Protein 8E0R (pdb70)

Solvent-accessible surface area: 39189 Å² total; per-residue (Å²): 111,121,8,114,90,25,37,143,65,32,41,79,12,22,105,62,88,42,38,94,119,7,74,16,86,13,16,1,0,0,62,19,27,18,27,18,9,56,35,28,14,0,0,0,0,1,56,6,89,112,99,56,41,4,35,1,6,0,0,14,11,44,17,28,77,0,32,97,20,29,27,0,2,9,0,110,1,72,6,110,48,141,130,47,10,220,117,4,124,11,0,5,50,4,83,49,128,25,59,15,0,62,0,1,0,33,57,126,50,12,2,77,102,15,2,150,76,0,63,195,44,23,103,86,57,50,77,139,87,43,91,27,83,88,80,63,44,46,59,0,62,85,105,170,62,151,138,68,0,14,136,7,11,68,20,22,1,38,2,0,28,4,0,10,0,19,66,7,60,47,88,162,30,133,77,75,35,14,19,4,0,17,0,0,8,23,14,32,62,37,96,71,21,95,149,32,136,7,9,3,32,11,55,8,0,14,6,22,160,42,39,60,38,8,9,47,8,1,48,11,0,103,108,11,50,44,80,126,20,1,71,7,13,75,110,38,84,45,116,31,38,4,74,9,48,0,0,1,28,38,23,13,36,31,15,121,79,56,2,0,4,0,13,10,21,2,56,63,120,69,39,31,12,40,0,44,39,57,11,41,48,1,23,69,9,136,98,50,23,58,18,43,20,4,101,4,115,14,40,208,41,98,146,15,113,142,1,98,32,2,14,40,11,53,14,85,16,57,20,26,50,13,17,0,70,50,68,74,21,7,64,105,19,61,113,122,34,68,169,99,158,25,66,16,93,74,51,80,90,44,78,11,49,135,108,62,31,108,74,45,130,35,76,34,41,23,46,13,0,4,23,24,47,57,29,73,125,37,49,78,15,3,23,9,3,39,51,21,3,103,57,52,27,7,36,120,72,137,96,37,18,24,0,27,21,53,16,1,2,32,13,42,58,103,85,123,219,136,126,105,4,94,100,28,16,156,92,29,31,114,45,42,204,26,65,40,37,93,99,6,76,15,87,27,22,1,0,0,64,23,32,19,28,15,8,50,34,24,12,0,0,0,0,1,59,7,101,126,103,54,41,5,36,1,6,0,0,13,12,45,15,29,74,0,30,97,22,31,34,0,1,3,0,98,1,82,6,152,52,136,136,54,9,219,119,12,118,15,0,2,54,5,70,46,117,28,95,16,0,50,0,1,0,33,42,108,63,24,2,104,91,7,16,137,59,0,67,207,49,24,107,73,24,35,79,133,78,56,96,23,79,81,74,63,48,43,54,0,50,99,150,117,66,0,16,144,9,13,62,16,20,1,48,3,0,34,4,0,9,0,21,35,25,68,56,86,162,33,134,124,18,16,8,15,7,0,17,0,0,8,20,14,34,66,31,99,72,17,84,147,33,153,4,25,2,30,11,58,9,0,14,10,14,187,36,32,62,52,16,8,27,8,0,45,12,0,101,149,10,49,30,80,127,21,2,86,8,45,102,109,75,84,65,122,30,39,4,82,7,43,1,0,1,45,43,20,11,37,37,18,117,82,40,2,0,1,0,4,9,32,2,55,63,120,64,40,27,11,35,0,40,38,53,15,36,49,3,22,71,8,136,103,48,21,62,17,40,21,3,87,2,124,16,39,212,39,101,144,12,111,124,2,92,25,1,16,42,12,54,12,88,15,40,59,28,54,9,17,0,72,48,67,72,21,8,64,105,30,58,113,148,92,62,106,10,109,76,47,93,99,47,44,3,30,165,78,43,73,80,48,130,18,78,32,42,21,47,13,0,4,24,14,69,39,23,71,95,12,54,50,14,1,25,10,4,39,51,14,5,92,48,40,26,6,61,130,76,145,54,34,14,16,0,26,20,52,16,1,3,39,10,40,121

Foldseek 3Di:
DFQVVCVVQFQQNWDKDWPVVDDPAAWWWDLAFAFAALTWTWIKIKHQHPQQKIWIKIFTADANRQQHTFKIKTWIWGKAWDAQDPLAHQKTFIDIDTAFIKMAGADQVSQQVLQVLLCVQPVVPDDDPHTGDGPDIDTQDHPPPPHHRVLSVLDDDLQSGIWIWIWIDNNPDPPQTWIWIWTFGQFSDSVCRHPDNGSFTDGTTTGLVRHGPLSPQSVQQNPADRNRHRRGDDDDFDDDDQAAKWKHSAQHQAAPQGTWMKIKHADPVFQKIKIKIFGAPHRRSPHTAKIKIWIFGKDDWDQDPSAHSKTKMKTKTAWMKMAGQDPVNQVVQCVQAVPDCPVHDHRDIDTQRVHGGPPDDPGAMAIKIWGWDAPSVRWIWIWIARQRNVNDGNRDNVSYHNGTGGTITGNTDPDDDD/DAFVVCQVCFQVVFDKDWDFVDDPAAWWKDLAFAFAALTWTWIKIKHQHPVQKIWIKIWTADANRQQHTFKIKTWIWGKAWDGADPLAGQKTFIDIDTQFIWMAGADPVSQVVLQVQQCVQPVVQDDPPDGGDHPDIDTQDRVSHRCVSVLDDDLQRGIWIWMWTAVVPDPQQIWIWIWTFGAANDSVCRHPDNGSFTDGTTTGLRHHHPLRPQSVQQNPADRNRHRRGDDDDFDDDDQAAKWKHNFQHQAAPQGTWIKIKHADPVFQKMKIKIFGAPHRRSPHTAKIKIWIWGKDDWDQDPSAHSKTKMKTWTAWIKMAGADPVNQVVCVVQFPPHDHRDIGTCSVPTPPDDPGAMAIKIWGWDAPSVRWIWIWIARQRNVNDGNRDNVSYGNGTGGTITGNTD

InterPro domains:
  IPR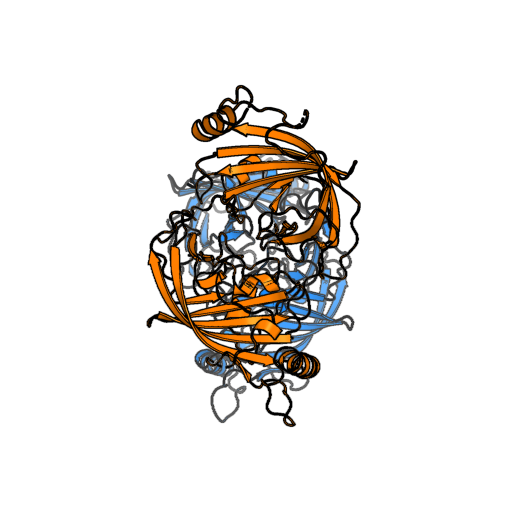029405 APCDD1 domain [PF14921] (51-282)
  IPR029405 APCDD1 domain [PF14921] (290-467)
  IPR029405 APCDD1 domain [SM01352] (51-283)
  IPR029405 APCDD1 domain [SM01352] (284-500)
  IPR042425 Protein APCDD1 [PTHR31021] (10-510)

Structure (mmCIF, N/CA/C/O backbone):
data_8E0R
#
_entry.id   8E0R
#
_cell.length_a   49.861
_cell.length_b   144.128
_cell.length_c   64.381
_cell.angle_alpha   90.000
_cell.angle_beta   99.520
_cell.angle_gamma   90.000
#
_symmetry.space_group_name_H-M   'P 1 21 1'
#
loop_
_entity.id
_entity.type
_entity.pdbx_description
1 polymer 'Protein APCDD1'
2 non-polymer 2-acetamido-2-deoxy-beta-D-glucopyranose
3 water water
#
loop_
_atom_site.group_PDB
_atom_site.id
_atom_site.type_symbol
_atom_site.label_atom_id
_atom_site.label_alt_id
_atom_site.label_comp_id
_atom_site.label_asym_id
_atom_site.label_entity_id
_atom_site.label_seq_id
_atom_site.pdbx_PDB_ins_code
_atom_site.Cartn_x
_atom_site.Cartn_y
_atom_site.Cartn_z
_atom_site.occupancy
_atom_site.B_iso_or_equiv
_atom_site.auth_seq_id
_atom_site.auth_comp_id
_atom_site.auth_asym_id
_atom_site.auth_atom_id
_atom_site.pdbx_PDB_model_num
ATOM 1 N N . SER A 1 27 ? 21.927 27.689 -4.047 1.00 7.32 50 SER A N 1
ATOM 2 C CA . SER A 1 27 ? 20.846 27.394 -3.056 1.00 6.53 50 SER A CA 1
ATOM 3 C C . SER A 1 27 ? 19.596 26.832 -3.754 1.00 6.32 50 SER A C 1
ATOM 4 O O . SER A 1 27 ? 18.505 27.030 -3.221 1.00 5.93 50 SER A O 1
ATOM 7 N N . GLN A 1 28 ? 19.740 26.160 -4.894 1.00 6.63 51 GLN A N 1
ATOM 8 C CA . GLN A 1 28 ? 18.653 25.363 -5.513 1.00 6.46 51 GLN A CA 1
ATOM 9 C C . GLN A 1 28 ? 18.412 24.127 -4.636 1.00 5.81 51 GLN A C 1
ATOM 10 O O . GLN A 1 28 ? 19.377 23.585 -4.046 1.00 5.70 51 GLN A O 1
ATOM 16 N N . CYS A 1 29 ? 17.164 23.674 -4.583 1.00 5.50 52 CYS A N 1
ATOM 17 C CA . CYS A 1 29 ? 16.726 22.445 -3.880 1.00 5.00 52 CYS A CA 1
ATOM 18 C C . CYS A 1 29 ? 17.507 21.218 -4.382 1.00 5.16 52 CYS A C 1
ATOM 19 O O . CYS A 1 29 ? 17.954 20.414 -3.535 1.00 4.86 52 CYS A O 1
ATOM 22 N N . HIS A 1 30 ? 17.683 21.081 -5.697 1.00 5.69 53 HIS A N 1
ATOM 23 C CA . HIS A 1 30 ? 18.386 19.935 -6.327 1.00 5.98 53 HIS A CA 1
ATOM 24 C C . HIS A 1 30 ? 19.856 19.954 -5.898 1.00 6.13 53 HIS A C 1
ATOM 25 O O . HIS A 1 30 ? 20.365 18.892 -5.507 1.00 6.05 53 HIS A O 1
ATOM 32 N N . HIS A 1 31 ? 20.474 21.136 -5.884 1.00 6.38 54 HIS A N 1
ATOM 33 C CA . HIS A 1 31 ? 21.875 21.327 -5.428 1.00 6.62 54 HIS A CA 1
ATOM 34 C C . HIS A 1 31 ? 22.048 20.844 -3.984 1.00 6.08 54 HIS A C 1
ATOM 35 O O . HIS A 1 31 ? 23.046 20.143 -3.710 1.00 6.27 54 HIS A O 1
ATOM 42 N N . MET A 1 32 ? 21.111 21.184 -3.093 1.00 5.49 55 MET A N 1
ATOM 43 C CA . MET A 1 32 ? 21.231 20.876 -1.647 1.00 5.02 55 MET A CA 1
ATOM 44 C C . MET A 1 32 ? 20.963 19.377 -1.397 1.00 4.78 55 MET A C 1
ATOM 45 O O . MET A 1 32 ? 21.533 18.831 -0.420 1.00 4.64 55 MET A O 1
ATOM 50 N N . LEU A 1 33 ? 20.155 18.721 -2.242 1.00 4.82 56 LEU A N 1
ATOM 51 C CA . LEU A 1 33 ? 19.895 17.252 -2.166 1.00 4.74 56 LEU A CA 1
ATOM 52 C C . LEU A 1 33 ? 21.100 16.481 -2.716 1.00 5.26 56 LEU A C 1
ATOM 53 O O . LEU A 1 33 ? 21.328 15.357 -2.244 1.00 5.25 56 LEU A O 1
ATOM 58 N N . LYS A 1 34 ? 21.831 17.045 -3.684 1.00 5.79 57 LYS A N 1
ATOM 59 C CA . LYS A 1 34 ? 23.036 16.413 -4.294 1.00 6.43 57 LYS A CA 1
ATOM 60 C C . LYS A 1 34 ? 24.213 16.528 -3.325 1.00 6.53 57 LYS A C 1
ATOM 61 O O . LYS A 1 34 ? 25.121 15.699 -3.422 1.00 6.99 57 LYS A O 1
ATOM 67 N N . HIS A 1 35 ? 24.209 17.563 -2.487 1.00 6.22 58 HIS A N 1
ATOM 68 C CA . HIS A 1 35 ? 25.325 17.963 -1.596 1.00 6.40 58 HIS A CA 1
ATOM 69 C C . HIS A 1 35 ? 24.767 18.164 -0.184 1.00 5.73 58 HIS A C 1
ATOM 70 O O . HIS A 1 35 ? 24.712 19.304 0.279 1.00 5.59 58 HIS A O 1
ATOM 77 N N . LEU A 1 36 ? 24.347 17.083 0.468 1.00 5.41 59 LEU A N 1
ATOM 78 C CA . LEU A 1 36 ? 23.758 17.136 1.835 1.00 4.83 59 LEU A CA 1
ATOM 79 C C . LEU A 1 36 ? 24.758 17.775 2.808 1.00 4.98 59 LEU A C 1
ATOM 80 O O . LEU A 1 36 ? 25.978 17.659 2.575 1.00 5.57 59 LEU A O 1
ATOM 85 N N . HIS A 1 37 ? 24.233 18.449 3.837 1.00 4.54 60 HIS A N 1
ATOM 86 C CA . HIS A 1 37 ? 24.977 19.140 4.924 1.00 4.64 60 HIS A CA 1
ATOM 87 C C . HIS A 1 37 ? 26.029 20.101 4.351 1.00 5.23 60 HIS A C 1
ATOM 88 O O . HIS A 1 37 ? 27.202 20.015 4.759 1.00 5.72 60 HIS A O 1
ATOM 95 N N . ASN A 1 38 ? 25.603 20.993 3.457 1.00 5.27 61 ASN A N 1
ATOM 96 C CA . ASN A 1 38 ? 26.442 22.054 2.833 1.00 5.89 61 ASN A CA 1
ATOM 97 C C . ASN A 1 38 ? 27.664 21.438 2.140 1.00 6.62 61 ASN A C 1
ATOM 98 O O . ASN A 1 38 ? 28.729 22.079 2.139 1.00 7.26 61 ASN A O 1
ATOM 103 N N . GLY A 1 39 ? 27.496 20.254 1.549 1.00 6.60 62 GLY A N 1
ATOM 104 C CA . GLY A 1 39 ? 28.540 19.555 0.775 1.00 7.34 62 GLY A CA 1
ATOM 105 C C . GLY A 1 39 ? 29.673 19.033 1.648 1.00 7.75 62 GLY A C 1
ATOM 106 O O . GLY A 1 39 ? 30.715 18.676 1.075 1.00 8.54 62 GLY A O 1
ATOM 107 N N . ALA A 1 40 ? 29.482 18.979 2.974 1.00 7.32 63 ALA A N 1
ATOM 108 C CA . ALA A 1 40 ? 30.461 18.437 3.949 1.00 7.70 63 ALA A CA 1
ATOM 109 C C . ALA A 1 40 ? 30.793 16.982 3.595 1.00 8.02 63 ALA A C 1
ATOM 110 O O . ALA A 1 40 ? 29.863 16.214 3.305 1.00 7.55 63 ALA A O 1
ATOM 112 N N . ARG A 1 41 ? 32.073 16.618 3.633 1.00 8.88 64 ARG A N 1
ATOM 113 C CA . ARG A 1 41 ? 32.518 15.204 3.494 1.00 9.33 64 ARG A CA 1
ATOM 114 C C . ARG A 1 41 ? 32.413 14.557 4.878 1.00 9.06 64 ARG A C 1
ATOM 115 O O . ARG A 1 41 ? 32.970 15.123 5.838 1.00 9.23 64 ARG A O 1
ATOM 123 N N . ILE A 1 42 ? 31.668 13.454 4.971 1.00 8.69 65 ILE A N 1
ATOM 124 C CA . ILE A 1 42 ? 31.430 12.701 6.238 1.00 8.46 65 ILE A CA 1
ATOM 125 C C . ILE A 1 42 ? 32.275 11.428 6.213 1.00 9.28 65 ILE A C 1
ATOM 126 O O . ILE A 1 42 ? 32.161 10.669 5.251 1.00 9.51 65 ILE A O 1
ATOM 131 N N . THR A 1 43 ? 33.018 11.207 7.291 1.00 9.71 66 THR A N 1
ATOM 132 C CA . THR A 1 43 ? 33.780 9.968 7.503 1.00 10.54 66 THR A CA 1
ATOM 133 C C . THR A 1 43 ? 33.192 9.335 8.767 1.00 10.18 66 THR A C 1
ATOM 134 O O . THR A 1 43 ? 32.981 10.055 9.745 1.00 9.76 66 THR A O 1
ATOM 138 N N . VAL A 1 44 ? 32.951 8.032 8.739 1.00 10.40 67 VAL A N 1
ATOM 139 C CA . VAL A 1 44 ? 32.359 7.330 9.906 1.00 10.16 67 VAL A CA 1
ATOM 140 C C . VAL A 1 44 ? 33.448 6.592 10.672 1.00 11.16 67 VAL A C 1
ATOM 141 O O . VAL A 1 44 ? 34.097 5.711 10.086 1.00 11.99 67 VAL A O 1
ATOM 145 N N . GLN A 1 45 ? 33.622 6.961 11.936 1.00 11.13 68 GLN A N 1
ATOM 146 C CA . GLN A 1 45 ? 34.560 6.241 12.810 1.00 12.11 68 GLN A CA 1
ATOM 147 C C . GLN A 1 45 ? 34.046 4.816 12.978 1.00 12.31 68 GLN A C 1
ATOM 148 O O . GLN A 1 45 ? 33.079 4.637 13.721 1.00 11.72 68 GLN A O 1
ATOM 154 N N . MET A 1 46 ? 34.635 3.839 12.296 1.00 13.16 69 MET A N 1
ATOM 155 C CA . MET A 1 46 ? 34.215 2.435 12.542 1.00 13.52 69 MET A CA 1
ATOM 156 C C . MET A 1 46 ? 35.474 1.615 12.820 1.00 14.91 69 MET A C 1
ATOM 157 O O . MET A 1 46 ? 36.261 1.429 11.881 1.00 15.62 69 MET A O 1
ATOM 162 N N . PRO A 1 47 ? 35.721 1.151 14.065 1.00 15.41 70 PRO A N 1
ATOM 163 C CA . PRO A 1 47 ? 34.745 1.223 15.159 1.00 14.70 70 PRO A CA 1
ATOM 164 C C . PRO A 1 47 ? 34.671 2.606 15.819 1.00 13.98 70 PRO A C 1
ATOM 165 O O . PRO A 1 47 ? 35.653 3.316 15.802 1.00 14.39 70 PRO A O 1
ATOM 169 N N . PRO A 1 48 ? 33.517 3.002 16.400 1.00 12.99 71 PRO A N 1
ATOM 170 C CA . PRO A 1 48 ? 33.367 4.336 16.974 1.00 12.32 71 PRO A CA 1
ATOM 171 C C . PRO A 1 48 ? 34.190 4.596 18.244 1.00 12.95 71 PRO A C 1
ATOM 172 O O . PRO A 1 48 ? 34.306 3.709 19.052 1.00 13.58 71 PRO A O 1
ATOM 176 N N . THR A 1 49 ? 34.753 5.795 18.368 1.00 12.87 72 THR A N 1
ATOM 177 C CA . THR A 1 49 ? 35.464 6.183 19.610 1.00 13.44 72 THR A CA 1
ATOM 178 C C . THR A 1 49 ? 34.572 7.190 20.334 1.00 12.48 72 THR A C 1
ATOM 179 O O . THR A 1 49 ? 34.426 8.309 19.832 1.00 11.88 72 THR A O 1
ATOM 183 N N . ILE A 1 50 ? 34.030 6.796 21.477 1.00 12.45 73 ILE A N 1
ATOM 184 C CA . ILE A 1 50 ? 33.060 7.641 22.228 1.00 11.59 73 ILE A CA 1
ATOM 185 C C . ILE A 1 50 ? 33.792 8.399 23.343 1.00 12.08 73 ILE A C 1
ATOM 186 O O . ILE A 1 50 ? 33.161 9.261 23.969 1.00 11.48 73 ILE A O 1
ATOM 191 N N . GLU A 1 51 ? 35.073 8.114 23.579 1.00 13.19 74 GLU A N 1
ATOM 192 C CA . GLU A 1 51 ? 35.854 8.783 24.650 1.00 13.82 74 GLU A CA 1
ATOM 193 C C . GLU A 1 51 ? 35.812 10.294 24.406 1.00 13.23 74 GLU A C 1
ATOM 194 O O . GLU A 1 51 ? 36.214 10.737 23.322 1.00 13.16 74 GLU A O 1
ATOM 200 N N . GLY A 1 52 ? 35.311 11.046 25.386 1.00 12.87 75 GLY A N 1
ATOM 201 C CA . GLY A 1 52 ? 35.269 12.516 25.343 1.00 12.43 75 GLY A CA 1
ATOM 202 C C . GLY A 1 52 ? 33.984 13.064 25.927 1.00 11.49 75 GLY A C 1
ATOM 203 O O . GLY A 1 52 ? 33.211 12.300 26.556 1.00 11.31 75 GLY A O 1
ATOM 204 N N . HIS A 1 53 ? 33.794 14.370 25.760 1.00 11.03 76 HIS A N 1
ATOM 205 C CA . HIS A 1 53 ? 32.624 15.129 26.265 1.00 10.21 76 HIS A CA 1
ATOM 206 C C . HIS A 1 53 ? 31.799 15.541 25.044 1.00 9.28 76 HIS A C 1
ATOM 207 O O . HIS A 1 53 ? 32.384 16.087 24.089 1.00 9.35 76 HIS A O 1
ATOM 214 N N . TRP A 1 54 ? 30.510 15.212 25.064 1.00 8.53 77 TRP A N 1
ATOM 215 C CA . TRP A 1 54 ? 29.547 15.465 23.969 1.00 7.67 77 TRP A CA 1
ATOM 216 C C . TRP A 1 54 ? 28.381 16.274 24.532 1.00 7.05 77 TRP A C 1
ATOM 217 O O . TRP A 1 54 ? 27.950 15.970 25.678 1.00 7.16 77 TRP A O 1
ATOM 228 N N . VAL A 1 55 ? 27.899 17.268 23.777 1.00 6.50 78 VAL A N 1
ATOM 229 C CA . VAL A 1 55 ? 26.894 18.249 24.280 1.00 6.03 78 VAL A CA 1
ATOM 230 C C . VAL A 1 55 ? 25.836 18.481 23.210 1.00 5.30 78 VAL A C 1
ATOM 231 O O . VAL A 1 55 ? 26.145 18.355 21.986 1.00 5.21 78 VAL A O 1
ATOM 235 N N . SER A 1 56 ? 24.640 18.876 23.648 1.00 4.88 79 SER A N 1
ATOM 236 C CA . SER A 1 56 ? 23.540 19.284 22.733 1.00 4.27 79 SER A CA 1
ATOM 237 C C . SER A 1 56 ? 23.896 20.589 22.022 1.00 4.22 79 SER A C 1
ATOM 238 O O . SER A 1 56 ? 24.698 21.365 22.552 1.00 4.62 79 SER A O 1
ATOM 241 N N . THR A 1 57 ? 23.351 20.776 20.819 1.00 3.82 80 THR A N 1
ATOM 242 C CA . THR A 1 57 ? 23.581 21.944 19.934 1.00 3.80 80 THR A CA 1
ATOM 243 C C . THR A 1 57 ? 22.382 22.895 20.050 1.00 3.47 80 THR A C 1
ATOM 244 O O . THR A 1 57 ? 22.390 23.931 19.389 1.00 3.47 80 THR A O 1
ATOM 248 N N . GLY A 1 58 ? 21.416 22.569 20.908 1.00 3.29 81 GLY A N 1
ATOM 249 C CA . GLY A 1 58 ? 20.267 23.444 21.194 1.00 3.10 81 GLY A CA 1
ATOM 250 C C . GLY A 1 58 ? 19.329 22.787 22.182 1.00 3.03 81 GLY A C 1
ATOM 251 O O . GLY A 1 58 ? 19.711 21.768 22.789 1.00 3.19 81 GLY A O 1
ATOM 252 N N . CYS A 1 59 ? 18.125 23.339 22.301 1.00 2.88 82 CYS A N 1
ATOM 253 C CA . CYS A 1 59 ? 17.077 22.867 23.240 1.00 2.91 82 CYS A CA 1
ATOM 254 C C . CYS A 1 59 ? 16.370 21.695 22.563 1.00 2.67 82 CYS A C 1
ATOM 255 O O . CYS A 1 59 ? 15.578 21.949 21.626 1.00 2.45 82 CYS A O 1
ATOM 258 N N . GLU A 1 60 ? 16.653 20.469 22.999 1.00 2.79 83 GLU A N 1
ATOM 259 C CA . GLU A 1 60 ? 16.089 19.261 22.368 1.00 2.66 83 GLU A CA 1
ATOM 260 C C . GLU A 1 60 ? 14.654 19.053 22.858 1.00 2.72 83 GLU A C 1
ATOM 261 O O . GLU A 1 60 ? 14.313 19.501 23.960 1.00 2.94 83 GLU A O 1
ATOM 267 N N . VAL A 1 61 ? 13.833 18.422 22.027 1.00 2.60 84 VAL A N 1
ATOM 268 C CA . VAL A 1 61 ? 12.441 18.052 22.392 1.00 2.77 84 VAL A CA 1
ATOM 269 C C . VAL A 1 61 ? 12.319 16.541 22.276 1.00 2.93 84 VAL A C 1
ATOM 270 O O . VAL A 1 61 ? 12.417 16.029 21.171 1.00 2.77 84 VAL A O 1
ATOM 274 N N . ARG A 1 62 ? 12.127 15.863 23.400 1.00 3.30 85 ARG A N 1
ATOM 275 C CA . ARG A 1 62 ? 11.741 14.427 23.435 1.00 3.61 85 ARG A CA 1
ATOM 276 C C . ARG A 1 62 ? 10.224 14.368 23.545 1.00 3.84 85 ARG A C 1
ATOM 277 O O . ARG A 1 62 ? 9.635 15.365 23.983 1.00 3.86 85 ARG A O 1
ATOM 285 N N . SER A 1 63 ? 9.624 13.263 23.106 1.00 4.08 86 SER A N 1
ATOM 286 C CA . SER A 1 63 ? 8.166 13.005 23.204 1.00 4.47 86 SER A CA 1
ATOM 287 C C . SER A 1 63 ? 7.712 13.306 24.635 1.00 4.89 86 SER A C 1
ATOM 288 O O . SER A 1 63 ? 8.504 13.063 25.560 1.00 5.03 86 SER A O 1
ATOM 291 N N . GLY A 1 64 ? 6.497 13.834 24.806 1.00 5.15 87 GLY A N 1
ATOM 292 C CA . GLY A 1 64 ? 5.949 14.247 26.112 1.00 5.62 87 GLY A CA 1
ATOM 293 C C . GLY A 1 64 ? 5.055 15.483 26.013 1.00 5.64 87 GLY A C 1
ATOM 294 O O . GLY A 1 64 ? 3.846 15.392 26.191 1.00 6.17 87 GLY A O 1
ATOM 295 N N . PRO A 1 65 ? 5.592 16.691 25.723 1.00 5.16 88 PRO A N 1
ATOM 296 C CA . PRO A 1 65 ? 7.002 16.880 25.371 1.00 4.60 88 PRO A CA 1
ATOM 297 C C . PRO A 1 65 ? 7.934 16.997 26.583 1.00 4.70 88 PRO A C 1
ATOM 298 O O . PRO A 1 65 ? 7.502 17.466 27.623 1.00 5.08 88 PRO A O 1
ATOM 302 N N . GLU A 1 66 ? 9.207 16.659 26.397 1.00 4.41 89 GLU A N 1
ATOM 303 C CA . GLU A 1 66 ? 10.296 17.019 27.341 1.00 4.46 89 GLU A CA 1
ATOM 304 C C . GLU A 1 66 ? 11.259 17.968 26.629 1.00 3.98 89 GLU A C 1
ATOM 305 O O . GLU A 1 66 ? 11.761 17.605 25.546 1.00 3.65 89 GLU A O 1
ATOM 311 N N . PHE A 1 67 ? 11.516 19.120 27.233 1.00 4.03 90 PHE A N 1
ATOM 312 C CA . PHE A 1 67 ? 12.501 20.114 26.744 1.00 3.72 90 PHE A CA 1
ATOM 313 C C . PHE A 1 67 ? 13.799 19.918 27.527 1.00 3.91 90 PHE A C 1
ATOM 314 O O . PHE A 1 67 ? 13.804 20.048 28.764 1.00 4.30 90 PHE A O 1
ATOM 322 N N . MET A 1 68 ? 14.889 19.574 26.842 1.00 3.71 91 MET A N 1
ATOM 323 C CA . MET A 1 68 ? 16.108 19.131 27.571 1.00 4.02 91 MET A CA 1
ATOM 324 C C . MET A 1 68 ? 17.393 19.397 26.782 1.00 3.87 91 MET A C 1
ATOM 325 O O . MET A 1 68 ? 17.323 19.623 25.545 1.00 3.50 91 MET A O 1
ATOM 330 N N . THR A 1 69 ? 18.516 19.368 27.497 1.00 4.23 92 THR A N 1
ATOM 331 C CA . THR A 1 69 ? 19.878 19.294 26.920 1.00 4.30 92 THR A CA 1
ATOM 332 C C . THR A 1 69 ? 20.628 18.140 27.576 1.00 4.76 92 THR A C 1
ATOM 333 O O . THR A 1 69 ? 20.255 17.758 28.712 1.00 5.09 92 THR A O 1
ATOM 337 N N . ARG A 1 70 ? 21.642 17.638 26.862 1.00 4.85 93 ARG A N 1
ATOM 338 C CA . ARG A 1 70 ? 22.487 16.495 27.253 1.00 5.35 93 ARG A CA 1
ATOM 339 C C . ARG A 1 70 ? 23.928 16.983 27.364 1.00 5.78 93 ARG A C 1
ATOM 340 O O . ARG A 1 70 ? 24.362 17.790 26.524 1.00 5.60 93 ARG A O 1
ATOM 348 N N . SER A 1 71 ? 24.623 16.544 28.400 1.00 6.43 94 SER A N 1
ATOM 349 C CA . SER A 1 71 ? 26.082 16.704 28.563 1.00 7.04 94 SER A CA 1
ATOM 350 C C . SER A 1 71 ? 26.619 15.353 29.018 1.00 7.65 94 SER A C 1
ATOM 351 O O . SER A 1 71 ? 26.390 15.006 30.188 1.00 8.03 94 SER A O 1
ATOM 354 N N . TYR A 1 72 ? 27.199 14.596 28.086 1.00 7.75 95 TYR A N 1
ATOM 355 C CA . TYR A 1 72 ? 27.557 13.165 28.258 1.00 8.30 95 TYR A CA 1
ATOM 356 C C . TYR A 1 72 ? 29.084 13.038 28.211 1.00 9.10 95 TYR A C 1
ATOM 357 O O . TYR A 1 72 ? 29.705 13.435 27.189 1.00 9.02 95 TYR A O 1
ATOM 366 N N . ARG A 1 73 ? 29.679 12.535 29.291 1.00 9.92 96 ARG A N 1
ATOM 367 C CA . ARG A 1 73 ? 31.144 12.285 29.383 1.00 10.88 96 ARG A CA 1
ATOM 368 C C . ARG A 1 73 ? 31.372 10.774 29.391 1.00 11.46 96 ARG A C 1
ATOM 369 O O . ARG A 1 73 ? 30.828 10.105 30.285 1.00 11.68 96 ARG A O 1
ATOM 377 N N . PHE A 1 74 ? 32.113 10.272 28.406 1.00 11.75 97 PHE A N 1
ATOM 378 C CA . PHE A 1 74 ? 32.583 8.868 28.342 1.00 12.52 97 PHE A CA 1
ATOM 379 C C . PHE A 1 74 ? 34.093 8.842 28.612 1.00 13.67 97 PHE A C 1
ATOM 380 O O . PHE A 1 74 ? 34.861 9.396 27.790 1.00 13.76 97 PHE A O 1
ATOM 388 N N . TYR A 1 75 ? 34.498 8.228 29.728 1.00 14.60 98 TYR A N 1
ATOM 389 C CA . TYR A 1 75 ? 35.905 8.198 30.211 1.00 15.86 98 TYR A CA 1
ATOM 390 C C . TYR A 1 75 ? 36.618 6.951 29.679 1.00 16.74 98 TYR A C 1
ATOM 391 O O . TYR A 1 75 ? 35.958 5.935 29.399 1.00 16.55 98 TYR A O 1
ATOM 400 N N . ASN A 1 76 ? 37.942 7.044 29.556 1.00 17.76 99 ASN A N 1
ATOM 401 C CA . ASN A 1 76 ? 38.817 6.004 28.946 1.00 18.76 99 ASN A CA 1
ATOM 402 C C . ASN A 1 76 ? 38.604 4.637 29.620 1.00 19.45 99 ASN A C 1
ATOM 403 O O . ASN A 1 76 ? 38.701 3.632 28.898 1.00 19.77 99 ASN A O 1
ATOM 408 N N . ASN A 1 77 ? 38.282 4.601 30.925 1.00 19.70 100 ASN A N 1
ATOM 409 C CA . ASN A 1 77 ? 38.001 3.363 31.710 1.00 20.41 100 ASN A CA 1
ATOM 410 C C . ASN A 1 77 ? 36.586 2.823 31.420 1.00 19.40 100 ASN A C 1
ATOM 411 O O . ASN A 1 77 ? 36.117 1.973 32.194 1.00 19.84 100 ASN A O 1
ATOM 416 N N . ASN A 1 78 ? 35.922 3.310 30.360 1.00 18.18 101 ASN A N 1
ATOM 417 C CA . ASN A 1 78 ? 34.634 2.787 29.829 1.00 17.27 101 ASN A CA 1
ATOM 418 C C . ASN A 1 78 ? 33.461 3.127 30.761 1.00 16.62 101 ASN A C 1
ATOM 419 O O . ASN A 1 78 ? 32.348 2.607 30.500 1.00 16.05 101 ASN A O 1
ATOM 424 N 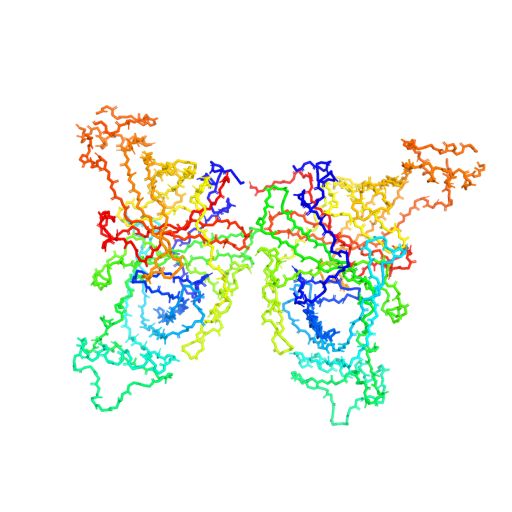N . THR A 1 79 ? 33.665 3.957 31.791 1.00 16.76 102 THR A N 1
ATOM 425 C CA . THR A 1 79 ? 32.551 4.539 32.587 1.00 16.06 102 THR A CA 1
ATOM 426 C C . THR A 1 79 ? 32.088 5.830 31.899 1.00 14.83 102 THR A C 1
ATOM 427 O O . THR A 1 79 ? 32.851 6.403 31.085 1.00 14.73 102 THR A O 1
ATOM 431 N N . PHE A 1 80 ? 30.867 6.256 32.215 1.00 14.02 103 PHE A N 1
ATOM 432 C CA . PHE A 1 80 ? 30.262 7.509 31.711 1.00 12.90 103 PHE A CA 1
ATOM 433 C C . PHE A 1 80 ? 29.521 8.197 32.857 1.00 12.70 103 PHE A C 1
ATOM 434 O O . PHE A 1 80 ? 29.007 7.511 33.763 1.00 13.12 103 PHE A O 1
ATOM 442 N N . LYS A 1 81 ? 29.517 9.525 32.813 1.00 12.17 104 LYS A N 1
ATOM 443 C CA . LYS A 1 81 ? 28.611 10.388 33.602 1.00 11.74 104 LYS A CA 1
ATOM 444 C C . LYS A 1 81 ? 27.786 11.213 32.610 1.00 10.62 104 LYS A C 1
ATOM 445 O O . LYS A 1 81 ? 28.392 11.978 31.835 1.00 10.36 104 LYS A O 1
ATOM 451 N N . ALA A 1 82 ? 26.465 11.022 32.611 1.00 10.08 105 ALA A N 1
ATOM 452 C CA . ALA A 1 82 ? 25.518 11.696 31.698 1.00 9.08 105 ALA A CA 1
ATOM 453 C C . ALA A 1 82 ? 24.623 12.641 32.501 1.00 8.81 105 ALA A C 1
ATOM 454 O O . ALA A 1 82 ? 23.966 12.195 33.459 1.00 9.12 105 ALA A O 1
ATOM 456 N N . TYR A 1 83 ? 24.608 13.915 32.123 1.00 8.32 106 TYR A N 1
ATOM 457 C CA . TYR A 1 83 ? 23.631 14.915 32.612 1.00 7.96 106 TYR A CA 1
ATOM 458 C C . TYR A 1 83 ? 22.495 14.988 31.590 1.00 7.16 106 TYR A C 1
ATOM 459 O O . TYR A 1 83 ? 22.750 15.088 30.363 1.00 6.74 106 TYR A O 1
ATOM 468 N N . GLN A 1 84 ? 21.263 14.934 32.081 1.00 7.05 107 GLN A N 1
ATOM 469 C CA . GLN A 1 84 ? 20.071 15.345 31.311 1.00 6.39 107 GLN A CA 1
ATOM 470 C C . GLN A 1 84 ? 19.467 16.530 32.063 1.00 6.36 107 GLN A C 1
ATOM 471 O O . GLN A 1 84 ? 18.913 16.331 33.194 1.00 6.79 107 GLN A O 1
ATOM 477 N N . PHE A 1 85 ? 19.610 17.720 31.477 1.00 5.98 108 PHE A N 1
ATOM 478 C CA . PHE A 1 85 ? 19.032 18.979 31.994 1.00 5.94 108 PHE A CA 1
ATOM 479 C C . PHE A 1 85 ? 17.644 19.150 31.385 1.00 5.49 108 PHE A C 1
ATOM 480 O O . PHE A 1 85 ? 17.548 19.195 30.137 1.00 5.00 108 PHE A O 1
ATOM 488 N N . TYR A 1 86 ? 16.610 19.232 32.227 1.00 5.73 109 TYR A N 1
ATOM 489 C CA . TYR A 1 86 ? 15.204 19.417 31.794 1.00 5.47 109 TYR A CA 1
ATOM 490 C C . TYR A 1 86 ? 14.787 20.847 32.088 1.00 5.49 109 TYR A C 1
ATOM 491 O O . TYR A 1 86 ? 15.337 21.450 33.035 1.00 5.87 109 TYR A O 1
ATOM 500 N N . TYR A 1 87 ? 13.842 21.358 31.301 1.00 5.17 110 TYR A N 1
ATOM 501 C CA . TYR A 1 87 ? 13.409 22.773 31.348 1.00 5.19 110 TYR A CA 1
ATOM 502 C C . TYR A 1 87 ? 11.894 22.853 31.214 1.00 5.25 110 TYR A C 1
ATOM 503 O O . TYR A 1 87 ? 11.276 21.863 30.784 1.00 5.15 110 TYR A O 1
ATOM 512 N N . GLY A 1 88 ? 11.327 24.012 31.537 1.00 5.47 111 GLY A N 1
ATOM 513 C CA . GLY A 1 88 ? 9.863 24.215 31.538 1.00 5.70 111 GLY A CA 1
ATOM 514 C C . GLY A 1 88 ? 9.354 24.753 30.213 1.00 5.33 111 GLY A C 1
ATOM 515 O O . GLY A 1 88 ? 8.150 24.966 30.109 1.00 5.56 111 GLY A O 1
ATOM 516 N N . SER A 1 89 ? 10.234 25.047 29.251 1.00 4.86 112 SER A N 1
ATOM 517 C CA . SER A 1 89 ? 9.845 25.640 27.950 1.00 4.56 112 SER A CA 1
ATOM 518 C C . SER A 1 89 ? 10.781 25.177 26.828 1.00 4.04 112 SER A C 1
ATOM 519 O O . SER A 1 89 ? 11.887 24.661 27.102 1.00 3.95 112 SER A O 1
ATOM 522 N N . ASN A 1 90 ? 10.343 25.444 25.604 1.00 3.80 113 ASN A N 1
ATOM 523 C CA . ASN A 1 90 ? 11.006 25.110 24.320 1.00 3.36 113 ASN A CA 1
ATOM 524 C C . ASN A 1 90 ? 12.269 25.956 24.088 1.00 3.29 113 ASN A C 1
ATOM 525 O O . ASN A 1 90 ? 12.968 25.673 23.117 1.00 3.00 113 ASN A O 1
ATOM 530 N N . ARG A 1 91 ? 12.549 26.957 24.917 1.00 3.60 114 ARG A N 1
ATOM 531 C CA . ARG A 1 91 ? 13.774 27.794 24.819 1.00 3.67 114 ARG A CA 1
ATOM 532 C C . ARG A 1 91 ? 14.834 27.360 25.844 1.00 3.84 114 ARG A C 1
ATOM 533 O O . ARG A 1 91 ? 15.984 27.856 25.752 1.00 3.96 114 ARG A O 1
ATOM 541 N N . CYS A 1 92 ? 14.488 26.458 26.772 1.00 3.94 115 CYS A N 1
ATOM 542 C CA . CYS A 1 92 ? 15.449 25.897 27.745 1.00 4.17 115 CYS A CA 1
ATOM 543 C C . CYS A 1 92 ? 16.132 27.058 28.487 1.00 4.59 115 CYS A C 1
ATOM 544 O O . CYS A 1 92 ? 17.377 27.083 28.545 1.00 4.72 115 CYS A O 1
ATOM 547 N N . THR A 1 93 ? 15.348 28.015 28.981 1.00 4.86 116 THR A N 1
ATOM 548 C CA . THR A 1 93 ? 15.834 29.200 29.741 1.00 5.35 116 THR A CA 1
ATOM 549 C C . THR A 1 93 ? 15.606 28.988 31.245 1.00 5.81 116 THR A C 1
ATOM 550 O O . THR A 1 93 ? 16.317 29.645 32.032 1.00 6.27 116 THR A O 1
ATOM 554 N N . ASN A 1 94 ? 14.710 28.066 31.62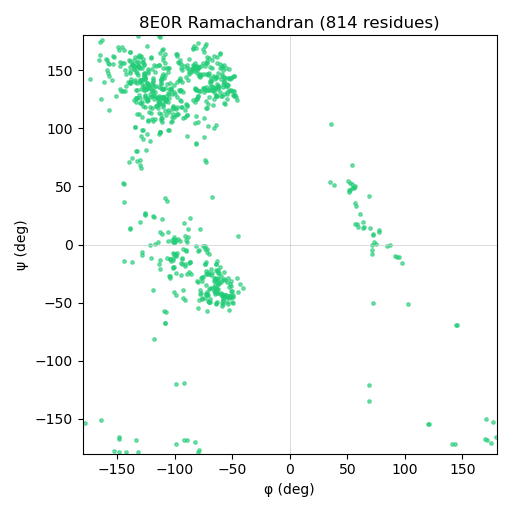3 1.00 5.75 117 ASN A N 1
ATOM 555 C CA . ASN A 1 94 ? 14.285 27.866 33.037 1.00 6.27 117 ASN A CA 1
ATOM 556 C C . ASN A 1 94 ? 14.409 26.392 33.393 1.00 6.21 117 ASN A C 1
ATOM 557 O O . ASN A 1 94 ? 13.495 25.596 33.151 1.00 6.05 117 ASN A O 1
ATOM 562 N N . PRO A 1 95 ? 15.565 25.983 33.963 1.00 6.43 118 PRO A N 1
ATOM 563 C CA . PRO A 1 95 ? 15.752 24.605 34.397 1.00 6.52 118 PRO A CA 1
ATOM 564 C C . PRO A 1 95 ? 14.650 24.193 35.388 1.00 6.92 118 PRO A C 1
ATOM 565 O O . PRO A 1 95 ? 14.203 25.027 36.159 1.00 7.33 118 PRO A O 1
ATOM 569 N N . THR A 1 96 ? 14.211 22.936 35.298 1.00 6.85 119 THR A N 1
ATOM 570 C CA . THR A 1 96 ? 13.211 22.328 36.199 1.00 7.32 119 THR A CA 1
ATOM 571 C C . THR A 1 96 ? 13.958 21.334 37.082 1.00 7.77 119 THR A C 1
ATOM 572 O O . THR A 1 96 ? 14.093 21.615 38.295 1.00 8.38 119 THR A O 1
ATOM 576 N N . TYR A 1 97 ? 14.456 20.248 36.496 1.00 7.53 120 TYR A N 1
ATOM 577 C CA . TYR A 1 97 ? 15.231 19.200 37.199 1.00 7.98 120 TYR A CA 1
ATOM 578 C C . TYR A 1 97 ? 16.330 18.676 36.277 1.00 7.61 120 TYR A C 1
ATOM 579 O O . TYR A 1 97 ? 16.195 18.764 35.042 1.00 6.99 120 TYR A O 1
ATOM 588 N N . THR A 1 98 ? 17.381 18.127 36.881 1.00 8.07 121 THR A N 1
ATOM 589 C CA . THR A 1 98 ? 18.530 17.501 36.190 1.00 7.94 121 THR A CA 1
ATOM 590 C C . THR A 1 98 ? 18.685 16.051 36.656 1.00 8.45 121 THR A C 1
ATOM 591 O O . THR A 1 98 ? 18.566 15.815 37.868 1.00 9.12 121 THR A O 1
ATOM 595 N N . LEU A 1 99 ? 18.925 15.125 35.731 1.00 8.21 122 LEU A N 1
ATOM 596 C CA . LEU A 1 99 ? 19.300 13.728 36.057 1.00 8.77 122 LEU A CA 1
ATOM 597 C C . LEU A 1 99 ? 20.808 13.580 35.836 1.00 8.99 122 LEU A C 1
ATOM 598 O O . LEU A 1 99 ? 21.324 14.075 34.784 1.00 8.47 122 LEU A O 1
ATOM 603 N N . ILE A 1 100 ? 21.484 12.964 36.810 1.00 9.81 123 ILE A N 1
ATOM 604 C CA . ILE A 1 100 ? 22.923 12.577 36.744 1.00 10.28 123 ILE A CA 1
ATOM 605 C C . ILE A 1 100 ? 22.974 11.050 36.675 1.00 10.74 123 ILE A C 1
ATOM 606 O O . ILE A 1 100 ? 22.629 10.404 37.676 1.00 11.40 123 ILE A O 1
ATOM 611 N N . ILE A 1 101 ? 23.340 10.512 35.512 1.00 10.44 124 ILE A N 1
ATOM 612 C CA . ILE A 1 101 ? 23.273 9.060 35.207 1.00 10.80 124 ILE A CA 1
ATOM 613 C C . ILE A 1 101 ? 24.700 8.539 35.078 1.00 11.42 124 ILE A C 1
ATOM 614 O O . ILE A 1 101 ? 25.409 8.959 34.150 1.00 11.07 124 ILE A O 1
ATOM 619 N N . ARG A 1 102 ? 25.102 7.692 36.017 1.00 12.40 125 ARG A N 1
ATOM 620 C CA . ARG A 1 102 ? 26.446 7.072 36.063 1.00 13.24 125 ARG A CA 1
ATOM 621 C C . ARG A 1 102 ? 26.296 5.611 35.645 1.00 13.64 125 ARG A C 1
ATOM 622 O O . ARG A 1 102 ? 25.224 5.017 35.917 1.00 13.65 125 ARG A O 1
ATOM 630 N N . GLY A 1 103 ? 27.322 5.061 35.005 1.00 14.04 126 GLY A N 1
ATOM 631 C CA . GLY A 1 103 ? 27.331 3.660 34.561 1.00 14.55 126 GLY A CA 1
ATOM 632 C C . GLY A 1 103 ? 28.570 3.332 33.754 1.00 14.93 126 GLY A C 1
ATOM 633 O O . GLY A 1 103 ? 29.489 4.152 33.705 1.00 14.95 126 GLY A O 1
ATOM 634 N N . LYS A 1 104 ? 28.581 2.153 33.144 1.00 15.31 127 LYS A N 1
ATOM 635 C CA . LYS A 1 104 ? 29.706 1.622 32.333 1.00 15.83 127 LYS A CA 1
ATOM 636 C C . LYS A 1 104 ? 29.136 1.219 30.974 1.00 15.16 127 LYS A C 1
ATOM 637 O O . LYS A 1 104 ? 27.969 0.788 30.940 1.00 14.82 127 LYS A O 1
ATOM 643 N N . ILE A 1 105 ? 29.917 1.366 29.905 1.00 15.06 128 ILE A N 1
ATOM 644 C CA . ILE A 1 105 ? 29.455 1.047 28.519 1.00 14.45 128 ILE A CA 1
ATOM 645 C C . ILE A 1 105 ? 30.534 0.232 27.793 1.00 15.28 128 ILE A C 1
ATOM 646 O O . ILE A 1 105 ? 31.731 0.527 27.973 1.00 15.89 128 ILE A O 1
ATOM 651 N N . ARG A 1 106 ? 30.104 -0.740 26.997 1.00 15.36 129 ARG A N 1
ATOM 652 C CA . ARG A 1 106 ? 31.036 -1.545 26.171 1.00 16.15 129 ARG A CA 1
ATOM 653 C C . ARG A 1 106 ? 30.464 -1.653 24.757 1.00 15.43 129 ARG A C 1
ATOM 654 O O . ARG A 1 106 ? 29.328 -2.110 24.603 1.00 15.05 129 ARG A O 1
ATOM 662 N N . LEU A 1 107 ? 31.260 -1.279 23.766 1.00 15.37 130 LEU A N 1
ATOM 663 C CA . LEU A 1 107 ? 30.814 -1.394 22.357 1.00 14.80 130 LEU A CA 1
ATOM 664 C C . LEU A 1 107 ? 30.858 -2.858 21.913 1.00 15.68 130 LEU A C 1
ATOM 665 O O . LEU A 1 107 ? 31.841 -3.544 22.227 1.00 16.85 130 LEU A O 1
ATOM 670 N N . ARG A 1 108 ? 29.809 -3.318 21.242 1.00 15.23 131 ARG A N 1
ATOM 671 C CA . ARG A 1 108 ? 29.810 -4.681 20.671 1.00 16.07 131 ARG A CA 1
ATOM 672 C C . ARG A 1 108 ? 30.164 -4.543 19.189 1.00 15.86 131 ARG A C 1
ATOM 673 O O . ARG A 1 108 ? 31.235 -3.995 18.902 1.00 16.05 131 ARG A O 1
ATOM 681 N N . GLN A 1 109 ? 29.278 -4.969 18.291 1.00 15.50 132 GLN A N 1
ATOM 682 C CA . GLN A 1 109 ? 29.620 -4.956 16.842 1.00 15.44 132 GLN A CA 1
ATOM 683 C C . GLN A 1 109 ? 28.642 -4.161 15.971 1.00 14.22 132 GLN A C 1
ATOM 684 O O . GLN A 1 109 ? 27.577 -3.783 16.464 1.00 13.49 132 GLN A O 1
ATOM 690 N N . ALA A 1 110 ? 28.995 -3.964 14.704 1.00 14.13 133 ALA A N 1
ATOM 691 C CA . ALA A 1 110 ? 28.159 -3.256 13.709 1.00 13.12 133 ALA A CA 1
ATOM 692 C C . ALA A 1 110 ? 26.771 -3.900 13.654 1.00 12.88 133 ALA A C 1
ATOM 693 O O . ALA A 1 110 ? 26.694 -5.137 13.526 1.00 13.71 133 ALA A O 1
ATOM 695 N N . SER A 1 111 ? 25.718 -3.086 13.760 1.00 11.87 134 SER A N 1
ATOM 696 C CA . SER A 1 111 ? 24.302 -3.503 13.615 1.00 11.59 134 SER A CA 1
ATOM 697 C C . SER A 1 111 ? 24.082 -4.043 12.196 1.00 11.78 134 SER A C 1
ATOM 698 O O . SER A 1 111 ? 24.617 -3.422 11.244 1.00 11.51 134 SER A O 1
ATOM 701 N N . TRP A 1 112 ? 23.357 -5.165 12.087 1.00 12.32 135 TRP A N 1
ATOM 702 C CA . TRP A 1 112 ? 22.860 -5.756 10.814 1.00 12.54 135 TRP A CA 1
ATOM 703 C C . TRP A 1 112 ? 21.501 -5.142 10.468 1.00 11.68 135 TRP A C 1
ATOM 704 O O . TRP A 1 112 ? 21.157 -5.126 9.278 1.00 11.57 135 TRP A O 1
ATOM 715 N N . ILE A 1 113 ? 20.799 -4.629 11.477 1.00 11.18 136 ILE A N 1
ATOM 716 C CA . ILE A 1 113 ? 19.489 -3.952 11.264 1.00 10.42 136 ILE A CA 1
ATOM 717 C C . ILE A 1 113 ? 19.753 -2.531 10.767 1.00 9.50 136 ILE A C 1
ATOM 718 O O . ILE A 1 113 ? 19.193 -2.178 9.716 1.00 9.15 136 ILE A O 1
ATOM 723 N N . ILE A 1 114 ? 20.556 -1.761 11.505 1.00 9.21 137 ILE A N 1
ATOM 724 C CA . ILE A 1 114 ? 20.851 -0.344 11.142 1.00 8.41 137 ILE A CA 1
ATOM 725 C C . ILE A 1 114 ? 22.266 -0.261 10.568 1.00 8.73 137 ILE A C 1
ATOM 726 O O . ILE A 1 114 ? 23.219 -0.214 11.349 1.00 9.01 137 ILE A O 1
ATOM 731 N N . ARG A 1 115 ? 22.371 -0.242 9.249 1.00 8.76 138 ARG A N 1
ATOM 732 C CA . ARG A 1 115 ? 23.670 -0.153 8.547 1.00 9.15 138 ARG A CA 1
ATOM 733 C C . ARG A 1 115 ? 24.322 1.195 8.880 1.00 8.64 138 ARG A C 1
ATOM 734 O O . ARG A 1 115 ? 23.660 2.244 8.709 1.00 7.86 138 ARG A O 1
ATOM 742 N N . GLY A 1 116 ? 25.574 1.153 9.335 1.00 9.14 139 GLY A N 1
ATOM 743 C CA . GLY A 1 116 ? 26.342 2.320 9.792 1.00 8.87 139 GLY A CA 1
ATOM 744 C C . GLY A 1 116 ? 26.240 2.492 11.292 1.00 8.73 139 GLY A C 1
ATOM 745 O O . GLY A 1 116 ? 26.977 3.334 11.833 1.00 8.67 139 GLY A O 1
ATOM 746 N N . GLY A 1 117 ? 25.338 1.754 11.943 1.00 8.73 140 GLY A N 1
ATOM 747 C CA . GLY A 1 117 ? 25.178 1.777 13.407 1.00 8.72 140 GLY A CA 1
ATOM 748 C C . GLY A 1 117 ? 26.068 0.747 14.069 1.00 9.70 140 GLY A C 1
ATOM 749 O O . GLY A 1 117 ? 26.400 -0.243 13.398 1.00 10.36 140 GLY A O 1
ATOM 750 N N . THR A 1 118 ? 26.431 0.987 15.325 1.00 9.83 141 THR A N 1
ATOM 751 C CA . THR A 1 118 ? 27.227 0.019 16.113 1.00 10.84 141 THR A CA 1
ATOM 752 C C . THR A 1 118 ? 26.467 -0.247 17.411 1.00 10.82 141 THR A C 1
ATOM 753 O O . THR A 1 118 ? 26.095 0.716 18.085 1.00 10.20 141 THR A O 1
ATOM 757 N N . GLU A 1 119 ? 26.232 -1.518 17.726 1.00 11.55 142 GLU A N 1
ATOM 758 C CA . GLU A 1 119 ? 25.489 -1.884 18.954 1.00 11.69 142 GLU A CA 1
ATOM 759 C C . GLU A 1 119 ? 26.412 -1.785 20.165 1.00 12.26 142 GLU A C 1
ATOM 760 O O . GLU A 1 119 ? 27.624 -1.933 19.997 1.00 12.88 142 GLU A O 1
ATOM 766 N N . ALA A 1 120 ? 25.830 -1.521 21.334 1.00 12.10 143 ALA A N 1
ATOM 767 C CA . ALA A 1 120 ? 26.613 -1.411 22.582 1.00 12.68 143 ALA A CA 1
ATOM 768 C C . ALA A 1 120 ? 25.799 -1.902 23.768 1.00 12.98 143 ALA A C 1
ATOM 769 O O . ALA A 1 120 ? 24.570 -1.934 23.693 1.00 12.51 143 ALA A O 1
ATOM 771 N N . ASP A 1 121 ? 26.505 -2.294 24.817 1.00 13.86 144 ASP A N 1
ATOM 772 C CA . ASP A 1 121 ? 25.823 -2.705 26.061 1.00 14.27 144 ASP A CA 1
ATOM 773 C C . ASP A 1 121 ? 26.244 -1.737 27.158 1.00 14.16 144 ASP A C 1
ATOM 774 O O . ASP A 1 121 ? 27.378 -1.266 27.130 1.00 14.34 144 ASP A O 1
ATOM 779 N N . TYR A 1 122 ? 25.351 -1.499 28.101 1.00 13.99 145 TYR A N 1
ATOM 780 C CA . TYR A 1 122 ? 25.588 -0.544 29.208 1.00 13.89 145 TYR A CA 1
ATOM 781 C C . TYR A 1 122 ? 25.052 -1.130 30.514 1.00 14.62 145 TYR A C 1
ATOM 782 O O . TYR A 1 122 ? 2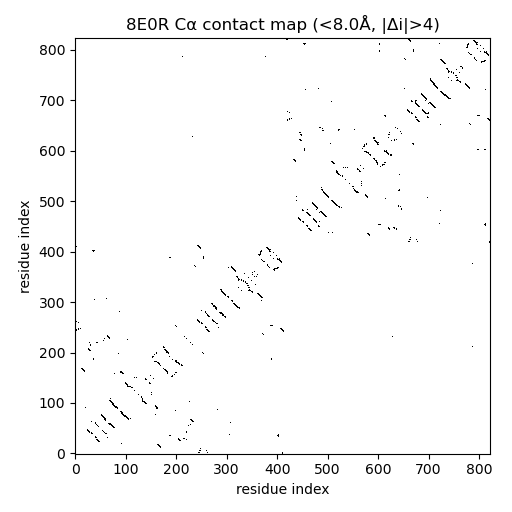4.103 -1.936 30.499 1.00 14.82 145 TYR A O 1
ATOM 791 N N . GLN A 1 123 ? 25.657 -0.696 31.616 1.00 15.05 146 GLN A N 1
ATOM 792 C CA . GLN A 1 123 ? 25.236 -1.010 33.003 1.00 15.75 146 GLN A CA 1
ATOM 793 C C . GLN A 1 123 ? 25.125 0.305 33.778 1.00 15.22 146 GLN A C 1
ATOM 794 O O . GLN A 1 123 ? 26.111 1.048 33.821 1.00 15.17 146 GLN A O 1
ATOM 800 N N . LEU A 1 124 ? 23.947 0.589 34.319 1.00 14.90 147 LEU A N 1
ATOM 801 C CA . LEU A 1 124 ? 23.719 1.738 35.225 1.00 14.59 147 LEU A CA 1
ATOM 802 C C . LEU A 1 124 ? 24.393 1.454 36.568 1.00 15.71 147 LEU A C 1
ATOM 803 O O . LEU A 1 124 ? 24.277 0.322 37.072 1.00 16.67 147 LEU A O 1
ATOM 808 N N . HIS A 1 125 ? 25.125 2.438 37.084 1.00 15.66 148 HIS A N 1
ATOM 809 C CA . HIS A 1 125 ? 25.703 2.458 38.451 1.00 16.66 148 HIS A CA 1
ATOM 810 C C . HIS A 1 125 ? 24.811 3.331 39.341 1.00 16.35 148 HIS A C 1
ATOM 811 O O . HIS A 1 125 ? 24.562 2.922 40.491 1.00 17.21 148 HIS A O 1
ATOM 818 N N . GLY A 1 126 ? 24.314 4.467 38.830 1.00 15.24 149 GLY A N 1
ATOM 819 C CA . GLY A 1 126 ? 23.441 5.378 39.598 1.00 14.94 149 GLY A CA 1
ATOM 820 C C . GLY A 1 126 ? 22.596 6.294 38.729 1.00 13.72 149 GLY A C 1
ATOM 821 O O . GLY A 1 126 ? 23.035 6.645 37.611 1.00 13.04 149 GLY A O 1
ATOM 822 N N . VAL A 1 127 ? 21.418 6.664 39.239 1.00 13.55 150 VAL A N 1
ATOM 823 C CA . VAL A 1 127 ? 20.579 7.790 38.738 1.00 12.55 150 VAL A CA 1
ATOM 824 C C . VAL A 1 127 ? 20.252 8.701 39.921 1.00 12.80 150 VAL A C 1
ATOM 825 O O . VAL A 1 127 ? 19.585 8.233 40.866 1.00 13.47 150 VAL A O 1
ATOM 829 N N . GLN A 1 128 ? 20.678 9.964 39.857 1.00 12.34 151 GLN A N 1
ATOM 830 C CA . GLN A 1 128 ? 20.285 11.005 40.836 1.00 12.47 151 GLN A CA 1
ATOM 831 C C . GLN A 1 128 ? 19.436 12.074 40.152 1.00 11.54 151 GLN A C 1
ATOM 832 O O . GLN A 1 128 ? 19.567 12.235 38.915 1.00 10.79 151 GLN A O 1
ATOM 838 N N . VAL A 1 129 ? 18.599 12.754 40.939 1.00 11.69 152 VAL A N 1
ATOM 839 C CA . VAL A 1 129 ? 17.750 13.880 40.467 1.00 10.98 152 VAL A CA 1
ATOM 840 C C . VAL A 1 129 ? 17.964 15.060 41.412 1.00 11.27 152 VAL A C 1
ATOM 841 O O . VAL A 1 129 ? 17.957 14.859 42.638 1.00 12.10 152 VAL A O 1
ATOM 845 N N . ILE A 1 130 ? 18.153 16.249 40.830 1.00 10.67 153 ILE A N 1
ATOM 846 C CA . ILE A 1 130 ? 18.168 17.562 41.533 1.00 10.86 153 ILE A CA 1
ATOM 847 C C . ILE A 1 130 ? 17.026 18.399 40.955 1.00 10.27 153 ILE A C 1
ATOM 848 O O . ILE A 1 130 ? 16.938 18.493 39.714 1.00 9.52 153 ILE A O 1
ATOM 853 N N . CYS A 1 131 ? 16.165 18.946 41.813 1.00 10.66 154 CYS A N 1
ATOM 854 C CA . CYS A 1 131 ? 15.086 19.892 41.441 1.00 10.30 154 CYS A CA 1
ATOM 855 C C . CYS A 1 131 ? 15.611 21.317 41.646 1.00 10.31 154 CYS A C 1
ATOM 856 O O . CYS A 1 131 ? 16.249 21.556 42.672 1.00 10.95 154 CYS A O 1
ATOM 859 N N . HIS A 1 132 ? 15.407 22.214 40.677 1.00 9.69 155 HIS A N 1
ATOM 860 C CA . HIS A 1 132 ? 16.029 23.565 40.658 1.00 9.68 155 HIS A CA 1
ATOM 861 C C . HIS A 1 132 ? 15.049 24.618 41.170 1.00 9.97 155 HIS A C 1
ATOM 862 O O . HIS A 1 132 ? 15.501 25.738 41.378 1.00 10.16 155 HIS A O 1
ATOM 869 N N . THR A 1 133 ? 13.773 24.280 41.355 1.00 10.09 156 THR A N 1
ATOM 870 C CA . THR A 1 133 ? 12.776 25.170 42.013 1.00 10.58 156 THR A CA 1
ATOM 871 C C . THR A 1 133 ? 11.943 24.393 43.032 1.00 11.26 156 THR A C 1
ATOM 872 O O . THR A 1 133 ? 11.882 23.148 42.951 1.00 11.21 156 THR A O 1
ATOM 876 N N . GLU A 1 134 ? 11.310 25.134 43.939 1.00 11.94 157 GLU A N 1
ATOM 877 C CA . GLU A 1 134 ? 10.374 24.615 44.967 1.00 12.75 157 GLU A CA 1
ATOM 878 C C . GLU A 1 134 ? 9.214 23.900 44.267 1.00 12.50 157 GLU A C 1
ATOM 879 O O . GLU A 1 134 ? 8.954 22.745 44.614 1.00 12.81 157 GLU A O 1
ATOM 885 N N . ALA A 1 135 ? 8.541 24.560 43.325 1.00 12.04 158 ALA A N 1
ATOM 886 C CA . ALA A 1 135 ? 7.393 24.003 42.569 1.00 11.86 158 ALA A CA 1
ATOM 887 C C . ALA A 1 135 ? 7.757 22.626 41.994 1.00 11.42 158 ALA A C 1
ATOM 888 O O . ALA A 1 135 ? 6.899 21.730 42.044 1.00 11.73 158 ALA A O 1
ATOM 890 N N . VAL A 1 136 ? 8.985 22.457 41.491 1.00 10.81 159 VAL A N 1
ATOM 891 C CA . VAL A 1 136 ? 9.434 21.195 40.824 1.00 10.38 159 VAL A CA 1
ATOM 892 C C . VAL A 1 136 ? 9.715 20.134 41.893 1.00 11.07 159 VAL A C 1
ATOM 893 O O . VAL A 1 136 ? 9.258 18.987 41.713 1.00 11.18 159 VAL A O 1
ATOM 897 N N . ALA A 1 137 ? 10.433 20.498 42.961 1.00 11.57 160 ALA A N 1
ATOM 898 C CA . ALA A 1 137 ? 10.674 19.628 44.135 1.00 12.40 160 ALA A CA 1
ATOM 899 C C . ALA A 1 137 ? 9.338 19.062 44.632 1.00 13.07 160 ALA A C 1
ATOM 900 O O . ALA A 1 137 ? 9.260 17.848 44.860 1.00 13.44 160 ALA A O 1
ATOM 902 N N . GLU A 1 138 ? 8.304 19.897 44.731 1.00 13.27 161 GLU A N 1
ATOM 903 C CA . GLU A 1 138 ? 6.994 19.477 45.291 1.00 14.07 161 GLU A CA 1
ATOM 904 C C . GLU A 1 138 ? 6.211 18.669 44.243 1.00 13.71 161 GLU A C 1
ATOM 905 O O . GLU A 1 138 ? 5.671 17.616 44.639 1.00 14.35 161 GLU A O 1
ATOM 911 N N . GLN A 1 139 ? 6.187 19.080 42.967 1.00 12.81 162 GLN A N 1
ATOM 912 C CA . GLN A 1 139 ? 5.521 18.315 41.874 1.00 12.45 162 GLN A CA 1
ATOM 913 C C . GLN A 1 139 ? 6.204 16.950 41.702 1.00 12.35 162 GLN A C 1
ATOM 914 O O . GLN A 1 139 ? 5.482 15.945 41.512 1.00 12.69 162 GLN A O 1
ATOM 920 N N . LEU A 1 140 ? 7.539 16.906 41.755 1.00 11.98 163 LEU A N 1
ATOM 921 C CA . LEU A 1 140 ? 8.304 15.672 41.442 1.00 11.85 163 LEU A CA 1
ATOM 922 C C . LEU A 1 140 ? 8.141 14.686 42.595 1.00 12.88 163 LEU A C 1
ATOM 923 O O . LEU A 1 140 ? 7.888 13.510 42.315 1.00 13.09 163 LEU A O 1
ATOM 928 N N . SER A 1 141 ? 8.279 15.148 43.841 1.00 13.55 164 SER A N 1
ATOM 929 C CA . SER A 1 141 ? 8.100 14.315 45.056 1.00 14.67 164 SER A CA 1
ATOM 930 C C . SER A 1 141 ? 6.710 13.663 45.026 1.00 15.25 164 SER A C 1
ATOM 931 O O . SER A 1 141 ? 6.643 12.454 45.239 1.00 15.81 164 SER A O 1
ATOM 934 N N . ARG A 1 142 ? 5.662 14.424 44.693 1.00 15.14 165 ARG A N 1
ATOM 935 C CA . ARG A 1 142 ? 4.262 13.937 44.542 1.00 15.71 165 ARG A CA 1
ATOM 936 C C . ARG A 1 142 ? 4.199 12.854 43.463 1.00 15.32 165 ARG A C 1
ATOM 937 O O . ARG A 1 142 ? 3.441 11.878 43.630 1.00 16.09 165 ARG A O 1
ATOM 945 N N . LEU A 1 143 ? 4.915 13.056 42.357 1.00 14.23 166 LEU A N 1
ATOM 946 C CA . LEU A 1 143 ? 4.880 12.144 41.183 1.00 13.77 166 LEU A CA 1
ATOM 947 C C . LEU A 1 143 ? 5.594 10.833 41.539 1.00 14.20 166 LEU A C 1
ATOM 948 O O . LEU A 1 143 ? 5.026 9.754 41.238 1.00 14.64 166 LEU A O 1
ATOM 953 N N . VAL A 1 144 ? 6.753 10.922 42.203 1.00 14.22 167 VAL A N 1
ATOM 954 C CA . VAL A 1 144 ? 7.516 9.763 42.763 1.00 14.82 167 VAL A CA 1
ATOM 955 C C . VAL A 1 144 ? 6.604 8.965 43.701 1.00 16.08 167 VAL A C 1
ATOM 956 O O . VAL A 1 144 ? 6.639 7.717 43.633 1.00 16.59 167 VAL A O 1
ATOM 960 N N . ASN A 1 145 ? 5.837 9.654 44.549 1.00 16.65 168 ASN A N 1
ATOM 961 C CA . ASN A 1 145 ? 4.978 9.000 45.568 1.00 18.00 168 ASN A CA 1
ATOM 962 C C . ASN A 1 145 ? 3.808 8.301 44.861 1.00 18.27 168 ASN A C 1
ATOM 963 O O . ASN A 1 145 ? 3.586 7.121 45.166 1.00 19.16 168 ASN A O 1
ATOM 968 N N . ARG A 1 146 ? 3.100 8.994 43.962 1.00 17.62 169 ARG A N 1
ATOM 969 C CA . ARG A 1 146 ? 1.953 8.432 43.194 1.00 17.88 169 ARG A CA 1
ATOM 970 C C . ARG A 1 146 ? 2.443 7.198 42.426 1.00 17.69 169 ARG A C 1
ATOM 971 O O . ARG A 1 146 ? 1.729 6.175 42.445 1.00 18.57 169 ARG A O 1
ATOM 979 N N . THR A 1 147 ? 3.617 7.284 41.789 1.00 16.67 170 THR A N 1
ATOM 980 C CA . THR A 1 147 ? 4.192 6.197 40.950 1.00 16.41 170 THR A CA 1
ATOM 981 C C . THR A 1 147 ? 4.666 5.051 41.851 1.00 17.42 170 THR A C 1
ATOM 982 O O . THR A 1 147 ? 4.398 3.889 41.504 1.00 17.95 170 THR A O 1
ATOM 986 N N . CYS A 1 148 ? 5.334 5.359 42.962 1.00 17.77 171 CYS A N 1
ATOM 987 C CA . CYS A 1 148 ? 5.957 4.359 43.867 1.00 18.74 171 CYS A CA 1
ATOM 988 C C . CYS A 1 148 ? 5.588 4.665 45.317 1.00 19.77 171 CYS A C 1
ATOM 989 O O . CYS A 1 148 ? 6.443 5.088 46.099 1.00 19.82 171 CYS A O 1
ATOM 992 N N . PRO A 1 149 ? 4.323 4.433 45.741 1.00 20.72 172 PRO A N 1
ATOM 993 C CA . PRO A 1 149 ? 3.847 4.887 47.054 1.00 21.69 172 PRO A CA 1
ATOM 994 C C . PRO A 1 149 ? 4.817 4.680 48.227 1.00 22.34 172 PRO A C 1
ATOM 995 O O . PRO A 1 149 ? 4.862 5.544 49.093 1.00 22.55 172 PRO A O 1
ATOM 999 N N . GLY A 1 150 ? 5.600 3.596 48.209 1.00 22.67 173 GLY A N 1
ATOM 1000 C CA . GLY A 1 150 ? 6.523 3.230 49.302 1.00 23.47 173 GLY A CA 1
ATOM 1001 C C . GLY A 1 150 ? 7.913 3.852 49.186 1.00 22.56 173 GLY A C 1
ATOM 1002 O O . GLY A 1 150 ? 8.800 3.404 49.953 1.00 23.24 173 GLY A O 1
ATOM 1003 N N . PHE A 1 151 ? 8.116 4.855 48.314 1.00 21.19 174 PHE A N 1
ATOM 1004 C CA . PHE A 1 151 ? 9.467 5.369 47.954 1.00 20.27 174 PHE A CA 1
ATOM 1005 C C . PHE A 1 151 ? 9.891 6.560 48.829 1.00 20.25 174 PHE A C 1
ATOM 1006 O O . PHE A 1 151 ? 11.048 6.535 49.289 1.00 20.42 17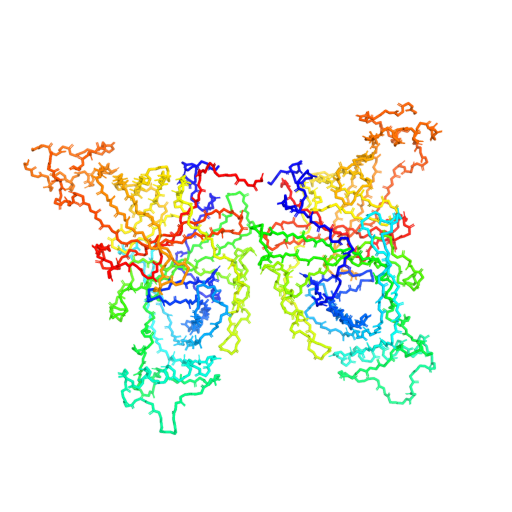4 PHE A O 1
ATOM 1014 N N . LEU A 1 152 ? 9.028 7.558 49.051 1.00 20.12 175 LEU A N 1
ATOM 1015 C CA . LEU A 1 152 ? 9.413 8.859 49.682 1.00 19.93 175 LEU A CA 1
ATOM 1016 C C . LEU A 1 152 ? 9.665 8.701 51.189 1.00 21.22 175 LEU A C 1
ATOM 1017 O O . LEU A 1 152 ? 9.064 7.798 51.797 1.00 22.32 175 LEU A O 1
ATOM 1022 N N . ALA A 1 153 ? 10.509 9.578 51.750 1.00 21.13 176 ALA A N 1
ATOM 1023 C CA . ALA A 1 153 ? 10.896 9.645 53.182 1.00 22.29 176 ALA A CA 1
ATOM 1024 C C . ALA A 1 153 ? 9.823 10.384 53.989 1.00 22.91 176 ALA A C 1
ATOM 1025 O O . ALA A 1 153 ? 8.924 11.001 53.418 1.00 22.35 176 ALA A O 1
ATOM 1027 N N . PRO A 1 154 ? 9.877 10.353 55.349 1.00 24.17 177 PRO A N 1
ATOM 1028 C CA . PRO A 1 154 ? 8.730 10.751 56.184 1.00 25.07 177 PRO A CA 1
ATOM 1029 C C . PRO A 1 154 ? 8.391 12.239 56.425 1.00 24.79 177 PRO A C 1
ATOM 1030 O O . PRO A 1 154 ? 7.209 12.537 56.493 1.00 25.09 177 PRO A O 1
ATOM 1034 N N . GLY A 1 155 ? 9.396 13.107 56.599 1.00 24.38 178 GLY A N 1
ATOM 1035 C CA . GLY A 1 155 ? 9.255 14.487 57.115 1.00 24.45 178 GLY A CA 1
ATOM 1036 C C . GLY A 1 155 ? 8.432 15.406 56.216 1.00 23.52 178 GLY A C 1
ATOM 1037 O O . GLY A 1 155 ? 7.696 16.253 56.770 1.00 24.02 178 GLY A O 1
ATOM 1038 N N . GLY A 1 156 ? 8.560 15.275 54.889 1.00 22.29 179 GLY A N 1
ATOM 1039 C CA . GLY A 1 156 ? 7.639 15.884 53.909 1.00 21.48 179 GLY A CA 1
ATOM 1040 C C . GLY A 1 156 ? 8.159 15.755 52.480 1.00 20.11 179 GLY A C 1
ATOM 1041 O O . GLY A 1 156 ? 8.885 14.814 52.155 1.00 19.91 179 GLY A O 1
ATOM 1042 N N . PRO A 1 157 ? 7.827 16.709 51.581 1.00 19.20 180 PRO A N 1
ATOM 1043 C CA . PRO A 1 157 ? 8.302 16.660 50.198 1.00 17.94 180 PRO A CA 1
ATOM 1044 C C . PRO A 1 157 ? 9.803 16.971 50.070 1.00 17.41 180 PRO A C 1
ATOM 1045 O O . PRO A 1 157 ? 10.406 17.482 50.993 1.00 17.93 180 PRO A O 1
ATOM 1049 N N . TRP A 1 158 ? 10.379 16.574 48.940 1.00 16.49 181 TRP A N 1
ATOM 1050 C CA . TRP A 1 158 ? 11.759 16.899 48.494 1.00 15.85 181 TRP A CA 1
ATOM 1051 C C . TRP A 1 158 ? 11.983 18.415 48.526 1.00 15.55 181 TRP A C 1
ATOM 1052 O O . TRP A 1 158 ? 10.997 19.153 48.356 1.00 15.44 181 TRP A O 1
ATOM 1063 N N . VAL A 1 159 ? 13.227 18.849 48.733 1.00 15.51 182 VAL A N 1
ATOM 1064 C CA . VAL A 1 159 ? 13.635 20.285 48.642 1.00 15.22 182 VAL A CA 1
ATOM 1065 C C . VAL A 1 159 ? 14.525 20.490 47.404 1.00 14.23 182 VAL A C 1
ATOM 1066 O O . VAL A 1 159 ? 15.103 19.504 46.905 1.00 13.98 182 VAL A O 1
ATOM 1070 N N . GLN A 1 160 ? 14.663 21.742 46.965 1.00 13.80 183 GLN A N 1
ATOM 1071 C CA . GLN A 1 160 ? 15.484 22.112 45.784 1.00 12.94 183 GLN A CA 1
ATOM 1072 C C . GLN A 1 160 ? 16.977 21.975 46.099 1.00 13.24 183 GLN A C 1
ATOM 1073 O O . GLN A 1 160 ? 17.361 21.952 47.272 1.00 14.10 183 GLN A O 1
ATOM 1079 N N . ASP A 1 161 ? 17.770 21.832 45.044 1.00 12.59 184 ASP A N 1
ATOM 1080 C CA . ASP A 1 161 ? 19.255 21.839 45.037 1.00 12.78 184 ASP A CA 1
ATOM 1081 C C . ASP A 1 161 ? 19.816 20.663 45.846 1.00 13.51 184 ASP A C 1
ATOM 1082 O O . ASP A 1 161 ? 21.034 20.677 46.087 1.00 13.91 184 ASP A O 1
ATOM 1087 N N . VAL A 1 162 ? 18.995 19.661 46.185 1.00 13.72 185 VAL A N 1
ATOM 1088 C CA . VAL A 1 162 ? 19.446 18.403 46.850 1.00 14.44 185 VAL A CA 1
ATOM 1089 C C . VAL A 1 162 ? 19.318 17.237 45.862 1.00 13.92 185 VAL A C 1
ATOM 1090 O O . VAL A 1 162 ? 18.217 17.039 45.308 1.00 13.43 185 VAL A O 1
ATOM 1094 N N . ALA A 1 163 ? 20.409 16.495 45.665 1.00 14.12 186 ALA A N 1
ATOM 1095 C CA . ALA A 1 163 ? 20.452 15.223 44.904 1.00 13.89 186 ALA A CA 1
ATOM 1096 C C . ALA A 1 163 ? 19.752 14.115 45.706 1.00 14.62 186 ALA A C 1
ATOM 1097 O O . ALA A 1 163 ? 20.219 13.790 46.805 1.00 15.59 186 ALA A O 1
ATOM 1099 N N . TYR A 1 164 ? 18.667 13.564 45.163 1.00 14.24 187 TYR A N 1
ATOM 1100 C CA . TYR A 1 164 ? 17.942 12.375 45.678 1.00 14.90 187 TYR A CA 1
ATOM 1101 C C . TYR A 1 164 ? 18.192 11.199 44.727 1.00 14.66 187 TYR A C 1
ATOM 1102 O O . TYR A 1 164 ? 18.291 11.408 43.488 1.00 13.74 187 TYR A O 1
ATOM 1111 N N . ASP A 1 165 ? 18.313 9.991 45.283 1.00 15.53 188 ASP A N 1
ATOM 1112 C CA . ASP A 1 165 ? 18.558 8.758 44.488 1.00 15.51 188 ASP A CA 1
ATOM 1113 C C . ASP A 1 165 ? 17.233 8.282 43.875 1.00 15.16 188 ASP A C 1
ATOM 1114 O O . ASP A 1 165 ? 16.252 8.137 44.627 1.00 15.70 188 ASP A O 1
ATOM 1119 N N . LEU A 1 166 ? 17.206 8.052 42.558 1.00 14.36 189 LEU A N 1
ATOM 1120 C CA . LEU A 1 166 ? 16.063 7.402 41.854 1.00 14.14 189 LEU A CA 1
ATOM 1121 C C . LEU A 1 166 ? 16.407 5.949 41.498 1.00 14.62 189 LEU A C 1
ATOM 1122 O O . LEU A 1 166 ? 15.484 5.200 41.133 1.00 14.75 189 LEU A O 1
ATOM 1127 N N . TRP A 1 167 ? 17.683 5.579 41.618 1.00 14.98 190 TRP A N 1
ATOM 1128 C CA . TRP A 1 167 ? 18.236 4.266 41.206 1.00 15.46 190 TRP A CA 1
ATOM 1129 C C . TRP A 1 167 ? 19.605 4.104 41.866 1.00 16.17 190 TRP A C 1
ATOM 1130 O O . TRP A 1 167 ? 20.445 4.974 41.647 1.00 15.70 190 TRP A O 1
ATOM 1141 N N . GLN A 1 168 ? 19.800 3.014 42.607 1.00 17.33 191 GLN A N 1
ATOM 1142 C CA . GLN A 1 168 ? 21.129 2.712 43.186 1.00 18.16 191 GLN A CA 1
ATOM 1143 C C . GLN A 1 168 ? 21.462 1.258 42.846 1.00 18.91 191 GLN A C 1
ATOM 1144 O O . GLN A 1 168 ? 20.554 0.414 42.925 1.00 19.33 191 GLN A O 1
ATOM 1150 N N . GLU A 1 169 ? 22.716 0.968 42.502 1.00 19.17 192 GLU A N 1
ATOM 1151 C CA . GLU A 1 169 ? 23.142 -0.384 42.034 1.00 19.88 192 GLU A CA 1
ATOM 1152 C C . GLU A 1 169 ? 23.376 -1.322 43.227 1.00 21.43 192 GLU A C 1
ATOM 1153 O O . GLU A 1 169 ? 23.773 -2.475 42.981 1.00 22.22 192 GLU A O 1
ATOM 1159 N N . GLU A 1 170 ? 23.205 -0.837 44.457 1.00 21.92 193 GLU A N 1
ATOM 1160 C CA . GLU A 1 170 ? 23.465 -1.661 45.666 1.00 23.49 193 GLU A CA 1
ATOM 1161 C C . GLU A 1 170 ? 22.446 -1.300 46.749 1.00 23.78 193 GLU A C 1
ATOM 1162 O O . GLU A 1 170 ? 22.833 -1.284 47.931 1.00 24.81 193 GLU A O 1
ATOM 1168 N N . SER A 1 171 ? 21.201 -1.013 46.357 1.00 22.98 194 SER A N 1
ATOM 1169 C CA . SER A 1 171 ? 20.126 -0.695 47.334 1.00 23.31 194 SER A CA 1
ATOM 1170 C C . SER A 1 171 ? 18.840 -1.417 46.932 1.00 23.34 194 SER A C 1
ATOM 1171 O O . SER A 1 171 ? 17.914 -1.418 47.763 1.00 23.91 194 SER A O 1
ATOM 1174 N N . ASN A 1 172 ? 18.765 -1.922 45.702 1.00 22.74 195 ASN A N 1
ATOM 1175 C CA . ASN A 1 172 ? 17.624 -2.758 45.234 1.00 22.91 195 ASN A CA 1
ATOM 1176 C C . ASN A 1 172 ? 16.320 -1.969 45.037 1.00 22.10 195 ASN A C 1
ATOM 1177 O O . ASN A 1 172 ? 15.367 -2.569 44.531 1.00 22.16 195 ASN A O 1
ATOM 1182 N N . HIS A 1 173 ? 16.279 -0.686 45.378 1.00 21.41 196 HIS A N 1
ATOM 1183 C CA . HIS A 1 173 ? 15.050 0.105 45.092 1.00 20.64 196 HIS A CA 1
ATOM 1184 C C . HIS A 1 173 ? 15.278 1.100 43.945 1.00 19.12 196 HIS A C 1
ATOM 1185 O O . HIS A 1 173 ? 16.446 1.416 43.669 1.00 18.73 196 HIS A O 1
ATOM 1192 N N . GLU A 1 174 ? 14.197 1.617 43.372 1.00 18.40 197 GLU A N 1
ATOM 1193 C CA . GLU A 1 174 ? 14.232 2.428 42.127 1.00 17.02 197 GLU A CA 1
ATOM 1194 C C . GLU A 1 174 ? 12.819 2.968 41.870 1.00 16.62 197 GLU A C 1
ATOM 1195 O O . GLU A 1 174 ? 11.853 2.226 42.152 1.00 17.37 197 GLU A O 1
ATOM 1201 N N . CYS A 1 175 ? 12.698 4.208 41.382 1.00 15.58 198 CYS A N 1
ATOM 1202 C CA . CYS A 1 175 ? 11.430 4.777 40.850 1.00 15.07 198 CYS A CA 1
ATOM 1203 C C . CYS A 1 175 ? 11.718 5.702 39.648 1.00 13.78 198 CYS A C 1
ATOM 1204 O O . CYS A 1 175 ? 11.220 6.843 39.629 1.00 13.27 198 CYS A O 1
ATOM 1207 N N . THR A 1 176 ? 12.457 5.210 38.654 1.00 13.34 199 THR A N 1
ATOM 1208 C CA . THR A 1 176 ? 12.768 5.943 37.397 1.00 12.20 199 THR A CA 1
ATOM 1209 C C . THR A 1 176 ? 11.498 6.037 36.538 1.00 11.81 199 THR A C 1
ATOM 1210 O O . THR A 1 176 ? 11.418 6.992 35.726 1.00 10.92 199 THR A O 1
ATOM 1214 N N . LYS A 1 177 ? 10.530 5.126 36.718 1.00 12.52 200 LYS A N 1
ATOM 1215 C CA . LYS A 1 177 ? 9.220 5.174 35.991 1.00 12.35 200 LYS A CA 1
ATOM 1216 C C . LYS A 1 177 ? 8.494 6.508 36.249 1.00 12.00 200 LYS A C 1
ATOM 1217 O O . LYS A 1 177 ? 7.751 6.956 35.351 1.00 11.49 200 LYS A O 1
ATOM 1223 N N . ALA A 1 178 ? 8.697 7.132 37.412 1.00 12.30 201 ALA A N 1
ATOM 1224 C CA . ALA A 1 178 ? 8.106 8.443 37.779 1.00 12.08 201 ALA A CA 1
ATOM 1225 C C . ALA A 1 178 ? 8.406 9.488 36.698 1.00 10.96 201 ALA A C 1
ATOM 1226 O O . ALA A 1 178 ? 7.461 10.206 36.321 1.00 10.73 201 ALA A O 1
ATOM 1228 N N . VAL A 1 179 ? 9.661 9.555 36.228 1.00 10.40 202 VAL A N 1
ATOM 1229 C CA . VAL A 1 179 ? 10.191 10.591 35.287 1.00 9.41 202 VAL A CA 1
ATOM 1230 C C . VAL A 1 179 ? 10.249 10.023 33.863 1.00 8.90 202 VAL A C 1
ATOM 1231 O O . VAL A 1 179 ? 10.727 10.746 32.980 1.00 8.14 202 VAL A O 1
ATOM 1235 N N . ASN A 1 180 ? 9.762 8.796 33.648 1.00 9.36 203 ASN A N 1
ATOM 1236 C CA . ASN A 1 180 ? 9.803 8.082 32.345 1.00 9.03 203 ASN A CA 1
ATOM 1237 C C . ASN A 1 180 ? 11.257 7.994 31.864 1.00 8.61 203 ASN A C 1
ATOM 1238 O O . ASN A 1 180 ? 11.520 8.354 30.678 1.00 7.91 203 ASN A O 1
ATOM 1243 N N . PHE A 1 181 ? 12.158 7.530 32.738 1.00 9.10 204 PHE A N 1
ATOM 1244 C CA . PHE A 1 181 ? 13.598 7.400 32.423 1.00 8.90 204 PHE A CA 1
ATOM 1245 C C . PHE A 1 181 ? 13.914 5.993 31.922 1.00 9.30 204 PHE A C 1
ATOM 1246 O O . PHE A 1 181 ? 13.391 4.997 32.479 1.00 10.07 204 PHE A O 1
ATOM 1254 N N . ALA A 1 182 ? 14.788 5.941 30.911 1.00 8.86 205 ALA A N 1
ATOM 1255 C CA . ALA A 1 182 ? 15.534 4.754 30.443 1.00 9.24 205 ALA A CA 1
ATOM 1256 C C . ALA A 1 182 ? 16.743 5.257 29.640 1.00 8.72 205 ALA A C 1
ATOM 1257 O O . ALA A 1 182 ? 16.733 6.433 29.221 1.00 8.00 205 ALA A O 1
ATOM 1259 N N . MET A 1 183 ? 17.769 4.429 29.468 1.00 9.15 206 MET A N 1
ATOM 1260 C CA . MET A 1 183 ? 19.065 4.867 28.897 1.00 8.88 206 MET A CA 1
ATOM 1261 C C . MET A 1 183 ? 19.433 3.990 27.696 1.00 8.93 206 MET A C 1
ATOM 1262 O O . MET A 1 183 ? 20.634 3.879 27.376 1.00 9.11 206 MET A O 1
ATOM 1267 N N . HIS A 1 184 ? 18.427 3.421 27.036 1.00 8.84 207 HIS A N 1
ATOM 1268 C CA . HIS A 1 184 ? 18.595 2.487 25.897 1.00 8.98 207 HIS A CA 1
ATOM 1269 C C . HIS A 1 184 ? 19.248 3.205 24.705 1.00 8.32 207 HIS A C 1
ATOM 1270 O O . HIS A 1 184 ? 19.749 2.512 23.828 1.00 8.52 207 HIS A O 1
ATOM 1277 N N . GLU A 1 185 ? 19.261 4.540 24.674 1.00 7.63 208 GLU A N 1
ATOM 1278 C CA . GLU A 1 185 ? 19.934 5.336 23.605 1.00 7.07 208 GLU A CA 1
ATOM 1279 C C . GLU A 1 185 ? 21.401 4.892 23.472 1.00 7.57 208 GLU A C 1
ATOM 1280 O O . GLU A 1 185 ? 21.936 4.944 22.351 1.00 7.40 208 GLU A O 1
ATOM 1286 N N . LEU A 1 186 ? 22.011 4.411 24.561 1.00 8.27 209 LEU A N 1
ATOM 1287 C CA . LEU A 1 186 ? 23.428 3.955 24.565 1.00 8.92 209 LEU A CA 1
ATOM 1288 C C . LEU A 1 186 ? 23.605 2.606 23.840 1.00 9.47 209 LEU A C 1
ATOM 1289 O O . LEU A 1 186 ? 24.771 2.179 23.716 1.00 10.08 209 LEU A O 1
ATOM 1294 N N . GLN A 1 187 ? 22.537 1.949 23.372 1.00 9.37 210 GLN A N 1
ATOM 1295 C CA . GLN A 1 187 ? 22.627 0.625 22.692 1.00 9.97 210 GLN A CA 1
ATOM 1296 C C . GLN A 1 187 ? 22.889 0.787 21.189 1.00 9.59 210 GLN A C 1
ATOM 1297 O O . GLN A 1 187 ? 23.250 -0.226 20.561 1.00 10.16 210 GLN A O 1
ATOM 1303 N N . LEU A 1 188 ? 22.710 1.986 20.623 1.00 8.73 211 LEU A N 1
ATOM 1304 C CA . LEU A 1 188 ? 22.983 2.255 19.188 1.00 8.38 211 LEU A CA 1
ATOM 1305 C C . LEU A 1 188 ? 23.851 3.505 19.061 1.00 8.00 211 LEU A C 1
ATOM 1306 O O . LEU A 1 188 ? 23.427 4.574 19.525 1.00 7.42 211 LEU A O 1
ATOM 1311 N N . ILE A 1 189 ? 25.023 3.372 18.437 1.00 8.39 212 ILE A N 1
ATOM 1312 C CA . ILE A 1 189 ? 26.072 4.434 18.436 1.00 8.32 212 ILE A CA 1
ATOM 1313 C C . ILE A 1 189 ? 26.595 4.647 17.015 1.00 8.25 212 ILE A C 1
ATOM 1314 O O . ILE A 1 189 ? 26.886 3.666 16.350 1.00 8.76 212 ILE A O 1
ATOM 1319 N N . ARG A 1 190 ? 26.706 5.900 16.585 1.00 7.71 213 ARG A N 1
ATOM 1320 C CA . ARG A 1 190 ? 27.356 6.273 15.310 1.00 7.74 213 ARG A CA 1
ATOM 1321 C C . ARG A 1 190 ? 28.098 7.588 15.527 1.00 7.62 213 ARG A C 1
ATOM 1322 O O . ARG A 1 190 ? 27.492 8.524 16.094 1.00 7.04 213 ARG A O 1
ATOM 1330 N N . VAL A 1 191 ? 29.358 7.632 15.093 1.00 8.25 214 VAL A N 1
ATOM 1331 C CA . VAL A 1 191 ? 30.147 8.894 15.145 1.00 8.28 214 VAL A CA 1
ATOM 1332 C C . VAL A 1 191 ? 30.486 9.313 13.710 1.00 8.29 214 VAL A C 1
ATOM 1333 O O . VAL A 1 191 ? 31.093 8.514 13.000 1.00 8.89 214 VAL A O 1
ATOM 1337 N N . GLU A 1 192 ? 30.029 10.491 13.296 1.00 7.66 215 GLU A N 1
ATOM 1338 C CA . GLU A 1 192 ? 30.331 11.082 11.973 1.00 7.69 215 GLU A CA 1
ATOM 1339 C C . GLU A 1 192 ? 31.350 12.191 12.214 1.00 8.06 215 GLU A C 1
ATOM 1340 O O . GLU A 1 192 ? 31.103 13.004 13.126 1.00 7.74 215 GLU A O 1
ATOM 1346 N N . LYS A 1 193 ? 32.402 12.209 11.383 1.00 8.78 216 LYS A N 1
ATOM 1347 C CA . LYS A 1 193 ? 33.405 13.302 11.351 1.00 9.27 216 LYS A CA 1
ATOM 1348 C C . LYS A 1 193 ? 33.052 14.123 10.112 1.00 8.94 216 LYS A C 1
ATOM 1349 O O . LYS A 1 193 ? 32.894 13.524 9.057 1.00 9.00 216 LYS A O 1
ATOM 1355 N N . GLN A 1 194 ? 32.988 15.440 10.218 1.00 8.72 217 GLN A N 1
ATOM 1356 C CA . GLN A 1 194 ? 32.437 16.351 9.181 1.00 8.33 217 GLN A CA 1
ATOM 1357 C C . GLN A 1 194 ? 33.463 17.471 8.959 1.00 9.00 217 GLN A C 1
ATOM 1358 O O . GLN A 1 194 ? 33.944 18.028 9.956 1.00 9.25 217 GLN A O 1
ATOM 1364 N N . TYR A 1 195 ? 33.838 17.725 7.707 1.00 9.41 218 TYR A N 1
ATOM 1365 C CA . TYR A 1 195 ? 34.691 18.869 7.294 1.00 10.10 218 TYR A CA 1
ATOM 1366 C C . TYR A 1 195 ? 33.905 19.654 6.247 1.00 9.67 218 TYR A C 1
ATOM 1367 O O . TYR A 1 195 ? 33.102 19.080 5.519 1.00 9.19 218 TYR A O 1
ATOM 1376 N N . PRO A 1 196 ? 34.077 20.988 6.140 1.00 9.88 219 PRO A N 1
ATOM 1377 C CA . PRO A 1 196 ? 33.497 21.728 5.020 1.00 9.70 219 PRO A CA 1
ATOM 1378 C C . PRO A 1 196 ? 34.066 21.194 3.691 1.00 10.37 219 PRO A C 1
ATOM 1379 O O . PRO A 1 196 ? 35.160 20.656 3.667 1.00 11.19 219 PRO A O 1
ATOM 1383 N N . HIS A 1 197 ? 33.319 21.382 2.605 1.00 10.08 220 HIS A N 1
ATOM 1384 C CA . HIS A 1 197 ? 33.551 20.747 1.276 1.00 10.55 220 HIS A CA 1
ATOM 1385 C C . HIS A 1 197 ? 35.009 20.899 0.810 1.00 11.82 220 HIS A C 1
ATOM 1386 O O . HIS A 1 197 ? 35.573 19.890 0.310 1.00 12.36 220 HIS A O 1
ATOM 1393 N N . HIS A 1 198 ? 35.600 22.090 0.972 1.00 12.37 221 HIS A N 1
ATOM 1394 C CA . HIS A 1 198 ? 36.941 22.446 0.426 1.00 13.72 221 HIS A CA 1
ATOM 1395 C C . HIS A 1 198 ? 37.890 22.973 1.514 1.00 14.32 221 HIS A C 1
ATOM 1396 O O . HIS A 1 198 ? 38.822 23.695 1.134 1.00 15.41 221 HIS A O 1
ATOM 1403 N N . SER A 1 199 ? 37.706 22.575 2.783 1.00 13.76 222 SER A N 1
ATOM 1404 C CA . SER A 1 199 ? 38.357 23.139 4.000 1.00 14.14 222 SER A CA 1
ATOM 1405 C C . SER A 1 199 ? 38.765 22.008 4.953 1.00 14.17 222 SER A C 1
ATOM 1406 O O . SER A 1 199 ? 37.970 21.053 5.131 1.00 13.32 222 SER A O 1
ATOM 1409 N N . LEU A 1 200 ? 39.941 22.117 5.577 1.00 15.19 223 LEU A N 1
ATOM 1410 C CA . LEU A 1 200 ? 40.375 21.199 6.667 1.00 15.34 223 LEU A CA 1
ATOM 1411 C C . LEU A 1 200 ? 40.274 21.923 8.013 1.00 15.08 223 LEU A C 1
ATOM 1412 O O . LEU A 1 200 ? 40.642 21.355 9.046 1.00 15.27 223 LEU A O 1
ATOM 1417 N N . ASP A 1 201 ? 39.788 23.156 7.999 1.00 14.74 224 ASP A N 1
ATOM 1418 C CA . ASP A 1 201 ? 39.462 23.916 9.231 1.00 14.36 224 ASP A CA 1
ATOM 1419 C C . ASP A 1 201 ? 38.041 23.500 9.618 1.00 12.93 224 ASP A C 1
ATOM 1420 O O . ASP A 1 201 ? 37.275 23.160 8.695 1.00 12.32 224 ASP A O 1
ATOM 1425 N N . HIS A 1 202 ? 37.706 23.528 10.906 1.00 12.51 225 HIS A N 1
ATOM 1426 C CA A HIS A 1 202 ? 36.332 23.276 11.424 0.50 11.25 225 HIS A CA 1
ATOM 1427 C CA B HIS A 1 202 ? 36.329 23.277 11.414 0.50 11.24 225 HIS A CA 1
ATOM 1428 C C . HIS A 1 202 ? 35.974 21.785 11.292 1.00 10.82 225 HIS A C 1
ATOM 1429 O O . HIS A 1 202 ? 34.947 21.464 10.647 1.00 10.01 225 HIS A O 1
ATOM 1442 N N . LEU A 1 203 ? 36.768 20.901 11.894 1.00 11.40 226 LEU A N 1
ATOM 1443 C CA . LEU A 1 203 ? 36.345 19.484 12.080 1.00 11.00 226 LEU A CA 1
ATOM 1444 C C . LEU A 1 203 ? 35.160 19.486 13.063 1.00 10.00 226 LEU A C 1
ATOM 1445 O O . LEU A 1 203 ? 35.328 19.977 14.209 1.00 10.12 226 LEU A O 1
ATOM 1450 N N . VAL A 1 204 ? 33.999 18.988 12.637 1.00 9.12 227 VAL A N 1
ATOM 1451 C CA . VAL A 1 204 ? 32.820 18.796 13.537 1.00 8.25 227 VAL A CA 1
ATOM 1452 C C . VAL A 1 204 ? 32.670 17.288 13.758 1.00 8.22 227 VAL A C 1
ATOM 1453 O O . VAL A 1 204 ? 32.582 16.550 12.782 1.00 8.22 227 VAL A O 1
ATOM 1457 N N . GLU A 1 205 ? 32.689 16.879 15.016 1.00 8.29 228 GLU A N 1
ATOM 1458 C CA . GLU A 1 205 ? 32.436 15.474 15.384 1.00 8.28 228 GLU A CA 1
ATOM 1459 C C . GLU A 1 205 ? 31.031 15.401 15.992 1.00 7.40 228 GLU A C 1
ATOM 1460 O O . GLU A 1 205 ? 30.749 16.190 16.895 1.00 7.19 228 GLU A O 1
ATOM 1466 N N . GLU A 1 206 ? 30.206 14.474 15.531 1.00 7.00 229 GLU A N 1
ATOM 1467 C CA . GLU A 1 206 ? 28.804 14.300 15.967 1.00 6.25 229 GLU A CA 1
ATOM 1468 C C . GLU A 1 206 ? 28.614 12.868 16.467 1.00 6.46 229 GLU A C 1
ATOM 1469 O O . GLU A 1 206 ? 28.954 11.924 15.732 1.00 6.80 229 GLU A O 1
ATOM 1475 N N . LEU A 1 207 ? 28.114 12.737 17.699 1.00 6.34 230 LEU A N 1
ATOM 1476 C CA . LEU A 1 207 ? 27.702 11.457 18.314 1.00 6.51 230 LEU A CA 1
ATOM 1477 C C . LEU A 1 207 ? 26.192 11.294 18.150 1.00 5.82 230 LEU A C 1
ATOM 1478 O O . LEU A 1 207 ? 25.421 12.069 18.749 1.00 5.37 230 LEU A O 1
ATOM 1483 N N . PHE A 1 208 ? 25.799 10.314 17.346 1.00 5.83 231 PHE A N 1
ATOM 1484 C CA . PHE A 1 208 ? 24.395 9.880 17.173 1.00 5.37 231 PHE A CA 1
ATOM 1485 C C . PHE A 1 208 ? 24.133 8.715 18.119 1.00 5.77 231 PHE A C 1
ATOM 1486 O O . PHE A 1 208 ? 24.819 7.672 18.008 1.00 6.38 231 PHE A O 1
ATOM 1494 N N . LEU A 1 209 ? 23.192 8.917 19.037 1.00 5.51 232 LEU A N 1
ATOM 1495 C CA . LEU A 1 209 ? 22.714 7.887 19.990 1.00 5.89 232 LEU A CA 1
ATOM 1496 C C . LEU A 1 209 ? 21.285 7.504 19.619 1.00 5.56 232 LEU A C 1
ATOM 1497 O O . LEU A 1 209 ? 20.661 8.209 18.790 1.00 5.01 232 LEU A O 1
ATOM 1502 N N . GLY A 1 210 ? 20.794 6.417 20.210 1.00 5.99 233 GLY A N 1
ATOM 1503 C CA . GLY A 1 210 ? 19.531 5.789 19.806 1.00 5.92 233 GLY A CA 1
ATOM 1504 C C . GLY A 1 210 ? 18.351 6.710 20.012 1.00 5.37 233 GLY A C 1
ATOM 1505 O O . GLY A 1 210 ? 18.337 7.450 21.003 1.00 5.27 233 GLY A O 1
ATOM 1506 N N . ASP A 1 211 ? 17.376 6.631 19.108 1.00 5.11 234 ASP A N 1
ATOM 1507 C CA . ASP A 1 211 ? 16.107 7.396 19.183 1.00 4.71 234 ASP A CA 1
ATOM 1508 C C . ASP A 1 211 ? 15.380 7.055 20.498 1.00 5.06 234 ASP A C 1
ATOM 1509 O O . ASP A 1 211 ? 15.597 5.954 21.055 1.00 5.66 234 ASP A O 1
ATOM 1514 N N . ILE A 1 212 ? 14.581 8.002 20.978 1.00 4.78 235 ILE A N 1
ATOM 1515 C CA . ILE A 1 212 ? 13.721 7.899 22.190 1.00 5.11 235 ILE A CA 1
ATOM 1516 C C . ILE A 1 212 ? 12.319 7.554 21.698 1.00 5.20 235 ILE A C 1
ATOM 1517 O O . ILE A 1 212 ? 11.828 8.286 20.808 1.00 4.77 235 ILE A O 1
ATOM 1522 N N . HIS A 1 213 ? 11.717 6.487 22.230 1.00 5.83 236 HIS A N 1
ATOM 1523 C CA . HIS A 1 213 ? 10.360 6.039 21.832 1.00 6.11 236 HIS A CA 1
ATOM 1524 C C . HIS A 1 213 ? 9.393 7.204 22.028 1.00 5.83 236 HIS A C 1
ATOM 1525 O O . HIS A 1 213 ? 9.474 7.881 23.066 1.00 5.81 236 HIS A O 1
ATOM 1532 N N . THR A 1 214 ? 8.499 7.413 21.064 1.00 5.71 237 THR A N 1
ATOM 1533 C CA . THR A 1 214 ? 7.478 8.491 21.096 1.00 5.54 237 THR A CA 1
ATOM 1534 C C . THR A 1 214 ? 6.418 8.185 22.177 1.00 6.22 237 THR A C 1
ATOM 1535 O O . THR A 1 214 ? 5.802 9.148 22.675 1.00 6.18 237 THR A O 1
ATOM 1539 N N . ASP A 1 215 ? 6.219 6.908 22.531 1.00 6.89 238 ASP A N 1
ATOM 1540 C CA . ASP A 1 215 ? 5.340 6.445 23.648 1.00 7.68 238 ASP A CA 1
ATOM 1541 C C . ASP A 1 215 ? 6.200 6.157 24.890 1.00 7.90 238 ASP A C 1
ATOM 1542 O O . ASP A 1 215 ? 6.984 5.187 24.864 1.00 8.11 238 ASP A O 1
ATOM 1547 N N . ALA A 1 216 ? 6.056 6.983 25.932 1.00 7.91 239 ALA A N 1
ATOM 1548 C CA . ALA A 1 216 ? 6.813 6.905 27.206 1.00 8.16 239 ALA A CA 1
ATOM 1549 C C . ALA A 1 216 ? 6.746 5.483 27.772 1.00 9.04 239 ALA A C 1
ATOM 1550 O O . ALA A 1 216 ? 7.798 4.989 28.208 1.00 9.15 239 ALA A O 1
ATOM 1552 N N . THR A 1 217 ? 5.564 4.854 27.738 1.00 9.72 240 THR A N 1
ATOM 1553 C CA . THR A 1 217 ? 5.290 3.535 28.375 1.00 10.75 240 THR A CA 1
ATOM 1554 C C . THR A 1 217 ? 6.159 2.463 27.702 1.00 10.79 240 THR A C 1
ATOM 1555 O O . THR A 1 217 ? 6.524 1.481 28.398 1.00 11.52 240 THR A O 1
ATOM 1559 N N . GLN A 1 218 ? 6.485 2.638 26.413 1.00 10.11 241 GLN A N 1
ATOM 1560 C CA . GLN A 1 218 ? 7.212 1.612 25.616 1.00 10.20 241 GLN A CA 1
ATOM 1561 C C . GLN A 1 218 ? 8.726 1.828 25.720 1.00 9.72 241 GLN A C 1
ATOM 1562 O O . GLN A 1 218 ? 9.464 0.960 25.201 1.00 9.90 241 GLN A O 1
ATOM 1568 N N . ARG A 1 219 ? 9.178 2.904 26.385 1.00 9.25 242 ARG A N 1
ATOM 1569 C CA . ARG A 1 219 ? 10.607 3.334 26.411 1.00 8.76 242 ARG A CA 1
ATOM 1570 C C . ARG A 1 219 ? 11.491 2.272 27.080 1.00 9.46 242 ARG A C 1
ATOM 1571 O O . ARG A 1 219 ? 12.658 2.176 26.664 1.00 9.24 242 ARG A O 1
ATOM 1579 N N . VAL A 1 220 ? 10.955 1.509 28.049 1.00 10.34 243 VAL A N 1
ATOM 1580 C CA . VAL A 1 220 ? 11.709 0.494 28.854 1.00 11.19 243 VAL A CA 1
ATOM 1581 C C . VAL A 1 220 ? 12.056 -0.734 27.998 1.00 11.59 243 VAL A C 1
ATOM 1582 O O . VAL A 1 220 ? 13.064 -1.387 28.310 1.00 12.06 243 VAL A O 1
ATOM 1586 N N . PHE A 1 221 ? 11.301 -1.039 26.942 1.00 11.48 244 PHE A N 1
ATOM 1587 C CA . PHE A 1 221 ? 11.544 -2.264 26.136 1.00 11.99 244 PHE A CA 1
ATOM 1588 C C . PHE A 1 221 ? 11.988 -1.933 24.714 1.00 11.22 244 PHE A C 1
ATOM 1589 O O . PHE A 1 221 ? 12.200 -2.884 23.942 1.00 11.61 244 PHE A O 1
ATOM 1597 N N . TYR A 1 222 ? 12.150 -0.658 24.381 1.00 10.24 245 TYR A N 1
ATOM 1598 C CA . TYR A 1 222 ? 12.407 -0.256 22.982 1.00 9.54 245 TYR A CA 1
ATOM 1599 C C . TYR A 1 222 ? 13.895 -0.438 22.664 1.00 9.47 245 TYR A C 1
ATOM 1600 O O . TYR A 1 222 ? 14.757 0.101 23.390 1.00 9.33 245 TYR A O 1
ATOM 1609 N N . ARG A 1 223 ? 14.174 -1.199 21.605 1.00 9.67 246 ARG A N 1
ATOM 1610 C CA . ARG A 1 223 ? 15.513 -1.293 20.976 1.00 9.58 246 ARG A CA 1
ATOM 1611 C C . ARG A 1 223 ? 15.590 -0.204 19.908 1.00 8.65 246 ARG A C 1
ATOM 1612 O O . ARG A 1 223 ? 14.858 -0.270 18.916 1.00 8.47 246 ARG A O 1
ATOM 1620 N N . PRO A 1 224 ? 16.428 0.846 20.088 1.00 8.10 247 PRO A N 1
ATOM 1621 C CA . PRO A 1 224 ? 16.545 1.912 19.093 1.00 7.30 247 PRO A CA 1
ATOM 1622 C C . PRO A 1 224 ? 16.833 1.358 17.688 1.00 7.38 247 PRO A C 1
ATOM 1623 O O . PRO A 1 224 ? 17.683 0.508 17.558 1.00 7.93 247 PRO A O 1
ATOM 1627 N N . SER A 1 225 ? 16.104 1.847 16.682 1.00 6.91 248 SER A N 1
ATOM 1628 C CA . SER A 1 225 ? 16.308 1.550 15.241 1.00 6.90 248 SER A CA 1
ATOM 1629 C C . SER A 1 225 ? 16.667 2.831 14.474 1.00 6.18 248 SER A C 1
ATOM 1630 O O . SER A 1 225 ? 16.847 2.745 1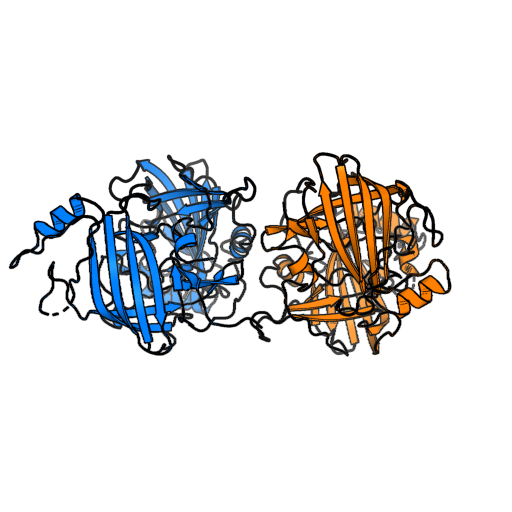3.242 1.00 6.14 248 SER A O 1
ATOM 1633 N N . SER A 1 226 ? 16.752 3.982 15.155 1.00 5.69 249 SER A N 1
ATOM 1634 C CA . SER A 1 226 ? 17.154 5.280 14.552 1.00 5.08 249 SER A CA 1
ATOM 1635 C C . SER A 1 226 ? 17.883 6.105 15.612 1.00 4.91 249 SER A C 1
ATOM 1636 O O . SER A 1 226 ? 18.257 5.549 16.653 1.00 5.31 249 SER A O 1
ATOM 1639 N N . TYR A 1 227 ? 18.088 7.387 15.346 1.00 4.41 250 TYR A N 1
ATOM 1640 C CA . TYR A 1 227 ? 18.982 8.246 16.152 1.00 4.31 250 TYR A CA 1
ATOM 1641 C C . TYR A 1 227 ? 18.250 9.498 16.621 1.00 3.82 250 TYR A C 1
ATOM 1642 O O . TYR A 1 227 ? 17.407 10.033 15.901 1.00 3.47 250 TYR A O 1
ATOM 1651 N N . GLN A 1 228 ? 18.597 9.909 17.835 1.00 3.90 251 GLN A N 1
ATOM 1652 C CA . GLN A 1 228 ? 18.395 11.272 18.346 1.00 3.54 251 GLN A CA 1
ATOM 1653 C C . GLN A 1 228 ? 19.161 12.252 17.470 1.00 3.30 251 GLN A C 1
ATOM 1654 O O . GLN A 1 228 ? 20.070 11.886 16.725 1.00 3.49 251 GLN A O 1
ATOM 1660 N N . PRO A 1 229 ? 18.848 13.550 17.593 1.00 2.97 252 PRO A N 1
ATOM 1661 C CA . PRO A 1 229 ? 19.736 14.590 17.089 1.00 2.89 252 PRO A CA 1
ATOM 1662 C C . PRO A 1 229 ? 21.155 14.367 17.596 1.00 3.31 252 PRO A C 1
ATOM 1663 O O . PRO A 1 229 ? 21.353 13.891 18.719 1.00 3.59 252 PRO A O 1
ATOM 1667 N N . PRO A 1 230 ? 22.183 14.654 16.769 1.00 3.46 253 PRO A N 1
ATOM 1668 C CA . PRO A 1 230 ? 23.567 14.427 17.177 1.00 3.99 253 PRO A CA 1
ATOM 1669 C C . PRO A 1 230 ? 24.009 15.354 18.318 1.00 4.12 253 PRO A C 1
ATOM 1670 O O . PRO A 1 230 ? 23.566 16.493 18.405 1.00 3.82 253 PRO A O 1
ATOM 1674 N N . LEU A 1 231 ? 24.842 14.830 19.199 1.00 4.63 254 LEU A N 1
ATOM 1675 C CA . LEU A 1 231 ? 25.631 15.641 20.151 1.00 4.97 254 LEU A CA 1
ATOM 1676 C C . LEU A 1 231 ? 26.924 16.014 19.430 1.00 5.39 254 LEU A C 1
ATOM 1677 O O . LEU A 1 231 ? 27.346 15.250 18.559 1.00 5.59 254 LEU A O 1
ATOM 1682 N N . GLN A 1 232 ? 27.518 17.144 19.775 1.00 5.60 255 GLN A N 1
ATOM 1683 C CA . GLN A 1 232 ? 28.823 17.570 19.220 1.00 6.16 255 GLN A CA 1
ATOM 1684 C C . GLN A 1 232 ? 29.870 17.493 20.330 1.00 6.91 255 GLN A C 1
ATOM 1685 O O . GLN A 1 232 ? 29.542 17.773 21.532 1.00 6.89 255 GLN A O 1
ATOM 1691 N N . ASN A 1 233 ? 31.069 17.091 19.933 1.00 7.62 256 ASN A N 1
ATOM 1692 C CA . ASN A 1 233 ? 32.246 16.947 20.821 1.00 8.53 256 ASN A CA 1
ATOM 1693 C C . ASN A 1 233 ? 32.687 18.331 21.299 1.00 8.78 256 ASN A C 1
ATOM 1694 O O . ASN A 1 233 ? 32.804 19.239 20.460 1.00 8.69 256 ASN A O 1
ATOM 1699 N N . ALA A 1 234 ? 32.939 18.468 22.598 1.00 9.17 257 ALA A N 1
ATOM 1700 C CA . ALA A 1 234 ? 33.414 19.707 23.250 1.00 9.57 257 ALA A CA 1
ATOM 1701 C C . ALA A 1 234 ? 34.727 20.213 22.624 1.00 10.41 257 ALA A C 1
ATOM 1702 O O . ALA A 1 234 ? 34.977 21.427 22.776 1.00 10.64 257 ALA A O 1
ATOM 1704 N N . LYS A 1 235 ? 35.530 19.344 21.980 1.00 10.95 258 LYS A N 1
ATOM 1705 C CA . LYS A 1 235 ? 36.822 19.712 21.321 1.00 11.89 258 LYS A CA 1
ATOM 1706 C C . LYS A 1 235 ? 36.638 20.006 19.830 1.00 11.53 258 LYS A C 1
ATOM 1707 O O . LYS A 1 235 ? 37.471 20.744 19.285 1.00 12.18 258 LYS A O 1
ATOM 1713 N N . ASN A 1 236 ? 35.616 19.427 19.189 1.00 10.63 259 ASN A N 1
ATOM 1714 C CA . ASN A 1 236 ? 35.373 19.573 17.725 1.00 10.30 259 ASN A CA 1
ATOM 1715 C C . ASN A 1 236 ? 33.871 19.790 17.510 1.00 9.13 259 ASN A C 1
ATOM 1716 O O . ASN A 1 236 ? 33.140 18.836 17.101 1.00 8.59 259 ASN A O 1
ATOM 1721 N N . HIS A 1 237 ? 33.422 21.003 17.837 1.00 8.83 260 HIS A N 1
ATOM 1722 C CA . HIS A 1 237 ? 32.025 21.448 17.640 1.00 7.86 260 HIS A CA 1
ATOM 1723 C C . HIS A 1 237 ? 32.042 22.623 16.666 1.00 7.88 260 HIS A C 1
ATOM 1724 O O . HIS A 1 237 ? 33.075 23.307 16.534 1.00 8.65 260 HIS A O 1
ATOM 1731 N N . ASN A 1 238 ? 30.923 22.810 15.986 1.00 7.13 261 ASN A N 1
ATOM 1732 C CA . ASN A 1 238 ? 30.667 23.979 15.114 1.00 7.07 261 ASN A CA 1
ATOM 1733 C C . ASN A 1 238 ? 30.897 25.249 15.944 1.00 7.40 261 ASN A C 1
ATOM 1734 O O . ASN A 1 238 ? 30.395 25.310 17.074 1.00 7.14 261 ASN A O 1
ATOM 1739 N N . HIS A 1 239 ? 31.669 26.204 15.424 1.00 8.05 262 HIS A N 1
ATOM 1740 C CA . HIS A 1 239 ? 32.140 27.405 16.173 1.00 8.62 262 HIS A CA 1
ATOM 1741 C C . HIS A 1 239 ? 30.943 28.292 16.521 1.00 8.04 262 HIS A C 1
ATOM 1742 O O . HIS A 1 239 ? 30.963 28.937 17.582 1.00 8.26 262 HIS A O 1
ATOM 1749 N N . ALA A 1 240 ? 29.921 28.288 15.667 1.00 7.39 263 ALA A N 1
ATOM 1750 C CA . ALA A 1 240 ? 28.686 29.076 15.838 1.00 6.88 263 ALA A CA 1
ATOM 1751 C C . ALA A 1 240 ? 27.730 28.405 16.835 1.00 6.23 263 ALA A C 1
ATOM 1752 O O . ALA A 1 240 ? 26.687 29.003 17.125 1.00 5.87 263 ALA A O 1
ATOM 1754 N N . CYS A 1 241 ? 28.038 27.210 17.343 1.00 6.15 264 CYS A N 1
ATOM 1755 C CA . CYS A 1 241 ? 27.179 26.516 18.334 1.00 5.64 264 CYS A CA 1
ATOM 1756 C C . CYS A 1 241 ? 27.318 27.184 19.707 1.00 5.96 264 CYS A C 1
ATOM 1757 O O . CYS A 1 241 ? 28.214 26.786 20.473 1.00 6.43 264 CYS A O 1
ATOM 1760 N N . ILE A 1 242 ? 26.438 28.152 19.998 1.00 5.77 265 ILE A N 1
ATOM 1761 C CA . ILE A 1 242 ? 26.414 28.903 21.289 1.00 6.08 265 ILE A CA 1
ATOM 1762 C C . ILE A 1 242 ? 26.081 27.927 22.424 1.00 5.88 265 ILE A C 1
ATOM 1763 O O . ILE A 1 242 ? 26.817 27.899 23.449 1.00 6.39 265 ILE A O 1
ATOM 1768 N N . ALA A 1 243 ? 24.996 27.167 22.241 1.00 5.24 266 ALA A N 1
ATOM 1769 C CA . ALA A 1 243 ? 24.475 26.173 23.205 1.00 5.04 266 ALA A CA 1
ATOM 1770 C C . ALA A 1 243 ? 25.602 25.218 23.603 1.00 5.44 266 ALA A C 1
ATOM 1771 O O . ALA A 1 243 ? 25.740 24.937 24.804 1.00 5.72 266 ALA A O 1
ATOM 1773 N N . CYS A 1 244 ? 26.392 24.742 22.640 1.00 5.56 267 CYS A N 1
ATOM 1774 C CA . CYS A 1 244 ? 27.520 23.822 22.911 1.00 6.05 267 CYS A CA 1
ATOM 1775 C C . CYS A 1 244 ? 28.386 24.396 24.035 1.00 6.77 267 CYS A C 1
ATOM 1776 O O . CYS A 1 244 ? 28.702 23.658 24.979 1.00 7.08 267 CYS A O 1
ATOM 1779 N N . ARG A 1 245 ? 28.767 25.672 23.916 1.00 7.10 268 ARG A N 1
ATOM 1780 C CA . ARG A 1 245 ? 29.767 26.311 24.808 1.00 7.93 268 ARG A CA 1
ATOM 1781 C C . ARG A 1 245 ? 29.136 26.481 26.185 1.00 7.91 268 ARG A C 1
ATOM 1782 O O . ARG A 1 245 ? 29.781 26.098 27.183 1.00 8.48 268 ARG A O 1
ATOM 1790 N N . ILE A 1 246 ? 27.916 27.020 26.224 1.00 7.36 269 ILE A N 1
ATOM 1791 C CA . ILE A 1 246 ? 27.129 27.177 27.482 1.00 7.32 269 ILE A CA 1
ATOM 1792 C C . ILE A 1 246 ? 27.043 25.822 28.191 1.00 7.28 269 ILE A C 1
ATOM 1793 O O . ILE A 1 246 ? 27.390 25.778 29.355 1.00 7.79 269 ILE A O 1
ATOM 1798 N N . ILE A 1 247 ? 26.640 24.753 27.500 1.00 6.78 270 ILE A N 1
ATOM 1799 C CA . ILE A 1 247 ? 26.420 23.396 28.107 1.00 6.75 270 ILE A CA 1
ATOM 1800 C C . ILE A 1 247 ? 27.744 22.833 28.639 1.00 7.51 270 ILE A C 1
ATOM 1801 O O . ILE A 1 247 ? 27.712 22.188 29.703 1.00 7.82 270 ILE A O 1
ATOM 1806 N N . PHE A 1 248 ? 28.857 23.026 27.924 1.00 7.88 271 PHE A N 1
ATOM 1807 C CA . PHE A 1 248 ? 30.187 22.477 28.298 1.00 8.72 271 PHE A CA 1
ATOM 1808 C C . PHE A 1 248 ? 30.622 23.011 29.676 1.00 9.43 271 PHE A C 1
ATOM 1809 O O . PHE A 1 248 ? 31.265 22.266 30.415 1.00 10.05 271 PHE A O 1
ATOM 1817 N N . ARG A 1 249 ? 30.231 24.237 30.030 1.00 9.38 272 ARG A N 1
ATOM 1818 C CA . ARG A 1 249 ? 30.593 24.928 31.297 1.00 10.09 272 ARG A CA 1
ATOM 1819 C C . ARG A 1 249 ? 29.563 24.672 32.410 1.00 9.88 272 ARG A C 1
ATOM 1820 O O . ARG A 1 249 ? 29.669 25.343 33.453 1.00 10.40 272 ARG A O 1
ATOM 1828 N N . SER A 1 250 ? 28.587 23.785 32.206 1.00 9.21 273 SER A N 1
ATOM 1829 C CA . SER A 1 250 ? 27.458 23.551 33.150 1.00 9.00 273 SER A CA 1
ATOM 1830 C C . SER A 1 250 ? 27.736 22.318 34.013 1.00 9.47 273 SER A C 1
ATOM 1831 O O . SER A 1 250 ? 28.607 21.504 33.640 1.00 9.75 273 SER A O 1
ATOM 1834 N N . ASP A 1 251 ? 26.992 22.173 35.107 1.00 9.59 274 ASP A N 1
ATOM 1835 C CA . ASP A 1 251 ? 26.969 20.950 35.953 1.00 10.00 274 ASP A CA 1
ATOM 1836 C C . ASP A 1 251 ? 25.597 20.878 36.627 1.00 9.73 274 ASP A C 1
ATOM 1837 O O . ASP A 1 251 ? 24.777 21.779 36.379 1.00 9.26 274 ASP A O 1
ATOM 1842 N N . GLU A 1 252 ? 25.374 19.877 37.482 1.00 10.14 275 GLU A N 1
ATOM 1843 C CA . GLU A 1 252 ? 24.047 19.577 38.079 1.00 9.98 275 GLU A CA 1
ATOM 1844 C C . GLU A 1 252 ? 23.570 20.755 38.943 1.00 10.19 275 GLU A C 1
ATOM 1845 O O . GLU A 1 252 ? 22.347 20.868 39.095 1.00 9.90 275 GLU A O 1
ATOM 1851 N N . HIS A 1 253 ? 24.471 21.606 39.465 1.00 10.74 276 HIS A N 1
ATOM 1852 C CA . HIS A 1 253 ? 24.111 22.758 40.339 1.00 11.07 276 HIS A CA 1
ATOM 1853 C C . HIS A 1 253 ? 24.126 24.087 39.566 1.00 10.67 276 HIS A C 1
ATOM 1854 O O . HIS A 1 253 ? 23.590 25.069 40.117 1.00 10.83 276 HIS A O 1
ATOM 1861 N N . HIS A 1 254 ? 24.661 24.116 38.336 1.00 10.21 277 HIS A N 1
ATOM 1862 C CA . HIS A 1 254 ? 24.573 25.264 37.390 1.00 9.77 277 HIS A CA 1
ATOM 1863 C C . HIS A 1 254 ? 24.163 24.760 36.003 1.00 8.92 277 HIS A C 1
ATOM 1864 O O . HIS A 1 254 ? 24.996 24.560 35.127 1.00 8.82 277 HIS A O 1
ATOM 1871 N N . PRO A 1 255 ? 22.863 24.501 35.750 1.00 8.36 278 PRO A N 1
ATOM 1872 C CA . PRO A 1 255 ? 22.445 23.874 34.501 1.00 7.65 278 PRO A CA 1
ATOM 1873 C C . PRO A 1 255 ? 22.568 24.880 33.365 1.00 7.26 278 PRO A C 1
ATOM 1874 O O . PRO A 1 255 ? 22.522 26.084 33.602 1.00 7.46 278 PRO A O 1
ATOM 1878 N N . PRO A 1 256 ? 22.716 24.434 32.102 1.00 6.77 279 PRO A N 1
ATOM 1879 C CA . PRO A 1 256 ? 22.892 25.364 30.989 1.00 6.49 279 PRO A CA 1
ATOM 1880 C C . PRO A 1 256 ? 21.665 26.268 30.811 1.00 6.17 279 PRO A C 1
ATOM 1881 O O . PRO A 1 256 ? 20.575 25.766 30.738 1.00 5.82 279 PRO A O 1
ATOM 1885 N N . ILE A 1 257 ? 21.878 27.584 30.767 1.00 6.40 280 ILE A N 1
ATOM 1886 C CA . ILE A 1 257 ? 20.814 28.589 30.489 1.00 6.21 280 ILE A CA 1
ATOM 1887 C C . ILE A 1 257 ? 20.986 29.015 29.032 1.00 5.87 280 ILE A C 1
ATOM 1888 O O . ILE A 1 257 ? 21.952 29.746 28.739 1.00 6.20 280 ILE A O 1
ATOM 1893 N N . LEU A 1 258 ? 20.099 28.553 28.144 1.00 5.31 281 LEU A N 1
ATOM 1894 C CA . LEU A 1 258 ? 20.243 28.812 26.688 1.00 5.00 281 LEU A CA 1
ATOM 1895 C C . LEU A 1 258 ? 19.721 30.218 26.395 1.00 5.14 281 LEU A C 1
ATOM 1896 O O . LEU A 1 258 ? 18.870 30.709 27.116 1.00 5.28 281 LEU A O 1
ATOM 1901 N N . PRO A 1 259 ? 20.218 30.904 25.342 1.00 5.18 282 PRO A N 1
ATOM 1902 C CA . PRO A 1 259 ? 19.737 32.240 25.001 1.00 5.40 282 PRO A CA 1
ATOM 1903 C C . PRO A 1 259 ? 18.273 32.183 24.568 1.00 5.02 282 PRO A C 1
ATOM 1904 O O . PRO A 1 259 ? 17.860 31.222 23.926 1.00 4.54 282 PRO A O 1
ATOM 1908 N N . PRO A 1 260 ? 17.435 33.183 24.917 1.00 5.30 283 PRO A N 1
ATOM 1909 C CA . PRO A 1 260 ? 16.031 33.179 24.513 1.00 5.08 283 PRO A CA 1
ATOM 1910 C C . PRO A 1 260 ? 15.852 33.689 23.079 1.00 4.98 283 PRO A C 1
ATOM 1911 O O . PRO A 1 260 ? 15.659 34.859 22.940 1.00 5.39 283 PRO A O 1
ATOM 1915 N N . LYS A 1 261 ? 15.975 32.817 22.077 1.00 4.52 284 LYS A N 1
ATOM 1916 C CA . LYS A 1 261 ? 15.527 33.057 20.673 1.00 4.39 284 LYS A CA 1
ATOM 1917 C C . LYS A 1 261 ? 14.007 33.331 20.646 1.00 4.43 284 LYS A C 1
ATOM 1918 O O . LYS A 1 261 ? 13.266 32.759 21.468 1.00 4.35 284 LYS A O 1
ATOM 1924 N N . ALA A 1 262 ? 13.542 34.238 19.784 1.00 4.68 285 ALA A N 1
ATOM 1925 C CA . ALA A 1 262 ? 12.094 34.575 19.689 1.00 4.85 285 ALA A CA 1
ATOM 1926 C C . ALA A 1 262 ? 11.446 33.461 18.871 1.00 4.41 285 ALA A C 1
ATOM 1927 O O . ALA A 1 262 ? 12.166 32.879 18.053 1.00 4.08 285 ALA A O 1
ATOM 1929 N N . ASP A 1 263 ? 10.199 33.101 19.180 1.00 4.45 286 ASP A N 1
ATOM 1930 C CA . ASP A 1 263 ? 9.429 32.092 18.410 1.00 4.15 286 ASP A CA 1
ATOM 1931 C C . ASP A 1 263 ? 9.074 32.705 17.043 1.00 4.33 286 ASP A C 1
ATOM 1932 O O . ASP A 1 263 ? 8.558 33.825 17.021 1.00 4.83 286 ASP A O 1
ATOM 1937 N N . LEU A 1 264 ? 9.400 32.000 15.960 1.00 3.99 287 LEU A N 1
ATOM 1938 C CA . LEU A 1 264 ? 9.026 32.388 14.581 1.00 4.16 287 LEU A CA 1
ATOM 1939 C C . LEU A 1 264 ? 7.627 31.845 14.328 1.00 4.26 287 LEU A C 1
ATOM 1940 O O . LEU A 1 264 ? 7.264 30.808 14.885 1.00 4.02 287 LEU A O 1
ATOM 1945 N N . THR A 1 265 ? 6.865 32.553 13.520 1.00 4.69 288 THR A N 1
ATOM 1946 C CA . THR A 1 265 ? 5.541 32.104 13.059 1.00 4.92 288 THR A CA 1
ATOM 1947 C C . THR A 1 265 ? 5.790 31.185 11.863 1.00 4.58 288 THR A C 1
ATOM 1948 O O . THR A 1 265 ? 6.800 31.366 11.173 1.00 4.40 288 THR A O 1
ATOM 1952 N N . ILE A 1 266 ? 4.923 30.208 11.663 1.00 4.57 289 ILE A N 1
ATOM 1953 C CA . ILE A 1 266 ? 5.036 29.266 10.527 1.00 4.33 289 ILE A CA 1
ATOM 1954 C C . ILE A 1 266 ? 4.696 30.057 9.262 1.00 4.77 289 ILE A C 1
ATOM 1955 O O . ILE A 1 266 ? 3.628 30.657 9.224 1.00 5.33 289 ILE A O 1
ATOM 1960 N N . GLY A 1 267 ? 5.639 30.116 8.322 1.00 4.59 290 GLY A N 1
ATOM 1961 C CA . GLY A 1 267 ? 5.449 30.578 6.938 1.00 4.98 290 GLY A CA 1
ATOM 1962 C C . GLY A 1 267 ? 5.967 29.514 5.996 1.00 4.65 290 GLY A C 1
ATOM 1963 O O . GLY A 1 267 ? 7.209 29.411 5.841 1.00 4.33 290 GLY A O 1
ATOM 1964 N N . LEU A 1 268 ? 5.058 28.690 5.463 1.00 4.79 291 LEU A N 1
ATOM 1965 C CA . LEU A 1 268 ? 5.418 27.458 4.726 1.00 4.50 291 LEU A CA 1
ATOM 1966 C C . LEU A 1 268 ? 5.819 27.808 3.292 1.00 4.76 291 LEU A C 1
ATOM 1967 O O . LEU A 1 268 ? 6.641 27.080 2.726 1.00 4.49 291 LEU A O 1
ATOM 1972 N N . HIS A 1 269 ? 5.239 28.850 2.704 1.00 5.34 292 HIS A N 1
ATOM 1973 C CA . HIS A 1 269 ? 5.307 29.042 1.235 1.00 5.74 292 HIS A CA 1
ATOM 1974 C C . HIS A 1 269 ? 6.738 28.812 0.722 1.00 5.42 292 HIS A C 1
ATOM 1975 O O . HIS A 1 269 ? 7.656 29.516 1.153 1.00 5.30 292 HIS A O 1
ATOM 1982 N N . GLY A 1 270 ? 6.891 27.902 -0.233 1.00 5.41 293 GLY A N 1
ATOM 1983 C CA . GLY A 1 270 ? 8.175 27.677 -0.916 1.00 5.28 293 GLY A CA 1
ATOM 1984 C C . GLY A 1 270 ? 8.631 26.252 -0.735 1.00 4.80 293 GLY A C 1
ATOM 1985 O O . GLY A 1 270 ? 7.763 25.380 -0.549 1.00 4.73 293 GLY A O 1
ATOM 1986 N N . GLU A 1 271 ? 9.942 26.021 -0.821 1.00 4.57 294 GLU A N 1
ATOM 1987 C CA . GLU A 1 271 ? 10.493 24.654 -0.955 1.00 4.29 294 GLU A CA 1
ATOM 1988 C C . GLU A 1 271 ? 11.510 24.390 0.136 1.00 3.83 294 GLU A C 1
ATOM 1989 O O . GLU A 1 271 ? 12.215 25.319 0.538 1.00 3.84 294 GLU A O 1
ATOM 1995 N N . TRP A 1 272 ? 11.506 23.147 0.608 1.00 3.52 295 TRP A N 1
ATOM 1996 C CA . TRP A 1 272 ? 12.310 22.681 1.750 1.00 3.13 295 TRP A CA 1
ATOM 1997 C C . TRP A 1 272 ? 12.877 21.300 1.436 1.00 3.06 295 TRP A C 1
ATOM 1998 O O . TRP A 1 272 ? 12.143 20.480 0.857 1.00 3.18 295 TRP A O 1
ATOM 2009 N N . VAL A 1 273 ? 14.134 21.067 1.803 1.00 2.95 296 VAL A N 1
ATOM 2010 C CA . VAL A 1 273 ? 14.845 19.781 1.555 1.00 2.98 296 VAL A CA 1
ATOM 2011 C C . VAL A 1 273 ? 15.588 19.366 2.823 1.00 2.73 296 VAL A C 1
ATOM 2012 O O . VAL A 1 273 ? 15.999 20.244 3.605 1.00 2.62 296 VAL A O 1
ATOM 2016 N N . SER A 1 274 ? 15.761 18.058 2.990 1.00 2.71 297 SER A N 1
ATOM 2017 C CA . SER A 1 274 ? 16.595 17.440 4.041 1.00 2.61 297 SER A CA 1
ATOM 2018 C C . SER A 1 274 ? 17.999 18.057 4.015 1.00 2.78 297 SER A C 1
ATOM 2019 O O . SER A 1 274 ? 18.513 18.364 2.910 1.00 3.08 297 SER A O 1
ATOM 2022 N N . GLN A 1 275 ? 18.573 18.242 5.201 1.00 2.67 298 GLN A N 1
ATOM 2023 C CA . GLN A 1 275 ? 19.967 18.688 5.421 1.00 2.91 298 GLN A CA 1
ATOM 2024 C C . GLN A 1 275 ? 20.886 17.475 5.525 1.00 3.16 298 GLN A C 1
ATOM 2025 O O . GLN A 1 275 ? 22.100 17.655 5.465 1.00 3.52 298 GLN A O 1
ATOM 2031 N N . ARG A 1 276 ? 20.321 16.292 5.761 1.00 3.06 299 ARG A N 1
ATOM 2032 C CA . ARG A 1 276 ? 21.096 15.043 5.917 1.00 3.36 299 ARG A CA 1
ATOM 2033 C C . ARG A 1 276 ? 20.341 13.871 5.303 1.00 3.41 299 ARG A C 1
ATOM 2034 O O . ARG A 1 276 ? 19.137 13.994 4.995 1.00 3.18 299 ARG A O 1
ATOM 2042 N N . CYS A 1 277 ? 21.065 12.771 5.156 1.00 3.81 300 CYS A N 1
ATOM 2043 C CA . CYS A 1 277 ? 20.527 11.405 5.000 1.00 3.97 300 CYS A CA 1
ATOM 2044 C C . CYS A 1 277 ? 19.828 11.045 6.309 1.00 3.71 300 CYS A C 1
ATOM 2045 O O . CYS A 1 277 ? 20.527 10.782 7.297 1.00 3.83 300 CYS A O 1
ATOM 2048 N N . GLU A 1 278 ? 18.512 11.167 6.313 1.00 3.43 301 GLU A N 1
ATOM 2049 C CA . GLU A 1 278 ? 17.735 10.980 7.557 1.00 3.22 301 GLU A CA 1
ATOM 2050 C C . GLU A 1 278 ? 17.475 9.498 7.831 1.00 3.56 301 GLU A C 1
ATOM 2051 O O . GLU A 1 278 ? 17.517 8.708 6.895 1.00 3.88 301 GLU A O 1
ATOM 2057 N N . VAL A 1 279 ? 17.235 9.165 9.092 1.00 3.55 302 VAL A N 1
ATOM 2058 C CA . VAL A 1 279 ? 16.925 7.771 9.504 1.00 3.96 302 VAL A CA 1
ATOM 2059 C C . VAL A 1 279 ? 15.581 7.798 10.245 1.00 3.82 302 VAL A C 1
ATOM 2060 O O . VAL A 1 279 ? 15.452 8.557 11.220 1.00 3.55 302 VAL A O 1
ATOM 2064 N N . ARG A 1 280 ? 14.616 7.015 9.778 1.00 4.08 303 ARG A N 1
ATOM 2065 C CA . ARG A 1 280 ? 13.313 6.918 10.467 1.00 4.11 303 ARG A CA 1
ATOM 2066 C C . ARG A 1 280 ? 13.220 5.524 11.101 1.00 4.68 303 ARG A C 1
ATOM 2067 O O . ARG A 1 280 ? 13.839 4.590 10.575 1.00 5.06 303 ARG A O 1
ATOM 2075 N N . PRO A 1 281 ? 12.469 5.347 12.207 1.00 4.82 304 PRO A N 1
ATOM 2076 C CA . PRO A 1 281 ? 12.310 4.024 12.810 1.00 5.45 304 PRO A CA 1
ATOM 2077 C C . PRO A 1 281 ? 11.659 3.063 11.804 1.00 5.93 304 PRO A C 1
ATOM 2078 O O . PRO A 1 281 ? 10.685 3.457 11.214 1.00 5.83 304 PRO A O 1
ATOM 2082 N N . GLU A 1 282 ? 12.224 1.869 11.617 1.00 6.48 305 GLU A N 1
ATOM 2083 C CA . GLU A 1 282 ? 11.581 0.789 10.801 1.00 7.10 305 GLU A CA 1
ATOM 2084 C C . GLU A 1 282 ? 11.559 1.046 9.283 1.00 6.95 305 GLU A C 1
ATOM 2085 O O . GLU A 1 282 ? 11.176 0.125 8.559 1.00 7.51 305 GLU A O 1
ATOM 2091 N N . VAL A 1 283 ? 11.939 2.236 8.827 1.00 6.29 306 VAL A N 1
ATOM 2092 C CA . VAL A 1 283 ? 11.879 2.571 7.377 1.00 6.18 306 VAL A CA 1
ATOM 2093 C C . VAL A 1 283 ? 13.287 2.921 6.880 1.00 5.96 306 VAL A C 1
ATOM 2094 O O . VAL A 1 283 ? 13.456 3.009 5.670 1.00 6.01 306 VAL A O 1
ATOM 2098 N N . LEU A 1 284 ? 14.236 3.103 7.793 1.00 5.81 307 LEU A N 1
ATOM 2099 C CA . LEU A 1 284 ? 15.662 3.375 7.464 1.00 5.74 307 LEU A CA 1
ATOM 2100 C C . LEU A 1 284 ? 15.937 4.746 6.821 1.00 5.19 307 LEU A C 1
ATOM 2101 O O . LEU A 1 284 ? 15.337 5.722 7.263 1.00 4.72 307 LEU A O 1
ATOM 2106 N N . PHE A 1 285 ? 16.745 4.788 5.766 1.00 5.33 308 PHE A N 1
ATOM 2107 C CA . PHE A 1 285 ? 17.284 6.064 5.227 1.00 4.94 308 PHE A CA 1
ATOM 2108 C C . PHE A 1 285 ? 16.416 6.761 4.184 1.00 4.73 308 PHE A C 1
ATOM 2109 O O . PHE A 1 285 ? 15.851 6.093 3.321 1.00 5.06 308 PHE A O 1
ATOM 2117 N N . LEU A 1 286 ? 16.388 8.095 4.265 1.00 4.26 309 LEU A N 1
ATOM 2118 C CA . LEU A 1 286 ? 15.636 8.897 3.271 1.00 4.11 309 LEU A CA 1
ATOM 2119 C C . LEU A 1 286 ? 15.966 10.389 3.286 1.00 3.73 309 LEU A C 1
ATOM 2120 O O . LEU A 1 286 ? 16.566 10.846 4.249 1.00 3.51 309 LEU A O 1
ATOM 2125 N N . THR A 1 287 ? 15.677 11.057 2.176 1.00 3.75 310 THR A N 1
ATOM 2126 C CA . THR A 1 287 ? 15.644 12.530 2.133 1.00 3.46 310 THR A CA 1
ATOM 2127 C C . THR A 1 287 ? 14.235 12.944 1.717 1.00 3.41 310 THR A C 1
ATOM 2128 O O . THR A 1 287 ? 13.496 12.126 1.136 1.00 3.68 310 THR A O 1
ATOM 2132 N N . ARG A 1 288 ? 13.907 14.196 1.996 1.00 3.15 311 ARG A N 1
ATOM 2133 C CA . ARG A 1 288 ? 12.571 14.790 1.769 1.00 3.15 311 ARG A CA 1
ATOM 2134 C C . ARG A 1 288 ? 12.770 16.090 1.004 1.00 3.18 311 ARG A C 1
ATOM 2135 O O . ARG A 1 288 ? 13.773 16.785 1.255 1.00 3.06 311 ARG A O 1
ATOM 2143 N N . HIS A 1 289 ? 11.868 16.359 0.074 1.00 3.44 312 HIS A N 1
ATOM 2144 C CA . HIS A 1 289 ? 11.703 17.654 -0.621 1.00 3.57 312 HIS A CA 1
ATOM 2145 C C . HIS A 1 289 ? 10.215 18.013 -0.544 1.00 3.68 312 HIS A C 1
ATOM 2146 O O . HIS A 1 289 ? 9.418 17.271 -1.086 1.00 3.96 312 HIS A O 1
ATOM 2153 N N . PHE A 1 290 ? 9.863 19.068 0.193 1.00 3.53 313 PHE A N 1
ATOM 2154 C CA . PHE A 1 290 ? 8.465 19.520 0.400 1.00 3.71 313 PHE A CA 1
ATOM 2155 C C . PHE A 1 290 ? 8.273 20.854 -0.306 1.00 3.98 313 PHE A C 1
ATOM 2156 O O . PHE A 1 290 ? 9.213 21.693 -0.343 1.00 3.89 313 PHE A O 1
ATOM 2164 N N . ILE A 1 291 ? 7.100 21.011 -0.906 1.00 4.42 314 ILE A N 1
ATOM 2165 C CA . ILE A 1 291 ? 6.668 22.275 -1.543 1.00 4.82 314 ILE A CA 1
ATOM 2166 C C . ILE A 1 291 ? 5.323 22.654 -0.939 1.00 5.05 314 ILE A C 1
ATOM 2167 O O . ILE A 1 291 ? 4.429 21.801 -0.907 1.00 5.24 314 ILE A O 1
ATOM 2172 N N . PHE A 1 292 ? 5.210 23.890 -0.475 1.00 5.11 315 PHE A N 1
ATOM 2173 C CA . PHE A 1 292 ? 3.977 24.445 0.121 1.00 5.44 315 PHE A CA 1
ATOM 2174 C C . PHE A 1 292 ? 3.528 25.630 -0.715 1.00 6.05 315 PHE A C 1
ATOM 2175 O O . PHE A 1 292 ? 4.374 26.535 -0.958 1.00 6.01 315 PHE A O 1
ATOM 2183 N N . HIS A 1 293 ? 2.236 25.645 -1.048 1.00 6.65 316 HIS A N 1
ATOM 2184 C CA . HIS A 1 293 ? 1.526 26.754 -1.740 1.00 7.41 316 HIS A CA 1
ATOM 2185 C C . HIS A 1 293 ? 0.504 27.379 -0.779 1.00 7.73 316 HIS A C 1
ATOM 2186 O O . HIS A 1 293 ? -0.605 26.838 -0.662 1.00 8.12 316 HIS A O 1
ATOM 2193 N N . ASP A 1 294 ? 0.871 28.481 -0.116 1.00 7.65 317 ASP A N 1
ATOM 2194 C CA . ASP A 1 294 ? 0.033 29.175 0.907 1.00 7.97 317 ASP A CA 1
ATOM 2195 C C . ASP A 1 294 ? -1.115 29.916 0.220 1.00 8.97 317 ASP A C 1
ATOM 2196 O O . ASP A 1 294 ? -2.085 30.268 0.898 1.00 9.44 317 ASP A O 1
ATOM 2201 N N . ASN A 1 295 ? -1.023 30.126 -1.090 1.00 9.38 318 ASN A N 1
ATOM 2202 C CA . ASN A 1 295 ? -2.138 30.714 -1.868 1.00 10.44 318 ASN A CA 1
ATOM 2203 C C . ASN A 1 295 ? -3.374 29.806 -1.827 1.00 10.86 318 ASN A C 1
ATOM 2204 O O . ASN A 1 295 ? -4.468 30.358 -1.844 1.00 11.75 318 ASN A O 1
ATOM 2209 N N . ASN A 1 296 ? -3.223 28.479 -1.781 1.00 10.36 319 ASN A N 1
ATOM 2210 C CA . ASN A 1 296 ? -4.395 27.559 -1.794 1.00 10.87 319 ASN A CA 1
ATOM 2211 C C . ASN A 1 296 ? -4.199 26.405 -0.808 1.00 10.18 319 ASN A C 1
ATOM 2212 O O . ASN A 1 296 ? -4.958 25.456 -0.875 1.00 10.52 319 ASN A O 1
ATOM 2217 N N . ASN A 1 297 ? -3.241 26.505 0.101 1.00 9.34 320 ASN A N 1
ATOM 2218 C CA . ASN A 1 297 ? -2.989 25.493 1.157 1.00 8.71 320 ASN A CA 1
ATOM 2219 C C . ASN A 1 297 ? -2.872 24.103 0.517 1.00 8.57 320 ASN A C 1
ATOM 2220 O O . ASN A 1 297 ? -3.523 23.147 1.018 1.00 8.73 320 ASN A O 1
ATOM 2225 N N . THR A 1 298 ? -2.103 23.987 -0.566 1.00 8.39 321 THR A N 1
ATOM 2226 C CA . THR A 1 298 ? -1.775 22.671 -1.180 1.00 8.21 321 THR A CA 1
ATOM 2227 C C . THR A 1 298 ? -0.301 22.390 -0.939 1.00 7.31 321 THR A C 1
ATOM 2228 O O . THR A 1 298 ? 0.478 23.345 -0.905 1.00 7.02 321 THR A O 1
ATOM 2232 N N . TRP A 1 299 ? 0.054 21.123 -0.771 1.00 6.98 322 TRP A N 1
ATOM 2233 C CA . TRP A 1 299 ? 1.452 20.726 -0.490 1.00 6.22 322 TRP A CA 1
ATOM 2234 C C . TRP A 1 299 ? 1.808 19.546 -1.379 1.00 6.27 322 TRP A C 1
ATOM 2235 O O . TRP A 1 299 ? 0.883 18.772 -1.749 1.00 6.78 322 TRP A O 1
ATOM 2246 N N . GLU A 1 300 ? 3.102 19.417 -1.665 1.00 5.81 323 GLU A N 1
ATOM 2247 C CA . GLU A 1 300 ? 3.698 18.252 -2.350 1.00 5.79 323 GLU A CA 1
ATOM 2248 C C . GLU A 1 300 ? 4.873 17.758 -1.511 1.00 5.15 323 GLU A C 1
ATOM 2249 O O . GLU A 1 300 ? 5.639 18.595 -1.007 1.00 4.76 323 GLU A O 1
ATOM 2255 N N . GLY A 1 301 ? 5.013 16.444 -1.367 1.00 5.13 324 GLY A N 1
ATOM 2256 C CA . GLY A 1 301 ? 6.192 15.827 -0.744 1.00 4.65 324 GLY A CA 1
ATOM 2257 C C . GLY A 1 301 ? 6.809 14.827 -1.699 1.00 4.85 324 GLY A C 1
ATOM 2258 O O . GLY A 1 301 ? 6.036 14.061 -2.322 1.00 5.33 324 GLY A O 1
ATOM 2259 N N . HIS A 1 302 ? 8.131 14.876 -1.853 1.00 4.59 325 HIS A N 1
ATOM 2260 C CA . HIS A 1 302 ? 8.933 13.790 -2.447 1.00 4.75 325 HIS A CA 1
ATOM 2261 C C . HIS A 1 302 ? 9.695 13.133 -1.312 1.00 4.40 325 HIS A C 1
ATOM 2262 O O . HIS A 1 302 ? 10.348 13.848 -0.544 1.00 4.00 325 HIS A O 1
ATOM 2269 N N . TYR A 1 303 ? 9.545 11.830 -1.165 1.00 4.61 326 TYR A N 1
ATOM 2270 C CA . TYR A 1 303 ? 10.310 11.016 -0.206 1.00 4.44 326 TYR A CA 1
ATOM 2271 C C . TYR A 1 303 ? 11.239 10.109 -1.019 1.00 4.75 326 TYR A C 1
ATOM 2272 O O . TYR A 1 303 ? 10.725 9.174 -1.642 1.00 5.21 326 TYR A O 1
ATOM 2281 N N . TYR A 1 304 ? 12.545 10.401 -1.025 1.00 4.60 327 TYR A N 1
ATOM 2282 C CA . TYR A 1 304 ? 13.608 9.579 -1.660 1.00 4.94 327 TYR A CA 1
ATOM 2283 C C . TYR A 1 304 ? 14.185 8.625 -0.628 1.00 4.94 327 TYR A C 1
ATOM 2284 O O . TYR A 1 304 ? 14.888 9.075 0.317 1.00 4.61 327 TYR A O 1
ATOM 2293 N N . HIS A 1 305 ? 13.874 7.344 -0.787 1.00 5.37 328 HIS A N 1
ATOM 2294 C CA . HIS A 1 305 ? 14.269 6.271 0.165 1.00 5.52 328 HIS A CA 1
ATOM 2295 C C . HIS A 1 305 ? 15.542 5.610 -0.357 1.00 5.93 328 HIS A C 1
ATOM 2296 O O . HIS A 1 305 ? 15.677 5.475 -1.589 1.00 6.30 328 HIS A O 1
ATOM 2303 N N . TYR A 1 306 ? 16.441 5.268 0.559 1.00 5.93 329 TYR A N 1
ATOM 2304 C CA . TYR A 1 306 ? 17.782 4.701 0.290 1.00 6.38 329 TYR A CA 1
ATOM 2305 C C . TYR A 1 306 ? 17.997 3.470 1.188 1.00 6.74 329 TYR A C 1
ATOM 2306 O O . TYR A 1 306 ? 17.321 3.345 2.236 1.00 6.51 329 TYR A O 1
ATOM 2315 N N . SER A 1 307 ? 18.897 2.565 0.791 1.00 7.39 330 SER A N 1
ATOM 2316 C CA . SER A 1 307 ? 19.269 1.373 1.597 1.00 7.88 330 SER A CA 1
ATOM 2317 C C . SER A 1 307 ? 20.496 1.682 2.458 1.00 7.85 330 SER A C 1
ATOM 2318 O O . SER A 1 307 ? 20.779 0.873 3.352 1.00 8.19 330 SER A O 1
ATOM 2321 N N . ASP A 1 308 ? 21.181 2.807 2.212 1.00 7.52 331 ASP A N 1
ATOM 2322 C CA . ASP A 1 308 ? 22.512 3.116 2.813 1.00 7.67 331 ASP A CA 1
ATOM 2323 C C . ASP A 1 308 ? 22.488 4.436 3.578 1.00 6.96 331 ASP A C 1
ATOM 2324 O O . ASP A 1 308 ? 21.764 5.352 3.225 1.00 6.43 331 ASP A O 1
ATOM 2329 N N . PRO A 1 309 ? 23.332 4.576 4.625 1.00 7.04 332 PRO A N 1
ATOM 2330 C CA . PRO A 1 309 ? 23.313 5.754 5.496 1.00 6.45 332 PRO A CA 1
ATOM 2331 C C . PRO A 1 309 ? 23.928 7.064 4.965 1.00 6.26 332 PRO A C 1
ATOM 2332 O O . PRO A 1 309 ? 23.882 8.047 5.684 1.00 5.82 332 PRO A O 1
ATOM 2336 N N . VAL A 1 310 ? 24.467 7.070 3.753 1.00 6.64 333 VAL A N 1
ATOM 2337 C CA . VAL A 1 310 ? 24.906 8.315 3.046 1.00 6.54 333 VAL A CA 1
ATOM 2338 C C . VAL A 1 310 ? 23.962 8.566 1.863 1.00 6.33 333 VAL A C 1
ATOM 2339 O O . VAL A 1 310 ? 24.274 9.431 1.032 1.00 6.39 333 VAL A O 1
ATOM 2343 N N . CYS A 1 311 ? 22.867 7.813 1.768 1.00 6.18 334 CYS A N 1
ATOM 2344 C CA . CYS A 1 311 ? 21.773 8.050 0.795 1.00 5.97 334 CYS A CA 1
ATOM 2345 C C . CYS A 1 311 ? 22.338 8.110 -0.636 1.00 6.47 334 CYS A C 1
ATOM 2346 O O . CYS A 1 311 ? 22.022 9.071 -1.358 1.00 6.29 334 CYS A O 1
ATOM 2349 N N . LYS A 1 312 ? 23.109 7.095 -1.032 1.00 7.15 335 LYS A N 1
ATOM 2350 C CA . LYS A 1 312 ? 23.698 6.950 -2.391 1.00 7.79 335 LYS A CA 1
ATOM 2351 C C . LYS A 1 312 ? 22.955 5.888 -3.213 1.00 8.12 335 LYS A C 1
ATOM 2352 O O . LYS A 1 312 ? 23.006 6.006 -4.441 1.00 8.49 335 LYS A O 1
ATOM 2358 N N . HIS A 1 313 ? 22.334 4.881 -2.580 1.00 8.10 336 HIS A N 1
ATOM 2359 C CA . HIS A 1 313 ? 21.716 3.709 -3.255 1.00 8.58 336 HIS A CA 1
ATOM 2360 C C . HIS A 1 313 ? 20.198 3.763 -3.079 1.00 8.09 336 HIS A C 1
ATOM 2361 O O . HIS A 1 313 ? 19.670 3.356 -2.044 1.00 7.86 336 HIS A O 1
ATOM 2368 N N . PRO A 1 314 ? 19.449 4.286 -4.077 1.00 8.01 337 PRO A N 1
ATOM 2369 C CA . PRO A 1 314 ? 18.009 4.476 -3.937 1.00 7.62 337 PRO A CA 1
ATOM 2370 C C . PRO A 1 314 ? 17.241 3.153 -3.981 1.00 8.07 337 PRO A C 1
ATOM 2371 O O . PRO A 1 314 ? 17.661 2.249 -4.663 1.00 8.75 337 PRO A O 1
ATOM 2375 N N . THR A 1 315 ? 16.141 3.075 -3.230 1.00 7.76 338 THR A N 1
ATOM 2376 C CA . THR A 1 315 ? 15.243 1.891 -3.187 1.00 8.23 338 THR A CA 1
ATOM 2377 C C . THR A 1 315 ? 13.935 2.245 -3.888 1.00 8.23 338 THR A C 1
ATOM 2378 O O . THR A 1 315 ? 13.566 1.571 -4.846 1.00 8.83 338 THR A O 1
ATOM 2382 N N . PHE A 1 316 ? 13.260 3.294 -3.433 1.00 7.62 339 PHE A N 1
ATOM 2383 C CA . PHE A 1 316 ? 11.980 3.744 -4.032 1.00 7.66 339 PHE A CA 1
ATOM 2384 C C . PHE A 1 316 ? 11.771 5.205 -3.678 1.00 6.98 339 PHE A C 1
ATOM 2385 O O . PHE A 1 316 ? 12.334 5.695 -2.663 1.00 6.47 339 PHE A O 1
ATOM 2393 N N . THR A 1 317 ? 10.974 5.868 -4.505 1.00 7.06 340 THR A N 1
ATOM 2394 C CA . THR A 1 317 ? 10.552 7.266 -4.299 1.00 6.57 340 THR A CA 1
ATOM 2395 C C . THR A 1 317 ? 9.031 7.324 -4.189 1.00 6.73 340 THR A C 1
ATOM 2396 O O . THR A 1 317 ? 8.352 6.750 -5.068 1.00 7.33 340 THR A O 1
ATOM 2400 N N . ILE A 1 318 ? 8.537 8.043 -3.178 1.00 6.30 341 ILE A N 1
ATOM 2401 C CA . ILE A 1 318 ? 7.100 8.397 -2.993 1.00 6.45 341 ILE A CA 1
ATOM 2402 C C . ILE A 1 318 ? 6.898 9.887 -3.281 1.00 6.18 341 ILE A C 1
ATOM 2403 O O . ILE A 1 318 ? 7.606 10.711 -2.664 1.00 5.63 341 ILE A O 1
ATOM 2408 N N . TYR A 1 319 ? 5.994 10.203 -4.212 1.00 6.63 342 TYR A N 1
ATOM 2409 C CA . TYR A 1 319 ? 5.435 11.553 -4.451 1.00 6.58 342 TYR A CA 1
ATOM 2410 C C . TYR A 1 319 ? 4.035 11.588 -3.820 1.00 6.83 342 TYR A C 1
ATOM 2411 O O . TYR A 1 319 ? 3.245 10.647 -4.046 1.00 7.39 342 TYR A O 1
ATOM 2420 N N . ALA A 1 320 ? 3.740 12.601 -3.004 1.00 6.50 343 ALA A N 1
ATOM 2421 C CA . ALA A 1 320 ? 2.432 12.752 -2.335 1.00 6.79 343 ALA A CA 1
ATOM 2422 C C . ALA A 1 320 ? 1.966 14.192 -2.521 1.00 6.82 343 ALA A C 1
ATOM 2423 O O . ALA A 1 320 ? 2.822 15.107 -2.642 1.00 6.39 343 ALA A O 1
ATOM 2425 N N . ARG A 1 321 ? 0.656 14.382 -2.614 1.00 7.42 344 ARG A N 1
ATOM 2426 C CA . ARG A 1 321 ? 0.068 15.718 -2.830 1.00 7.63 344 ARG A CA 1
ATOM 2427 C C . ARG A 1 321 ? -1.230 15.794 -2.029 1.00 8.08 344 ARG A C 1
ATOM 2428 O O . ARG A 1 321 ? -1.916 14.751 -1.874 1.00 8.53 344 ARG A O 1
ATOM 2436 N N . GLY A 1 322 ? -1.578 16.997 -1.589 1.00 8.06 345 GLY A N 1
ATOM 2437 C CA . GLY A 1 322 ? -2.810 17.208 -0.826 1.00 8.57 345 GLY A CA 1
ATOM 2438 C C . GLY A 1 322 ? -2.965 18.627 -0.348 1.00 8.49 345 GLY A C 1
ATOM 2439 O O . GLY A 1 322 ? -2.439 19.543 -0.989 1.00 8.34 345 GLY A O 1
ATOM 2440 N N . ARG A 1 323 ? -3.680 18.760 0.761 1.00 8.68 346 ARG A N 1
ATOM 2441 C CA . ARG A 1 323 ? -4.175 20.024 1.332 1.00 8.87 346 ARG A CA 1
ATOM 2442 C C . ARG A 1 323 ? -3.753 20.051 2.801 1.00 8.30 346 ARG A C 1
ATOM 2443 O O . ARG A 1 323 ? -3.592 18.961 3.399 1.00 8.08 346 ARG A O 1
ATOM 2451 N N . TYR A 1 324 ? -3.562 21.246 3.364 1.00 8.11 347 TYR A N 1
ATOM 2452 C CA . TYR A 1 324 ? -3.356 21.411 4.822 1.00 7.74 347 TYR A CA 1
ATOM 2453 C C . TYR A 1 324 ? -4.293 22.494 5.330 1.00 8.35 347 TYR A C 1
ATOM 2454 O O . TYR A 1 324 ? -4.792 23.297 4.528 1.00 8.88 347 TYR A O 1
ATOM 2463 N N . SER A 1 325 ? -4.497 22.476 6.646 1.00 8.31 348 SER A N 1
ATOM 2464 C CA . SER A 1 325 ? -5.331 23.423 7.415 1.00 8.89 348 SER A CA 1
ATOM 2465 C C . SER A 1 325 ? -4.530 24.688 7.718 1.00 8.45 348 SER A C 1
ATOM 2466 O O . SER A 1 325 ? -3.295 24.683 7.579 1.00 7.65 348 SER A O 1
ATOM 2469 N N . ARG A 1 326 ? -5.224 25.694 8.229 1.00 9.03 349 ARG A N 1
ATOM 2470 C CA . ARG A 1 326 ? -4.601 26.831 8.940 1.00 8.74 349 ARG A CA 1
ATOM 2471 C C . ARG A 1 326 ? -3.909 26.294 10.199 1.00 8.09 349 ARG A C 1
ATOM 2472 O O . ARG A 1 326 ? -4.231 25.185 10.619 1.00 8.11 349 ARG A O 1
ATOM 2480 N N . GLY A 1 327 ? -2.986 27.049 10.782 1.00 7.61 350 GLY A N 1
ATOM 2481 C CA . GLY A 1 327 ? -2.259 26.635 11.996 1.00 7.05 350 GLY A CA 1
ATOM 2482 C C . GLY A 1 327 ? -2.975 27.083 13.249 1.00 7.56 350 GLY A C 1
ATOM 2483 O O . GLY A 1 327 ? -3.599 28.181 13.237 1.00 8.18 350 GLY A O 1
ATOM 2484 N N . VAL A 1 328 ? -2.917 26.253 14.293 1.00 7.40 351 VAL A N 1
ATOM 2485 C CA . VAL A 1 328 ? -3.377 26.605 15.671 1.00 7.81 351 VAL A CA 1
ATOM 2486 C C . VAL A 1 328 ? -2.199 26.391 16.614 1.00 7.11 351 VAL A C 1
ATOM 2487 O O . VAL A 1 328 ? -1.635 25.333 16.581 1.00 6.63 351 VAL A O 1
ATOM 2491 N N . LEU A 1 329 ? -1.797 27.392 17.384 1.00 7.11 352 LEU A N 1
ATOM 2492 C CA . LEU A 1 329 ? -0.677 27.231 18.353 1.00 6.54 352 LEU A CA 1
ATOM 2493 C C . LEU A 1 329 ? -1.024 26.086 19.318 1.00 6.67 352 LEU A C 1
ATOM 2494 O O . LEU A 1 329 ? -2.137 26.047 19.807 1.00 7.39 352 LEU A O 1
ATOM 2499 N N . SER A 1 330 ? -0.114 25.142 19.498 1.00 6.08 353 SER A N 1
ATOM 2500 C CA . SER A 1 330 ? -0.294 23.977 20.396 1.00 6.21 353 SER A CA 1
ATOM 2501 C C . SER A 1 330 ? -0.364 24.468 21.846 1.00 6.55 353 SER A C 1
ATOM 2502 O O . SER A 1 330 ? 0.477 25.292 22.220 1.00 6.26 353 SER A O 1
ATOM 2505 N N . SER A 1 331 ? -1.310 23.948 22.623 1.00 7.20 354 SER A N 1
ATOM 2506 C CA . SER A 1 331 ? -1.322 24.066 24.105 1.00 7.56 354 SER A CA 1
ATOM 2507 C C . SER A 1 331 ? -0.471 22.941 24.725 1.00 7.18 354 SER A C 1
ATOM 2508 O O . SER A 1 331 ? 0.075 23.162 25.792 1.00 7.18 354 SER A O 1
ATOM 2511 N N . LYS A 1 332 ? -0.295 21.803 24.049 1.00 6.90 355 LYS A N 1
ATOM 2512 C CA . LYS A 1 332 ? 0.489 20.658 24.589 1.00 6.64 355 LYS A CA 1
ATOM 2513 C C . LYS A 1 332 ? 1.986 20.948 24.479 1.00 5.87 355 LYS A C 1
ATOM 2514 O O . LYS A 1 332 ? 2.729 20.568 25.408 1.00 5.80 355 LYS A O 1
ATOM 2520 N N . VAL A 1 333 ? 2.412 21.523 23.354 1.00 5.39 356 VAL A N 1
ATOM 2521 C CA . VAL A 1 333 ? 3.846 21.652 22.973 1.00 4.70 356 VAL A CA 1
ATOM 2522 C C . VAL A 1 333 ? 4.141 23.127 22.727 1.00 4.57 356 VAL A C 1
ATOM 2523 O O . VAL A 1 333 ? 3.950 23.591 21.573 1.00 4.44 356 VAL A O 1
ATOM 2527 N N . MET A 1 334 ? 4.650 23.816 23.746 1.00 4.65 357 MET A N 1
ATOM 2528 C CA . MET A 1 334 ? 5.157 25.204 23.611 1.00 4.55 357 MET A CA 1
ATOM 2529 C C . MET A 1 334 ? 6.093 25.273 22.401 1.00 4.01 357 MET A C 1
ATOM 2530 O O . MET A 1 334 ? 7.023 24.453 22.324 1.00 3.65 357 MET A O 1
ATOM 2535 N N . GLY A 1 335 ? 5.841 26.239 21.517 1.00 4.04 358 GLY A N 1
ATOM 2536 C CA . GLY A 1 335 ? 6.638 26.535 20.311 1.00 3.66 358 GLY A CA 1
ATOM 2537 C C . GLY A 1 335 ? 6.114 25.829 19.069 1.00 3.54 358 GLY A C 1
ATOM 2538 O O . GLY A 1 335 ? 6.633 26.115 17.987 1.00 3.31 358 GLY A O 1
ATOM 2539 N N . GLY A 1 336 ? 5.182 24.886 19.235 1.00 3.74 359 GLY A N 1
ATOM 2540 C CA . GLY A 1 336 ? 4.610 24.085 18.147 1.00 3.72 359 GLY A CA 1
ATOM 2541 C C . GLY A 1 336 ? 3.332 24.692 17.591 1.00 4.20 359 GLY A C 1
ATOM 2542 O O . GLY A 1 336 ? 2.590 25.347 18.361 1.00 4.67 359 GLY A O 1
ATOM 2543 N N . THR A 1 337 ? 3.073 24.449 16.303 1.00 4.17 360 THR A N 1
ATOM 2544 C CA . THR A 1 337 ? 1.824 24.825 15.596 1.00 4.70 360 THR A CA 1
ATOM 2545 C C . THR A 1 337 ? 1.158 23.551 15.060 1.00 4.86 360 THR A C 1
ATOM 2546 O O . THR A 1 337 ? 1.830 22.774 14.367 1.00 4.46 360 THR A O 1
ATOM 2550 N N . GLU A 1 338 ? -0.127 23.367 15.383 1.00 5.51 361 GLU A N 1
ATOM 2551 C CA . GLU A 1 338 ? -0.961 22.219 14.953 1.00 5.87 361 GLU A CA 1
ATOM 2552 C C . GLU A 1 338 ? -1.473 22.459 13.531 1.00 6.11 361 GLU A C 1
ATOM 2553 O O . GLU A 1 338 ? -1.954 23.557 13.219 1.00 6.46 361 GLU A O 1
ATOM 2559 N N . PHE A 1 339 ? -1.342 21.446 12.690 1.00 5.98 362 PHE A N 1
ATOM 2560 C CA . PHE A 1 339 ? -1.933 21.393 11.335 1.00 6.32 362 PHE A CA 1
ATOM 2561 C C . PHE A 1 339 ? -2.624 20.042 11.198 1.00 6.73 362 PHE A C 1
ATOM 2562 O O . PHE A 1 339 ? -2.213 19.055 11.879 1.00 6.50 362 PHE A O 1
ATOM 2570 N N . VAL A 1 340 ? -3.621 20.026 10.327 1.00 7.38 363 VAL A N 1
ATOM 2571 C CA . VAL A 1 340 ? -4.176 18.808 9.680 1.00 7.81 363 VAL A CA 1
ATOM 2572 C C . VAL A 1 340 ? -3.662 18.785 8.237 1.00 7.55 363 VAL A C 1
ATOM 2573 O O . VAL A 1 340 ? -3.833 19.793 7.530 1.00 7.69 363 VAL A O 1
ATOM 2577 N N . PHE A 1 341 ? -3.040 17.677 7.847 1.00 7.23 364 PHE A N 1
ATOM 2578 C CA . PHE A 1 341 ? -2.561 17.397 6.475 1.00 7.08 364 PHE A CA 1
ATOM 2579 C C . PHE A 1 341 ? -3.352 16.218 5.904 1.00 7.74 364 PHE A C 1
ATOM 2580 O O . PHE A 1 341 ? -3.417 15.166 6.562 1.00 7.84 364 PHE A O 1
ATOM 2588 N N . LYS A 1 342 ? -3.949 16.414 4.735 1.00 8.26 365 LYS A N 1
ATOM 2589 C CA . LYS A 1 342 ? -4.654 15.361 3.971 1.00 8.96 365 LYS A CA 1
ATOM 2590 C C . LYS A 1 342 ? -3.811 15.014 2.735 1.00 8.63 365 LYS A C 1
ATOM 2591 O O . LYS A 1 342 ? -3.486 15.944 1.976 1.00 8.46 365 LYS A O 1
ATOM 2597 N N . VAL A 1 343 ? -3.477 13.731 2.546 1.00 8.64 366 VAL A N 1
ATOM 2598 C CA . VAL A 1 343 ? -2.904 13.193 1.279 1.00 8.61 366 VAL A CA 1
ATOM 2599 C C . VAL A 1 343 ? -4.062 12.753 0.382 1.00 9.62 366 VAL A C 1
ATOM 2600 O O . VAL A 1 343 ? -4.792 11.854 0.777 1.00 10.21 366 VAL A O 1
ATOM 2604 N N . ASN A 1 344 ? -4.196 13.357 -0.796 1.00 9.87 367 ASN A N 1
ATOM 2605 C CA . ASN A 1 344 ? -5.264 13.061 -1.785 1.00 10.90 367 ASN A CA 1
ATOM 2606 C C . ASN A 1 344 ? -4.708 12.242 -2.942 1.00 10.98 367 ASN A C 1
ATOM 2607 O O . ASN A 1 344 ? -5.485 11.544 -3.578 1.00 11.85 367 ASN A O 1
ATOM 2612 N N . HIS A 1 345 ? -3.419 12.373 -3.234 1.00 10.19 368 HIS A N 1
ATOM 2613 C CA A HIS A 1 345 ? -2.786 11.744 -4.417 0.50 10.28 368 HIS A CA 1
ATOM 2614 C CA B HIS A 1 345 ? -2.786 11.735 -4.415 0.50 10.28 368 HIS A CA 1
ATOM 2615 C C . HIS A 1 345 ? -1.413 11.182 -4.019 1.00 9.47 368 HIS A C 1
ATOM 2616 O O . HIS A 1 345 ? -0.724 11.816 -3.231 1.00 8.72 368 HIS A O 1
ATOM 2629 N N . MET A 1 346 ? -1.062 10.012 -4.545 1.00 9.71 369 MET A N 1
ATOM 2630 C CA . MET A 1 346 ? 0.237 9.345 -4.285 1.00 9.12 369 MET A CA 1
ATOM 2631 C C . MET A 1 346 ? 0.732 8.662 -5.559 1.00 9.48 369 MET A C 1
ATOM 2632 O O . MET A 1 346 ? -0.067 8.041 -6.240 1.00 10.29 369 MET A O 1
ATOM 2637 N N . LYS A 1 347 ? 2.023 8.804 -5.844 1.00 8.95 370 LYS A N 1
ATOM 2638 C CA . LYS A 1 347 ? 2.727 8.094 -6.937 1.00 9.24 370 LYS A CA 1
ATOM 2639 C C . LYS A 1 347 ? 3.968 7.430 -6.358 1.00 8.76 370 LYS A C 1
ATOM 2640 O O . LYS A 1 347 ? 4.597 8.040 -5.474 1.00 8.06 370 LYS A O 1
ATOM 2646 N N . VAL A 1 348 ? 4.281 6.223 -6.836 1.00 9.22 371 VAL A N 1
ATOM 2647 C CA . VAL A 1 348 ? 5.456 5.435 -6.376 1.00 8.96 371 VAL A CA 1
ATOM 2648 C C . VAL A 1 348 ? 6.357 5.132 -7.580 1.00 9.25 371 VAL A C 1
ATOM 2649 O O . VAL A 1 348 ? 5.847 4.759 -8.663 1.00 9.95 371 VAL A O 1
ATOM 2653 N N . THR A 1 349 ? 7.658 5.286 -7.369 1.00 8.79 372 THR A N 1
ATOM 2654 C CA . THR A 1 349 ? 8.710 4.960 -8.352 1.00 9.08 372 THR A CA 1
ATOM 2655 C C . THR A 1 349 ? 9.664 3.967 -7.706 1.00 9.06 372 THR A C 1
ATOM 2656 O O . THR A 1 349 ? 10.454 4.354 -6.851 1.00 8.48 372 THR A O 1
ATOM 2660 N N . PRO A 1 350 ? 9.616 2.675 -8.098 1.00 9.76 373 PRO A N 1
ATOM 2661 C CA . PRO A 1 350 ? 10.626 1.711 -7.686 1.00 9.91 373 PRO A CA 1
ATOM 2662 C C . PRO A 1 350 ? 11.975 2.196 -8.242 1.00 9.78 373 PRO A C 1
ATOM 2663 O O . PRO A 1 350 ? 12.009 2.596 -9.406 1.00 10.06 373 PRO A O 1
ATOM 2667 N N . MET A 1 351 ? 13.037 2.164 -7.439 1.00 9.45 374 MET A N 1
ATOM 2668 C CA . MET A 1 351 ? 14.354 2.687 -7.892 1.00 9.39 374 MET A CA 1
ATOM 2669 C C . MET A 1 351 ? 15.391 1.563 -8.038 1.00 10.00 374 MET A C 1
ATOM 2670 O O . MET A 1 351 ? 16.411 1.820 -8.690 1.00 10.22 374 MET A O 1
ATOM 2675 N N . ASP A 1 352 ? 15.126 0.361 -7.518 1.00 10.38 375 ASP A N 1
ATOM 2676 C CA . ASP A 1 352 ? 15.912 -0.863 -7.828 1.00 11.18 375 ASP A CA 1
ATOM 2677 C C . ASP A 1 352 ? 14.958 -1.999 -8.204 1.00 11.89 375 ASP A C 1
ATOM 2678 O O . ASP A 1 352 ? 13.735 -1.908 -7.923 1.00 11.71 375 ASP A O 1
ATOM 2683 N N . ALA A 1 353 ? 15.504 -3.041 -8.833 1.00 12.77 376 ALA A N 1
ATOM 2684 C CA . ALA A 1 353 ? 14.740 -4.196 -9.359 1.00 13.65 376 ALA A CA 1
ATOM 2685 C C . ALA A 1 353 ? 14.053 -4.940 -8.204 1.00 13.68 376 ALA A C 1
ATOM 2686 O O . ALA A 1 353 ? 12.902 -5.354 -8.383 1.00 14.03 376 ALA A O 1
ATOM 2688 N N . ALA A 1 354 ? 14.709 -5.074 -7.055 1.00 13.38 377 ALA A N 1
ATOM 2689 C CA . ALA A 1 354 ? 14.153 -5.745 -5.860 1.00 13.43 377 ALA A CA 1
ATOM 2690 C C . ALA A 1 354 ? 12.837 -5.093 -5.409 1.00 12.87 377 ALA A C 1
ATOM 2691 O O . ALA A 1 354 ? 11.924 -5.823 -4.994 1.00 13.30 377 ALA A O 1
ATOM 2693 N N . THR A 1 355 ? 12.773 -3.757 -5.395 1.00 11.99 378 THR A N 1
ATOM 2694 C CA . THR A 1 355 ? 11.559 -2.965 -5.050 1.00 11.47 378 THR A CA 1
ATOM 2695 C C . THR A 1 355 ? 10.456 -3.257 -6.075 1.00 12.08 378 THR A C 1
ATOM 2696 O O . THR A 1 355 ? 9.317 -3.571 -5.658 1.00 12.32 378 THR A O 1
ATOM 2700 N N . ALA A 1 356 ? 10.780 -3.183 -7.371 1.00 12.43 379 ALA A N 1
ATOM 2701 C CA . ALA A 1 356 ? 9.804 -3.441 -8.452 1.00 13.10 379 ALA A CA 1
ATOM 2702 C C . ALA A 1 356 ? 9.270 -4.878 -8.301 1.00 14.05 379 ALA A C 1
ATOM 2703 O O . ALA A 1 356 ? 8.039 -5.086 -8.433 1.00 14.47 379 ALA A O 1
ATOM 2705 N N . SER A 1 357 ? 10.172 -5.830 -8.027 1.00 14.45 380 SER A N 1
ATOM 2706 C CA . SER A 1 357 ? 9.852 -7.262 -7.842 1.00 15.45 380 SER A CA 1
ATOM 2707 C C . SER A 1 357 ? 8.856 -7.410 -6.696 1.00 15.35 380 SER A C 1
ATOM 2708 O O . SER A 1 357 ? 7.843 -8.098 -6.898 1.00 16.14 380 SER A O 1
ATOM 2711 N N . LEU A 1 358 ? 9.140 -6.797 -5.547 1.00 14.50 381 LEU A N 1
ATOM 2712 C CA . LEU A 1 358 ? 8.255 -6.938 -4.365 1.00 14.45 381 LEU A CA 1
ATOM 2713 C C . LEU A 1 358 ? 6.878 -6.350 -4.711 1.00 14.44 381 LEU A C 1
ATOM 2714 O O . LEU A 1 358 ? 5.862 -7.008 -4.416 1.00 15.13 381 LEU A O 1
ATOM 2719 N N . LEU A 1 359 ? 6.834 -5.213 -5.395 1.00 13.85 382 LEU A N 1
ATOM 2720 C CA . LEU A 1 359 ? 5.548 -4.546 -5.700 1.00 13.86 382 LEU A CA 1
ATOM 2721 C C . LEU A 1 359 ? 4.750 -5.399 -6.687 1.00 15.00 382 LEU A C 1
ATOM 2722 O O . LEU A 1 359 ? 3.519 -5.473 -6.517 1.00 15.45 382 LEU A O 1
ATOM 2727 N N . ASN A 1 360 ? 5.424 -6.038 -7.642 1.00 15.53 383 ASN A N 1
ATOM 2728 C CA . ASN A 1 360 ? 4.778 -6.900 -8.668 1.00 16.71 383 ASN A CA 1
ATOM 2729 C C . ASN A 1 360 ? 4.221 -8.182 -8.040 1.00 17.64 383 ASN A C 1
ATOM 2730 O O . ASN A 1 360 ? 3.164 -8.675 -8.493 1.00 18.57 383 ASN A O 1
ATOM 2735 N N . VAL A 1 361 ? 4.925 -8.745 -7.066 1.00 17.51 384 VAL A N 1
ATOM 2736 C CA . VAL A 1 361 ? 4.479 -9.984 -6.366 1.00 18.44 384 VAL A CA 1
ATOM 2737 C C . VAL A 1 361 ? 3.188 -9.649 -5.611 1.00 18.44 384 VAL A C 1
ATOM 2738 O O . VAL A 1 361 ? 2.306 -10.499 -5.558 1.00 19.50 384 VAL A O 1
ATOM 2742 N N . PHE A 1 362 ? 3.069 -8.432 -5.086 1.00 17.38 385 PHE A N 1
ATOM 2743 C CA . PHE A 1 362 ? 1.907 -8.002 -4.267 1.00 17.33 385 PHE A CA 1
ATOM 2744 C C . PHE A 1 362 ? 1.009 -7.044 -5.063 1.00 17.24 385 PHE A C 1
ATOM 2745 O O . PHE A 1 362 ? 0.468 -6.123 -4.467 1.00 16.67 385 PHE A O 1
ATOM 2753 N N . SER A 1 363 ? 0.840 -7.281 -6.365 1.00 17.86 386 SER A N 1
ATOM 2754 C CA . SER A 1 363 ? -0.112 -6.578 -7.260 1.00 18.11 386 SER A CA 1
ATOM 2755 C C . SER A 1 363 ? -1.101 -7.599 -7.823 1.00 19.57 386 SER A C 1
ATOM 2756 O O . SER A 1 363 ? -0.706 -8.393 -8.710 1.00 20.25 386 SER A O 1
ATOM 2759 N N . GLY A 1 364 ? -2.340 -7.578 -7.324 1.00 20.12 387 GLY A N 1
ATOM 2760 C CA . GLY A 1 364 ? -3.446 -8.423 -7.809 1.00 21.61 387 GLY A CA 1
ATOM 2761 C C . GLY A 1 364 ? -4.243 -7.718 -8.893 1.00 21.96 387 GLY A C 1
ATOM 2762 O O . GLY A 1 364 ? -3.781 -6.657 -9.385 1.00 21.04 387 GLY A O 1
ATOM 2763 N N . ASN A 1 365 ? -5.407 -8.274 -9.241 1.00 23.31 388 ASN A N 1
ATOM 2764 C CA . ASN A 1 365 ? -6.307 -7.731 -10.294 1.00 23.94 388 ASN A CA 1
ATOM 2765 C C . ASN A 1 365 ? -6.889 -6.382 -9.834 1.00 23.22 388 ASN A C 1
ATOM 2766 O O . ASN A 1 365 ? -7.096 -5.530 -10.716 1.00 23.12 388 ASN A O 1
ATOM 2771 N N . ALA A 1 369 ? -5.974 -4.969 -13.291 1.00 22.97 392 ALA A N 1
ATOM 2772 C CA . ALA A 1 369 ? -4.884 -5.974 -13.276 1.00 22.86 392 ALA A CA 1
ATOM 2773 C C . ALA A 1 369 ? -3.620 -5.378 -13.912 1.00 21.90 392 ALA A C 1
ATOM 2774 O O . ALA A 1 369 ? -3.652 -4.192 -14.297 1.00 21.33 392 ALA A O 1
ATOM 2776 N N . GLU A 1 370 ? -2.549 -6.175 -14.001 1.00 21.81 393 GLU A N 1
ATOM 2777 C CA . GLU A 1 370 ? -1.248 -5.805 -14.623 1.00 21.10 393 GLU A CA 1
ATOM 2778 C C . GLU A 1 370 ? -0.722 -4.514 -13.980 1.00 19.66 393 GLU A C 1
ATOM 2779 O O . GLU A 1 370 ? -0.707 -3.465 -14.669 1.00 19.33 393 GLU A O 1
ATOM 2785 N N . GLY A 1 371 ? -0.325 -4.584 -12.702 1.00 18.92 394 GLY A N 1
ATOM 2786 C CA . GLY A 1 371 ? 0.366 -3.493 -11.981 1.00 17.57 394 GLY A CA 1
ATOM 2787 C C . GLY A 1 371 ? 1.643 -3.064 -12.692 1.00 17.02 394 GLY A C 1
ATOM 2788 O O . GLY A 1 371 ? 2.000 -1.875 -12.575 1.00 16.12 394 GLY A O 1
ATOM 2789 N N . SER A 1 372 ? 2.299 -4.009 -13.394 1.00 17.63 395 SER A N 1
ATOM 2790 C CA . SER A 1 372 ? 3.493 -3.824 -14.269 1.00 17.45 395 SER A CA 1
ATOM 2791 C C . SER A 1 372 ? 4.482 -2.813 -13.667 1.00 16.21 395 SER A C 1
ATOM 2792 O O . SER A 1 372 ? 4.879 -1.895 -14.403 1.00 15.91 395 SER A O 1
ATOM 2795 N N . TRP A 1 373 ? 4.885 -2.972 -12.401 1.00 15.58 396 TRP A N 1
ATOM 2796 C CA . TRP A 1 373 ? 5.917 -2.105 -11.763 1.00 14.48 396 TRP A CA 1
ATOM 2797 C C . TRP A 1 373 ? 7.268 -2.300 -12.452 1.00 14.55 396 TRP A C 1
ATOM 2798 O O . TRP A 1 373 ? 7.642 -3.454 -12.705 1.00 15.26 396 TRP A O 1
ATOM 2809 N N . GLN A 1 374 ? 7.957 -1.197 -12.745 1.00 13.91 397 GLN A N 1
ATOM 2810 C CA . GLN A 1 374 ? 9.266 -1.190 -13.438 1.00 14.00 397 GLN A CA 1
ATOM 2811 C C . GLN A 1 374 ? 10.191 -0.172 -12.775 1.00 13.02 397 GLN A C 1
ATOM 2812 O O . GLN A 1 374 ? 9.715 0.933 -12.440 1.00 12.38 397 GLN A O 1
ATOM 2818 N N . VAL A 1 375 ? 11.468 -0.532 -12.637 1.00 13.01 398 VAL A N 1
ATOM 2819 C CA . VAL A 1 375 ? 12.545 0.362 -12.116 1.00 12.26 398 VAL A CA 1
ATOM 2820 C C . VAL A 1 375 ? 12.462 1.691 -12.873 1.00 11.99 398 VAL A C 1
ATOM 2821 O O . VAL A 1 375 ? 12.359 1.646 -14.124 1.00 12.64 398 VAL A O 1
ATOM 2825 N N . GLY A 1 376 ? 12.426 2.807 -12.129 1.00 11.15 399 GLY A N 1
ATOM 2826 C CA . GLY A 1 376 ? 12.494 4.184 -12.654 1.00 10.85 399 GLY A CA 1
ATOM 2827 C C . GLY A 1 376 ? 11.207 4.647 -13.305 1.00 11.07 399 GLY A C 1
ATOM 2828 O O . GLY A 1 376 ? 11.195 5.786 -13.784 1.00 10.92 399 GLY A O 1
ATOM 2829 N N . ILE A 1 377 ? 10.159 3.820 -13.349 1.00 11.51 400 ILE A N 1
ATOM 2830 C CA . ILE A 1 377 ? 8.849 4.216 -13.932 1.00 11.85 400 ILE A CA 1
ATOM 2831 C C . ILE A 1 377 ? 7.893 4.566 -12.788 1.00 11.33 400 ILE A C 1
ATOM 2832 O O . ILE A 1 377 ? 7.566 3.664 -11.969 1.00 11.36 400 ILE A O 1
ATOM 2837 N N . GLN A 1 378 ? 7.441 5.826 -12.762 1.00 10.96 401 GLN A N 1
ATOM 2838 C CA . GLN A 1 378 ? 6.479 6.328 -11.754 1.00 10.55 401 GLN A CA 1
ATOM 2839 C C . GLN A 1 378 ? 5.095 5.777 -12.083 1.00 11.28 401 GLN A C 1
ATOM 2840 O O . GLN A 1 378 ? 4.720 5.816 -13.258 1.00 11.95 401 GLN A O 1
ATOM 2846 N N . GLN A 1 379 ? 4.381 5.277 -11.080 1.00 11.23 402 GLN A N 1
ATOM 2847 C CA . GLN A 1 379 ? 2.962 4.881 -11.231 1.00 11.96 402 GLN A CA 1
ATOM 2848 C C . GLN A 1 379 ? 2.123 5.576 -10.157 1.00 11.58 402 GLN A C 1
ATOM 2849 O O . GLN A 1 379 ? 2.486 5.572 -8.985 1.00 10.95 402 GLN A O 1
ATOM 2855 N N . ASP A 1 380 ? 1.013 6.141 -10.591 1.00 12.06 403 ASP A N 1
ATOM 2856 C CA . ASP A 1 380 ? -0.077 6.619 -9.717 1.00 12.06 403 ASP A CA 1
ATOM 2857 C C . ASP A 1 380 ? -0.701 5.401 -9.017 1.00 12.52 403 ASP A C 1
ATOM 2858 O O . ASP A 1 380 ? -1.056 4.452 -9.719 1.00 13.36 403 ASP A O 1
ATOM 2863 N N . VAL A 1 381 ? -0.775 5.410 -7.685 1.00 12.05 404 VAL A N 1
ATOM 2864 C CA . VAL A 1 381 ? -1.547 4.407 -6.898 1.00 12.59 404 VAL A CA 1
ATOM 2865 C C . VAL A 1 381 ? -2.951 4.974 -6.651 1.00 13.11 404 VAL A C 1
ATOM 2866 O O . VAL A 1 381 ? -3.919 4.184 -6.741 1.00 14.07 404 VAL A O 1
ATOM 2870 N N . THR A 1 382 ? -3.047 6.289 -6.383 1.00 12.59 405 THR A N 1
ATOM 2871 C CA . THR A 1 382 ? -4.270 7.000 -5.897 1.00 12.97 405 THR A CA 1
ATOM 2872 C C . THR A 1 382 ? -5.486 6.540 -6.704 1.00 14.24 405 THR A C 1
ATOM 2873 O O . THR A 1 382 ? -6.509 6.213 -6.090 1.00 14.90 405 THR A O 1
ATOM 2877 N N . GLY A 1 386 ? -9.553 4.013 -10.293 1.00 19.74 409 GLY A N 1
ATOM 2878 C CA . GLY A 1 386 ? -10.403 4.267 -9.115 1.00 19.92 409 GLY A CA 1
ATOM 2879 C C . GLY A 1 386 ? -9.947 3.489 -7.898 1.00 19.39 409 GLY A C 1
ATOM 2880 O O . GLY A 1 386 ? -10.379 3.848 -6.787 1.00 19.24 409 GLY A O 1
ATOM 2881 N N . CYS A 1 387 ? -9.079 2.493 -8.080 1.00 19.16 410 CYS A N 1
ATOM 2882 C CA . CYS A 1 387 ? -8.690 1.613 -6.951 1.00 18.86 410 CYS A CA 1
ATOM 2883 C C . CYS A 1 387 ? -7.347 2.038 -6.351 1.00 17.37 410 CYS A C 1
ATOM 2884 O O . CYS A 1 387 ? -6.849 3.113 -6.727 1.00 16.61 410 CYS A O 1
ATOM 2887 N N . VAL A 1 388 ? -6.800 1.233 -5.437 1.00 17.06 411 VAL A N 1
ATOM 2888 C CA . VAL A 1 388 ? -5.481 1.498 -4.784 1.00 15.76 411 VAL A CA 1
ATOM 2889 C C . VAL A 1 388 ? -4.651 0.206 -4.796 1.00 15.85 411 VAL A C 1
ATOM 2890 O O . VAL A 1 388 ? -5.257 -0.882 -4.756 1.00 16.86 411 VAL A O 1
ATOM 2894 N N . ALA A 1 389 ? -3.322 0.329 -4.886 1.00 14.93 412 ALA A N 1
ATOM 2895 C CA . ALA A 1 389 ? -2.357 -0.799 -4.859 1.00 14.94 412 ALA A CA 1
ATOM 2896 C C . ALA A 1 389 ? -1.802 -0.959 -3.441 1.00 14.32 412 ALA A C 1
ATOM 2897 O O . ALA A 1 389 ? -1.885 0.008 -2.661 1.00 13.63 412 ALA A O 1
ATOM 2899 N N . LEU A 1 390 ? -1.312 -2.165 -3.127 1.00 14.67 413 LEU A N 1
ATOM 2900 C CA . LEU A 1 390 ? -0.666 -2.580 -1.847 1.00 14.27 413 LEU A CA 1
ATOM 2901 C C . LEU A 1 390 ? -1.608 -2.382 -0.645 1.00 14.43 413 LEU A C 1
ATOM 2902 O O . LEU A 1 390 ? -1.104 -2.387 0.489 1.00 13.94 413 LEU A O 1
ATOM 2907 N N . GLY A 1 391 ? -2.918 -2.243 -0.882 1.00 15.19 414 GLY A N 1
ATOM 2908 C CA . GLY A 1 391 ? -3.923 -1.893 0.141 1.00 15.44 414 GLY A CA 1
ATOM 2909 C C . GLY A 1 391 ? -3.677 -0.535 0.794 1.00 14.36 414 GLY A C 1
ATOM 2910 O O . GLY A 1 391 ? -4.142 -0.358 1.939 1.00 14.39 414 GLY A O 1
ATOM 2911 N N . ILE A 1 392 ? -3.008 0.407 0.111 1.00 13.51 415 ILE A N 1
ATOM 2912 C CA . ILE A 1 392 ? -2.865 1.834 0.552 1.00 12.60 415 ILE A CA 1
ATOM 2913 C C . ILE A 1 392 ? -4.258 2.474 0.609 1.00 13.18 415 ILE A C 1
ATOM 2914 O O . ILE A 1 392 ? -5.003 2.321 -0.364 1.00 13.95 415 ILE A O 1
ATOM 2919 N N . LYS A 1 393 ? -4.579 3.192 1.686 1.00 12.88 416 LYS A N 1
ATOM 2920 C CA . LYS A 1 393 ? -5.860 3.944 1.805 1.00 13.43 416 LYS A CA 1
ATOM 2921 C C . LYS A 1 393 ? -5.608 5.394 1.388 1.00 12.69 416 LYS A C 1
ATOM 2922 O O . LYS A 1 393 ? -4.707 6.033 1.966 1.00 11.70 416 LYS A O 1
ATOM 2928 N N . LEU A 1 394 ? -6.372 5.890 0.414 1.00 13.23 417 LEU A N 1
ATOM 2929 C CA . LEU A 1 394 ? -6.409 7.328 0.024 1.00 12.81 417 LEU A CA 1
ATOM 2930 C C . LEU A 1 394 ? -7.867 7.766 -0.102 1.00 13.82 417 LEU A C 1
ATOM 2931 O O . LEU A 1 394 ? -8.696 7.018 -0.613 1.00 14.87 417 LEU A O 1
ATOM 2936 N N . PRO A 1 395 ? -8.261 8.972 0.361 1.00 13.67 418 PRO A N 1
ATOM 2937 C CA . PRO A 1 395 ? -7.374 9.899 1.067 1.00 12.55 418 PRO A CA 1
ATOM 2938 C C . PRO A 1 395 ? -6.875 9.409 2.434 1.00 12.06 418 PRO A C 1
ATOM 2939 O O . PRO A 1 395 ? -7.449 8.519 2.992 1.00 12.70 418 PRO A O 1
ATOM 2943 N N . HIS A 1 396 ? -5.810 10.035 2.936 1.00 11.00 419 HIS A N 1
ATOM 2944 C CA . HIS A 1 396 ? -5.179 9.749 4.250 1.00 10.45 419 HIS A CA 1
ATOM 2945 C C . HIS A 1 396 ? -4.941 11.076 4.986 1.00 9.83 419 HIS A C 1
ATOM 2946 O O . HIS A 1 396 ? -4.323 11.961 4.396 1.00 9.27 419 HIS A O 1
ATOM 2953 N N . THR A 1 397 ? -5.426 11.193 6.215 1.00 10.03 420 THR A N 1
ATOM 2954 C CA . THR A 1 397 ? -5.360 12.426 7.033 1.00 9.62 420 THR A CA 1
ATOM 2955 C C . THR A 1 397 ? -4.388 12.196 8.183 1.00 8.92 420 THR A C 1
ATOM 2956 O O . THR A 1 397 ? -4.479 11.133 8.835 1.00 9.22 420 THR A O 1
ATOM 2960 N N . GLU A 1 398 ? -3.498 13.169 8.405 1.00 8.11 421 GLU A N 1
ATOM 2961 C CA . GLU A 1 398 ? -2.526 13.159 9.515 1.00 7.45 421 GLU A CA 1
ATOM 2962 C C . GLU A 1 398 ? -2.637 14.454 10.323 1.00 7.26 421 GLU A C 1
ATOM 2963 O O . GLU A 1 398 ? -3.007 15.509 9.750 1.00 7.34 421 GLU A O 1
ATOM 2969 N N . TYR A 1 399 ? -2.416 14.317 11.632 1.00 7.15 422 TYR A N 1
ATOM 2970 C CA . TYR A 1 399 ? -2.464 15.399 12.644 1.00 7.03 422 TYR A CA 1
ATOM 2971 C C . TYR A 1 399 ? -1.008 15.743 12.926 1.00 6.13 422 TYR A C 1
ATOM 2972 O O . TYR A 1 399 ? -0.265 14.899 13.434 1.00 5.87 422 TYR A O 1
ATOM 2981 N N . GLU A 1 400 ? -0.607 16.932 12.476 1.00 5.74 423 GLU A N 1
ATOM 2982 C CA . GLU A 1 400 ? 0.810 17.364 12.413 1.00 4.96 423 GLU A CA 1
ATOM 2983 C C . GLU A 1 400 ? 1.111 18.435 13.462 1.00 4.76 423 GLU A C 1
ATOM 2984 O O . GLU A 1 400 ? 0.194 19.154 13.879 1.00 5.20 423 GLU A O 1
ATOM 2990 N N . ILE A 1 401 ? 2.384 18.532 13.815 1.00 4.19 424 ILE A N 1
ATOM 2991 C CA . ILE A 1 401 ? 2.973 19.606 14.658 1.00 3.93 424 ILE A CA 1
ATOM 2992 C C . ILE A 1 401 ? 4.208 20.130 13.920 1.00 3.40 424 ILE A C 1
ATOM 2993 O O . ILE A 1 401 ? 5.085 19.324 13.545 1.00 3.10 424 ILE A O 1
ATOM 2998 N N . PHE A 1 402 ? 4.262 21.434 13.705 1.00 3.39 425 PHE A N 1
ATOM 2999 C CA . PHE A 1 402 ? 5.338 22.111 12.959 1.00 3.03 425 PHE A CA 1
ATOM 3000 C C . PHE A 1 402 ? 5.918 23.209 13.844 1.00 2.94 425 PHE A C 1
ATOM 3001 O O . PHE A 1 402 ? 5.165 23.834 14.634 1.00 3.25 425 PHE A O 1
ATOM 3009 N N . LYS A 1 403 ? 7.211 23.453 13.685 1.00 2.60 426 LYS A N 1
ATOM 3010 C CA . LYS A 1 403 ? 7.868 24.693 14.143 1.00 2.58 426 LYS A CA 1
ATOM 3011 C C . LYS A 1 403 ? 8.869 25.154 13.078 1.00 2.43 426 LYS A C 1
ATOM 3012 O O . LYS A 1 403 ? 9.290 24.327 12.231 1.00 2.26 426 LYS A O 1
ATOM 3018 N N . MET A 1 404 ? 9.195 26.441 13.112 1.00 2.58 427 MET A N 1
ATOM 3019 C CA A MET A 1 404 ? 10.202 27.057 12.208 0.50 2.56 427 MET A CA 1
ATOM 3020 C CA B MET A 1 404 ? 10.200 27.062 12.206 0.50 2.56 427 MET A CA 1
ATOM 3021 C C . MET A 1 404 ? 11.252 27.760 13.064 1.00 2.56 427 MET A C 1
ATOM 3022 O O . MET A 1 404 ? 10.853 28.460 14.001 1.00 2.75 427 MET A O 1
ATOM 3031 N N . GLU A 1 405 ? 12.518 27.534 12.750 1.00 2.43 428 GLU A N 1
ATOM 3032 C CA . GLU A 1 405 ? 13.688 28.174 13.401 1.00 2.53 428 GLU A CA 1
ATOM 3033 C C . GLU A 1 405 ? 14.633 28.692 12.317 1.00 2.70 428 GLU A C 1
ATOM 3034 O O . GLU A 1 405 ? 14.313 28.547 11.118 1.00 2.72 428 GLU A O 1
ATOM 3040 N N . GLN A 1 406 ? 15.727 29.314 12.729 1.00 2.91 429 GLN A N 1
ATOM 3041 C CA . GLN A 1 406 ? 16.829 29.715 11.830 1.00 3.16 429 GLN A CA 1
ATOM 3042 C C . GLN A 1 406 ? 18.096 28.989 12.265 1.00 3.12 429 GLN A C 1
ATOM 3043 O O . GLN A 1 406 ? 18.262 28.783 13.479 1.00 3.05 429 GLN A O 1
ATOM 3049 N N . ASP A 1 407 ? 18.935 28.575 11.319 1.00 3.22 430 ASP A N 1
ATOM 3050 C CA . ASP A 1 407 ? 20.287 28.051 11.658 1.00 3.36 430 ASP A CA 1
ATOM 3051 C C . ASP A 1 407 ? 21.203 29.254 11.912 1.00 3.90 430 ASP A C 1
ATOM 3052 O O . ASP A 1 407 ? 20.725 30.424 11.819 1.00 4.12 430 ASP A O 1
ATOM 3057 N N . THR A 1 408 ? 22.472 28.971 12.205 1.00 4.19 431 THR A N 1
ATOM 3058 C CA . THR A 1 408 ? 23.515 29.957 12.610 1.00 4.81 431 THR A CA 1
ATOM 3059 C C . THR A 1 408 ? 23.763 30.951 11.472 1.00 5.28 431 THR A C 1
ATOM 3060 O O . THR A 1 408 ? 24.227 32.062 11.763 1.00 5.82 431 THR A O 1
ATOM 3064 N N . ARG A 1 409 ? 23.439 30.556 10.238 1.00 5.15 432 ARG A N 1
ATOM 3065 C CA . ARG A 1 409 ? 23.647 31.332 8.991 1.00 5.63 432 ARG A CA 1
ATOM 3066 C C . ARG A 1 409 ? 22.372 32.078 8.586 1.00 5.50 432 ARG A C 1
ATOM 3067 O O . ARG A 1 409 ? 22.362 32.655 7.501 1.00 5.89 432 ARG A O 1
ATOM 3075 N N . GLY A 1 410 ? 21.310 32.033 9.393 1.00 5.05 433 GLY A N 1
ATOM 3076 C CA . GLY A 1 410 ? 20.052 32.738 9.081 1.00 5.02 433 GLY A CA 1
ATOM 3077 C C . GLY A 1 410 ? 19.208 32.017 8.041 1.00 4.70 433 GLY A C 1
ATOM 3078 O O . GLY A 1 410 ? 18.221 32.594 7.593 1.00 4.79 433 GLY A O 1
ATOM 3079 N N . ARG A 1 411 ? 19.512 30.765 7.712 1.00 4.38 434 ARG A N 1
ATOM 3080 C CA . ARG A 1 411 ? 18.614 29.961 6.847 1.00 4.07 434 ARG A CA 1
ATOM 3081 C C . ARG A 1 411 ? 17.451 29.442 7.698 1.00 3.59 434 ARG A C 1
ATOM 3082 O O . ARG A 1 411 ? 17.654 29.152 8.885 1.00 3.38 434 ARG A O 1
ATOM 3090 N N . TYR A 1 412 ? 16.267 29.360 7.095 1.00 3.51 435 TYR A N 1
ATOM 3091 C CA . TYR A 1 412 ? 15.027 28.915 7.775 1.00 3.19 435 TYR A CA 1
ATOM 3092 C C . TYR A 1 412 ? 14.993 27.381 7.787 1.00 2.80 435 TYR A C 1
ATOM 3093 O O . TYR A 1 412 ? 15.255 26.720 6.725 1.00 2.82 435 TYR A O 1
ATOM 3102 N N . LEU A 1 413 ? 14.669 26.838 8.970 1.00 2.52 436 LEU A N 1
ATOM 3103 C CA . LEU A 1 413 ? 14.529 25.392 9.239 1.00 2.22 436 LEU A CA 1
ATOM 3104 C C . LEU A 1 413 ? 13.060 25.047 9.499 1.00 2.14 436 LEU A C 1
ATOM 3105 O O . LEU A 1 413 ? 12.411 25.776 10.259 1.00 2.22 436 LEU A O 1
ATOM 3110 N N . LEU A 1 414 ? 12.552 23.986 8.883 1.00 2.06 437 LEU A N 1
ATOM 3111 C CA . LEU A 1 414 ? 11.163 23.506 9.090 1.00 2.09 437 LEU A CA 1
ATOM 3112 C C . LEU A 1 414 ? 11.184 22.128 9.767 1.00 1.91 437 LEU A C 1
ATOM 3113 O O . LEU A 1 414 ? 11.812 21.194 9.237 1.00 1.85 437 LEU A O 1
ATOM 3118 N N . PHE A 1 415 ? 10.535 22.030 10.926 1.00 1.91 438 PHE A N 1
ATOM 3119 C CA . PHE A 1 415 ? 10.438 20.785 11.723 1.00 1.85 438 PHE A CA 1
ATOM 3120 C C . PHE A 1 415 ? 8.991 20.295 11.635 1.00 2.07 438 PHE A C 1
ATOM 3121 O O . PHE A 1 415 ? 8.063 21.094 11.929 1.00 2.27 438 PHE A O 1
ATOM 3129 N N . ASN A 1 416 ? 8.783 19.036 11.251 1.00 2.14 439 ASN A N 1
ATOM 3130 C CA . ASN A 1 416 ? 7.438 18.407 11.422 1.00 2.45 439 ASN A CA 1
ATOM 3131 C C . ASN A 1 416 ? 7.489 17.278 12.454 1.00 2.51 439 ASN A C 1
ATOM 3132 O O . ASN A 1 416 ? 8.543 17.039 13.050 1.00 2.31 439 ASN A O 1
ATOM 3137 N N . GLY A 1 417 ? 6.350 16.639 12.706 1.00 2.88 440 GLY A N 1
ATOM 3138 C CA . GLY A 1 417 ? 6.202 15.785 13.887 1.00 3.07 440 GLY A CA 1
ATOM 3139 C C . GLY A 1 417 ? 7.067 14.560 13.760 1.00 3.01 440 GLY A C 1
ATOM 3140 O O . GLY A 1 417 ? 7.158 14.011 12.619 1.00 3.04 440 GLY A O 1
ATOM 3141 N N . GLN A 1 418 ? 7.684 14.142 14.866 1.00 2.99 441 GLN A N 1
ATOM 3142 C CA . GLN A 1 418 ? 8.413 12.848 14.923 1.00 3.10 441 GLN A CA 1
ATOM 3143 C C . GLN A 1 418 ? 7.431 11.751 14.487 1.00 3.56 441 GLN A C 1
ATOM 3144 O O . GLN A 1 418 ? 6.227 11.817 14.849 1.00 3.90 441 GLN A O 1
ATOM 3150 N N . ARG A 1 419 ? 7.903 10.802 13.684 1.00 3.65 442 ARG A N 1
ATOM 3151 C CA . ARG A 1 419 ? 7.075 9.660 13.220 1.00 4.17 442 ARG A CA 1
ATOM 3152 C C . ARG A 1 419 ? 6.937 8.721 14.407 1.00 4.59 442 ARG A C 1
ATOM 3153 O O . ARG A 1 419 ? 7.910 8.476 15.113 1.00 4.49 442 ARG A O 1
ATOM 3161 N N . PRO A 1 420 ? 5.724 8.226 14.713 1.00 5.15 443 PRO A N 1
ATOM 3162 C CA . PRO A 1 420 ? 5.569 7.246 15.789 1.00 5.68 443 PRO A CA 1
ATOM 3163 C C . PRO A 1 420 ? 6.597 6.111 15.651 1.00 5.81 443 PRO A C 1
ATOM 3164 O O . PRO A 1 420 ? 6.773 5.598 14.551 1.00 5.86 443 PRO A O 1
ATOM 3168 N N . SER A 1 421 ? 7.269 5.788 16.759 1.00 5.90 444 SER A N 1
ATOM 3169 C CA . SER A 1 421 ? 8.393 4.823 16.831 1.00 6.07 444 SER A CA 1
ATOM 3170 C C . SER A 1 421 ? 7.949 3.426 16.372 1.00 6.79 444 SER A C 1
ATOM 3171 O O . SER A 1 421 ? 8.806 2.681 15.887 1.00 6.91 444 SER A O 1
ATOM 3174 N N . ASP A 1 422 ? 6.661 3.098 16.522 1.00 7.32 445 ASP A N 1
ATOM 3175 C CA . ASP A 1 422 ? 6.090 1.758 16.224 1.00 8.16 445 ASP A CA 1
ATOM 3176 C C . ASP A 1 422 ? 5.646 1.668 14.759 1.00 8.17 445 ASP A C 1
ATOM 3177 O O . ASP A 1 422 ? 5.013 0.650 14.425 1.00 8.92 445 ASP A O 1
ATOM 3182 N N . GLY A 1 423 ? 5.930 2.681 13.932 1.00 7.45 446 GLY A N 1
ATOM 3183 C CA . GLY A 1 423 ? 5.606 2.693 12.490 1.00 7.43 446 GLY A CA 1
ATOM 3184 C C . GLY A 1 423 ? 4.178 3.143 12.196 1.00 7.69 446 GLY A C 1
ATOM 3185 O O . GLY A 1 423 ? 3.832 3.231 11.013 1.00 7.73 446 GLY A O 1
ATOM 3186 N N . SER A 1 424 ? 3.369 3.444 13.210 1.00 7.93 447 SER A N 1
ATOM 3187 C CA . SER A 1 424 ? 1.957 3.878 13.033 1.00 8.32 447 SER A CA 1
ATOM 3188 C C . SER A 1 424 ? 1.886 5.328 12.526 1.00 7.65 447 SER A C 1
ATOM 3189 O O . SER A 1 424 ? 2.894 6.049 12.562 1.00 6.89 447 SER A O 1
ATOM 3192 N N . SER A 1 425 ? 0.705 5.716 12.060 1.00 8.03 448 SER A N 1
ATOM 3193 C CA . SER A 1 425 ? 0.393 7.028 11.448 1.00 7.63 448 SER A CA 1
ATOM 3194 C C . SER A 1 425 ? -0.287 7.897 12.498 1.00 7.70 448 SER A C 1
ATOM 3195 O O . SER A 1 425 ? -1.118 7.404 13.251 1.00 8.40 448 SER A O 1
ATOM 3198 N N . PRO A 1 426 ? 0.063 9.202 12.617 1.00 7.07 449 PRO A N 1
ATOM 3199 C CA . PRO A 1 426 ? -0.653 10.115 13.515 1.00 7.22 449 PRO A CA 1
ATOM 3200 C C . PRO A 1 426 ? -2.029 10.463 12.928 1.00 7.87 449 PRO A C 1
ATOM 3201 O O . PRO A 1 426 ? -2.220 11.562 12.486 1.00 7.66 449 PRO A O 1
ATOM 3205 N N . ASP A 1 427 ? -2.961 9.518 12.959 1.00 8.75 450 ASP A N 1
ATOM 3206 C CA . ASP A 1 427 ? -4.210 9.582 12.158 1.00 9.52 450 ASP A CA 1
ATOM 3207 C C . ASP A 1 427 ? -5.381 10.055 13.015 1.00 10.24 450 ASP A C 1
ATOM 3208 O O . ASP A 1 427 ? -6.501 10.100 12.491 1.00 11.04 450 ASP A O 1
ATOM 3213 N N . ARG A 1 428 ? -5.145 10.377 14.284 1.00 10.07 451 ARG A N 1
ATOM 3214 C CA . ARG A 1 428 ? -6.163 11.008 15.149 1.00 10.72 451 ARG A CA 1
ATOM 3215 C C . ARG A 1 428 ? -5.499 12.147 15.912 1.00 10.00 451 ARG A C 1
ATOM 3216 O O . ARG A 1 428 ? -4.296 12.114 16.155 1.00 9.17 451 ARG A O 1
ATOM 3224 N N . PRO A 1 429 ? -6.264 13.181 16.323 1.00 10.37 452 PRO A N 1
ATOM 3225 C CA . PRO A 1 429 ? -5.689 14.328 17.022 1.00 9.78 452 PRO A CA 1
ATOM 3226 C C . PRO A 1 429 ? -4.851 13.913 18.238 1.00 9.43 452 PRO A C 1
ATOM 3227 O O . PRO A 1 429 ? -3.850 14.563 18.519 1.00 8.64 452 PRO A O 1
ATOM 3231 N N . GLU A 1 430 ? -5.296 12.862 18.933 1.00 10.11 453 GLU A N 1
ATOM 3232 C CA . GLU A 1 430 ? -4.653 12.374 20.178 1.00 10.02 453 GLU A CA 1
ATOM 3233 C C . GLU A 1 430 ? -3.342 11.677 19.830 1.00 9.24 453 GLU A C 1
ATOM 3234 O O . GLU A 1 430 ? -2.574 11.460 20.764 1.00 9.00 453 GLU A O 1
ATOM 3240 N N . LYS A 1 431 ? -3.113 11.323 18.565 1.00 8.95 454 LYS A N 1
ATOM 3241 C CA . LYS A 1 431 ? -1.852 10.668 18.122 1.00 8.28 454 LYS A CA 1
ATOM 3242 C C . LYS A 1 431 ? -0.889 11.696 17.497 1.00 7.32 454 LYS A C 1
ATOM 3243 O O . LYS A 1 431 ? 0.177 11.276 17.015 1.00 6.78 454 LYS A O 1
ATOM 3249 N N . ARG A 1 432 ? -1.234 12.983 17.493 1.00 7.19 455 ARG A N 1
ATOM 3250 C CA . ARG A 1 432 ? -0.297 14.059 17.053 1.00 6.36 455 ARG A CA 1
ATOM 3251 C C . ARG A 1 432 ? 1.004 13.963 17.856 1.00 5.82 455 ARG A C 1
ATOM 3252 O O . ARG A 1 432 ? 0.949 13.777 19.080 1.00 6.08 455 ARG A O 1
ATOM 3260 N N . ALA A 1 433 ? 2.143 14.098 17.184 1.00 5.16 456 ALA A N 1
ATOM 3261 C CA . ALA A 1 433 ? 3.486 14.087 17.803 1.00 4.67 456 ALA A CA 1
ATOM 3262 C C . ALA A 1 433 ? 3.582 15.143 18.913 1.00 4.60 456 ALA A C 1
ATOM 3263 O O . ALA A 1 433 ? 2.867 16.172 18.841 1.00 4.72 456 ALA A O 1
ATOM 3265 N N . THR A 1 434 ? 4.442 14.900 19.909 1.00 4.48 457 THR A N 1
ATOM 3266 C CA . THR A 1 434 ? 4.840 15.908 20.920 1.00 4.35 457 THR A CA 1
ATOM 3267 C C . THR A 1 434 ? 6.350 16.163 20.799 1.00 3.80 457 THR A C 1
ATOM 3268 O O . THR A 1 434 ? 6.963 16.577 21.791 1.00 3.76 457 THR A O 1
ATOM 3272 N N . SER A 1 435 ? 6.923 15.893 19.629 1.00 3.46 458 SER A N 1
ATOM 3273 C CA . SER A 1 435 ? 8.370 16.047 19.315 1.00 3.03 458 SER A CA 1
ATOM 3274 C C . SER A 1 435 ? 8.536 16.053 17.792 1.00 2.78 458 SER A C 1
ATOM 3275 O O . SER A 1 435 ? 7.522 15.820 17.076 1.00 2.96 458 SER A O 1
ATOM 3278 N N . TYR A 1 436 ? 9.752 16.261 17.298 1.00 2.46 459 TYR A N 1
ATOM 3279 C CA . TYR A 1 436 ? 9.976 16.658 15.885 1.00 2.24 459 TYR A CA 1
ATOM 3280 C C . TYR A 1 436 ? 10.971 15.707 15.231 1.00 2.17 459 TYR A C 1
ATOM 3281 O O . TYR A 1 436 ? 11.841 15.151 15.921 1.00 2.22 459 TYR A O 1
ATOM 3290 N N . GLN A 1 437 ? 10.874 15.604 13.906 1.00 2.13 460 GLN A N 1
ATOM 3291 C CA . GLN A 1 437 ? 11.939 15.058 13.044 1.00 2.07 460 GLN A CA 1
ATOM 3292 C C . GLN A 1 437 ? 13.102 16.048 12.949 1.00 1.87 460 GLN A C 1
ATOM 3293 O O . GLN A 1 437 ? 12.957 17.239 13.345 1.00 1.76 460 GLN A O 1
ATOM 3299 N N . MET A 1 438 ? 14.183 15.594 12.325 1.00 1.90 461 MET A N 1
ATOM 3300 C CA . MET A 1 438 ? 15.303 16.481 11.947 1.00 1.83 461 MET A CA 1
ATOM 3301 C C . MET A 1 438 ? 14.766 17.504 10.954 1.00 1.74 461 MET A C 1
ATOM 3302 O O . MET A 1 438 ? 13.832 17.210 10.203 1.00 1.78 461 MET A O 1
ATOM 3307 N N . PRO A 1 439 ? 15.319 18.737 10.973 1.00 1.70 462 PRO A N 1
ATOM 3308 C CA . PRO A 1 439 ? 14.761 19.845 10.207 1.00 1.69 462 PRO A CA 1
ATOM 3309 C C . PRO A 1 439 ? 15.084 19.799 8.702 1.00 1.81 462 PRO A C 1
ATOM 3310 O O . PRO A 1 439 ? 16.169 19.358 8.333 1.00 1.92 462 PRO A O 1
ATOM 3314 N N . LEU A 1 440 ? 14.140 20.270 7.883 1.00 1.87 463 LEU A N 1
ATOM 3315 C CA . LEU A 1 440 ? 14.370 20.652 6.469 1.00 2.06 463 LEU A CA 1
ATOM 3316 C C . LEU A 1 440 ? 14.925 22.086 6.435 1.00 2.17 463 LEU A C 1
ATOM 3317 O O . LEU A 1 440 ? 14.642 22.865 7.373 1.00 2.10 463 LEU A O 1
ATOM 3322 N N . VAL A 1 441 ? 15.687 22.419 5.403 1.00 2.40 464 VAL A N 1
ATOM 3323 C CA . VAL A 1 441 ? 16.233 23.786 5.193 1.00 2.64 464 VAL A CA 1
ATOM 3324 C C . VAL A 1 441 ? 15.545 24.365 3.958 1.00 2.90 464 VAL A C 1
ATOM 3325 O O . VAL A 1 441 ? 15.332 23.617 2.987 1.00 2.99 464 VAL A O 1
ATOM 3329 N N . GLN A 1 442 ? 15.168 25.641 4.010 1.00 3.09 465 GLN A N 1
ATOM 3330 C CA . GLN A 1 442 ? 14.477 26.313 2.886 1.00 3.44 465 GLN A CA 1
ATOM 3331 C C . GLN A 1 442 ? 15.480 26.461 1.728 1.00 3.81 465 GLN A C 1
ATOM 3332 O O . GLN A 1 442 ? 16.622 26.798 1.985 1.00 3.94 465 GLN A O 1
ATOM 3338 N N . CYS A 1 443 ? 15.052 26.155 0.515 1.00 4.05 466 CYS A N 1
ATOM 3339 C CA . CYS A 1 443 ? 15.869 26.196 -0.719 1.00 4.49 466 CYS A CA 1
ATOM 3340 C C . CYS A 1 443 ? 15.150 27.017 -1.793 1.00 4.97 466 CYS A C 1
ATOM 3341 O O . CYS A 1 443 ? 15.776 27.286 -2.822 1.00 5.45 466 CYS A O 1
ATOM 3344 N N . ALA A 1 444 ? 13.892 27.410 -1.575 1.00 4.94 467 ALA A N 1
ATOM 3345 C CA . ALA A 1 444 ? 13.194 28.380 -2.445 1.00 5.50 467 ALA A CA 1
ATOM 3346 C C . ALA A 1 444 ? 12.096 29.101 -1.657 1.00 5.47 467 ALA A C 1
ATOM 3347 O O . ALA A 1 444 ? 11.442 28.474 -0.798 1.00 5.04 467 ALA A O 1
ATOM 3349 N N . SER A 1 445 ? 11.962 30.391 -1.946 1.00 5.99 468 SER A N 1
ATOM 3350 C CA . SER A 1 445 ? 11.150 31.386 -1.204 1.00 6.15 468 SER A CA 1
ATOM 3351 C C . SER A 1 445 ? 10.746 32.494 -2.180 1.00 6.95 468 SER A C 1
ATOM 3352 O O . SER A 1 445 ? 11.449 32.665 -3.183 1.00 7.34 468 SER A O 1
ATOM 3355 N N . SER A 1 446 ? 9.650 33.202 -1.907 1.00 7.27 469 SER A N 1
ATOM 3356 C CA . SER A 1 446 ? 9.258 34.440 -2.632 1.00 8.14 469 SER A CA 1
ATOM 3357 C C . SER A 1 446 ? 8.950 35.531 -1.606 1.00 8.33 469 SER A C 1
ATOM 3358 O O . SER A 1 446 ? 8.287 36.513 -1.970 1.00 9.07 469 SER A O 1
ATOM 3361 N N . SER A 1 447 ? 9.442 35.361 -0.376 1.00 7.76 470 SER A N 1
ATOM 3362 C CA . SER A 1 447 ? 9.357 36.355 0.723 1.00 7.92 470 SER A CA 1
ATOM 3363 C C . SER A 1 447 ? 10.547 37.314 0.648 1.00 8.30 470 SER A C 1
ATOM 3364 O O . SER A 1 447 ? 11.647 36.918 0.266 1.00 8.13 470 SER A O 1
ATOM 3367 N N . PRO A 1 448 ? 10.365 38.600 1.035 1.00 8.91 471 PRO A N 1
ATOM 3368 C CA . PRO A 1 448 ? 11.440 39.595 0.985 1.00 9.43 471 PRO A CA 1
ATOM 3369 C C . PRO A 1 448 ? 12.382 39.533 2.197 1.00 8.98 471 PRO A C 1
ATOM 3370 O O . PRO A 1 448 ? 12.279 38.606 2.965 1.00 8.23 471 PRO A O 1
ATOM 3374 N N . ARG A 1 449 ? 13.267 40.524 2.338 1.00 9.54 472 ARG A N 1
ATOM 3375 C CA . ARG A 1 449 ? 14.218 40.638 3.481 1.00 9.31 472 ARG A CA 1
ATOM 3376 C C . ARG A 1 449 ? 14.431 42.109 3.883 1.00 10.17 472 ARG A C 1
ATOM 3377 O O . ARG A 1 449 ? 14.964 42.337 4.995 1.00 10.07 472 ARG A O 1
ATOM 3385 N N . ALA A 1 450 ? 14.021 43.072 3.046 1.00 11.04 473 ALA A N 1
ATOM 3386 C CA . ALA A 1 450 ? 14.282 44.520 3.238 1.00 12.04 473 ALA A CA 1
ATOM 3387 C C . ALA A 1 450 ? 13.005 45.327 2.966 1.00 12.70 473 ALA A C 1
ATOM 3388 O O . ALA A 1 450 ? 12.856 46.017 1.957 1.00 13.54 473 ALA A O 1
ATOM 3390 N N . SER B 1 27 ? 28.883 36.643 1.337 1.00 8.39 50 SER B N 1
ATOM 3391 C CA . SER B 1 27 ? 30.324 36.330 1.577 1.00 7.76 50 SER B CA 1
ATOM 3392 C C . SER B 1 27 ? 31.218 36.941 0.482 1.00 7.76 50 SER B C 1
ATOM 3393 O O . SER B 1 27 ? 32.292 36.377 0.221 1.00 7.69 50 SER B O 1
ATOM 3396 N N . GLN B 1 28 ? 30.808 38.063 -0.119 1.00 7.91 51 GLN B N 1
ATOM 3397 C CA . GLN B 1 28 ? 31.549 38.780 -1.198 1.00 8.06 51 GLN B CA 1
ATOM 3398 C C . GLN B 1 28 ? 32.010 40.134 -0.656 1.00 7.28 51 GLN B C 1
ATOM 3399 O O . GLN B 1 28 ? 31.186 40.796 -0.023 1.00 7.10 51 GLN B O 1
ATOM 3405 N N . CYS B 1 29 ? 33.262 40.512 -0.924 1.00 6.96 52 CYS B N 1
ATOM 3406 C CA . CYS B 1 29 ? 33.937 41.702 -0.343 1.00 6.25 52 CYS B CA 1
ATOM 3407 C C . CYS B 1 29 ? 33.155 42.988 -0.651 1.00 6.49 52 CYS B C 1
ATOM 3408 O O . CYS B 1 29 ? 32.921 43.805 0.278 1.00 6.00 52 CYS B O 1
ATOM 3411 N N . HIS B 1 30 ? 32.762 43.173 -1.909 1.00 7.32 53 HIS B N 1
ATOM 3412 C CA . HIS B 1 30 ? 32.128 44.430 -2.385 1.00 7.72 53 HIS B CA 1
ATOM 3413 C C . HIS B 1 30 ? 30.709 44.482 -1.814 1.00 7.87 53 HIS B C 1
ATOM 3414 O O . HIS B 1 30 ? 30.307 45.578 -1.410 1.00 7.74 53 HIS B O 1
ATOM 3421 N N . HIS B 1 31 ? 30.022 43.340 -1.680 1.00 8.14 54 HIS B N 1
ATOM 3422 C CA . HIS B 1 31 ? 28.706 43.257 -0.988 1.00 8.30 54 HIS B CA 1
ATOM 3423 C C . HIS B 1 31 ? 28.832 43.750 0.462 1.00 7.41 54 HIS B C 1
ATOM 3424 O O . HIS B 1 31 ? 27.964 44.505 0.890 1.00 7.53 54 HIS B O 1
ATOM 3431 N N . MET B 1 32 ? 29.857 43.321 1.198 1.00 6.65 55 MET B N 1
ATOM 3432 C CA . MET B 1 32 ? 29.962 43.541 2.668 1.00 5.90 55 MET B CA 1
ATOM 3433 C C . MET B 1 32 ? 30.387 44.986 2.956 1.00 5.53 55 MET B C 1
ATOM 3434 O O . MET B 1 32 ? 29.978 45.508 4.004 1.00 5.26 55 MET B O 1
ATOM 3439 N N . LEU B 1 33 ? 31.132 45.623 2.045 1.00 5.65 56 LEU B N 1
ATOM 3440 C CA . LEU B 1 33 ? 31.552 47.047 2.155 1.00 5.48 56 LEU B CA 1
ATOM 3441 C C . LEU B 1 33 ? 30.366 47.988 1.911 1.00 6.06 56 LEU B C 1
ATOM 3442 O O . LEU B 1 33 ? 30.470 49.158 2.319 1.00 5.94 56 LEU B O 1
ATOM 3447 N N . LYS B 1 34 ? 29.325 47.536 1.208 1.00 6.77 57 LYS B N 1
ATOM 3448 C CA . LYS B 1 34 ? 28.156 48.388 0.857 1.00 7.49 57 LYS B CA 1
ATOM 3449 C C . LYS B 1 34 ? 26.957 48.036 1.742 1.00 7.59 57 LYS B C 1
ATOM 3450 O O . LYS B 1 34 ? 26.020 48.842 1.792 1.00 8.10 57 LYS B O 1
ATOM 3456 N N . HIS B 1 35 ? 27.031 46.914 2.462 1.00 7.18 58 HIS B N 1
ATOM 3457 C CA . HIS B 1 35 ? 26.036 46.444 3.462 1.00 7.24 58 HIS B CA 1
ATOM 3458 C C . HIS B 1 35 ? 26.800 46.112 4.749 1.00 6.36 58 HIS B C 1
ATOM 3459 O O . HIS B 1 35 ? 26.909 44.917 5.118 1.00 6.20 58 HIS B O 1
ATOM 3466 N N . LEU B 1 36 ? 27.361 47.146 5.363 1.00 5.90 59 LEU B N 1
ATOM 3467 C CA . LEU B 1 36 ? 28.166 46.924 6.580 1.00 5.15 59 LEU B CA 1
ATOM 3468 C C . LEU B 1 36 ? 27.303 46.357 7.702 1.00 5.22 59 LEU B C 1
ATOM 3469 O O . LEU B 1 36 ? 26.060 46.506 7.621 1.00 5.84 59 LEU B O 1
ATOM 3474 N N . HIS B 1 37 ? 27.932 45.669 8.656 1.00 4.71 60 HIS B N 1
ATOM 3475 C CA . HIS B 1 37 ? 27.243 45.207 9.888 1.00 4.79 60 HIS B CA 1
ATOM 3476 C C . HIS B 1 37 ? 26.234 44.111 9.519 1.00 5.40 60 HIS B C 1
ATOM 3477 O O . HIS B 1 37 ? 25.105 44.156 10.038 1.00 5.89 60 HIS B O 1
ATOM 3484 N N . ASN B 1 38 ? 26.611 43.188 8.620 1.00 5.47 61 ASN B N 1
ATOM 3485 C CA . ASN B 1 38 ? 25.764 42.062 8.138 1.00 6.15 61 ASN B CA 1
ATOM 3486 C C . ASN B 1 38 ? 24.463 42.601 7.525 1.00 6.94 61 ASN B C 1
ATOM 3487 O O . ASN B 1 38 ? 23.424 41.923 7.663 1.00 7.61 61 ASN B O 1
ATOM 3492 N N . GLY B 1 39 ? 24.504 43.775 6.886 1.00 6.98 62 GLY B N 1
ATOM 3493 C CA . GLY B 1 39 ? 23.342 44.403 6.224 1.00 7.81 62 GLY B CA 1
ATOM 3494 C C . GLY B 1 39 ? 22.305 44.932 7.203 1.00 8.13 62 GLY B C 1
ATOM 3495 O O . GLY B 1 39 ? 21.296 45.481 6.725 1.00 8.90 62 GLY B O 1
ATOM 3496 N N . ALA B 1 40 ? 22.528 44.786 8.517 1.00 7.66 63 ALA B N 1
ATOM 3497 C CA . ALA B 1 40 ? 21.609 45.237 9.588 1.00 8.00 63 ALA B CA 1
ATOM 3498 C C . ALA B 1 40 ? 21.465 46.755 9.499 1.00 8.09 63 ALA B C 1
ATOM 3499 O O . ALA B 1 40 ? 22.492 47.428 9.307 1.00 7.49 63 ALA B O 1
ATOM 3501 N N . ARG B 1 41 ? 20.245 47.275 9.627 1.00 8.89 64 ARG B N 1
ATOM 3502 C CA . ARG B 1 41 ? 20.006 48.740 9.685 1.00 9.12 64 ARG B CA 1
ATOM 3503 C C . ARG B 1 41 ? 20.266 49.199 11.124 1.00 8.75 64 ARG B C 1
ATOM 3504 O O . ARG B 1 41 ? 19.648 48.651 12.051 1.00 9.02 64 ARG B O 1
ATOM 3512 N N . ILE B 1 42 ? 21.191 50.148 11.265 1.00 8.22 65 ILE B N 1
ATOM 3513 C CA . ILE B 1 42 ? 21.620 50.800 12.535 1.00 7.91 65 ILE B CA 1
ATOM 3514 C C . ILE B 1 42 ? 20.786 52.068 12.724 1.00 8.65 65 ILE B C 1
ATOM 3515 O O . ILE B 1 42 ? 20.678 52.859 11.771 1.00 8.97 65 ILE B O 1
ATOM 3520 N N . THR B 1 43 ? 20.223 52.241 13.915 1.00 9.00 66 THR B N 1
ATOM 3521 C CA . THR B 1 43 ? 19.565 53.483 14.370 1.00 9.71 66 THR B CA 1
ATOM 3522 C C . THR B 1 43 ? 20.450 54.090 15.450 1.00 9.29 66 THR B C 1
ATOM 3523 O O . THR B 1 43 ? 20.881 53.351 16.328 1.00 8.86 66 THR B O 1
ATOM 3527 N N . VAL B 1 44 ? 20.700 55.391 15.370 1.00 9.50 67 VAL B N 1
ATOM 3528 C CA . VAL B 1 44 ? 21.447 56.151 16.408 1.00 9.34 67 VAL B CA 1
ATOM 3529 C C . VAL B 1 44 ? 20.429 56.917 17.242 1.00 10.32 67 VAL B C 1
ATOM 3530 O O . VAL B 1 44 ? 19.751 57.813 16.680 1.00 11.05 67 VAL B O 1
ATOM 3534 N N . GLN B 1 45 ? 20.326 56.606 18.532 1.00 10.43 68 GLN B N 1
ATOM 3535 C CA . GLN B 1 45 ? 19.485 57.456 19.406 1.00 11.45 68 GLN B CA 1
ATOM 3536 C C . GLN B 1 45 ? 20.259 58.755 19.642 1.00 11.52 68 GLN B C 1
ATOM 3537 O O . GLN B 1 45 ? 21.326 58.748 20.290 1.00 10.99 68 GLN B O 1
ATOM 3543 N N . MET B 1 46 ? 19.753 59.825 19.031 1.00 12.22 69 MET B N 1
ATOM 3544 C CA . MET B 1 46 ? 20.151 61.225 19.317 1.00 12.70 69 MET B CA 1
ATOM 3545 C C . MET B 1 46 ? 18.939 61.926 19.916 1.00 13.98 69 MET B C 1
ATOM 3546 O O . MET B 1 46 ? 17.897 62.003 19.266 1.00 14.62 69 MET B O 1
ATOM 3551 N N . PRO B 1 47 ? 19.011 62.399 21.185 1.00 14.48 70 PRO B N 1
ATOM 3552 C CA . PRO B 1 47 ? 20.194 62.243 22.031 1.00 13.86 70 PRO B CA 1
ATOM 3553 C C . PRO B 1 47 ? 20.291 60.808 22.550 1.00 13.19 70 PRO B C 1
ATOM 3554 O O . PRO B 1 47 ? 19.285 60.109 22.613 1.00 13.50 70 PRO B O 1
ATOM 3558 N N . PRO B 1 48 ? 21.494 60.318 22.930 1.00 12.33 71 PRO B N 1
ATOM 3559 C CA . PRO B 1 48 ? 21.643 58.965 23.465 1.00 11.78 71 PRO B CA 1
ATOM 3560 C C . PRO B 1 48 ? 21.143 58.844 24.915 1.00 12.55 71 PRO B C 1
ATOM 3561 O O . PRO B 1 48 ? 21.275 59.787 25.659 1.00 13.21 71 PRO B O 1
ATOM 3565 N N . THR B 1 49 ? 20.602 57.678 25.274 1.00 12.52 72 THR B N 1
ATOM 3566 C CA . THR B 1 49 ? 20.235 57.275 26.657 1.00 13.18 72 THR B CA 1
ATOM 3567 C C . THR B 1 49 ? 21.275 56.275 27.160 1.00 12.40 72 THR B C 1
ATOM 3568 O O . THR B 1 49 ? 21.344 55.161 26.595 1.00 11.72 72 THR B O 1
ATOM 3572 N N . ILE B 1 50 ? 22.054 56.658 28.171 1.00 12.59 73 ILE B N 1
ATOM 3573 C CA . ILE B 1 50 ? 23.162 55.809 28.705 1.00 11.95 73 ILE B CA 1
ATOM 3574 C C . ILE B 1 50 ? 22.698 55.079 29.967 1.00 12.65 73 ILE B C 1
ATOM 3575 O O . ILE B 1 50 ? 23.437 54.206 30.445 1.00 12.27 73 ILE B O 1
ATOM 3580 N N . GLU B 1 51 ? 21.524 55.418 30.494 1.00 13.73 74 GLU B N 1
ATOM 3581 C CA . GLU B 1 51 ? 20.976 54.766 31.711 1.00 14.59 74 GLU B CA 1
ATOM 3582 C C . GLU B 1 51 ? 20.900 53.261 31.457 1.00 14.05 74 GLU B C 1
ATOM 3583 O O . GLU B 1 51 ? 20.230 52.864 30.478 1.00 13.77 74 GLU B O 1
ATOM 3589 N N . GLY B 1 52 ? 21.581 52.465 32.288 1.00 13.98 75 GLY B N 1
ATOM 3590 C CA . GLY B 1 52 ? 21.593 50.996 32.189 1.00 13.59 75 GLY B CA 1
ATOM 3591 C C . GLY B 1 52 ? 22.944 50.398 32.530 1.00 12.95 75 GLY B C 1
ATOM 3592 O O . GLY B 1 52 ? 23.818 51.130 33.010 1.00 12.95 75 GLY B O 1
ATOM 3593 N N . HIS B 1 53 ? 23.090 49.093 32.303 1.00 12.53 76 HIS B N 1
ATOM 3594 C CA . HIS B 1 53 ? 24.318 48.304 32.566 1.00 11.97 76 HIS B CA 1
ATOM 3595 C C . HIS B 1 53 ? 24.888 47.896 31.207 1.00 10.77 76 HIS B C 1
ATOM 3596 O O . HIS B 1 53 ? 24.128 47.357 30.400 1.00 10.63 76 HIS B O 1
ATOM 3603 N N . TRP B 1 54 ? 26.161 48.204 30.953 1.00 10.05 77 TRP B N 1
ATOM 3604 C CA . TRP B 1 54 ? 26.867 47.945 29.670 1.00 8.97 77 TRP B CA 1
ATOM 3605 C C . TRP B 1 54 ? 28.123 47.118 29.944 1.00 8.55 77 TRP B C 1
ATOM 3606 O O . TRP B 1 54 ? 28.766 47.380 30.959 1.00 8.94 77 TRP B O 1
ATOM 3617 N N . VAL B 1 55 ? 28.427 46.127 29.101 1.00 7.91 78 VAL B N 1
ATOM 3618 C CA . VAL B 1 55 ? 29.493 45.113 29.382 1.00 7.66 78 VAL B CA 1
ATOM 3619 C C . VAL B 1 55 ? 30.317 44.884 28.114 1.00 6.70 78 VAL B C 1
ATOM 3620 O O . VAL B 1 55 ? 29.785 45.049 26.983 1.00 6.32 78 VAL B O 1
ATOM 3624 N N . SER B 1 56 ? 31.559 44.446 28.284 1.00 6.42 79 SER B N 1
ATOM 3625 C CA . SER B 1 56 ? 32.436 44.050 27.152 1.00 5.63 79 SER B CA 1
ATOM 3626 C C . SER B 1 56 ? 31.901 42.762 26.516 1.00 5.54 79 SER B C 1
ATOM 3627 O O . SER B 1 56 ? 31.174 41.974 27.208 1.00 6.14 79 SER B O 1
ATOM 3630 N N . THR B 1 57 ? 32.185 42.573 25.227 1.00 4.92 80 THR B N 1
ATOM 3631 C CA . THR B 1 57 ? 31.737 41.399 24.428 1.00 4.86 80 THR B CA 1
ATOM 3632 C C . THR B 1 57 ? 32.908 40.408 24.310 1.00 4.63 80 THR B C 1
ATOM 3633 O O . THR B 1 57 ? 32.768 39.404 23.608 1.00 4.59 80 THR B O 1
ATOM 3637 N N . GLY B 1 58 ? 34.007 40.663 25.011 1.00 4.61 81 GLY B N 1
ATOM 3638 C CA . GLY B 1 58 ? 35.184 39.779 25.037 1.00 4.52 81 GLY B CA 1
ATOM 3639 C C . GLY B 1 58 ? 36.359 40.458 25.715 1.00 4.52 81 GLY B C 1
ATOM 3640 O O . GLY B 1 58 ? 36.153 41.516 26.331 1.00 4.69 81 GLY B O 1
ATOM 3641 N N . CYS B 1 59 ? 37.550 39.880 25.581 1.00 4.41 82 CYS B N 1
ATOM 3642 C CA . CYS B 1 59 ? 38.803 40.332 26.239 1.00 4.54 82 CYS B CA 1
ATOM 3643 C C . CYS B 1 59 ? 39.362 41.513 25.435 1.00 4.02 82 CYS B C 1
ATOM 3644 O O . CYS B 1 59 ? 39.861 41.311 24.323 1.00 3.57 82 CYS B O 1
ATOM 3647 N N . GLU B 1 60 ? 39.225 42.728 25.952 1.00 4.16 83 GLU B N 1
ATOM 3648 C CA . GLU B 1 60 ? 39.665 43.953 25.235 1.00 3.79 83 GLU B CA 1
ATOM 3649 C C . GLU B 1 60 ? 41.180 44.116 25.421 1.00 3.89 83 GLU B C 1
ATOM 3650 O O . GLU B 1 60 ? 41.751 43.575 26.409 1.00 4.37 83 GLU B O 1
ATOM 3656 N N . VAL B 1 61 ? 41.826 44.787 24.474 1.00 3.53 84 VAL B N 1
ATOM 3657 C CA . VAL B 1 61 ? 43.271 45.118 24.576 1.00 3.70 84 VAL B CA 1
ATOM 3658 C C . VAL B 1 61 ? 43.390 46.626 24.477 1.00 3.77 84 VAL B C 1
ATOM 3659 O O . VAL B 1 61 ? 43.106 47.168 23.404 1.00 3.37 84 VAL B O 1
ATOM 3663 N N . ARG B 1 62 ? 43.818 47.268 25.553 1.00 4.35 85 ARG B N 1
ATOM 3664 C CA . ARG B 1 62 ? 44.226 48.695 25.535 1.00 4.60 85 ARG B CA 1
ATOM 3665 C C . ARG B 1 62 ? 45.742 48.729 25.366 1.00 4.79 85 ARG B C 1
ATOM 3666 O O . ARG B 1 62 ? 46.384 47.713 25.649 1.00 4.90 85 ARG B O 1
ATOM 3674 N N . SER B 1 63 ? 46.267 49.837 24.856 1.00 4.89 86 SER B N 1
ATOM 3675 C CA . SER B 1 63 ? 47.724 50.079 24.689 1.00 5.23 86 SER B CA 1
ATOM 3676 C C . SER B 1 63 ? 48.445 49.727 25.993 1.00 5.95 86 SER B C 1
ATOM 3677 O O . SER B 1 63 ? 47.850 49.943 27.059 1.00 6.36 86 SER B O 1
ATOM 3680 N N . GLY B 1 64 ? 49.669 49.195 25.908 1.00 6.19 87 GLY B N 1
ATOM 3681 C CA . GLY B 1 64 ? 50.460 48.748 27.072 1.00 6.97 87 GLY B CA 1
ATOM 3682 C C . GLY B 1 64 ? 51.295 47.510 26.758 1.00 6.92 87 GLY B C 1
ATOM 3683 O O . GLY B 1 64 ? 52.514 47.592 26.677 1.00 7.39 87 GLY B O 1
ATOM 3684 N N . PRO B 1 65 ? 50.696 46.314 26.553 1.00 6.44 88 PRO B N 1
ATOM 3685 C CA . PRO B 1 65 ? 49.243 46.141 26.489 1.00 5.90 88 PRO B CA 1
ATOM 3686 C C . PRO B 1 65 ? 48.559 46.005 27.850 1.00 6.38 88 PRO B C 1
ATOM 3687 O O . PRO B 1 65 ? 49.188 45.516 28.768 1.00 7.05 88 PRO B O 1
ATOM 3691 N N . GLU B 1 66 ? 47.274 46.361 27.904 1.00 6.09 89 GLU B N 1
ATOM 3692 C CA . GLU B 1 66 ? 46.370 45.998 29.021 1.00 6.48 89 GLU B CA 1
ATOM 3693 C C . GLU B 1 66 ? 45.280 45.074 28.485 1.00 5.89 89 GLU B C 1
ATOM 3694 O O . GLU B 1 66 ? 44.589 45.459 27.537 1.00 5.27 89 GLU B O 1
ATOM 3700 N N . PHE B 1 67 ? 45.114 43.923 29.117 1.00 6.19 90 PHE B N 1
ATOM 3701 C CA . PHE B 1 67 ? 44.054 42.936 28.815 1.00 5.86 90 PHE B CA 1
ATOM 3702 C C . PHE B 1 67 ? 42.934 43.146 29.830 1.00 6.31 90 PHE B C 1
ATOM 3703 O O . PHE B 1 67 ? 43.184 42.991 31.039 1.00 7.10 90 PHE B O 1
ATOM 3711 N N . MET B 1 68 ? 41.742 43.534 29.376 1.00 5.94 91 MET B N 1
ATOM 3712 C CA . MET B 1 68 ? 40.702 43.994 30.328 1.00 6.46 91 MET B CA 1
ATOM 3713 C C . MET B 1 68 ? 39.279 43.776 29.809 1.00 6.13 91 MET B C 1
ATOM 3714 O O . MET B 1 68 ? 39.093 43.547 28.583 1.00 5.44 91 MET B O 1
ATOM 3719 N N . THR B 1 69 ? 38.325 43.797 30.739 1.00 6.73 92 THR B N 1
ATOM 3720 C CA . THR B 1 69 ? 36.870 43.908 30.465 1.00 6.67 92 THR B CA 1
ATOM 3721 C C . THR B 1 69 ? 36.284 45.062 31.275 1.00 7.24 92 THR B C 1
ATOM 3722 O O . THR B 1 69 ? 36.875 45.427 32.310 1.00 7.88 92 THR B O 1
ATOM 3726 N N . ARG B 1 70 ? 35.160 45.588 30.802 1.00 7.11 93 ARG B N 1
ATOM 3727 C CA . ARG B 1 70 ? 34.432 46.740 31.384 1.00 7.66 93 ARG B CA 1
ATOM 3728 C C . ARG B 1 70 ? 33.030 46.277 31.778 1.00 8.15 93 ARG B C 1
ATOM 3729 O O . ARG B 1 70 ? 32.441 45.499 31.041 1.00 7.78 93 ARG B O 1
ATOM 3737 N N . SER B 1 71 ? 32.545 46.717 32.937 1.00 9.08 94 SER B N 1
ATOM 3738 C CA . SER B 1 71 ? 31.142 46.582 33.383 1.00 9.74 94 SER B CA 1
ATOM 3739 C C . SER B 1 71 ? 30.719 47.934 33.952 1.00 10.38 94 SER B C 1
ATOM 3740 O O . SER B 1 71 ? 31.153 48.268 35.073 1.00 11.15 94 SER B O 1
ATOM 3743 N N . TYR B 1 72 ? 29.979 48.711 33.167 1.00 10.13 95 TYR B N 1
ATOM 3744 C CA . TYR B 1 72 ? 29.674 50.140 33.428 1.00 10.64 95 TYR B CA 1
ATOM 3745 C C . TYR B 1 72 ? 28.175 50.296 33.724 1.00 11.39 95 TYR B C 1
ATOM 3746 O O . TYR B 1 72 ? 27.356 49.920 32.879 1.00 11.04 95 TYR B O 1
ATOM 3755 N N . ARG B 1 73 ? 27.830 50.824 34.898 1.00 12.49 96 ARG B N 1
ATOM 3756 C CA . ARG B 1 73 ? 26.427 51.112 35.306 1.00 13.42 96 ARG B CA 1
ATOM 3757 C C . ARG B 1 73 ? 26.236 52.625 35.346 1.00 13.88 96 ARG B C 1
ATOM 3758 O O . ARG B 1 73 ? 26.981 53.293 36.081 1.00 14.35 96 ARG B O 1
ATOM 3766 N N . PHE B 1 74 ? 25.302 53.144 34.556 1.00 13.82 97 PHE B N 1
ATOM 3767 C CA . PHE B 1 74 ? 24.877 54.567 34.592 1.00 14.47 97 PHE B CA 1
ATOM 3768 C C . PHE B 1 74 ? 23.458 54.646 35.164 1.00 15.62 97 PHE B C 1
ATOM 3769 O O . PHE B 1 74 ? 22.535 54.060 34.571 1.00 15.47 97 PHE B O 1
ATOM 3777 N N . TYR B 1 75 ? 23.298 55.336 36.295 1.00 16.82 98 TYR B N 1
ATOM 3778 C CA . TYR B 1 75 ? 22.036 55.394 37.076 1.00 18.16 98 TYR B CA 1
ATOM 3779 C C . TYR B 1 75 ? 21.223 56.631 36.694 1.00 18.75 98 TYR B C 1
ATOM 3780 O O . TYR B 1 75 ? 21.806 57.624 36.222 1.00 18.43 98 TYR B O 1
ATOM 3789 N N . ASN B 1 76 ? 19.916 56.573 36.981 1.00 19.74 99 ASN B N 1
ATOM 3790 C CA . ASN B 1 76 ? 18.901 57.638 36.757 1.00 20.62 99 ASN B CA 1
ATOM 3791 C C . ASN B 1 76 ? 19.408 59.015 37.193 1.00 21.26 99 ASN B C 1
ATOM 3792 O O . ASN B 1 76 ? 19.107 59.997 36.485 1.00 21.33 99 ASN B O 1
ATOM 3797 N N . ASN B 1 77 ? 20.105 59.090 38.331 1.00 21.85 100 ASN B N 1
ATOM 3798 C CA . ASN B 1 77 ? 20.431 60.372 39.021 1.00 22.91 100 ASN B CA 1
ATOM 3799 C C . ASN B 1 77 ? 21.722 60.981 38.453 1.00 21.99 100 ASN B C 1
ATOM 3800 O O . ASN B 1 77 ? 22.370 61.764 39.157 1.00 22.73 100 ASN B O 1
ATOM 3805 N N . ASN B 1 78 ? 22.099 60.626 37.229 1.00 20.53 101 ASN B N 1
ATOM 3806 C CA . ASN B 1 78 ? 23.291 61.174 36.518 1.00 19.62 101 ASN B CA 1
ATOM 3807 C C . ASN B 1 78 ? 24.597 60.633 37.128 1.00 19.23 101 ASN B C 1
ATOM 3808 O O . ASN B 1 78 ? 25.652 61.130 36.732 1.00 18.71 101 ASN B O 1
ATOM 3813 N N . THR B 1 79 ? 24.578 59.650 38.037 1.00 19.52 102 THR B N 1
ATOM 3814 C CA . THR B 1 79 ? 25.840 59.048 38.570 1.00 19.16 102 THR B CA 1
ATOM 3815 C C . THR B 1 79 ? 26.148 57.743 37.820 1.00 17.76 102 THR B C 1
ATOM 3816 O O . THR B 1 79 ? 25.228 57.188 37.183 1.00 17.36 102 THR B O 1
ATOM 3820 N N . PHE B 1 80 ? 27.394 57.268 37.909 1.00 17.16 103 PHE B N 1
ATOM 3821 C CA . PHE B 1 80 ? 27.859 55.987 37.308 1.00 15.95 103 PHE B CA 1
ATOM 3822 C C . PHE B 1 80 ? 28.787 55.260 38.288 1.00 16.24 103 PHE B C 1
ATOM 3823 O O . PHE B 1 80 ? 29.476 55.929 39.082 1.00 17.00 103 PHE B O 1
ATOM 3831 N N . LYS B 1 81 ? 28.784 53.930 38.239 1.00 15.74 104 LYS B N 1
ATOM 3832 C CA . LYS B 1 81 ? 29.827 53.051 38.823 1.00 15.69 104 LYS B CA 1
ATOM 3833 C C . LYS B 1 81 ? 30.404 52.196 37.685 1.00 14.27 104 LYS B C 1
ATOM 3834 O O . LYS B 1 81 ? 29.639 51.421 37.081 1.00 13.78 104 LYS B O 1
ATOM 3840 N N . ALA B 1 82 ? 31.700 52.327 37.413 1.00 13.74 105 ALA B N 1
ATOM 3841 C CA . ALA B 1 82 ? 32.412 51.601 36.337 1.00 12.48 105 ALA B CA 1
ATOM 3842 C C . ALA B 1 82 ? 33.428 50.631 36.936 1.00 12.56 105 ALA B C 1
ATOM 3843 O O . ALA B 1 82 ? 34.298 51.092 37.702 1.00 13.19 105 ALA B O 1
ATOM 3845 N N . TYR B 1 83 ? 33.319 49.349 36.588 1.00 12.04 106 TYR B N 1
ATOM 3846 C CA . TYR B 1 83 ? 34.351 48.319 36.874 1.00 11.95 106 TYR B CA 1
ATOM 3847 C C . TYR B 1 83 ? 35.260 48.196 35.649 1.00 10.79 106 TYR B C 1
ATOM 3848 O O . TYR B 1 83 ? 34.758 48.112 34.505 1.00 9.95 106 TYR B O 1
ATOM 3857 N N . GLN B 1 84 ? 36.566 48.198 35.871 1.00 10.83 107 GLN B N 1
ATOM 3858 C CA . GLN B 1 84 ? 37.556 47.781 34.848 1.00 9.89 107 GLN B CA 1
ATOM 3859 C C . GLN B 1 84 ? 38.326 46.603 35.423 1.00 10.19 107 GLN B C 1
ATOM 3860 O O . GLN B 1 84 ? 39.083 46.810 36.381 1.00 10.98 107 GLN B O 1
ATOM 3866 N N . PHE B 1 85 ? 38.068 45.415 34.884 1.00 9.69 108 PHE B N 1
ATOM 3867 C CA . PHE B 1 85 ? 38.742 44.146 35.249 1.00 9.92 108 PHE B CA 1
ATOM 3868 C C . PHE B 1 85 ? 39.980 43.968 34.366 1.00 9.23 108 PHE B C 1
ATOM 3869 O O . PHE B 1 85 ? 39.825 43.927 33.130 1.00 8.31 108 PHE B O 1
ATOM 3877 N N . TYR B 1 86 ? 41.165 43.892 34.977 1.00 9.75 109 TYR B N 1
ATOM 3878 C CA . TYR B 1 86 ? 42.462 43.676 34.280 1.00 9.31 109 TYR B CA 1
ATOM 3879 C C . TYR B 1 86 ? 42.913 42.237 34.504 1.00 9.56 109 TYR B C 1
ATOM 3880 O O . TYR B 1 86 ? 42.570 41.643 35.532 1.00 10.38 109 TYR B O 1
ATOM 3889 N N . TYR B 1 87 ? 43.674 41.706 33.554 1.00 8.97 110 TYR B N 1
ATOM 3890 C CA . TYR B 1 87 ? 44.094 40.287 33.495 1.00 9.11 110 TYR B CA 1
ATOM 3891 C C . TYR B 1 87 ? 45.555 40.206 33.062 1.00 9.05 110 TYR B C 1
ATOM 3892 O O . TYR B 1 87 ? 46.090 41.196 32.544 1.00 8.69 110 TYR B O 1
ATOM 3901 N N . GLY B 1 88 ? 46.160 39.034 33.248 1.00 9.46 111 GLY B N 1
ATOM 3902 C CA . GLY B 1 88 ? 47.574 38.766 32.953 1.00 9.61 111 GLY B CA 1
ATOM 3903 C C . GLY B 1 88 ? 47.798 38.343 31.508 1.00 8.73 111 GLY B C 1
ATOM 3904 O O . GLY B 1 88 ? 48.977 38.370 31.075 1.00 8.76 111 GLY B O 1
ATOM 3905 N N . SER B 1 89 ? 46.744 37.971 30.766 1.00 8.06 112 SER B N 1
ATOM 3906 C CA . SER B 1 89 ? 46.893 37.434 29.388 1.00 7.36 112 SER B CA 1
ATOM 3907 C C . SER B 1 89 ? 45.724 37.842 28.476 1.00 6.52 112 SER B C 1
ATOM 3908 O O . SER B 1 89 ? 44.708 38.371 28.977 1.00 6.54 112 SER B O 1
ATOM 3911 N N . ASN B 1 90 ? 45.894 37.581 27.175 1.00 5.92 113 ASN B N 1
ATOM 3912 C CA . ASN B 1 90 ? 44.979 37.947 26.066 1.00 5.16 113 ASN B CA 1
ATOM 3913 C C . ASN B 1 90 ? 43.690 37.108 26.083 1.00 5.19 113 ASN B C 1
ATOM 3914 O O . ASN B 1 90 ? 42.800 37.403 25.270 1.00 4.69 113 ASN B O 1
ATOM 3919 N N . ARG B 1 91 ? 43.577 36.100 26.940 1.00 5.84 114 ARG B N 1
ATOM 3920 C CA . ARG B 1 91 ? 42.320 35.305 27.079 1.00 6.04 114 ARG B CA 1
ATOM 3921 C C . ARG B 1 91 ? 41.512 35.742 28.320 1.00 6.51 114 ARG B C 1
ATOM 3922 O O . ARG B 1 91 ? 40.359 35.276 28.475 1.00 6.72 114 ARG B O 1
ATOM 3930 N N . CYS B 1 92 ? 42.061 36.619 29.167 1.00 6.76 115 CYS B N 1
ATOM 3931 C CA . CYS B 1 92 ? 41.332 37.222 30.320 1.00 7.26 115 CYS B CA 1
ATOM 3932 C C . CYS B 1 92 ? 40.786 36.081 31.187 1.00 8.08 115 CYS B C 1
ATOM 3933 O O . CYS B 1 92 ? 39.573 36.074 31.473 1.00 8.28 115 CYS B O 1
ATOM 3936 N N . THR B 1 93 ? 41.647 35.115 31.511 1.00 8.59 116 THR B N 1
ATOM 3937 C CA . THR B 1 93 ? 41.325 33.937 32.355 1.00 9.52 116 THR B CA 1
ATOM 3938 C C . THR B 1 93 ? 41.866 34.154 33.772 1.00 10.47 116 THR B C 1
ATOM 3939 O O . THR B 1 93 ? 41.351 33.491 34.677 1.00 11.36 116 THR B O 1
ATOM 3943 N N . ASN B 1 94 ? 42.842 35.051 33.957 1.00 10.39 117 ASN B N 1
ATOM 3944 C CA . ASN B 1 94 ? 43.583 35.222 35.237 1.00 11.40 117 ASN B CA 1
ATOM 3945 C C . ASN B 1 94 ? 43.554 36.686 35.667 1.00 11.36 117 ASN B C 1
ATOM 3946 O O . ASN B 1 94 ? 44.411 37.476 35.269 1.00 10.98 117 ASN B O 1
ATOM 3951 N N . PRO B 1 95 ? 42.544 37.092 36.471 1.00 11.83 118 PRO B N 1
ATOM 3952 C CA . PRO B 1 95 ? 42.449 38.469 36.940 1.00 11.94 118 PRO B CA 1
ATOM 3953 C C . PRO B 1 95 ? 43.719 38.877 37.695 1.00 12.67 118 PRO B C 1
ATOM 3954 O O . PRO B 1 95 ? 44.313 38.044 38.350 1.00 13.49 118 PRO B O 1
ATOM 3958 N N . THR B 1 96 ? 44.118 40.138 37.541 1.00 12.42 119 THR B N 1
ATOM 3959 C CA . THR B 1 96 ? 45.249 40.757 38.269 1.00 13.21 119 THR B CA 1
ATOM 3960 C C . THR B 1 96 ? 44.665 41.746 39.288 1.00 13.98 119 THR B C 1
ATOM 3961 O O . THR B 1 96 ? 44.729 41.472 40.497 1.00 15.19 119 THR B O 1
ATOM 3965 N N . TYR B 1 97 ? 44.065 42.832 38.802 1.00 13.38 120 TYR B N 1
ATOM 3966 C CA . TYR B 1 97 ? 43.457 43.899 39.635 1.00 14.08 120 TYR B CA 1
ATOM 3967 C C . TYR B 1 97 ? 42.221 44.453 38.923 1.00 13.26 120 TYR B C 1
ATOM 3968 O O . TYR B 1 97 ? 42.118 44.342 37.671 1.00 12.10 120 TYR B O 1
ATOM 3977 N N . THR B 1 98 ? 41.308 45.025 39.706 1.00 13.94 121 THR B N 1
ATOM 3978 C CA . THR B 1 98 ? 40.058 45.662 39.229 1.00 13.45 121 THR B CA 1
ATOM 3979 C C . THR B 1 98 ? 40.010 47.109 39.713 1.00 14.05 121 THR B C 1
ATOM 3980 O O . THR B 1 98 ? 40.351 47.346 40.879 1.00 15.25 121 THR B O 1
ATOM 3984 N N . LEU B 1 99 ? 39.583 48.040 38.859 1.00 13.34 122 LEU B N 1
ATOM 3985 C CA . LEU B 1 99 ? 39.303 49.439 39.276 1.00 13.97 122 LEU B CA 1
ATOM 3986 C C . LEU B 1 99 ? 37.787 49.620 39.396 1.00 14.12 122 LEU B C 1
ATOM 3987 O O . LEU B 1 99 ? 37.068 49.126 38.499 1.00 13.22 122 LEU B O 1
ATOM 3992 N N . ILE B 1 100 ? 37.334 50.254 40.484 1.00 15.33 123 ILE B N 1
ATOM 3993 C CA . ILE B 1 100 ? 35.925 50.675 40.726 1.00 15.76 123 ILE B CA 1
ATOM 3994 C C . ILE B 1 100 ? 35.905 52.198 40.679 1.00 16.10 123 ILE B C 1
ATOM 3995 O O . ILE B 1 100 ? 36.448 52.834 41.598 1.00 17.18 123 ILE B O 1
ATOM 4000 N N . ILE B 1 101 ? 35.322 52.757 39.628 1.00 15.28 124 ILE B N 1
ATOM 4001 C CA . ILE B 1 101 ? 35.381 54.214 39.337 1.00 15.46 124 ILE B CA 1
ATOM 4002 C C . ILE B 1 101 ? 33.970 54.774 39.484 1.00 15.97 124 ILE B C 1
ATOM 4003 O O . ILE B 1 101 ? 33.089 54.384 38.677 1.00 15.22 124 ILE B O 1
ATOM 4008 N N . ARG B 1 102 ? 33.770 55.628 40.489 1.00 17.30 125 ARG B N 1
ATOM 4009 C CA . ARG B 1 102 ? 32.475 56.285 40.776 1.00 18.07 125 ARG B CA 1
ATOM 4010 C C . ARG B 1 102 ? 32.571 57.763 40.388 1.00 18.31 125 ARG B C 1
ATOM 4011 O O . ARG B 1 102 ? 33.693 58.329 40.400 1.00 18.41 125 ARG B O 1
ATOM 4019 N N . GLY B 1 103 ? 31.435 58.360 40.027 1.00 18.46 126 GLY B N 1
ATOM 4020 C CA . GLY B 1 103 ? 31.375 59.764 39.592 1.00 18.76 126 GLY B CA 1
ATOM 4021 C C . GLY B 1 103 ? 30.021 60.135 39.035 1.00 18.75 126 GLY B C 1
ATOM 4022 O O . GLY B 1 103 ? 29.083 59.333 39.149 1.00 18.70 126 GLY B O 1
ATOM 4023 N N . LYS B 1 104 ? 29.953 61.300 38.405 1.00 18.83 127 LYS B N 1
ATOM 4024 C CA . LYS B 1 104 ? 28.712 61.889 37.853 1.00 19.02 127 LYS B CA 1
ATOM 4025 C C . LYS B 1 104 ? 28.963 62.219 36.382 1.00 17.87 127 LYS B C 1
ATOM 4026 O O . LYS B 1 104 ? 30.113 62.538 36.038 1.00 17.46 127 LYS B O 1
ATOM 4032 N N . ILE B 1 105 ? 27.934 62.125 35.543 1.00 17.45 128 ILE B N 1
ATOM 4033 C CA . ILE B 1 105 ? 28.055 62.409 34.083 1.00 16.44 128 ILE B CA 1
ATOM 4034 C C . ILE B 1 105 ? 26.824 63.191 33.626 1.00 17.01 128 ILE B C 1
ATOM 4035 O O . ILE B 1 105 ? 25.713 62.862 34.066 1.00 17.57 128 ILE B O 1
ATOM 4040 N N . ARG B 1 106 ? 27.036 64.188 32.767 1.00 16.96 129 ARG B N 1
ATOM 4041 C CA . ARG B 1 106 ? 25.905 64.949 32.178 1.00 17.49 129 ARG B CA 1
ATOM 4042 C C . ARG B 1 106 ? 26.136 65.137 30.676 1.00 16.55 129 ARG B C 1
ATOM 4043 O O . ARG B 1 106 ? 27.156 65.708 30.295 1.00 16.32 129 ARG B O 1
ATOM 4051 N N . LEU B 1 107 ? 25.174 64.710 29.874 1.00 16.17 130 LEU B N 1
ATOM 4052 C CA . LEU B 1 107 ? 25.303 64.812 28.405 1.00 15.36 130 LEU B CA 1
ATOM 4053 C C . LEU B 1 107 ? 24.974 66.225 27.937 1.00 16.23 130 LEU B C 1
ATOM 4054 O O . LEU B 1 107 ? 23.961 66.782 28.393 1.00 17.33 130 LEU B O 1
ATOM 4059 N N . ARG B 1 108 ? 25.823 66.780 27.087 1.00 15.84 131 ARG B N 1
ATOM 4060 C CA . ARG B 1 108 ? 25.513 68.073 26.454 1.00 16.64 131 ARG B CA 1
ATOM 4061 C C . ARG B 1 108 ? 24.804 67.744 25.139 1.00 16.11 131 ARG B C 1
ATOM 4062 O O . ARG B 1 108 ? 23.736 67.103 25.187 1.00 16.15 131 ARG B O 1
ATOM 4070 N N . GLN B 1 109 ? 25.367 68.137 23.999 1.00 15.71 132 GLN B N 1
ATOM 4071 C CA . GLN B 1 109 ? 24.642 67.912 22.726 1.00 15.41 132 GLN B CA 1
ATOM 4072 C C . GLN B 1 109 ? 25.549 67.309 21.651 1.00 14.22 132 GLN B C 1
ATOM 4073 O O . GLN B 1 109 ? 26.661 66.908 21.980 1.00 13.56 132 GLN B O 1
ATOM 4079 N N . ALA B 1 110 ? 25.068 67.288 20.410 1.00 14.08 133 ALA B N 1
ATOM 4080 C CA . ALA B 1 110 ? 25.817 66.747 19.254 1.00 13.10 133 ALA B CA 1
ATOM 4081 C C . ALA B 1 110 ? 27.138 67.505 19.095 1.00 13.09 133 ALA B C 1
ATOM 4082 O O . ALA B 1 110 ? 27.115 68.752 19.081 1.00 14.07 133 ALA B O 1
ATOM 4084 N N . SER B 1 111 ? 28.254 66.774 19.022 1.00 12.13 134 SER B N 1
ATOM 4085 C CA . SER B 1 111 ? 29.566 67.303 18.570 1.00 12.01 134 SER B CA 1
ATOM 4086 C C . SER B 1 111 ? 29.451 67.595 17.066 1.00 12.03 134 SER B C 1
ATOM 4087 O O . SER B 1 111 ? 28.793 66.801 16.362 1.00 11.57 134 SER B O 1
ATOM 4090 N N . TRP B 1 112 ? 30.007 68.716 16.591 1.00 12.68 135 TRP B N 1
ATOM 4091 C CA . TRP B 1 112 ? 30.221 68.995 15.137 1.00 12.71 135 TRP B CA 1
ATOM 4092 C C . TRP B 1 112 ? 31.645 68.561 14.752 1.00 11.97 135 TRP B C 1
ATOM 4093 O O . TRP B 1 112 ? 31.916 68.473 13.534 1.00 11.81 135 TRP B O 1
ATOM 4104 N N . ILE B 1 113 ? 32.511 68.342 15.751 1.00 11.67 136 ILE B N 1
ATOM 4105 C CA . ILE B 1 113 ? 33.887 67.809 15.516 1.00 10.98 136 ILE B CA 1
ATOM 4106 C C . ILE B 1 113 ? 33.739 66.337 15.132 1.00 9.87 136 ILE B C 1
ATOM 4107 O O . ILE B 1 113 ? 34.207 65.969 14.048 1.00 9.48 136 ILE B O 1
ATOM 4112 N N . ILE B 1 114 ? 33.098 65.541 15.992 1.00 9.49 137 ILE B N 1
ATOM 4113 C CA . ILE B 1 114 ? 32.812 64.113 15.679 1.00 8.56 137 ILE B CA 1
ATOM 4114 C C . ILE B 1 114 ? 31.323 63.992 15.357 1.00 8.81 137 ILE B C 1
ATOM 4115 O O . ILE B 1 114 ? 30.529 63.912 16.295 1.00 9.05 137 ILE B O 1
ATOM 4120 N N . ARG B 1 115 ? 30.981 63.980 14.072 1.00 8.84 138 ARG B N 1
ATOM 4121 C CA . ARG B 1 115 ? 29.576 63.871 13.613 1.00 9.19 138 ARG B CA 1
ATOM 4122 C C . ARG B 1 115 ? 29.006 62.512 14.041 1.00 8.56 138 ARG B C 1
ATOM 4123 O O . ARG B 1 115 ? 29.650 61.482 13.756 1.00 7.76 138 ARG B O 1
ATOM 4131 N N . GLY B 1 116 ? 27.844 62.518 14.701 1.00 9.00 139 GLY B N 1
ATOM 4132 C CA . GLY B 1 116 ? 27.189 61.341 15.300 1.00 8.62 139 GLY B CA 1
ATOM 4133 C C . GLY B 1 116 ? 27.591 61.142 16.752 1.00 8.47 139 GLY B C 1
ATOM 4134 O O . GLY B 1 116 ? 26.975 60.298 17.432 1.00 8.36 139 GLY B O 1
ATOM 4135 N N . GLY B 1 117 ? 28.594 61.878 17.218 1.00 8.55 140 GLY B N 1
ATOM 4136 C CA . GLY B 1 117 ? 29.044 61.836 18.616 1.00 8.59 140 GLY B CA 1
ATOM 4137 C C . GLY B 1 117 ? 28.284 62.843 19.459 1.00 9.60 140 GLY B C 1
ATOM 4138 O O . GLY B 1 117 ? 27.816 63.863 18.908 1.00 10.28 140 GLY B O 1
ATOM 4139 N N . THR B 1 118 ? 28.155 62.528 20.739 1.00 9.75 141 THR B N 1
ATOM 4140 C CA . THR B 1 118 ? 27.495 63.434 21.697 1.00 10.81 141 THR B CA 1
ATOM 4141 C C . THR B 1 118 ? 28.520 63.700 22.798 1.00 10.95 141 THR B C 1
ATOM 4142 O O . THR B 1 118 ? 29.035 62.744 23.383 1.00 10.39 141 THR B O 1
ATOM 4146 N N . GLU B 1 119 ? 28.809 64.976 23.032 1.00 11.77 142 GLU B N 1
ATOM 4147 C CA . GLU B 1 119 ? 29.807 65.340 24.064 1.00 12.09 142 GLU B CA 1
ATOM 4148 C C . GLU B 1 119 ? 29.126 65.338 25.427 1.00 12.85 142 GLU B C 1
ATOM 4149 O O . GLU B 1 119 ? 27.912 65.568 25.482 1.00 13.43 142 GLU B O 1
ATOM 4155 N N . ALA B 1 120 ? 29.901 65.061 26.463 1.00 12.91 143 ALA B N 1
ATOM 4156 C CA . ALA B 1 120 ? 29.351 65.006 27.828 1.00 13.71 143 ALA B CA 1
ATOM 4157 C C . ALA B 1 120 ? 30.393 65.468 28.832 1.00 14.29 143 ALA B C 1
ATOM 4158 O O . ALA B 1 120 ? 31.585 65.363 28.537 1.00 13.77 143 ALA B O 1
ATOM 4160 N N . ASP B 1 121 ? 29.935 65.983 29.971 1.00 15.45 144 ASP B N 1
ATOM 4161 C CA . ASP B 1 121 ? 30.864 66.366 31.067 1.00 16.18 144 ASP B CA 1
ATOM 4162 C C . ASP B 1 121 ? 30.780 65.308 32.159 1.00 16.17 144 ASP B C 1
ATOM 4163 O O . ASP B 1 121 ? 29.682 64.839 32.445 1.00 16.32 144 ASP B O 1
ATOM 4168 N N . TYR B 1 122 ? 31.918 64.951 32.718 1.00 16.06 145 TYR B N 1
ATOM 4169 C CA . TYR B 1 122 ? 31.977 63.950 33.808 1.00 16.17 145 TYR B CA 1
ATOM 4170 C C . TYR B 1 122 ? 32.821 64.495 34.962 1.00 17.28 145 TYR B C 1
ATOM 4171 O O . TYR B 1 122 ? 33.745 65.300 34.733 1.00 17.52 145 TYR B O 1
ATOM 4180 N N . GLN B 1 123 ? 32.529 63.994 36.156 1.00 17.97 146 GLN B N 1
ATOM 4181 C CA . GLN B 1 123 ? 33.248 64.302 37.413 1.00 19.15 146 GLN B CA 1
ATOM 4182 C C . GLN B 1 123 ? 33.527 62.990 38.137 1.00 18.89 146 GLN B C 1
ATOM 4183 O O . GLN B 1 123 ? 32.566 62.258 38.402 1.00 18.82 146 GLN B O 1
ATOM 4189 N N . LEU B 1 124 ? 34.793 62.697 38.424 1.00 18.82 147 LEU B N 1
ATOM 4190 C CA . LEU B 1 124 ? 35.183 61.563 39.300 1.00 18.91 147 LEU B CA 1
ATOM 4191 C C . LEU B 1 124 ? 34.785 61.901 40.736 1.00 20.57 147 LEU B C 1
ATOM 4192 O O . LEU B 1 124 ? 35.048 63.040 41.170 1.00 21.71 147 LEU B O 1
ATOM 4197 N N . HIS B 1 125 ? 34.147 60.955 41.423 1.00 20.78 148 HIS B N 1
ATOM 4198 C CA . HIS B 1 125 ? 33.909 60.995 42.889 1.00 22.39 148 HIS B CA 1
ATOM 4199 C C . HIS B 1 125 ? 34.975 60.129 43.572 1.00 22.54 148 HIS B C 1
ATOM 4200 O O . HIS B 1 125 ? 35.546 60.583 44.568 1.00 23.89 148 HIS B O 1
ATOM 4207 N N . GLY B 1 126 ? 35.262 58.946 43.025 1.00 21.28 149 GLY B N 1
ATOM 4208 C CA . GLY B 1 126 ? 36.212 57.995 43.634 1.00 21.42 149 GLY B CA 1
ATOM 4209 C C . GLY B 1 126 ? 36.794 57.020 42.627 1.00 19.83 149 GLY B C 1
ATOM 4210 O O . GLY B 1 126 ? 36.087 56.630 41.675 1.00 18.68 149 GLY B O 1
ATOM 4211 N N . VAL B 1 127 ? 38.063 56.659 42.822 1.00 19.87 150 VAL B N 1
ATOM 4212 C CA . VAL B 1 127 ? 38.726 55.520 42.121 1.00 18.64 150 VAL B CA 1
ATOM 4213 C C . VAL B 1 127 ? 39.319 54.593 43.180 1.00 19.45 150 VAL B C 1
ATOM 4214 O O . VAL B 1 127 ? 40.192 55.043 43.926 1.00 20.51 150 VAL B O 1
ATOM 4218 N N . GLN B 1 128 ? 38.861 53.347 43.221 1.00 19.04 151 GLN B N 1
ATOM 4219 C CA . GLN B 1 128 ? 39.392 52.308 44.135 1.00 19.75 151 GLN B CA 1
ATOM 4220 C C . GLN B 1 128 ? 40.011 51.191 43.303 1.00 18.54 151 GLN B C 1
ATOM 4221 O O . GLN B 1 128 ? 39.603 50.996 42.128 1.00 17.19 151 GLN B O 1
ATOM 4227 N N . VAL B 1 129 ? 40.971 50.486 43.899 1.00 19.10 152 VAL B N 1
ATOM 4228 C CA . VAL B 1 129 ? 41.637 49.304 43.287 1.00 18.22 152 VAL B CA 1
ATOM 4229 C C . VAL B 1 129 ? 41.534 48.132 44.263 1.00 19.09 152 VAL B C 1
ATOM 4230 O O . VAL B 1 129 ? 41.749 48.350 45.476 1.00 20.57 152 VAL B O 1
ATOM 4234 N N . ILE B 1 130 ? 41.214 46.951 43.734 1.00 18.30 153 ILE B N 1
ATOM 4235 C CA . ILE B 1 130 ? 41.293 45.637 44.434 1.00 18.97 153 ILE B CA 1
ATOM 4236 C C . ILE B 1 130 ? 42.305 44.778 43.673 1.00 18.17 153 ILE B C 1
ATOM 4237 O O . ILE B 1 130 ? 42.187 44.672 42.425 1.00 16.78 153 ILE B O 1
ATOM 4242 N N . CYS B 1 131 ? 43.279 44.211 44.383 1.00 19.08 154 CYS B N 1
ATOM 4243 C CA . CYS B 1 131 ? 44.273 43.251 43.834 1.00 18.60 154 CYS B CA 1
ATOM 4244 C C . CYS B 1 131 ? 43.776 41.838 44.133 1.00 18.89 154 CYS B C 1
ATOM 4245 O O . CYS B 1 131 ? 43.325 41.602 45.281 1.00 20.16 154 CYS B O 1
ATOM 4248 N N . HIS B 1 132 ? 43.807 40.949 43.136 1.00 17.84 155 HIS B N 1
ATOM 4249 C CA . HIS B 1 132 ? 43.177 39.605 43.224 1.00 17.99 155 HIS B CA 1
ATOM 4250 C C . HIS B 1 132 ? 44.220 38.535 43.535 1.00 18.64 155 HIS B C 1
ATOM 4251 O O . HIS B 1 132 ? 43.812 37.396 43.786 1.00 19.06 155 HIS B O 1
ATOM 4258 N N . THR B 1 133 ? 45.506 38.879 43.515 1.00 18.80 156 THR B N 1
ATOM 4259 C CA . THR B 1 133 ? 46.603 37.977 43.954 1.00 19.69 156 THR B CA 1
ATOM 4260 C C . THR B 1 133 ? 47.593 38.745 44.833 1.00 20.83 156 THR B C 1
ATOM 4261 O O . THR B 1 133 ? 47.638 39.998 44.765 1.00 20.61 156 THR B O 1
ATOM 4265 N N . GLU B 1 134 ? 48.343 37.983 45.627 1.00 22.11 157 GLU B N 1
ATOM 4266 C CA . GLU B 1 134 ? 49.488 38.434 46.464 1.00 23.43 157 GLU B CA 1
ATOM 4267 C C . GLU B 1 134 ? 50.493 39.212 45.603 1.00 22.64 157 GLU B C 1
ATOM 4268 O O . GLU B 1 134 ? 50.778 40.368 45.933 1.00 23.04 157 GLU B O 1
ATOM 4274 N N . ALA B 1 135 ? 50.997 38.590 44.536 1.00 21.66 158 ALA B N 1
ATOM 4275 C CA . ALA B 1 135 ? 52.009 39.162 43.617 1.00 20.95 158 ALA B CA 1
ATOM 4276 C C . ALA B 1 135 ? 51.560 40.550 43.146 1.00 20.10 158 ALA B C 1
ATOM 4277 O O . ALA B 1 135 ? 52.424 41.448 43.054 1.00 20.32 158 ALA B O 1
ATOM 4279 N N . VAL B 1 136 ? 50.265 40.726 42.868 1.00 19.27 159 VAL B N 1
ATOM 4280 C CA . VAL B 1 136 ? 49.713 41.997 42.309 1.00 18.39 159 VAL B CA 1
ATOM 4281 C C . VAL B 1 136 ? 49.625 43.040 43.430 1.00 19.59 159 VAL B C 1
ATOM 4282 O O . VAL B 1 136 ? 50.068 44.192 43.192 1.00 19.51 159 VAL B O 1
ATOM 4286 N N . ALA B 1 137 ? 49.094 42.653 44.597 1.00 20.73 160 ALA B N 1
ATOM 4287 C CA . ALA B 1 137 ? 49.055 43.499 45.819 1.00 22.18 160 ALA B CA 1
ATOM 4288 C C . ALA B 1 137 ? 50.462 44.052 46.098 1.00 23.06 160 ALA B C 1
ATOM 4289 O O . ALA B 1 137 ? 50.586 45.273 46.329 1.00 23.48 160 ALA B O 1
ATOM 4291 N N . GLU B 1 138 ? 51.483 43.197 46.006 1.00 23.34 161 GLU B N 1
ATOM 4292 C CA . GLU B 1 138 ? 52.905 43.529 46.287 1.00 24.33 161 GLU B CA 1
ATOM 4293 C C . GLU B 1 138 ? 53.470 44.446 45.197 1.00 23.33 161 GLU B C 1
ATOM 4294 O O . GLU B 1 138 ? 54.094 45.472 45.553 1.00 24.17 161 GLU B O 1
ATOM 4300 N N . GLN B 1 139 ? 53.282 44.091 43.920 1.00 21.72 162 GLN B N 1
ATOM 4301 C CA . GLN B 1 139 ? 53.809 44.909 42.794 1.00 20.76 162 GLN B CA 1
ATOM 4302 C C . GLN B 1 139 ? 53.095 46.263 42.770 1.00 20.53 162 GLN B C 1
ATOM 4303 O O . GLN B 1 139 ? 53.776 47.271 42.511 1.00 20.72 162 GLN B O 1
ATOM 4309 N N . LEU B 1 140 ? 51.785 46.294 43.023 1.00 20.21 163 LEU B N 1
ATOM 4310 C CA . LEU B 1 140 ? 50.987 47.539 42.859 1.00 19.87 163 LEU B CA 1
ATOM 4311 C C . LEU B 1 140 ? 51.331 48.511 43.997 1.00 21.48 163 LEU B C 1
ATOM 4312 O O . LEU B 1 140 ? 51.532 49.715 43.718 1.00 21.51 163 LEU B O 1
ATOM 4317 N N . SER B 1 141 ? 51.438 48.005 45.224 1.00 22.87 164 SER B N 1
ATOM 4318 C CA . SER B 1 141 ? 51.834 48.808 46.412 1.00 24.66 164 SER B CA 1
ATOM 4319 C C . SER B 1 141 ? 53.207 49.451 46.164 1.00 25.16 164 SER B C 1
ATOM 4320 O O . SER B 1 141 ? 53.330 50.685 46.370 1.00 25.80 164 SER B O 1
ATOM 4323 N N . ARG B 1 142 ? 54.186 48.661 45.702 1.00 24.91 165 ARG B N 1
ATOM 4324 C CA . ARG B 1 142 ? 55.574 49.132 45.435 1.00 25.47 165 ARG B CA 1
ATOM 4325 C C . ARG B 1 142 ? 55.522 50.192 44.323 1.00 24.37 165 ARG B C 1
ATOM 4326 O O . ARG B 1 142 ? 56.339 51.128 44.368 1.00 25.18 165 ARG B O 1
ATOM 4334 N N . LEU B 1 143 ? 54.552 50.098 43.408 1.00 22.74 166 LEU B N 1
ATOM 4335 C CA . LEU B 1 143 ? 54.455 51.006 42.238 1.00 21.63 166 LEU B CA 1
ATOM 4336 C C . LEU B 1 143 ? 53.842 52.337 42.675 1.00 22.21 166 LEU B C 1
ATOM 4337 O O . LEU B 1 143 ? 54.411 53.379 42.300 1.00 22.47 166 LEU B O 1
ATOM 4342 N N . VAL B 1 144 ? 52.736 52.308 43.427 1.00 22.49 167 VAL B N 1
ATOM 4343 C CA . VAL B 1 144 ? 52.008 53.549 43.838 1.00 23.06 167 VAL B CA 1
ATOM 4344 C C . VAL B 1 144 ? 52.923 54.372 44.757 1.00 24.90 167 VAL B C 1
ATOM 4345 O O . VAL B 1 144 ? 52.930 55.617 44.621 1.00 25.28 167 VAL B O 1
ATOM 4349 N N . ASN B 1 145 ? 53.689 53.716 45.635 1.00 26.10 168 ASN B N 1
ATOM 4350 C CA . ASN B 1 145 ? 54.601 54.415 46.579 1.00 28.06 168 ASN B CA 1
ATOM 4351 C C . ASN B 1 145 ? 55.765 55.039 45.799 1.00 28.03 168 ASN B C 1
ATOM 4352 O O . ASN B 1 145 ? 56.038 56.226 46.011 1.00 29.01 168 ASN B O 1
ATOM 4357 N N . ARG B 1 146 ? 56.420 54.263 44.930 1.00 27.04 169 ARG B N 1
ATOM 4358 C CA . ARG B 1 146 ? 57.556 54.732 44.090 1.00 26.96 169 ARG B CA 1
ATOM 4359 C C . ARG B 1 146 ? 57.092 55.927 43.248 1.00 26.22 169 ARG B C 1
ATOM 4360 O O . ARG B 1 146 ? 57.829 56.930 43.180 1.00 27.12 169 ARG B O 1
ATOM 4368 N N . THR B 1 147 ? 55.902 55.832 42.653 1.00 24.75 170 THR B N 1
ATOM 4369 C CA . THR B 1 147 ? 55.326 56.869 41.753 1.00 23.91 170 THR B CA 1
ATOM 4370 C C . THR B 1 147 ? 54.906 58.089 42.579 1.00 25.21 170 THR B C 1
ATOM 4371 O O . THR B 1 147 ? 55.168 59.210 42.127 1.00 25.49 170 THR B O 1
ATOM 4375 N N . CYS B 1 148 ? 54.277 57.876 43.738 1.00 26.07 171 CYS B N 1
ATOM 4376 C CA . CYS B 1 148 ? 53.712 58.951 44.599 1.00 27.36 171 CYS B CA 1
ATOM 4377 C C . CYS B 1 148 ? 54.188 58.766 46.040 1.00 29.28 171 CYS B C 1
ATOM 4378 O O . CYS B 1 148 ? 53.405 58.409 46.914 1.00 29.76 171 CYS B O 1
ATOM 4381 N N . PRO B 1 149 ? 55.481 59.047 46.334 1.00 30.57 172 PRO B N 1
ATOM 4382 C CA . PRO B 1 149 ? 56.099 58.680 47.613 1.00 32.39 172 PRO B CA 1
ATOM 4383 C C . PRO B 1 149 ? 55.226 58.886 48.864 1.00 33.64 172 PRO B C 1
ATOM 4384 O O . PRO B 1 149 ? 55.290 58.050 49.747 1.00 34.42 172 PRO B O 1
ATOM 4388 N N . GLY B 1 150 ? 54.423 59.951 48.905 1.00 33.85 173 GLY B N 1
ATOM 4389 C CA . GLY B 1 150 ? 53.622 60.313 50.091 1.00 35.25 173 GLY B CA 1
ATOM 4390 C C . GLY B 1 150 ? 52.215 59.730 50.082 1.00 34.14 173 GLY B C 1
ATOM 4391 O O . GLY B 1 150 ? 51.382 60.252 50.863 1.00 35.14 173 GLY B O 1
ATOM 4392 N N . PHE B 1 151 ? 51.941 58.688 49.276 1.00 32.28 174 PHE B N 1
ATOM 4393 C CA . PHE B 1 151 ? 50.564 58.169 49.027 1.00 31.01 174 PHE B CA 1
ATOM 4394 C C . PHE B 1 151 ? 50.180 57.062 50.028 1.00 31.64 174 PHE B C 1
ATOM 4395 O O . PHE B 1 151 ? 49.054 57.132 50.566 1.00 31.96 174 PHE B O 1
ATOM 4403 N N . LEU B 1 152 ? 51.043 56.063 50.251 1.00 31.85 175 LEU B N 1
ATOM 4404 C CA . LEU B 1 152 ? 50.767 54.956 51.208 1.00 32.58 175 LEU B CA 1
ATOM 4405 C C . LEU B 1 152 ? 51.064 55.437 52.633 1.00 35.00 175 LEU B C 1
ATOM 4406 O O . LEU B 1 152 ? 51.932 56.319 52.786 1.00 36.06 175 LEU B O 1
ATOM 4411 N N . ALA B 1 153 ? 50.382 54.858 53.630 1.00 35.94 176 ALA B N 1
ATOM 4412 C CA . ALA B 1 153 ? 50.744 54.937 55.067 1.00 38.36 176 ALA B CA 1
ATOM 4413 C C . ALA B 1 153 ? 51.836 53.899 55.321 1.00 38.84 176 ALA B C 1
ATOM 4414 O O . ALA B 1 153 ? 51.576 52.705 55.194 1.00 38.06 176 ALA B O 1
ATOM 4416 N N . PRO B 1 154 ? 53.096 54.311 55.603 1.00 40.10 177 PRO B N 1
ATOM 4417 C CA . PRO B 1 154 ? 54.202 53.363 55.753 1.00 40.57 177 PRO B CA 1
ATOM 4418 C C . PRO B 1 154 ? 53.907 52.245 56.767 1.00 41.63 177 PRO B C 1
ATOM 4419 O O . PRO B 1 154 ? 53.226 52.498 57.756 1.00 42.98 177 PRO B O 1
ATOM 4423 N N . GLY B 1 155 ? 54.390 51.032 56.476 1.00 41.02 178 GLY B N 1
ATOM 4424 C CA . GLY B 1 155 ? 54.378 49.875 57.396 1.00 42.19 178 GLY B CA 1
ATOM 4425 C C . GLY B 1 155 ? 53.281 48.870 57.076 1.00 40.80 178 GLY B C 1
ATOM 4426 O O . GLY B 1 155 ? 53.601 47.662 56.995 1.00 40.58 178 GLY B O 1
ATOM 4427 N N . GLY B 1 156 ? 52.031 49.335 56.942 1.00 40.06 179 GLY B N 1
ATOM 4428 C CA . GLY B 1 156 ? 50.844 48.484 56.716 1.00 38.94 179 GLY B CA 1
ATOM 4429 C C . GLY B 1 156 ? 50.599 48.267 55.226 1.00 36.41 179 GLY B C 1
ATOM 4430 O O . GLY B 1 156 ? 49.958 49.095 54.590 1.00 35.33 179 GLY B O 1
ATOM 4431 N N . PRO B 1 157 ? 51.115 47.168 54.626 1.00 35.49 180 PRO B N 1
ATOM 4432 C CA . PRO B 1 157 ? 51.180 47.045 53.167 1.00 33.28 180 PRO B CA 1
ATOM 4433 C C . PRO B 1 157 ? 49.841 46.637 52.527 1.00 31.71 180 PRO B C 1
ATOM 4434 O O . PRO B 1 157 ? 48.921 46.313 53.257 1.00 32.40 180 PRO B O 1
ATOM 4438 N N . TRP B 1 158 ? 49.757 46.631 51.192 1.00 29.75 181 TRP B N 1
ATOM 4439 C CA . TRP B 1 158 ? 48.503 46.262 50.474 1.00 28.24 181 TRP B CA 1
ATOM 4440 C C . TRP B 1 158 ? 48.323 44.742 50.436 1.00 27.98 181 TRP B C 1
ATOM 4441 O O . TRP B 1 158 ? 49.266 44.035 50.032 1.00 27.71 181 TRP B O 1
ATOM 4452 N N . VAL B 1 159 ? 47.120 44.280 50.785 1.00 28.05 182 VAL B N 1
ATOM 4453 C CA . VAL B 1 159 ? 46.706 42.850 50.731 1.00 27.82 182 VAL B CA 1
ATOM 4454 C C . VAL B 1 159 ? 45.626 42.669 49.662 1.00 26.08 182 VAL B C 1
ATOM 4455 O O . VAL B 1 159 ? 44.995 43.674 49.270 1.00 25.42 182 VAL B O 1
ATOM 4459 N N . GLN B 1 160 ? 45.390 41.408 49.286 1.00 25.57 183 GLN B N 1
ATOM 4460 C CA . GLN B 1 160 ? 44.355 40.945 48.322 1.00 24.12 183 GLN B CA 1
ATOM 4461 C C . GLN B 1 160 ? 42.947 41.304 48.802 1.00 24.49 183 GLN B C 1
ATOM 4462 O O . GLN B 1 160 ? 42.731 41.356 50.022 1.00 26.07 183 GLN B O 1
ATOM 4468 N N . ASP B 1 161 ? 42.028 41.484 47.855 1.00 23.15 184 ASP B N 1
ATOM 4469 C CA . ASP B 1 161 ? 40.557 41.522 48.068 1.00 23.29 184 ASP B CA 1
ATOM 4470 C C . ASP B 1 161 ? 40.147 42.716 48.945 1.00 24.35 184 ASP B C 1
ATOM 4471 O O . ASP B 1 161 ? 38.986 42.728 49.379 1.00 24.88 184 ASP B O 1
ATOM 4476 N N . VAL B 1 162 ? 41.035 43.697 49.143 1.00 24.66 185 VAL B N 1
ATOM 4477 C CA . VAL B 1 162 ? 40.729 44.969 49.860 1.00 25.63 185 VAL B CA 1
ATOM 4478 C C . VAL B 1 162 ? 40.764 46.128 48.858 1.00 24.40 185 VAL B C 1
ATOM 4479 O O . VAL B 1 162 ? 41.787 46.282 48.170 1.00 23.62 185 VAL B O 1
ATOM 4483 N N . ALA B 1 163 ? 39.686 46.917 48.814 1.00 24.35 186 ALA B N 1
ATOM 4484 C CA . ALA B 1 163 ? 39.577 48.180 48.042 1.00 23.53 186 ALA B CA 1
ATOM 4485 C C . ALA B 1 163 ? 40.419 49.269 48.723 1.00 24.66 186 ALA B C 1
ATOM 4486 O O . ALA B 1 163 ? 40.122 49.613 49.880 1.00 26.24 186 ALA B O 1
ATOM 4488 N N . TYR B 1 164 ? 41.439 49.767 48.021 1.00 23.95 187 TYR B N 1
ATOM 4489 C CA . TYR B 1 164 ? 42.290 50.908 48.434 1.00 24.87 187 TYR B CA 1
ATOM 4490 C C . TYR B 1 164 ? 42.012 52.089 47.507 1.00 23.98 187 TYR B C 1
ATOM 4491 O O . TYR B 1 164 ? 41.830 51.862 46.297 1.00 22.38 187 TYR B O 1
ATOM 4500 N N . ASP B 1 165 ? 42.003 53.302 48.052 1.00 25.07 188 ASP B N 1
ATOM 4501 C CA . ASP B 1 165 ? 41.684 54.538 47.292 1.00 24.50 188 ASP B CA 1
ATOM 4502 C C . ASP B 1 165 ? 42.933 54.988 46.519 1.00 23.91 188 ASP B C 1
ATOM 4503 O O . ASP B 1 165 ? 43.992 55.109 47.137 1.00 24.93 188 ASP B O 1
ATOM 4508 N N . LEU B 1 166 ? 42.808 55.188 45.204 1.00 22.37 189 LEU B N 1
ATOM 4509 C CA . LEU B 1 166 ? 43.870 55.744 44.320 1.00 21.76 189 LEU B CA 1
ATOM 4510 C C . LEU B 1 166 ? 43.528 57.188 43.931 1.00 21.90 189 LEU B C 1
ATOM 4511 O O . LEU B 1 166 ? 44.387 57.885 43.356 1.00 21.77 189 LEU B O 1
ATOM 4516 N N . TRP B 1 167 ? 42.300 57.613 44.206 1.00 22.21 190 TRP B N 1
ATOM 4517 C CA . TRP B 1 167 ? 41.766 58.956 43.870 1.00 22.43 190 TRP B CA 1
ATOM 4518 C C . TRP B 1 167 ? 40.607 59.216 44.825 1.00 23.53 190 TRP B C 1
ATOM 4519 O O . TRP B 1 167 ? 39.649 58.414 44.819 1.00 23.02 190 TRP B O 1
ATOM 4530 N N . GLN B 1 168 ? 40.771 60.226 45.677 1.00 25.13 191 GLN B N 1
ATOM 4531 C CA . GLN B 1 168 ? 39.757 60.699 46.649 1.00 26.50 191 GLN B CA 1
ATOM 4532 C C . GLN B 1 168 ? 39.404 62.152 46.314 1.00 26.95 191 GLN B C 1
ATOM 4533 O O . GLN B 1 168 ? 38.212 62.497 46.432 1.00 27.25 191 GLN B O 1
ATOM 4539 N N . GLU B 1 169 ? 40.409 62.955 45.926 1.00 27.09 192 GLU B N 1
ATOM 4540 C CA . GLU B 1 169 ? 40.272 64.388 45.543 1.00 27.60 192 GLU B CA 1
ATOM 4541 C C . GLU B 1 169 ? 40.702 64.575 44.081 1.00 26.06 192 GLU B C 1
ATOM 4542 O O . GLU B 1 169 ? 41.885 64.922 43.870 1.00 26.24 192 GLU B O 1
ATOM 4548 N N . HIS B 1 173 ? 45.293 64.562 46.674 1.00 30.11 196 HIS B N 1
ATOM 4549 C CA . HIS B 1 173 ? 45.553 63.117 46.930 1.00 29.47 196 HIS B CA 1
ATOM 4550 C C . HIS B 1 173 ? 45.052 62.288 45.736 1.00 27.29 196 HIS B C 1
ATOM 4551 O O . HIS B 1 173 ? 43.819 62.095 45.616 1.00 26.71 196 HIS B O 1
ATOM 4558 N N . GLU B 1 174 ? 45.987 61.830 44.895 1.00 26.23 197 GLU B N 1
ATOM 4559 C CA . GLU B 1 174 ? 45.732 61.022 43.673 1.00 24.22 197 GLU B CA 1
ATOM 4560 C C . GLU B 1 174 ? 47.042 60.334 43.269 1.00 23.74 197 GLU B C 1
ATOM 4561 O O . GLU B 1 174 ? 48.101 60.982 43.388 1.00 24.63 197 GLU B O 1
ATOM 4567 N N . CYS B 1 175 ? 46.974 59.070 42.837 1.00 22.51 198 CYS B N 1
ATOM 4568 C CA . CYS B 1 175 ? 48.089 58.347 42.163 1.00 21.74 198 CYS B CA 1
ATOM 4569 C C . CYS B 1 175 ? 47.536 57.393 41.094 1.00 19.93 198 CYS B C 1
ATOM 4570 O O . CYS B 1 175 ? 47.919 56.186 41.083 1.00 19.47 198 CYS B O 1
ATOM 4573 N N . THR B 1 176 ? 46.706 57.929 40.193 1.00 19.01 199 THR B N 1
ATOM 4574 C CA . THR B 1 176 ? 46.176 57.207 39.008 1.00 17.33 199 THR B CA 1
ATOM 4575 C C . THR B 1 176 ? 47.332 56.938 38.031 1.00 16.60 199 THR B C 1
ATOM 4576 O O . THR B 1 176 ? 47.234 55.940 37.300 1.00 15.45 199 THR B O 1
ATOM 4580 N N . LYS B 1 177 ? 48.385 57.772 38.056 1.00 17.38 200 LYS B N 1
ATOM 4581 C CA . LYS B 1 177 ? 49.629 57.648 37.242 1.00 17.02 200 LYS B CA 1
ATOM 4582 C C . LYS B 1 177 ? 50.230 56.242 37.365 1.00 16.69 200 LYS B C 1
ATOM 4583 O O . LYS B 1 177 ? 50.799 55.753 36.361 1.00 15.81 200 LYS B O 1
ATOM 4589 N N . ALA B 1 178 ? 50.132 55.626 38.548 1.00 17.49 201 ALA B N 1
ATOM 4590 C CA . ALA B 1 178 ? 50.708 54.293 38.838 1.00 17.45 201 ALA B CA 1
ATOM 4591 C C . ALA B 1 178 ? 50.201 53.270 37.815 1.00 15.89 201 ALA B C 1
ATOM 4592 O O . ALA B 1 178 ? 51.040 52.509 37.313 1.00 15.51 201 ALA B O 1
ATOM 4594 N N . VAL B 1 179 ? 48.891 53.258 37.513 1.00 15.13 202 VAL B N 1
ATOM 4595 C CA . VAL B 1 179 ? 48.241 52.264 36.592 1.00 13.75 202 VAL B CA 1
ATOM 4596 C C . VAL B 1 179 ? 47.898 52.923 35.248 1.00 12.71 202 VAL B C 1
ATOM 4597 O O . VAL B 1 179 ? 47.176 52.292 34.450 1.00 11.65 202 VAL B O 1
ATOM 4601 N N . ASN B 1 180 ? 48.391 54.137 35.007 1.00 13.10 203 ASN B N 1
ATOM 4602 C CA . ASN B 1 180 ? 48.130 54.931 33.773 1.00 12.34 203 ASN B CA 1
ATOM 4603 C C . ASN B 1 180 ? 46.614 55.115 33.562 1.00 11.80 203 ASN B C 1
ATOM 4604 O O . ASN B 1 180 ? 46.138 54.866 32.429 1.00 10.74 203 ASN B O 1
ATOM 4609 N N . PHE B 1 181 ? 45.876 55.537 34.594 1.00 12.59 204 PHE B N 1
ATOM 4610 C CA . PHE B 1 181 ? 44.393 55.630 34.557 1.00 12.27 204 PHE B CA 1
ATOM 4611 C C . PHE B 1 181 ? 43.939 57.044 34.187 1.00 12.51 204 PHE B C 1
ATOM 4612 O O . PHE B 1 181 ? 44.549 58.029 34.640 1.00 13.46 204 PHE B O 1
ATOM 4620 N N . ALA B 1 182 ? 42.875 57.115 33.384 1.00 11.75 205 ALA B N 1
ATOM 4621 C CA . ALA B 1 182 ? 42.075 58.327 33.103 1.00 12.01 205 ALA B CA 1
ATOM 4622 C C . ALA B 1 182 ? 40.698 57.886 32.598 1.00 11.29 205 ALA B C 1
ATOM 4623 O O . ALA B 1 182 ? 40.579 56.737 32.137 1.00 10.42 205 ALA B O 1
ATOM 4625 N N . MET B 1 183 ? 39.691 58.754 32.694 1.00 11.72 206 MET B N 1
ATOM 4626 C CA . MET B 1 183 ? 38.283 58.373 32.434 1.00 11.32 206 MET B CA 1
ATOM 4627 C C . MET B 1 183 ? 37.685 59.314 31.389 1.00 11.08 206 MET B C 1
ATOM 4628 O O . MET B 1 183 ? 36.453 59.444 31.341 1.00 11.17 206 MET B O 1
ATOM 4633 N N . HIS B 1 184 ? 38.533 59.906 30.549 1.00 10.84 207 HIS B N 1
ATOM 4634 C CA . HIS B 1 184 ? 38.127 60.867 29.492 1.00 10.71 207 HIS B CA 1
ATOM 4635 C C . HIS B 1 184 ? 37.230 60.192 28.443 1.00 9.75 207 HIS B C 1
ATOM 4636 O O . HIS B 1 184 ? 36.534 60.926 27.732 1.00 9.81 207 HIS B O 1
ATOM 4643 N N . GLU B 1 185 ? 37.213 58.856 28.392 1.00 9.03 208 GLU B N 1
ATOM 4644 C CA . GLU B 1 185 ? 36.314 58.062 27.514 1.00 8.23 208 GLU B CA 1
ATOM 4645 C C . GLU B 1 185 ? 34.862 58.532 27.682 1.00 8.70 208 GLU B C 1
ATOM 4646 O O . GLU B 1 185 ? 34.089 58.490 26.678 1.00 8.28 208 GLU B O 1
ATOM 4652 N N . LEU B 1 186 ? 34.497 59.002 28.878 1.00 9.63 209 LEU B N 1
ATOM 4653 C CA . LEU B 1 186 ? 33.111 59.457 29.184 1.00 10.25 209 LEU B CA 1
ATOM 4654 C C . LEU B 1 186 ? 32.756 60.794 28.510 1.00 10.64 209 LEU B C 1
ATOM 4655 O O . LEU B 1 186 ? 31.566 61.199 28.630 1.00 11.19 209 LEU B O 1
ATOM 4660 N N . GLN B 1 187 ? 33.691 61.456 27.811 1.00 10.47 210 GLN B N 1
ATOM 4661 C CA . GLN B 1 187 ? 33.425 62.786 27.195 1.00 10.99 210 GLN B CA 1
ATOM 4662 C C . GLN B 1 187 ? 32.834 62.636 25.787 1.00 10.33 210 GLN B C 1
ATOM 4663 O O . GLN B 1 187 ? 32.317 63.636 25.269 1.00 10.83 210 GLN B O 1
ATOM 4669 N N . LEU B 1 188 ? 32.934 61.457 25.174 1.00 9.34 211 LEU B N 1
ATOM 4670 C CA . LEU B 1 188 ? 32.370 61.199 23.819 1.00 8.76 211 LEU B CA 1
ATOM 4671 C C . LEU B 1 188 ? 31.502 59.939 23.851 1.00 8.30 211 LEU B C 1
ATOM 4672 O O . LEU B 1 188 ? 32.036 58.851 24.216 1.00 7.78 211 LEU B O 1
ATOM 4677 N N . ILE B 1 189 ? 30.228 60.076 23.467 1.00 8.57 212 ILE B N 1
ATOM 4678 C CA . ILE B 1 189 ? 29.197 59.018 23.661 1.00 8.44 212 ILE B CA 1
ATOM 4679 C C . ILE B 1 189 ? 28.385 58.828 22.379 1.00 8.20 212 ILE B C 1
ATOM 4680 O O . ILE B 1 189 ? 27.933 59.825 21.794 1.00 8.66 212 ILE B O 1
ATOM 4685 N N . ARG B 1 190 ? 28.193 57.574 21.967 1.00 7.59 213 ARG B N 1
ATOM 4686 C CA . ARG B 1 190 ? 27.316 57.221 20.828 1.00 7.47 213 ARG B CA 1
ATOM 4687 C C . ARG B 1 190 ? 26.638 55.897 21.146 1.00 7.33 213 ARG B C 1
ATOM 4688 O O . ARG B 1 190 ? 27.339 54.966 21.589 1.00 6.84 213 ARG B O 1
ATOM 4696 N N . VAL B 1 191 ? 25.322 55.829 20.950 1.00 7.85 214 VAL B N 1
ATOM 4697 C CA . VAL B 1 191 ? 24.538 54.577 21.128 1.00 7.87 214 VAL B CA 1
ATOM 4698 C C . VAL B 1 191 ? 23.958 54.190 19.770 1.00 7.74 214 VAL B C 1
ATOM 4699 O O . VAL B 1 191 ? 23.223 54.992 19.166 1.00 8.27 214 VAL B O 1
ATOM 4703 N N . GLU B 1 192 ? 24.343 53.012 19.285 1.00 7.14 215 GLU B N 1
ATOM 4704 C CA . GLU B 1 192 ? 23.821 52.427 18.024 1.00 7.08 215 GLU B CA 1
ATOM 4705 C C . GLU B 1 192 ? 22.877 51.290 18.413 1.00 7.42 215 GLU B C 1
ATOM 4706 O O . GLU B 1 192 ? 23.185 50.546 19.369 1.00 7.28 215 GLU B O 1
ATOM 4712 N N . LYS B 1 193 ? 21.743 51.204 17.728 1.00 7.99 216 LYS B N 1
ATOM 4713 C CA . LYS B 1 193 ? 20.713 50.158 17.950 1.00 8.51 216 LYS B CA 1
ATOM 4714 C C . LYS B 1 193 ? 20.603 49.314 16.683 1.00 8.35 216 LYS B C 1
ATOM 4715 O O . LYS B 1 193 ? 20.564 49.895 15.589 1.00 8.39 216 LYS B O 1
ATOM 4721 N N . GLN B 1 194 ? 20.523 47.993 16.852 1.00 8.31 217 GLN B N 1
ATOM 4722 C CA . GLN B 1 194 ? 20.213 47.023 15.772 1.00 8.42 217 GLN B CA 1
ATOM 4723 C C . GLN B 1 194 ? 19.028 46.158 16.207 1.00 9.26 217 GLN B C 1
ATOM 4724 O O . GLN B 1 194 ? 18.952 45.809 17.393 1.00 9.40 217 GLN B O 1
ATOM 4730 N N . TYR B 1 195 ? 18.156 45.792 15.265 1.00 9.88 218 TYR B N 1
ATOM 4731 C CA . TYR B 1 195 ? 16.870 45.103 15.554 1.00 10.91 218 TYR B CA 1
ATOM 4732 C C . TYR B 1 195 ? 16.782 43.803 14.766 1.00 11.08 218 TYR B C 1
ATOM 4733 O O . TYR B 1 195 ? 16.172 43.749 13.707 1.00 11.62 218 TYR B O 1
ATOM 4742 N N . PRO B 1 196 ? 17.419 42.710 15.243 1.00 10.69 219 PRO B N 1
ATOM 4743 C CA . PRO B 1 196 ? 17.228 41.396 14.631 1.00 11.05 219 PRO B CA 1
ATOM 4744 C C . PRO B 1 196 ? 15.732 41.047 14.661 1.00 12.35 219 PRO B C 1
ATOM 4745 O O . PRO B 1 196 ? 15.044 41.431 15.602 1.00 12.87 219 PRO B O 1
ATOM 4749 N N . HIS B 1 197 ? 15.249 40.449 13.570 1.00 12.94 220 HIS B N 1
ATOM 4750 C CA . HIS B 1 197 ? 13.811 40.182 13.314 1.00 14.31 220 HIS B CA 1
ATOM 4751 C C . HIS B 1 197 ? 12.979 41.470 13.357 1.00 14.82 220 HIS B C 1
ATOM 4752 O O . HIS B 1 197 ? 11.749 41.331 13.446 1.00 16.02 220 HIS B O 1
ATOM 4759 N N . HIS B 1 198 ? 13.599 42.654 13.246 1.00 14.05 221 HIS B N 1
ATOM 4760 C CA . HIS B 1 198 ? 12.951 44.000 13.282 1.00 14.48 221 HIS B CA 1
ATOM 4761 C C . HIS B 1 198 ? 12.055 44.140 14.527 1.00 15.25 221 HIS B C 1
ATOM 4762 O O . HIS B 1 198 ? 10.912 44.651 14.393 1.00 16.33 221 HIS B O 1
ATOM 4769 N N . SER B 1 199 ? 12.571 43.722 15.692 1.00 14.78 222 SER B N 1
ATOM 4770 C CA . SER B 1 199 ? 11.808 43.547 16.961 1.00 15.58 222 SER B CA 1
ATOM 4771 C C . SER B 1 199 ? 12.558 44.155 18.153 1.00 14.89 222 SER B C 1
ATOM 4772 O O . SER B 1 199 ? 13.777 43.960 18.240 1.00 13.79 222 SER B O 1
ATOM 4775 N N . LEU B 1 200 ? 11.843 44.813 19.063 1.00 15.62 223 LEU B N 1
ATOM 4776 C CA . LEU B 1 200 ? 12.414 45.306 20.344 1.00 15.25 223 LEU B CA 1
ATOM 4777 C C . LEU B 1 200 ? 12.919 44.150 21.212 1.00 15.04 223 LEU B C 1
ATOM 4778 O O . LEU B 1 200 ? 13.829 44.401 22.009 1.00 14.38 223 LEU B O 1
ATOM 4783 N N . ASP B 1 201 ? 12.322 42.960 21.096 1.00 15.70 224 ASP B N 1
ATOM 4784 C CA . ASP B 1 201 ? 12.636 41.785 21.957 1.00 15.77 224 ASP B CA 1
ATOM 4785 C C . ASP B 1 201 ? 14.071 41.285 21.716 1.00 14.49 224 ASP B C 1
ATOM 4786 O O . ASP B 1 201 ? 14.652 40.729 22.664 1.00 14.32 224 ASP B O 1
ATOM 4791 N N . HIS B 1 202 ? 14.616 41.467 20.507 1.00 13.72 225 HIS B N 1
ATOM 4792 C CA . HIS B 1 202 ? 15.992 41.054 20.121 1.00 12.55 225 HIS B CA 1
ATOM 4793 C C . HIS B 1 202 ? 16.880 42.286 19.901 1.00 11.59 225 HIS B C 1
ATOM 4794 O O . HIS B 1 202 ? 17.872 42.152 19.198 1.00 10.72 225 HIS B O 1
ATOM 4801 N N . LEU B 1 203 ? 16.534 43.436 20.480 1.00 11.83 226 LEU B N 1
ATOM 4802 C CA . LEU B 1 203 ? 17.308 44.695 20.356 1.00 11.10 226 LEU B CA 1
ATOM 4803 C C . LEU B 1 203 ? 18.765 44.451 20.781 1.00 10.10 226 LEU B C 1
ATOM 4804 O O . LEU B 1 203 ? 18.970 43.927 21.883 1.00 10.25 226 LEU B O 1
ATOM 4809 N N . VAL B 1 204 ? 19.736 44.778 19.930 1.00 9.23 227 VAL B N 1
ATOM 4810 C CA . VAL B 1 204 ? 21.179 44.838 20.316 1.00 8.33 227 VAL B CA 1
ATOM 4811 C C . VAL B 1 204 ? 21.578 46.316 20.413 1.00 8.07 227 VAL B C 1
ATOM 4812 O O . VAL B 1 204 ? 21.484 47.043 19.391 1.00 7.96 227 VAL B O 1
ATOM 4816 N N . GLU B 1 205 ? 21.927 46.743 21.628 1.00 8.15 228 GLU B N 1
ATOM 4817 C CA . GLU B 1 205 ? 22.321 48.130 21.945 1.00 8.07 228 GLU B CA 1
ATOM 4818 C C . GLU B 1 205 ? 23.825 48.141 22.197 1.00 7.28 228 GLU B C 1
ATOM 4819 O O . GLU B 1 205 ? 24.272 47.364 23.063 1.00 7.25 228 GLU B O 1
ATOM 4825 N N . GLU B 1 206 ? 24.541 49.022 21.503 1.00 6.80 229 GLU B N 1
ATOM 4826 C CA . GLU B 1 206 ? 26.007 49.192 21.644 1.00 6.14 229 GLU B CA 1
ATOM 4827 C C . GLU B 1 206 ? 26.313 50.609 22.133 1.00 6.34 229 GLU B C 1
ATOM 4828 O O . GLU B 1 206 ? 25.819 51.571 21.504 1.00 6.58 229 GLU B O 1
ATOM 4834 N N . LEU B 1 207 ? 27.061 50.706 23.236 1.00 6.37 230 LEU B N 1
ATOM 4835 C CA . LEU B 1 207 ? 27.578 51.983 23.776 1.00 6.61 230 LEU B CA 1
ATOM 4836 C C . LEU B 1 207 ? 29.029 52.161 23.317 1.00 5.94 230 LEU B C 1
ATOM 4837 O O . LEU B 1 207 ? 29.903 51.388 23.754 1.00 5.62 230 LEU B O 1
ATOM 4842 N N . PHE B 1 208 ? 29.254 53.155 22.460 1.00 5.84 231 PHE B N 1
ATOM 4843 C CA . PHE B 1 208 ? 30.600 53.614 22.028 1.00 5.40 231 PHE B CA 1
ATOM 4844 C C . PHE B 1 208 ? 31.031 54.760 22.936 1.00 5.92 231 PHE B C 1
ATOM 4845 O O . PHE B 1 208 ? 30.335 55.791 22.990 1.00 6.50 231 PHE B O 1
ATOM 4853 N N . LEU B 1 209 ? 32.129 54.544 23.661 1.00 5.81 232 LEU B N 1
ATOM 4854 C CA . LEU B 1 209 ? 32.813 55.546 24.506 1.00 6.33 232 LEU B CA 1
ATOM 4855 C C . LEU B 1 209 ? 34.153 55.922 23.870 1.00 5.96 232 LEU B C 1
ATOM 4856 O O . LEU B 1 209 ? 34.583 55.253 22.928 1.00 5.30 232 LEU B O 1
ATOM 4861 N N . GLY B 1 210 ? 34.778 56.980 24.383 1.00 6.49 233 GLY B N 1
ATOM 4862 C CA . GLY B 1 210 ? 35.948 57.624 23.756 1.00 6.38 233 GLY B CA 1
ATOM 4863 C C . GLY B 1 210 ? 37.141 56.693 23.702 1.00 5.85 233 GLY B C 1
ATOM 4864 O O . GLY B 1 210 ? 37.341 55.919 24.650 1.00 5.90 233 GLY B O 1
ATOM 4865 N N . ASP B 1 211 ? 37.923 56.793 22.638 1.00 5.47 234 ASP B N 1
ATOM 4866 C CA . ASP B 1 211 ? 39.167 56.003 22.437 1.00 5.05 234 ASP B CA 1
ATOM 4867 C C . ASP B 1 211 ? 40.149 56.270 23.582 1.00 5.58 234 ASP B C 1
ATOM 4868 O O . ASP B 1 211 ? 40.075 57.342 24.203 1.00 6.28 234 ASP B O 1
ATOM 4873 N N . ILE B 1 212 ? 41.011 55.296 23.849 1.00 5.34 235 ILE B N 1
ATOM 4874 C CA . ILE B 1 212 ? 42.108 55.318 24.863 1.00 5.85 235 ILE B CA 1
ATOM 4875 C C . ILE B 1 212 ? 43.412 55.634 24.126 1.00 5.82 235 ILE B C 1
ATOM 4876 O O . ILE B 1 212 ? 43.686 54.966 23.133 1.00 5.22 235 ILE B O 1
ATOM 4881 N N . HIS B 1 213 ? 44.180 56.610 24.596 1.00 6.54 236 HIS B N 1
ATOM 4882 C CA . HIS B 1 213 ? 45.462 57.009 23.959 1.00 6.70 236 HIS B CA 1
ATOM 4883 C C . HIS B 1 213 ? 46.399 55.798 23.895 1.00 6.37 236 HIS B C 1
ATOM 4884 O O . HIS B 1 213 ? 46.499 55.077 24.890 1.00 6.52 236 HIS B O 1
ATOM 4891 N N . THR B 1 214 ? 47.084 55.627 22.771 1.00 6.04 237 THR B N 1
ATOM 4892 C CA . THR B 1 214 ? 48.104 54.573 22.536 1.00 5.82 237 THR B CA 1
ATOM 4893 C C . THR B 1 214 ? 49.355 54.812 23.411 1.00 6.64 237 THR B C 1
ATOM 4894 O O . THR B 1 214 ? 50.052 53.833 23.691 1.00 6.63 237 THR B O 1
ATOM 4898 N N . ASP B 1 215 ? 49.623 56.046 23.840 1.00 7.40 238 ASP B N 1
ATOM 4899 C CA . ASP B 1 215 ? 50.708 56.423 24.800 1.00 8.38 238 ASP B CA 1
ATOM 4900 C C . ASP B 1 215 ? 50.089 56.641 26.189 1.00 8.91 238 ASP B C 1
ATOM 4901 O O . ASP B 1 215 ? 49.332 57.613 26.353 1.00 9.17 238 ASP B O 1
ATOM 4906 N N . ALA B 1 216 ? 50.405 55.763 27.144 1.00 9.13 239 ALA B N 1
ATOM 4907 C CA . ALA B 1 216 ? 49.913 55.789 28.547 1.00 9.75 239 ALA B CA 1
ATOM 4908 C C . ALA B 1 216 ? 50.086 57.185 29.156 1.00 10.81 239 ALA B C 1
ATOM 4909 O O . ALA B 1 216 ? 49.140 57.679 29.791 1.00 11.10 239 ALA B O 1
ATOM 4911 N N . THR B 1 217 ? 51.254 57.798 28.953 1.00 11.46 240 THR B N 1
ATOM 4912 C CA . THR B 1 217 ? 51.674 59.066 29.609 1.00 12.71 240 THR B CA 1
ATOM 4913 C C . THR B 1 217 ? 50.745 60.191 29.138 1.00 12.65 240 THR B C 1
ATOM 4914 O O . THR B 1 217 ? 50.532 61.152 29.919 1.00 13.63 240 THR B O 1
ATOM 4918 N N . GLN B 1 218 ? 50.197 60.076 27.922 1.00 11.64 241 GLN B N 1
ATOM 4919 C CA . GLN B 1 218 ? 49.373 61.141 27.293 1.00 11.61 241 GLN B CA 1
ATOM 4920 C C . GLN B 1 218 ? 47.888 60.956 27.644 1.00 11.19 241 GLN B C 1
ATOM 4921 O O . GLN B 1 218 ? 47.105 61.853 27.308 1.00 11.32 241 GLN B O 1
ATOM 4927 N N . ARG B 1 219 ? 47.522 59.869 28.331 1.00 10.84 242 ARG B N 1
ATOM 4928 C CA . ARG B 1 219 ? 46.099 59.483 28.575 1.00 10.37 242 ARG B CA 1
ATOM 4929 C C . ARG B 1 219 ? 45.373 60.514 29.451 1.00 11.30 242 ARG B C 1
ATOM 4930 O O . ARG B 1 219 ? 44.147 60.676 29.263 1.00 11.02 242 ARG B O 1
ATOM 4938 N N . VAL B 1 220 ? 46.096 61.178 30.362 1.00 12.45 243 VAL B N 1
ATOM 4939 C CA . VAL B 1 220 ? 45.542 62.129 31.374 1.00 13.58 243 VAL B CA 1
ATOM 4940 C C . VAL B 1 220 ? 45.113 63.429 30.682 1.00 13.86 243 VAL B C 1
ATOM 4941 O O . VAL B 1 220 ? 44.221 64.104 31.215 1.00 14.49 243 VAL B O 1
ATOM 4945 N N . PHE B 1 221 ? 45.718 63.754 29.537 1.00 13.49 244 PHE B N 1
ATOM 4946 C CA . PHE B 1 221 ? 45.513 65.018 28.782 1.00 13.88 244 PHE B CA 1
ATOM 4947 C C . PHE B 1 221 ? 44.616 64.817 27.555 1.00 12.82 244 PHE B C 1
ATOM 4948 O O . PHE B 1 221 ? 44.208 65.828 26.951 1.00 13.16 244 PHE B O 1
ATOM 4956 N N . TYR B 1 222 ? 44.372 63.572 27.146 1.00 11.68 245 TYR B N 1
ATOM 4957 C CA . TYR B 1 222 ? 43.860 63.259 25.788 1.00 10.68 245 TYR B CA 1
ATOM 4958 C C . TYR B 1 222 ? 42.349 63.496 25.765 1.00 10.59 245 TYR B C 1
ATOM 4959 O O . TYR B 1 222 ? 41.630 62.946 26.593 1.00 10.55 245 TYR B O 1
ATOM 4968 N N . ARG B 1 223 ? 41.898 64.327 24.831 1.00 10.67 246 ARG B N 1
ATOM 4969 C CA . ARG B 1 223 ? 40.468 64.497 24.482 1.00 10.51 246 ARG B CA 1
ATOM 4970 C C . ARG B 1 223 ? 40.137 63.482 23.388 1.00 9.36 246 ARG B C 1
ATOM 4971 O O . ARG B 1 223 ? 40.661 63.582 22.281 1.00 9.05 246 ARG B O 1
ATOM 4979 N N . PRO B 1 224 ? 39.306 62.448 23.678 1.00 8.78 247 PRO B N 1
ATOM 4980 C CA . PRO B 1 224 ? 38.956 61.444 22.679 1.00 7.80 247 PRO B CA 1
ATOM 4981 C C . PRO B 1 224 ? 38.399 62.085 21.397 1.00 7.76 247 PRO B C 1
ATOM 4982 O O . PRO B 1 224 ? 37.571 62.952 21.496 1.00 8.35 247 PRO B O 1
ATOM 4986 N N . SER B 1 225 ? 38.832 61.575 20.236 1.00 7.13 248 SER B N 1
ATOM 4987 C CA . SER B 1 225 ? 38.344 62.014 18.902 1.00 7.08 248 SER B CA 1
ATOM 4988 C C . SER B 1 225 ? 37.750 60.802 18.166 1.00 6.26 248 SER B C 1
ATOM 4989 O O . SER B 1 225 ? 37.317 60.984 17.025 1.00 6.20 248 SER B O 1
ATOM 4992 N N . SER B 1 226 ? 37.774 59.616 18.780 1.00 5.74 249 SER B N 1
ATOM 4993 C CA . SER B 1 226 ? 37.209 58.361 18.224 1.00 5.06 249 SER B CA 1
ATOM 4994 C C . SER B 1 226 ? 36.706 57.479 19.366 1.00 4.93 249 SER B C 1
ATOM 4995 O O . SER B 1 226 ? 36.577 57.988 20.473 1.00 5.43 249 SER B O 1
ATOM 4998 N N . TYR B 1 227 ? 36.442 56.204 19.095 1.00 4.37 250 TYR B N 1
ATOM 4999 C CA . TYR B 1 227 ? 35.730 55.298 20.022 1.00 4.31 250 TYR B CA 1
ATOM 5000 C C . TYR B 1 227 ? 36.526 54.022 20.286 1.00 3.85 250 TYR B C 1
ATOM 5001 O O . TYR B 1 227 ? 37.240 53.525 19.420 1.00 3.43 250 TYR B O 1
ATOM 5010 N N . GLN B 1 228 ? 36.428 53.571 21.530 1.00 4.06 251 GLN B N 1
ATOM 5011 C CA . GLN B 1 228 ? 36.714 52.194 21.968 1.00 3.78 251 GLN B CA 1
ATOM 5012 C C . GLN B 1 228 ? 35.789 51.228 21.241 1.00 3.44 251 GLN B C 1
ATOM 5013 O O . GLN B 1 228 ? 34.765 51.611 20.683 1.00 3.53 251 GLN B O 1
ATOM 5019 N N . PRO B 1 229 ? 36.122 49.930 21.270 1.00 3.14 252 PRO B N 1
ATOM 5020 C CA . PRO B 1 229 ? 35.161 48.886 20.924 1.00 3.02 252 PRO B CA 1
ATOM 5021 C C . PRO B 1 229 ? 33.865 49.100 21.695 1.00 3.50 252 PRO B C 1
ATOM 5022 O O . PRO B 1 229 ? 33.900 49.537 22.844 1.00 3.92 252 PRO B O 1
ATOM 5026 N N . PRO B 1 230 ? 32.689 48.816 21.102 1.00 3.56 253 PRO B N 1
ATOM 5027 C CA . PRO B 1 230 ? 31.419 49.050 21.778 1.00 4.12 253 PRO B CA 1
ATOM 5028 C C . PRO B 1 230 ? 31.214 48.103 22.962 1.00 4.43 253 PRO B C 1
ATOM 5029 O O . PRO B 1 230 ? 31.617 46.960 22.909 1.00 4.20 253 PRO B O 1
ATOM 5033 N N . LEU B 1 231 ? 30.599 48.615 24.023 1.00 5.04 254 LEU B N 1
ATOM 5034 C CA . LEU B 1 231 ? 29.991 47.778 25.080 1.00 5.55 254 LEU B CA 1
ATOM 5035 C C . LEU B 1 231 ? 28.598 47.407 24.591 1.00 5.82 254 LEU B C 1
ATOM 5036 O O . LEU B 1 231 ? 28.000 48.203 23.841 1.00 5.85 254 LEU B O 1
ATOM 5041 N N . GLN B 1 232 ? 28.084 46.260 25.030 1.00 6.13 255 GLN B N 1
ATOM 5042 C CA . GLN B 1 232 ? 26.670 45.894 24.766 1.00 6.62 255 GLN B CA 1
ATOM 5043 C C . GLN B 1 232 ? 25.896 46.000 26.079 1.00 7.50 255 GLN B C 1
ATOM 5044 O O . GLN B 1 232 ? 26.474 45.722 27.143 1.00 7.71 255 GLN B O 1
ATOM 5050 N N . ASN B 1 233 ? 24.633 46.399 25.984 1.00 8.09 256 ASN B N 1
ATOM 5051 C CA . ASN B 1 233 ? 23.698 46.509 27.130 1.00 9.10 256 ASN B CA 1
ATOM 5052 C C . ASN B 1 233 ? 23.436 45.105 27.673 1.00 9.48 256 ASN B C 1
ATOM 5053 O O . ASN B 1 233 ? 23.129 44.201 26.867 1.00 9.31 256 ASN B O 1
ATOM 5058 N N . ALA B 1 234 ? 23.546 44.941 28.987 1.00 10.09 257 ALA B N 1
ATOM 5059 C CA . ALA B 1 234 ? 23.353 43.663 29.698 1.00 10.64 257 ALA B CA 1
ATOM 5060 C C . ALA B 1 234 ? 21.922 43.136 29.484 1.00 11.39 257 ALA B C 1
ATOM 5061 O O . ALA B 1 234 ? 21.738 41.924 29.666 1.00 11.73 257 ALA B O 1
ATOM 5063 N N . LYS B 1 235 ? 20.965 43.987 29.088 1.00 11.71 258 LYS B N 1
ATOM 5064 C CA . LYS B 1 235 ? 19.543 43.615 28.825 1.00 12.53 258 LYS B CA 1
ATOM 5065 C C . LYS B 1 235 ? 19.267 43.455 27.322 1.00 12.01 258 LYS B C 1
ATOM 5066 O O . LYS B 1 235 ? 18.230 42.866 26.987 1.00 12.66 258 LYS B O 1
ATOM 5072 N N . ASN B 1 236 ? 20.112 44.005 26.448 1.00 11.00 259 ASN B N 1
ATOM 5073 C CA . ASN B 1 236 ? 19.929 44.022 24.971 1.00 10.54 259 ASN B CA 1
ATOM 5074 C C . ASN B 1 236 ? 21.288 43.767 24.308 1.00 9.42 259 ASN B C 1
ATOM 5075 O O . ASN B 1 236 ? 21.890 44.723 23.734 1.00 8.80 259 ASN B O 1
ATOM 5080 N N . HIS B 1 237 ? 21.777 42.533 24.420 1.00 9.27 260 HIS B N 1
ATOM 5081 C CA . HIS B 1 237 ? 23.069 42.099 23.838 1.00 8.34 260 HIS B CA 1
ATOM 5082 C C . HIS B 1 237 ? 22.811 40.951 22.864 1.00 8.36 260 HIS B C 1
ATOM 5083 O O . HIS B 1 237 ? 21.737 40.318 22.946 1.00 9.15 260 HIS B O 1
ATOM 5090 N N . ASN B 1 238 ? 23.770 40.718 21.975 1.00 7.59 261 ASN B N 1
ATOM 5091 C CA . ASN B 1 238 ? 23.794 39.569 21.042 1.00 7.57 261 ASN B CA 1
ATOM 5092 C C . ASN B 1 238 ? 23.565 38.289 21.857 1.00 8.20 261 ASN B C 1
ATOM 5093 O O . ASN B 1 238 ? 24.241 38.117 22.895 1.00 8.15 261 ASN B O 1
ATOM 5098 N N . HIS B 1 239 ? 22.665 37.416 21.389 1.00 8.86 262 HIS B N 1
ATOM 5099 C CA . HIS B 1 239 ? 22.395 36.082 21.990 1.00 9.60 262 HIS B CA 1
ATOM 5100 C C . HIS B 1 239 ? 23.657 35.219 22.013 1.00 9.14 262 HIS B C 1
ATOM 5101 O O . HIS B 1 239 ? 23.777 34.423 22.937 1.00 9.62 262 HIS B O 1
ATOM 5108 N N . ALA B 1 240 ? 24.574 35.377 21.059 1.00 8.33 263 ALA B N 1
ATOM 5109 C CA . ALA B 1 240 ? 25.840 34.599 21.022 1.00 7.93 263 ALA B CA 1
ATOM 5110 C C . ALA B 1 240 ? 26.879 35.173 21.997 1.00 7.44 263 ALA B C 1
ATOM 5111 O O . ALA B 1 240 ? 27.934 34.559 22.132 1.00 7.21 263 ALA B O 1
ATOM 5113 N N . CYS B 1 241 ? 26.617 36.306 22.648 1.00 7.37 264 CYS B N 1
ATOM 5114 C CA . CYS B 1 241 ? 27.636 36.977 23.500 1.00 6.95 264 CYS B CA 1
ATOM 5115 C C . CYS B 1 241 ? 27.680 36.291 24.868 1.00 7.62 264 CYS B C 1
ATOM 5116 O O . CYS B 1 241 ? 26.998 36.749 25.789 1.00 8.15 264 CYS B O 1
ATOM 5119 N N . ILE B 1 242 ? 28.490 35.241 25.001 1.00 7.66 265 ILE B N 1
ATOM 5120 C CA . ILE B 1 242 ? 28.629 34.512 26.292 1.00 8.39 265 ILE B CA 1
ATOM 5121 C C . ILE B 1 242 ? 29.420 35.395 27.271 1.00 8.20 265 ILE B C 1
ATOM 5122 O O . ILE B 1 242 ? 29.003 35.469 28.444 1.00 8.91 265 ILE B O 1
ATOM 5127 N N . ALA B 1 243 ? 30.476 36.075 26.816 1.00 7.40 266 ALA B N 1
ATOM 5128 C CA . ALA B 1 243 ? 31.282 37.029 27.622 1.00 7.23 266 ALA B CA 1
ATOM 5129 C C . ALA B 1 243 ? 30.369 38.075 28.268 1.00 7.59 266 ALA B C 1
ATOM 5130 O O . ALA B 1 243 ? 30.529 38.353 29.461 1.00 8.10 266 ALA B O 1
ATOM 5132 N N . CYS B 1 244 ? 29.413 38.609 27.515 1.00 7.43 267 CYS B N 1
ATOM 5133 C CA . CYS B 1 244 ? 28.419 39.578 28.050 1.00 7.87 267 CYS B CA 1
ATOM 5134 C C . CYS B 1 244 ? 27.810 39.024 29.346 1.00 8.91 267 CYS B C 1
ATOM 5135 O O . CYS B 1 244 ? 27.776 39.766 30.339 1.00 9.34 267 CYS B O 1
ATOM 5138 N N . ARG B 1 245 ? 27.332 37.773 29.328 1.00 9.40 268 ARG B N 1
ATOM 5139 C CA . ARG B 1 245 ? 26.579 37.164 30.467 1.00 10.54 268 ARG B CA 1
ATOM 5140 C C . ARG B 1 245 ? 27.533 36.942 31.640 1.00 10.88 268 ARG B C 1
ATOM 5141 O O . ARG B 1 245 ? 27.180 37.341 32.743 1.00 11.64 268 ARG B O 1
ATOM 5149 N N . ILE B 1 246 ? 28.709 36.364 31.385 1.00 10.41 269 ILE B N 1
ATOM 5150 C CA . ILE B 1 246 ? 29.769 36.149 32.414 1.00 10.74 269 ILE B CA 1
ATOM 5151 C C . ILE B 1 246 ? 30.088 37.488 33.080 1.00 10.70 269 ILE B C 1
ATOM 5152 O O . ILE B 1 246 ? 30.016 37.540 34.307 1.00 11.59 269 ILE B O 1
ATOM 5157 N N . ILE B 1 247 ? 30.340 38.552 32.308 1.00 9.85 270 ILE B N 1
ATOM 5158 C CA . ILE B 1 247 ? 30.708 39.893 32.865 1.00 9.85 270 ILE B CA 1
ATOM 5159 C C . ILE B 1 247 ? 29.554 40.481 33.695 1.00 10.71 270 ILE B C 1
ATOM 5160 O O . ILE B 1 247 ? 29.839 41.079 34.740 1.00 11.30 270 ILE B O 1
ATOM 5165 N N . PHE B 1 248 ? 28.306 40.346 33.241 1.00 10.88 271 PHE B N 1
ATOM 5166 C CA . PHE B 1 248 ? 27.108 40.946 33.899 1.00 11.74 271 PHE B CA 1
ATOM 5167 C C . PHE B 1 248 ? 26.961 40.364 35.318 1.00 12.94 271 PHE B C 1
ATOM 5168 O O . PHE B 1 248 ? 26.516 41.100 36.197 1.00 13.71 271 PHE B O 1
ATOM 5176 N N . ARG B 1 249 ? 27.347 39.099 35.521 1.00 13.16 272 ARG B N 1
ATOM 5177 C CA . ARG B 1 249 ? 27.181 38.335 36.786 1.00 14.40 272 ARG B CA 1
ATOM 5178 C C . ARG B 1 249 ? 28.384 38.534 37.716 1.00 14.65 272 ARG B C 1
ATOM 5179 O O . ARG B 1 249 ? 28.383 37.920 38.796 1.00 15.73 272 ARG B O 1
ATOM 5187 N N . SER B 1 250 ? 29.365 39.353 37.322 1.00 13.79 273 SER B N 1
ATOM 5188 C CA . SER B 1 250 ? 30.645 39.543 38.047 1.00 13.97 273 SER B CA 1
ATOM 5189 C C . SER B 1 250 ? 30.564 40.804 38.912 1.00 14.57 273 SER B C 1
ATOM 5190 O O . SER B 1 250 ? 29.681 41.652 38.673 1.00 14.53 273 SER B O 1
ATOM 5193 N N . ASP B 1 251 ? 31.479 40.932 39.866 1.00 15.18 274 ASP B N 1
ATOM 5194 C CA . ASP B 1 251 ? 31.650 42.165 40.676 1.00 15.80 274 ASP B CA 1
ATOM 5195 C C . ASP B 1 251 ? 33.131 42.281 41.038 1.00 15.80 274 ASP B C 1
ATOM 5196 O O . ASP B 1 251 ? 33.906 41.392 40.638 1.00 15.33 274 ASP B O 1
ATOM 5201 N N . GLU B 1 252 ? 33.496 43.316 41.797 1.00 16.45 275 GLU B N 1
ATOM 5202 C CA . GLU B 1 252 ? 34.915 43.642 42.119 1.00 16.54 275 GLU B CA 1
ATOM 5203 C C . GLU B 1 252 ? 35.565 42.501 42.916 1.00 17.34 275 GLU B C 1
ATOM 5204 O O . GLU B 1 252 ? 36.794 42.414 42.866 1.00 17.17 275 GLU B O 1
ATOM 5210 N N . HIS B 1 253 ? 34.795 41.640 43.592 1.00 18.23 276 HIS B N 1
ATOM 5211 C CA . HIS B 1 253 ? 35.328 40.505 44.409 1.00 19.18 276 HIS B CA 1
ATOM 5212 C C . HIS B 1 253 ? 35.217 39.163 43.658 1.00 18.55 276 HIS B C 1
ATOM 5213 O O . HIS B 1 253 ? 35.879 38.207 44.097 1.00 19.13 276 HIS B O 1
ATOM 5220 N N . HIS B 1 254 ? 34.453 39.098 42.556 1.00 17.50 277 HIS B N 1
ATOM 5221 C CA . HIS B 1 254 ? 34.351 37.925 41.638 1.00 16.79 277 HIS B CA 1
ATOM 5222 C C . HIS B 1 254 ? 34.464 38.404 40.186 1.00 15.24 277 HIS B C 1
ATOM 5223 O O . HIS B 1 254 ? 33.461 38.567 39.497 1.00 14.74 277 HIS B O 1
ATOM 5230 N N . PRO B 1 255 ? 35.689 38.651 39.671 1.00 14.51 278 PRO B N 1
ATOM 5231 C CA . PRO B 1 255 ? 35.861 39.261 38.358 1.00 13.17 278 PRO B CA 1
ATOM 5232 C C . PRO B 1 255 ? 35.492 38.272 37.262 1.00 12.45 278 PRO B C 1
ATOM 5233 O O . PRO B 1 255 ? 35.556 37.067 37.476 1.00 12.89 278 PRO B O 1
ATOM 5237 N N . PRO B 1 256 ? 35.106 38.737 36.053 1.00 11.41 279 PRO B N 1
ATOM 5238 C CA . PRO B 1 256 ? 34.688 37.825 34.986 1.00 10.82 279 PRO B CA 1
ATOM 5239 C C . PRO B 1 256 ? 35.836 36.908 34.542 1.00 10.52 279 PRO B C 1
ATOM 5240 O O . PRO B 1 256 ? 36.883 37.409 34.259 1.00 10.06 279 PRO B O 1
ATOM 5244 N N . ILE B 1 257 ? 35.615 35.595 34.517 1.00 10.90 280 ILE B N 1
ATOM 5245 C CA . ILE B 1 257 ? 36.602 34.600 34.002 1.00 10.69 280 ILE B CA 1
ATOM 5246 C C . ILE B 1 257 ? 36.125 34.172 32.612 1.00 9.92 280 ILE B C 1
ATOM 5247 O O . ILE B 1 257 ? 35.130 33.415 32.524 1.00 10.30 280 ILE B O 1
ATOM 5252 N N . LEU B 1 258 ? 36.791 34.656 31.566 1.00 8.98 281 LEU B N 1
ATOM 5253 C CA . LEU B 1 258 ? 36.371 34.406 30.164 1.00 8.25 281 LEU B CA 1
ATOM 5254 C C . LEU B 1 258 ? 36.852 33.027 29.732 1.00 8.44 281 LEU B C 1
ATOM 5255 O O . LEU B 1 258 ? 37.827 32.524 30.266 1.00 8.84 281 LEU B O 1
ATOM 5260 N N . PRO B 1 259 ? 36.127 32.341 28.819 1.00 8.32 282 PRO B N 1
ATOM 5261 C CA . PRO B 1 259 ? 36.453 30.967 28.451 1.00 8.68 282 PRO B CA 1
ATOM 5262 C C . PRO B 1 259 ? 37.805 30.913 27.759 1.00 8.17 282 PRO B C 1
ATOM 5263 O O . PRO B 1 259 ? 38.139 31.815 27.009 1.00 7.37 282 PRO B O 1
ATOM 5267 N N . PRO B 1 260 ? 38.621 29.862 27.973 1.00 8.71 283 PRO B N 1
ATOM 5268 C CA . PRO B 1 260 ? 39.903 29.738 27.275 1.00 8.34 283 PRO B CA 1
ATOM 5269 C C . PRO B 1 260 ? 39.698 29.407 25.786 1.00 7.84 283 PRO B C 1
ATOM 5270 O O . PRO B 1 260 ? 38.711 28.774 25.440 1.00 8.10 283 PRO B O 1
ATOM 5274 N N . LYS B 1 261 ? 40.593 29.906 24.936 1.00 7.20 284 LYS B N 1
ATOM 5275 C CA . LYS B 1 261 ? 40.526 29.697 23.470 1.00 6.76 284 LYS B CA 1
ATOM 5276 C C . LYS B 1 261 ? 41.942 29.730 22.913 1.00 6.55 284 LYS B C 1
ATOM 5277 O O . LYS B 1 261 ? 42.631 30.705 23.159 1.00 6.18 284 LYS B O 1
ATOM 5283 N N . ALA B 1 262 ? 42.329 28.705 22.155 1.00 6.85 285 ALA B N 1
ATOM 5284 C CA . ALA B 1 262 ? 43.667 28.553 21.544 1.00 6.82 285 ALA B CA 1
ATOM 5285 C C . ALA B 1 262 ? 43.950 29.747 20.620 1.00 5.98 285 ALA B C 1
ATOM 5286 O O . ALA B 1 262 ? 43.002 30.301 20.021 1.00 5.51 285 ALA B O 1
ATOM 5288 N N . ASP B 1 263 ? 45.209 30.166 20.563 1.00 5.89 286 ASP B N 1
ATOM 5289 C CA . ASP B 1 263 ? 45.656 31.252 19.659 1.00 5.24 286 ASP B CA 1
ATOM 5290 C C . ASP B 1 263 ? 45.706 30.674 18.241 1.00 5.24 286 ASP B C 1
ATOM 5291 O O . ASP B 1 263 ? 46.248 29.560 18.060 1.00 5.82 286 ASP B O 1
ATOM 5296 N N . LEU B 1 264 ? 45.120 31.395 17.290 1.00 4.70 287 LEU B N 1
ATOM 5297 C CA . LEU B 1 264 ? 45.214 31.088 15.850 1.00 4.71 287 LEU B CA 1
ATOM 5298 C C . LEU B 1 264 ? 46.549 31.623 15.334 1.00 4.62 287 LEU B C 1
ATOM 5299 O O . LEU B 1 264 ? 47.049 32.661 15.857 1.00 4.31 287 LEU B O 1
ATOM 5304 N N . THR B 1 265 ? 47.110 30.934 14.348 1.00 4.98 288 THR B N 1
ATOM 5305 C CA . THR B 1 265 ? 48.325 31.394 13.648 1.00 5.00 288 THR B CA 1
ATOM 5306 C C . THR B 1 265 ? 47.857 32.379 12.580 1.00 4.51 288 THR B C 1
ATOM 5307 O O . THR B 1 265 ? 46.703 32.272 12.129 1.00 4.37 288 THR B O 1
ATOM 5311 N N . ILE B 1 266 ? 48.697 33.344 12.226 1.00 4.34 289 ILE B N 1
ATOM 5312 C CA . ILE B 1 266 ? 48.319 34.329 11.193 1.00 3.98 289 ILE B CA 1
ATOM 5313 C C . ILE B 1 266 ? 48.355 33.601 9.849 1.00 4.39 289 ILE B C 1
ATOM 5314 O O . ILE B 1 266 ? 49.389 33.008 9.540 1.00 4.89 289 ILE B O 1
ATOM 5319 N N . GLY B 1 267 ? 47.235 33.617 9.121 1.00 4.28 290 GLY B N 1
ATOM 5320 C CA . GLY B 1 267 ? 47.143 33.225 7.700 1.00 4.69 290 GLY B CA 1
ATOM 5321 C C . GLY B 1 267 ? 46.462 34.329 6.928 1.00 4.37 290 GLY B C 1
ATOM 5322 O O . GLY B 1 267 ? 45.229 34.411 6.993 1.00 4.17 290 GLY B O 1
ATOM 5323 N N . LEU B 1 268 ? 47.241 35.179 6.272 1.00 4.38 291 LEU B N 1
ATOM 5324 C CA . LEU B 1 268 ? 46.747 36.431 5.644 1.00 4.11 291 LEU B CA 1
ATOM 5325 C C . LEU B 1 268 ? 46.078 36.134 4.302 1.00 4.53 291 LEU B C 1
ATOM 5326 O O . LEU B 1 268 ? 45.172 36.889 3.919 1.00 4.35 291 LEU B O 1
ATOM 5331 N N . HIS B 1 269 ? 46.529 35.119 3.571 1.00 5.16 292 HIS B N 1
ATOM 5332 C CA . HIS B 1 269 ? 46.170 34.993 2.135 1.00 5.73 292 HIS B CA 1
ATOM 5333 C C . HIS B 1 269 ? 44.666 35.219 1.930 1.00 5.60 292 HIS B C 1
ATOM 5334 O O . HIS B 1 269 ? 43.847 34.509 2.557 1.00 5.52 292 HIS B O 1
ATOM 5341 N N . GLY B 1 270 ? 44.314 36.125 1.026 1.00 5.70 293 GLY B N 1
ATOM 5342 C CA . GLY B 1 270 ? 42.924 36.351 0.623 1.00 5.77 293 GLY B CA 1
ATOM 5343 C C . GLY B 1 270 ? 42.508 37.772 0.914 1.00 5.24 293 GLY B C 1
ATOM 5344 O O . GLY B 1 270 ? 43.386 38.647 0.931 1.00 5.05 293 GLY B O 1
ATOM 5345 N N . GLU B 1 271 ? 41.213 37.995 1.112 1.00 5.11 294 GLU B N 1
ATOM 5346 C CA . GLU B 1 271 ? 40.633 39.358 1.139 1.00 4.82 294 GLU B CA 1
ATOM 5347 C C . GLU B 1 271 ? 39.863 39.563 2.431 1.00 4.24 294 GLU B C 1
ATOM 5348 O O . GLU B 1 271 ? 39.256 38.594 2.956 1.00 4.28 294 GLU B O 1
ATOM 5354 N N . TRP B 1 272 ? 39.948 40.785 2.940 1.00 3.82 295 TRP B N 1
ATOM 5355 C CA . TRP B 1 272 ? 39.385 41.177 4.247 1.00 3.30 295 TRP B CA 1
ATOM 5356 C C . TRP B 1 272 ? 38.776 42.570 4.104 1.00 3.25 295 TRP B C 1
ATOM 5357 O O . TRP B 1 272 ? 39.401 43.438 3.427 1.00 3.39 295 TRP B O 1
ATOM 5368 N N . VAL B 1 273 ? 37.624 42.785 4.733 1.00 3.15 296 VAL B N 1
ATOM 5369 C CA . VAL B 1 273 ? 36.872 44.072 4.667 1.00 3.20 296 VAL B CA 1
ATOM 5370 C C . VAL B 1 273 ? 36.396 44.447 6.063 1.00 2.81 296 VAL B C 1
ATOM 5371 O O . VAL B 1 273 ? 36.157 43.561 6.865 1.00 2.67 296 VAL B O 1
ATOM 5375 N N . SER B 1 274 ? 36.267 45.751 6.300 1.00 2.76 297 SER B N 1
ATOM 5376 C CA . SER B 1 274 ? 35.636 46.340 7.504 1.00 2.57 297 SER B CA 1
ATOM 5377 C C . SER B 1 274 ? 34.231 45.760 7.700 1.00 2.80 297 SER B C 1
ATOM 5378 O O . SER B 1 274 ? 33.531 45.484 6.710 1.00 3.22 297 SER B O 1
ATOM 5381 N N . GLN B 1 275 ? 33.859 45.560 8.958 1.00 2.62 298 GLN B N 1
ATOM 5382 C CA . GLN B 1 275 ? 32.520 45.097 9.405 1.00 2.90 298 GLN B CA 1
ATOM 5383 C C . GLN B 1 275 ? 31.648 46.305 9.729 1.00 3.11 298 GLN B C 1
ATOM 5384 O O . GLN B 1 275 ? 30.430 46.144 9.836 1.00 3.49 298 GLN B O 1
ATOM 5390 N N . ARG B 1 276 ? 32.274 47.470 9.896 1.00 2.95 299 ARG B N 1
ATOM 5391 C CA . ARG B 1 276 ? 31.528 48.703 10.240 1.00 3.23 299 ARG B CA 1
ATOM 5392 C C . ARG B 1 276 ? 32.170 49.970 9.678 1.00 3.29 299 ARG B C 1
ATOM 5393 O O . ARG B 1 276 ? 33.278 49.894 9.141 1.00 3.07 299 ARG B O 1
ATOM 5401 N N . CYS B 1 277 ? 31.451 51.083 9.774 1.00 3.68 300 CYS B N 1
ATOM 5402 C CA . CYS B 1 277 ? 32.025 52.398 9.430 1.00 3.84 300 CYS B CA 1
ATOM 5403 C C . CYS B 1 277 ? 33.010 52.696 10.558 1.00 3.49 300 CYS B C 1
ATOM 5404 O O . CYS B 1 277 ? 32.563 53.034 11.650 1.00 3.58 300 CYS B O 1
ATOM 5407 N N . GLU B 1 278 ? 34.294 52.504 10.292 1.00 3.19 301 GLU B N 1
ATOM 5408 C CA . GLU B 1 278 ? 35.318 52.663 11.344 1.00 2.92 301 GLU B CA 1
ATOM 5409 C C . GLU B 1 278 ? 35.613 54.139 11.626 1.00 3.27 301 GLU B C 1
ATOM 5410 O O . GLU B 1 278 ? 35.447 54.966 10.728 1.00 3.64 301 GLU B O 1
ATOM 5416 N N . VAL B 1 279 ? 36.064 54.419 12.843 1.00 3.22 302 VAL B N 1
ATOM 5417 C CA . VAL B 1 279 ? 36.452 55.800 13.231 1.00 3.64 302 VAL B CA 1
ATOM 5418 C C . VAL B 1 279 ? 37.897 55.764 13.731 1.00 3.50 302 VAL B C 1
ATOM 5419 O O . VAL B 1 279 ? 38.200 54.968 14.616 1.00 3.21 302 VAL B O 1
ATOM 5423 N N . ARG B 1 280 ? 38.748 56.574 13.129 1.00 3.77 303 ARG B N 1
ATOM 5424 C CA . ARG B 1 280 ? 40.157 56.685 13.550 1.00 3.80 303 ARG B CA 1
ATOM 5425 C C . ARG B 1 280 ? 40.361 58.090 14.115 1.00 4.42 303 ARG B C 1
ATOM 5426 O O . ARG B 1 280 ? 39.622 59.004 13.730 1.00 4.84 303 ARG B O 1
ATOM 5434 N N . PRO B 1 281 ? 41.334 58.304 15.009 1.00 4.61 304 PRO B N 1
ATOM 5435 C CA . PRO B 1 281 ? 41.626 59.650 15.474 1.00 5.33 304 PRO B CA 1
ATOM 5436 C C . PRO B 1 281 ? 41.964 60.616 14.329 1.00 5.80 304 PRO B C 1
ATOM 5437 O O . PRO B 1 281 ? 42.550 60.162 13.380 1.00 5.58 304 PRO B O 1
ATOM 5441 N N . GLU B 1 282 ? 41.495 61.868 14.411 1.00 6.49 305 GLU B N 1
ATOM 5442 C CA . GLU B 1 282 ? 41.858 62.951 13.437 1.00 7.15 305 GLU B CA 1
ATOM 5443 C C . GLU B 1 282 ? 41.209 62.795 12.053 1.00 7.01 305 GLU B C 1
ATOM 5444 O O . GLU B 1 282 ? 40.650 63.789 11.579 1.00 7.64 305 GLU B O 1
ATOM 5450 N N . VAL B 1 283 ? 41.305 61.622 11.418 1.00 6.34 306 VAL B N 1
ATOM 5451 C CA . VAL B 1 283 ? 40.821 61.400 10.020 1.00 6.32 306 VAL B CA 1
ATOM 5452 C C . VAL B 1 283 ? 39.369 60.921 10.028 1.00 6.03 306 VAL B C 1
ATOM 5453 O O . VAL B 1 283 ? 38.736 60.979 8.970 1.00 6.22 306 VAL B O 1
ATOM 5457 N N . LEU B 1 284 ? 38.900 60.421 11.158 1.00 5.65 307 LEU B N 1
ATOM 5458 C CA . LEU B 1 284 ? 37.488 60.008 11.331 1.00 5.49 307 LEU B CA 1
ATOM 5459 C C . LEU B 1 284 ? 37.051 58.769 10.529 1.00 4.99 307 LEU B C 1
ATOM 5460 O O . LEU B 1 284 ? 37.687 57.734 10.676 1.00 4.45 307 LEU B O 1
ATOM 5465 N N . PHE B 1 285 ? 36.048 58.904 9.666 1.00 5.28 308 PHE B N 1
ATOM 5466 C CA . PHE B 1 285 ? 35.351 57.736 9.066 1.00 4.94 308 PHE B CA 1
ATOM 5467 C C . PHE B 1 285 ? 36.017 57.084 7.860 1.00 4.80 308 PHE B C 1
ATOM 5468 O O . PHE B 1 285 ? 36.385 57.773 6.908 1.00 5.26 308 PHE B O 1
ATOM 5476 N N . LEU B 1 286 ? 36.055 55.754 7.906 1.00 4.27 309 LEU B N 1
ATOM 5477 C CA . LEU B 1 286 ? 36.612 54.987 6.774 1.00 4.20 309 LEU B CA 1
ATOM 5478 C C . LEU B 1 286 ? 36.237 53.510 6.830 1.00 3.78 309 LEU B C 1
ATOM 5479 O O . LEU B 1 286 ? 35.766 53.051 7.866 1.00 3.48 309 LEU B O 1
ATOM 5484 N N . THR B 1 287 ? 36.397 52.837 5.705 1.00 3.88 310 THR B N 1
ATOM 5485 C CA . THR B 1 287 ? 36.270 51.372 5.627 1.00 3.58 310 THR B CA 1
ATOM 5486 C C . THR B 1 287 ? 37.560 50.901 4.946 1.00 3.53 310 THR B C 1
ATOM 5487 O O . THR B 1 287 ? 38.181 51.703 4.237 1.00 3.87 310 THR B O 1
ATOM 5491 N N . ARG B 1 288 ? 37.913 49.638 5.104 1.00 3.22 311 ARG B N 1
ATOM 5492 C CA . ARG B 1 288 ? 39.175 49.054 4.604 1.00 3.19 311 ARG B CA 1
ATOM 5493 C C . ARG B 1 288 ? 38.822 47.788 3.841 1.00 3.35 311 ARG B C 1
ATOM 5494 O O . ARG B 1 288 ? 37.875 47.075 4.249 1.00 3.24 311 ARG B O 1
ATOM 5502 N N . HIS B 1 289 ? 39.535 47.563 2.744 1.00 3.70 312 HIS B N 1
ATOM 5503 C CA . HIS B 1 289 ? 39.537 46.300 1.977 1.00 3.94 312 HIS B CA 1
ATOM 5504 C C . HIS B 1 289 ? 41.009 45.963 1.732 1.00 3.98 312 HIS B C 1
ATOM 5505 O O . HIS B 1 289 ? 41.682 46.737 1.049 1.00 4.32 312 HIS B O 1
ATOM 5512 N N . PHE B 1 290 ? 41.504 44.892 2.351 1.00 3.69 313 PHE B N 1
ATOM 5513 C CA . PHE B 1 290 ? 42.918 44.452 2.240 1.00 3.77 313 PHE B CA 1
ATOM 5514 C C . PHE B 1 290 ? 42.941 43.134 1.478 1.00 4.16 313 PHE B C 1
ATOM 5515 O O . PHE B 1 290 ? 42.026 42.294 1.626 1.00 4.14 313 PHE B O 1
ATOM 5523 N N . ILE B 1 291 ? 43.955 43.004 0.637 1.00 4.61 314 ILE B N 1
ATOM 5524 C CA . ILE B 1 291 ? 44.249 41.775 -0.131 1.00 5.12 314 ILE B CA 1
ATOM 5525 C C . ILE B 1 291 ? 45.690 41.408 0.183 1.00 5.14 314 ILE B C 1
ATOM 5526 O O . ILE B 1 291 ? 46.558 42.276 0.062 1.00 5.24 314 ILE B O 1
ATOM 5531 N N . PHE B 1 292 ? 45.894 40.171 0.624 1.00 5.12 315 PHE B N 1
ATOM 5532 C CA . PHE B 1 292 ? 47.229 39.618 0.941 1.00 5.26 315 PHE B CA 1
ATOM 5533 C C . PHE B 1 292 ? 47.499 38.451 0.007 1.00 5.98 315 PHE B C 1
ATOM 5534 O O . PHE B 1 292 ? 46.616 37.579 -0.130 1.00 6.11 315 PHE B O 1
ATOM 5542 N N . HIS B 1 293 ? 48.676 38.460 -0.600 1.00 6.52 316 HIS B N 1
ATOM 5543 C CA . HIS B 1 293 ? 49.218 37.397 -1.475 1.00 7.35 316 HIS B CA 1
ATOM 5544 C C . HIS B 1 293 ? 50.414 36.742 -0.774 1.00 7.43 316 HIS B C 1
ATOM 5545 O O . HIS B 1 293 ? 51.517 37.301 -0.876 1.00 7.66 316 HIS B O 1
ATOM 5552 N N . ASP B 1 294 ? 50.190 35.609 -0.092 1.00 7.34 317 ASP B N 1
ATOM 5553 C CA . ASP B 1 294 ? 51.212 34.878 0.707 1.00 7.46 317 ASP B CA 1
ATOM 5554 C C . ASP B 1 294 ? 52.189 34.168 -0.229 1.00 8.46 317 ASP B C 1
ATOM 5555 O O . ASP B 1 294 ? 53.274 33.789 0.230 1.00 8.73 317 ASP B O 1
ATOM 5560 N N . ASN B 1 295 ? 51.822 34.004 -1.496 1.00 9.07 318 ASN B N 1
ATOM 5561 C CA . ASN B 1 295 ? 52.737 33.446 -2.515 1.00 10.14 318 ASN B CA 1
ATOM 5562 C C . ASN B 1 295 ? 53.960 34.362 -2.677 1.00 10.34 318 ASN B C 1
ATOM 5563 O O . ASN B 1 295 ? 55.031 33.805 -2.944 1.00 11.11 318 ASN B O 1
ATOM 5568 N N . ASN B 1 296 ? 53.828 35.688 -2.545 1.00 9.80 319 ASN B N 1
ATOM 5569 C CA . ASN B 1 296 ? 54.985 36.610 -2.742 1.00 10.12 319 ASN B CA 1
ATOM 5570 C C . ASN B 1 296 ? 55.005 37.725 -1.690 1.00 9.27 319 ASN B C 1
ATOM 5571 O O . ASN B 1 296 ? 55.758 38.687 -1.873 1.00 9.50 319 ASN B O 1
ATOM 5576 N N . ASN B 1 297 ? 54.228 37.600 -0.617 1.00 8.41 320 ASN B N 1
ATOM 5577 C CA . ASN B 1 297 ? 54.216 38.573 0.504 1.00 7.66 320 ASN B CA 1
ATOM 5578 C C . ASN B 1 297 ? 54.001 39.991 -0.033 1.00 7.60 320 ASN B C 1
ATOM 5579 O O . ASN B 1 297 ? 54.757 40.910 0.352 1.00 7.61 320 ASN B O 1
ATOM 5584 N N . THR B 1 298 ? 53.027 40.155 -0.917 1.00 7.65 321 THR B N 1
ATOM 5585 C CA . THR B 1 298 ? 52.577 41.482 -1.396 1.00 7.58 321 THR B CA 1
ATOM 5586 C C . THR B 1 298 ? 51.180 41.733 -0.850 1.00 6.81 321 THR B C 1
ATOM 5587 O O . THR B 1 298 ? 50.420 40.793 -0.732 1.00 6.63 321 THR B O 1
ATOM 5591 N N . TRP B 1 299 ? 50.878 42.977 -0.522 1.00 6.47 322 TRP B N 1
ATOM 5592 C CA . TRP B 1 299 ? 49.555 43.362 0.019 1.00 5.81 322 TRP B CA 1
ATOM 5593 C C . TRP B 1 299 ? 49.050 44.580 -0.744 1.00 6.05 322 TRP B C 1
ATOM 5594 O O . TRP B 1 299 ? 49.867 45.388 -1.219 1.00 6.52 322 TRP B O 1
ATOM 5605 N N . GLU B 1 300 ? 47.737 44.698 -0.807 1.00 5.79 323 GLU B N 1
ATOM 5606 C CA . GLU B 1 300 ? 47.019 45.872 -1.333 1.00 5.96 323 GLU B CA 1
ATOM 5607 C C . GLU B 1 300 ? 46.017 46.309 -0.274 1.00 5.27 323 GLU B C 1
ATOM 5608 O O . GLU B 1 300 ? 45.352 45.448 0.280 1.00 4.87 323 GLU B O 1
ATOM 5614 N N . GLY B 1 301 ? 45.932 47.612 -0.026 1.00 5.23 324 GLY B N 1
ATOM 5615 C CA . GLY B 1 301 ? 44.885 48.209 0.819 1.00 4.75 324 GLY B CA 1
ATOM 5616 C C . GLY B 1 301 ? 44.090 49.234 0.044 1.00 5.18 324 GLY B C 1
ATOM 5617 O O . GLY B 1 301 ? 44.701 50.001 -0.717 1.00 5.75 324 GLY B O 1
ATOM 5618 N N . HIS B 1 302 ? 42.774 49.181 0.173 1.00 5.01 325 HIS B N 1
ATOM 5619 C CA . HIS B 1 302 ? 41.853 50.269 -0.208 1.00 5.35 325 HIS B CA 1
ATOM 5620 C C . HIS B 1 302 ? 41.361 50.875 1.092 1.00 4.83 325 HIS B C 1
ATOM 5621 O O . HIS B 1 302 ? 40.851 50.131 1.913 1.00 4.33 325 HIS B O 1
ATOM 5628 N N . TYR B 1 303 ? 41.525 52.184 1.238 1.00 5.06 326 TYR B N 1
ATOM 5629 C CA . TYR B 1 303 ? 40.939 52.978 2.336 1.00 4.78 326 TYR B CA 1
ATOM 5630 C C . TYR B 1 303 ? 39.862 53.881 1.743 1.00 5.31 326 TYR B C 1
ATOM 5631 O O . TYR B 1 303 ? 40.217 54.837 1.058 1.00 5.91 326 TYR B O 1
ATOM 5640 N N . TYR B 1 304 ? 38.593 53.543 1.974 1.00 5.18 327 TYR B N 1
ATOM 5641 C CA . TYR B 1 304 ? 37.396 54.320 1.567 1.00 5.70 327 TYR B CA 1
ATOM 5642 C C . TYR B 1 304 ? 37.043 55.262 2.708 1.00 5.57 327 TYR B C 1
ATOM 5643 O O . TYR B 1 304 ? 36.598 54.790 3.779 1.00 5.06 327 TYR B O 1
ATOM 5652 N N . HIS B 1 305 ? 37.266 56.558 2.485 1.00 6.10 328 HIS B N 1
ATOM 5653 C CA . HIS B 1 305 ? 37.042 57.620 3.489 1.00 6.16 328 HIS B CA 1
ATOM 5654 C C . HIS B 1 305 ? 35.653 58.210 3.247 1.00 6.70 328 HIS B C 1
ATOM 5655 O O . HIS B 1 305 ? 35.251 58.304 2.073 1.00 7.28 328 HIS B O 1
ATOM 5662 N N . TYR B 1 306 ? 34.970 58.556 4.333 1.00 6.57 329 TYR B N 1
ATOM 5663 C CA . TYR B 1 306 ? 33.594 59.099 4.344 1.00 7.09 329 TYR B CA 1
ATOM 5664 C C . TYR B 1 306 ? 33.565 60.326 5.268 1.00 7.39 329 TYR B C 1
ATOM 5665 O O . TYR B 1 306 ? 34.453 60.451 6.157 1.00 7.02 329 TYR B O 1
ATOM 5674 N N . SER B 1 307 ? 32.592 61.218 5.059 1.00 8.15 330 SER B N 1
ATOM 5675 C CA . SER B 1 307 ? 32.379 62.417 5.918 1.00 8.61 330 SER B CA 1
ATOM 5676 C C . SER B 1 307 ? 31.366 62.110 7.017 1.00 8.42 330 SER B C 1
ATOM 5677 O O . SER B 1 307 ? 31.250 62.947 7.933 1.00 8.72 330 SER B O 1
ATOM 5680 N N . ASP B 1 308 ? 30.666 60.974 6.900 1.00 8.04 331 ASP B N 1
ATOM 5681 C CA . ASP B 1 308 ? 29.546 60.622 7.812 1.00 8.00 331 ASP B CA 1
ATOM 5682 C C . ASP B 1 308 ? 29.775 59.316 8.583 1.00 7.13 331 ASP B C 1
ATOM 5683 O O . ASP B 1 308 ? 30.437 58.419 8.051 1.00 6.61 331 ASP B O 1
ATOM 5688 N N . PRO B 1 309 ? 29.205 59.177 9.798 1.00 7.05 332 PRO B N 1
ATOM 5689 C CA . PRO B 1 309 ? 29.425 57.993 10.644 1.00 6.33 332 PRO B CA 1
ATOM 5690 C C . PRO B 1 309 ? 28.732 56.687 10.228 1.00 6.12 332 PRO B C 1
ATOM 5691 O O . PRO B 1 309 ? 28.909 55.718 10.905 1.00 5.62 332 PRO B O 1
ATOM 5695 N N . VAL B 1 310 ? 27.955 56.705 9.153 1.00 6.61 333 VAL B N 1
ATOM 5696 C CA . VAL B 1 310 ? 27.329 55.467 8.614 1.00 6.54 333 VAL B CA 1
ATOM 5697 C C . VAL B 1 310 ? 27.969 55.187 7.246 1.00 6.50 333 VAL B C 1
ATOM 5698 O O . VAL B 1 310 ? 27.448 54.347 6.517 1.00 6.66 333 VAL B O 1
ATOM 5702 N N . CYS B 1 311 ? 29.041 55.907 6.916 1.00 6.39 334 CYS B N 1
ATOM 5703 C CA . CYS B 1 311 ? 29.822 55.647 5.682 1.00 6.37 334 CYS B CA 1
ATOM 5704 C C . CYS B 1 311 ? 28.912 55.576 4.443 1.00 7.10 334 CYS B C 1
ATOM 5705 O O . CYS B 1 311 ? 28.979 54.583 3.711 1.00 7.03 334 CYS B O 1
ATOM 5708 N N . LYS B 1 312 ? 28.117 56.618 4.215 1.00 7.86 335 LYS B N 1
ATOM 5709 C CA . LYS B 1 312 ? 27.231 56.711 3.020 1.00 8.74 335 LYS B CA 1
ATOM 5710 C C . LYS B 1 312 ? 27.678 57.834 2.076 1.00 9.38 335 LYS B C 1
ATOM 5711 O O . LYS B 1 312 ? 27.318 57.751 0.903 1.00 10.05 335 LYS B O 1
ATOM 5717 N N . HIS B 1 313 ? 28.436 58.828 2.547 1.00 9.27 336 HIS B N 1
ATOM 5718 C CA . HIS B 1 313 ? 28.911 59.989 1.746 1.00 9.97 336 HIS B CA 1
ATOM 5719 C C . HIS B 1 313 ? 30.429 59.919 1.606 1.00 9.45 336 HIS B C 1
ATOM 5720 O O . HIS B 1 313 ? 31.158 60.374 2.492 1.00 9.06 336 HIS B O 1
ATOM 5727 N N . PRO B 1 314 ? 30.961 59.341 0.507 1.00 9.53 337 PRO B N 1
ATOM 5728 C CA . PRO B 1 314 ? 32.406 59.185 0.338 1.00 9.11 337 PRO B CA 1
ATOM 5729 C C . PRO B 1 314 ? 33.107 60.530 0.080 1.00 9.71 337 PRO B C 1
ATOM 5730 O O . PRO B 1 314 ? 32.519 61.403 -0.527 1.00 10.62 337 PRO B O 1
ATOM 5734 N N . THR B 1 315 ? 34.332 60.672 0.582 1.00 9.26 338 THR B N 1
ATOM 5735 C CA . THR B 1 315 ? 35.166 61.879 0.398 1.00 9.84 338 THR B CA 1
ATOM 5736 C C . THR B 1 315 ? 36.299 61.554 -0.567 1.00 9.97 338 THR B C 1
ATOM 5737 O O . THR B 1 315 ? 36.422 62.230 -1.575 1.00 10.87 338 THR B O 1
ATOM 5741 N N . PHE B 1 316 ? 37.111 60.562 -0.250 1.00 9.18 339 PHE B N 1
ATOM 5742 C CA . PHE B 1 316 ? 38.267 60.176 -1.089 1.00 9.31 339 PHE B CA 1
ATOM 5743 C C . PHE B 1 316 ? 38.619 58.729 -0.775 1.00 8.42 339 PHE B C 1
ATOM 5744 O O . PHE B 1 316 ? 38.314 58.245 0.326 1.00 7.67 339 PHE B O 1
ATOM 5752 N N . THR B 1 317 ? 39.245 58.071 -1.742 1.00 8.61 340 THR B N 1
ATOM 5753 C CA . THR B 1 317 ? 39.753 56.690 -1.616 1.00 7.94 340 THR B CA 1
ATOM 5754 C C . THR B 1 317 ? 41.267 56.686 -1.830 1.00 8.04 340 THR B C 1
ATOM 5755 O O . THR B 1 317 ? 41.711 57.278 -2.824 1.00 8.87 340 THR B O 1
ATOM 5759 N N . ILE B 1 318 ? 41.989 56.015 -0.934 1.00 7.32 341 ILE B N 1
ATOM 5760 C CA . ILE B 1 318 ? 43.440 55.691 -1.032 1.00 7.34 341 ILE B CA 1
ATOM 5761 C C . ILE B 1 318 ? 43.610 54.196 -1.353 1.00 7.01 341 ILE B C 1
ATOM 5762 O O . ILE B 1 318 ? 43.097 53.362 -0.598 1.00 6.32 341 ILE B O 1
ATOM 5767 N N . TYR B 1 319 ? 44.296 53.893 -2.454 1.00 7.60 342 TYR B N 1
ATOM 5768 C CA . TYR B 1 319 ? 44.834 52.562 -2.821 1.00 7.50 342 TYR B CA 1
ATOM 5769 C C . TYR B 1 319 ? 46.330 52.547 -2.477 1.00 7.51 342 TYR B C 1
ATOM 5770 O O . TYR B 1 319 ? 47.031 53.501 -2.839 1.00 8.12 342 TYR B O 1
ATOM 5779 N N . ALA B 1 320 ? 46.795 51.509 -1.781 1.00 6.94 343 ALA B N 1
ATOM 5780 C CA . ALA B 1 320 ? 48.200 51.335 -1.358 1.00 6.96 343 ALA B CA 1
ATOM 5781 C C . ALA B 1 320 ? 48.648 49.918 -1.710 1.00 6.96 343 ALA B C 1
ATOM 5782 O O . ALA B 1 320 ? 47.824 49.004 -1.649 1.00 6.59 343 ALA B O 1
ATOM 5784 N N . ARG B 1 321 ? 49.910 49.758 -2.078 1.00 7.47 344 ARG B N 1
ATOM 5785 C CA . ARG B 1 321 ? 50.481 48.446 -2.425 1.00 7.62 344 ARG B CA 1
ATOM 5786 C C . ARG B 1 321 ? 51.910 48.380 -1.905 1.00 7.78 344 ARG B C 1
ATOM 5787 O O . ARG B 1 321 ? 52.599 49.407 -1.887 1.00 8.19 344 ARG B O 1
ATOM 5795 N N . GLY B 1 322 ? 52.325 47.186 -1.499 1.00 7.57 345 GLY B N 1
ATOM 5796 C CA . GLY B 1 322 ? 53.686 46.945 -1.018 1.00 7.81 345 GLY B CA 1
ATOM 5797 C C . GLY B 1 322 ? 53.916 45.493 -0.659 1.00 7.62 345 GLY B C 1
ATOM 5798 O O . GLY B 1 322 ? 53.247 44.599 -1.203 1.00 7.60 345 GLY B O 1
ATOM 5799 N N . ARG B 1 323 ? 54.852 45.301 0.254 1.00 7.57 346 ARG B N 1
ATOM 5800 C CA . ARG B 1 323 ? 55.454 44.011 0.632 1.00 7.63 346 ARG B CA 1
ATOM 5801 C C . ARG B 1 323 ? 55.397 43.920 2.152 1.00 6.96 346 ARG B C 1
ATOM 5802 O O . ARG B 1 323 ? 55.435 44.979 2.779 1.00 6.76 346 ARG B O 1
ATOM 5810 N N . TYR B 1 324 ? 55.334 42.711 2.704 1.00 6.74 347 TYR B N 1
ATOM 5811 C CA . TYR B 1 324 ? 55.414 42.476 4.168 1.00 6.27 347 TYR B CA 1
ATOM 5812 C C . TYR B 1 324 ? 56.410 41.362 4.455 1.00 6.73 347 TYR B C 1
ATOM 5813 O O . TYR B 1 324 ? 56.725 40.591 3.553 1.00 7.25 347 TYR B O 1
ATOM 5822 N N . SER B 1 325 ? 56.865 41.314 5.703 1.00 6.60 348 SER B N 1
ATOM 5823 C CA . SER B 1 325 ? 57.813 40.327 6.286 1.00 7.05 348 SER B CA 1
ATOM 5824 C C . SER B 1 325 ? 57.066 39.067 6.731 1.00 6.71 348 SER B C 1
ATOM 5825 O O . SER B 1 325 ? 55.853 39.095 6.860 1.00 6.08 348 SER B O 1
ATOM 5828 N N . ARG B 1 326 ? 57.817 38.031 7.048 1.00 7.21 349 ARG B N 1
ATOM 5829 C CA . ARG B 1 326 ? 57.348 36.861 7.831 1.00 7.05 349 ARG B CA 1
ATOM 5830 C C . ARG B 1 326 ? 57.063 37.348 9.261 1.00 6.56 349 ARG B C 1
ATOM 5831 O O . ARG B 1 326 ? 57.684 38.346 9.680 1.00 6.64 349 ARG B O 1
ATOM 5839 N N . GLY B 1 327 ? 56.242 36.618 10.016 1.00 6.22 350 GLY B N 1
ATOM 5840 C CA . GLY B 1 327 ? 55.885 36.985 11.402 1.00 5.85 350 GLY B CA 1
ATOM 5841 C C . GLY B 1 327 ? 56.848 36.451 12.460 1.00 6.40 350 GLY B C 1
ATOM 5842 O O . GLY B 1 327 ? 57.408 35.360 12.269 1.00 6.98 350 GLY B O 1
ATOM 5843 N N . VAL B 1 328 ? 57.007 37.203 13.551 1.00 6.32 351 VAL B N 1
ATOM 5844 C CA . VAL B 1 328 ? 57.652 36.781 14.830 1.00 6.81 351 VAL B CA 1
ATOM 5845 C C . VAL B 1 328 ? 56.625 36.955 15.959 1.00 6.33 351 VAL B C 1
ATOM 5846 O O . VAL B 1 328 ? 56.038 38.031 16.044 1.00 5.83 351 VAL B O 1
ATOM 5850 N N . LEU B 1 329 ? 56.372 35.924 16.754 1.00 6.54 352 LEU B N 1
ATOM 5851 C CA . LEU B 1 329 ? 55.403 36.012 17.876 1.00 6.23 352 LEU B CA 1
ATOM 5852 C C . LEU B 1 329 ? 55.876 37.109 18.834 1.00 6.39 352 LEU B C 1
ATOM 5853 O O . LEU B 1 329 ? 57.033 37.079 19.224 1.00 7.08 352 LEU B O 1
ATOM 5858 N N . SER B 1 330 ? 55.007 38.054 19.171 1.00 5.86 353 SER B N 1
ATOM 5859 C CA . SER B 1 330 ? 55.285 39.138 20.136 1.00 6.06 353 SER B CA 1
ATOM 5860 C C . SER B 1 330 ? 55.470 38.536 21.526 1.00 6.65 353 SER B C 1
ATOM 5861 O O . SER B 1 330 ? 54.653 37.703 21.905 1.00 6.52 353 SER B O 1
ATOM 5864 N N . SER B 1 331 ? 56.509 38.936 22.253 1.00 7.36 354 SER B N 1
ATOM 5865 C CA . SER B 1 331 ? 56.642 38.675 23.712 1.00 8.01 354 SER B CA 1
ATOM 5866 C C . SER B 1 331 ? 55.987 39.828 24.475 1.00 7.83 354 SER B C 1
ATOM 5867 O O . SER B 1 331 ? 55.509 39.562 25.578 1.00 8.11 354 SER B O 1
ATOM 5870 N N . LYS B 1 332 ? 55.889 41.030 23.886 1.00 7.43 355 LYS B N 1
ATOM 5871 C CA . LYS B 1 332 ? 55.284 42.220 24.551 1.00 7.34 355 LYS B CA 1
ATOM 5872 C C . LYS B 1 332 ? 53.763 42.066 24.625 1.00 6.66 355 LYS B C 1
ATOM 5873 O O . LYS B 1 332 ? 53.185 42.432 25.670 1.00 6.86 355 LYS B O 1
ATOM 5879 N N . VAL B 1 333 ? 53.146 41.588 23.537 1.00 5.96 356 VAL B N 1
ATOM 5880 C CA . VAL B 1 333 ? 51.671 41.497 23.375 1.00 5.31 356 VAL B CA 1
ATOM 5881 C C . VAL B 1 333 ? 51.290 40.040 23.115 1.00 5.20 356 VAL B C 1
ATOM 5882 O O . VAL B 1 333 ? 51.238 39.645 21.938 1.00 4.83 356 VAL B O 1
ATOM 5886 N N . MET B 1 334 ? 51.035 39.284 24.171 1.00 5.62 357 MET B N 1
ATOM 5887 C CA . MET B 1 334 ? 50.531 37.898 24.102 1.00 5.65 357 MET B CA 1
ATOM 5888 C C . MET B 1 334 ? 49.359 37.843 23.119 1.00 4.93 357 MET B C 1
ATOM 5889 O O . MET B 1 334 ? 48.419 38.665 23.247 1.00 4.56 357 MET B O 1
ATOM 5894 N N . GLY B 1 335 ? 49.423 36.907 22.174 1.00 4.82 358 GLY B N 1
ATOM 5895 C CA . GLY B 1 335 ? 48.402 36.689 21.133 1.00 4.28 358 GLY B CA 1
ATOM 5896 C C . GLY B 1 335 ? 48.771 37.351 19.821 1.00 3.88 358 GLY B C 1
ATOM 5897 O O . GLY B 1 335 ? 48.151 37.008 18.808 1.00 3.59 358 GLY B O 1
ATOM 5898 N N . GLY B 1 336 ? 49.737 38.276 19.837 1.00 3.97 359 GLY B N 1
ATOM 5899 C CA . GLY B 1 336 ? 50.124 39.102 18.676 1.00 3.68 359 GLY B CA 1
ATOM 5900 C C . GLY B 1 336 ? 51.298 38.509 17.906 1.00 4.02 359 GLY B C 1
ATOM 5901 O O . GLY B 1 336 ? 52.147 37.834 18.529 1.00 4.57 359 GLY B O 1
ATOM 5902 N N . THR B 1 337 ? 51.354 38.798 16.610 1.00 3.80 360 THR B N 1
ATOM 5903 C CA . THR B 1 337 ? 52.466 38.484 15.691 1.00 4.15 360 THR B CA 1
ATOM 5904 C C . THR B 1 337 ? 52.990 39.791 15.074 1.00 4.10 360 THR B C 1
ATOM 5905 O O . THR B 1 337 ? 52.177 40.594 14.555 1.00 3.66 360 THR B O 1
ATOM 5909 N N . GLU B 1 338 ? 54.304 39.999 15.131 1.00 4.63 361 GLU B N 1
ATOM 5910 C CA . GLU B 1 338 ? 55.000 41.179 14.573 1.00 4.80 361 GLU B CA 1
ATOM 5911 C C . GLU B 1 338 ? 55.210 40.994 13.065 1.00 4.86 361 GLU B C 1
ATOM 5912 O O . GLU B 1 338 ? 55.625 39.895 12.621 1.00 5.17 361 GLU B O 1
ATOM 5918 N N . PHE B 1 339 ? 54.911 42.033 12.301 1.00 4.66 362 PHE B N 1
ATOM 5919 C CA . PHE B 1 339 ? 55.210 42.150 10.853 1.00 4.86 362 PHE B CA 1
ATOM 5920 C C . PHE B 1 339 ? 55.862 43.514 10.615 1.00 5.16 362 PHE B C 1
ATOM 5921 O O . PHE B 1 339 ? 55.629 44.453 11.416 1.00 5.01 362 PHE B O 1
ATOM 5929 N N . VAL B 1 340 ? 56.670 43.586 9.566 1.00 5.68 363 VAL B N 1
ATOM 5930 C CA . VAL B 1 340 ? 57.127 44.837 8.901 1.00 6.04 363 VAL B CA 1
ATOM 5931 C C . VAL B 1 340 ? 56.394 44.927 7.560 1.00 5.88 363 VAL B C 1
ATOM 5932 O O . VAL B 1 340 ? 56.444 43.966 6.793 1.00 6.03 363 VAL B O 1
ATOM 5936 N N . PHE B 1 341 ? 55.713 46.046 7.320 1.00 5.66 364 PHE B N 1
ATOM 5937 C CA . PHE B 1 341 ? 55.021 46.389 6.052 1.00 5.64 364 PHE B CA 1
ATOM 5938 C C . PHE B 1 341 ? 55.728 47.587 5.415 1.00 6.28 364 PHE B C 1
ATOM 5939 O O . PHE B 1 341 ? 55.942 48.602 6.102 1.00 6.36 364 PHE B O 1
ATOM 5947 N N . LYS B 1 342 ? 56.097 47.463 4.145 1.00 6.82 365 LYS B N 1
ATOM 5948 C CA . LYS B 1 342 ? 56.630 48.573 3.316 1.00 7.53 365 LYS B CA 1
ATOM 5949 C C . LYS B 1 342 ? 55.551 48.961 2.300 1.00 7.42 365 LYS B C 1
ATOM 5950 O O . LYS B 1 342 ? 55.098 48.057 1.562 1.00 7.36 365 LYS B O 1
ATOM 5956 N N . VAL B 1 343 ? 55.128 50.234 2.281 1.00 7.48 366 VAL B N 1
ATOM 5957 C CA . VAL B 1 343 ? 54.233 50.784 1.223 1.00 7.62 366 VAL B CA 1
ATOM 5958 C C . VAL B 1 343 ? 55.123 51.362 0.109 1.00 8.66 366 VAL B C 1
ATOM 5959 O O . VAL B 1 343 ? 55.921 52.281 0.397 1.00 9.17 366 VAL B O 1
ATOM 5963 N N . ASN B 1 344 ? 55.066 50.799 -1.085 1.00 9.08 367 ASN B N 1
ATOM 5964 C CA . ASN B 1 344 ? 55.903 51.259 -2.221 1.00 10.19 367 ASN B CA 1
ATOM 5965 C C . ASN B 1 344 ? 55.033 52.071 -3.176 1.00 10.53 367 ASN B C 1
ATOM 5966 O O . ASN B 1 344 ? 55.580 52.943 -3.856 1.00 11.45 367 ASN B O 1
ATOM 5971 N N . HIS B 1 345 ? 53.745 51.765 -3.232 1.00 9.92 368 HIS B N 1
ATOM 5972 C CA A HIS B 1 345 ? 52.793 52.495 -4.126 0.25 10.28 368 HIS B CA 1
ATOM 5973 C CA B HIS B 1 345 ? 52.793 52.495 -4.126 0.25 10.28 368 HIS B CA 1
ATOM 5974 C CA C HIS B 1 345 ? 52.776 52.457 -4.133 0.50 10.26 368 HIS B CA 1
ATOM 5975 C C . HIS B 1 345 ? 51.505 53.111 -3.487 1.00 9.60 368 HIS B C 1
ATOM 5976 O O . HIS B 1 345 ? 50.670 52.748 -2.376 1.00 8.57 368 HIS B O 1
ATOM 5995 N N . MET B 1 346 ? 51.125 54.261 -4.053 1.00 10.18 369 MET B N 1
ATOM 5996 C CA . MET B 1 346 ? 49.891 54.936 -3.538 1.00 9.71 369 MET B CA 1
ATOM 5997 C C . MET B 1 346 ? 49.137 55.681 -4.648 1.00 10.47 369 MET B C 1
ATOM 5998 O O . MET B 1 346 ? 49.781 56.372 -5.429 1.00 11.44 369 MET B O 1
ATOM 6003 N N . LYS B 1 347 ? 47.824 55.506 -4.713 1.00 10.12 370 LYS B N 1
ATOM 6004 C CA . LYS B 1 347 ? 46.939 56.216 -5.666 1.00 10.85 370 LYS B CA 1
ATOM 6005 C C . LYS B 1 347 ? 45.767 56.797 -4.878 1.00 10.34 370 LYS B C 1
ATOM 6006 O O . LYS B 1 347 ? 45.308 56.123 -3.947 1.00 9.40 370 LYS B O 1
ATOM 6012 N N . VAL B 1 348 ? 45.322 58.004 -5.243 1.00 11.03 371 VAL B N 1
ATOM 6013 C CA . VAL B 1 348 ? 44.222 58.744 -4.563 1.00 10.78 371 VAL B CA 1
ATOM 6014 C C . VAL B 1 348 ? 43.119 59.065 -5.577 1.00 11.51 371 VAL B C 1
ATOM 6015 O O . VAL B 1 348 ? 43.404 59.489 -6.717 1.00 12.55 371 VAL B O 1
ATOM 6019 N N . THR B 1 349 ? 41.885 58.835 -5.160 1.00 11.05 372 THR B N 1
ATOM 6020 C CA . THR B 1 349 ? 40.660 59.112 -5.944 1.00 11.71 372 THR B CA 1
ATOM 6021 C C . THR B 1 349 ? 39.778 60.036 -5.118 1.00 11.60 372 THR B C 1
ATOM 6022 O O . THR B 1 349 ? 39.201 59.598 -4.134 1.00 10.76 372 THR B O 1
ATOM 6026 N N . PRO B 1 350 ? 39.659 61.330 -5.494 1.00 12.54 373 PRO B N 1
ATOM 6027 C CA . PRO B 1 350 ? 38.687 62.223 -4.876 1.00 12.67 373 PRO B CA 1
ATOM 6028 C C . PRO B 1 350 ? 37.294 61.664 -5.182 1.00 12.69 373 PRO B C 1
ATOM 6029 O O . PRO B 1 350 ? 37.084 61.263 -6.307 1.00 13.29 373 PRO B O 1
ATOM 6033 N N . MET B 1 351 ? 36.394 61.622 -4.198 1.00 12.12 374 MET B N 1
ATOM 6034 C CA . MET B 1 351 ? 35.060 60.991 -4.372 1.00 12.12 374 MET B CA 1
ATOM 6035 C C . MET B 1 351 ? 33.932 62.028 -4.298 1.00 12.86 374 MET B C 1
ATOM 6036 O O . MET B 1 351 ? 32.826 61.684 -4.766 1.00 13.25 374 MET B O 1
ATOM 6041 N N . ASP B 1 352 ? 34.174 63.233 -3.765 1.00 13.15 375 ASP B N 1
ATOM 6042 C CA . ASP B 1 352 ? 33.225 64.380 -3.876 1.00 14.14 375 ASP B CA 1
ATOM 6043 C C . ASP B 1 352 ? 33.981 65.615 -4.382 1.00 15.11 375 ASP B C 1
ATOM 6044 O O . ASP B 1 352 ? 35.229 65.644 -4.314 1.00 14.85 375 ASP B O 1
ATOM 6049 N N . ALA B 1 353 ? 33.230 66.592 -4.884 1.00 16.29 376 ALA B N 1
ATOM 6050 C CA . ALA B 1 353 ? 33.730 67.843 -5.485 1.00 17.51 376 ALA B CA 1
ATOM 6051 C C . ALA B 1 353 ? 34.577 68.628 -4.467 1.00 17.25 376 ALA B C 1
ATOM 6052 O O . ALA B 1 353 ? 35.629 69.143 -4.856 1.00 17.75 376 ALA B O 1
ATOM 6054 N N . ALA B 1 354 ? 34.142 68.718 -3.214 1.00 16.61 377 ALA B N 1
ATOM 6055 C CA . ALA B 1 354 ? 34.849 69.446 -2.129 1.00 16.42 377 ALA B CA 1
ATOM 6056 C C . ALA B 1 354 ? 36.280 68.917 -1.956 1.00 15.70 377 ALA B C 1
ATOM 6057 O O . ALA B 1 354 ? 37.179 69.729 -1.711 1.00 16.13 377 ALA B O 1
ATOM 6059 N N . THR B 1 355 ? 36.461 67.592 -1.975 1.00 14.65 378 THR B N 1
ATOM 6060 C CA . THR B 1 355 ? 37.785 66.924 -1.863 1.00 13.96 378 THR B CA 1
ATOM 6061 C C . THR B 1 355 ? 38.640 67.300 -3.082 1.00 14.90 378 THR B C 1
ATOM 6062 O O . THR B 1 355 ? 39.801 67.740 -2.885 1.00 15.08 378 THR B O 1
ATOM 6066 N N . ALA B 1 356 ? 38.093 67.160 -4.291 1.00 15.58 379 ALA B N 1
ATOM 6067 C CA . ALA B 1 356 ? 38.813 67.510 -5.540 1.00 16.63 379 ALA B CA 1
ATOM 6068 C C . ALA B 1 356 ? 39.221 68.988 -5.482 1.00 17.73 379 ALA B C 1
ATOM 6069 O O . ALA B 1 356 ? 40.396 69.290 -5.822 1.00 18.20 379 ALA B O 1
ATOM 6071 N N . SER B 1 357 ? 38.305 69.864 -5.037 1.00 18.19 380 SER B N 1
ATOM 6072 C CA . SER B 1 357 ? 38.526 71.326 -4.910 1.00 19.35 380 SER B CA 1
ATOM 6073 C C . SER B 1 357 ? 39.710 71.575 -3.982 1.00 18.95 380 SER B C 1
ATOM 6074 O O . SER B 1 357 ? 40.602 72.328 -4.351 1.00 19.88 380 SER B O 1
ATOM 6077 N N . LEU B 1 358 ? 39.694 70.971 -2.799 1.00 17.70 381 LEU B N 1
ATOM 6078 C CA . LEU B 1 358 ? 40.753 71.217 -1.799 1.00 17.38 381 LEU B CA 1
ATOM 6079 C C . LEU B 1 358 ? 42.089 70.702 -2.356 1.00 17.31 381 LEU B C 1
ATOM 6080 O O . LEU B 1 358 ? 43.082 71.433 -2.248 1.00 18.00 381 LEU B O 1
ATOM 6085 N N . LEU B 1 359 ? 42.101 69.544 -3.012 1.00 16.69 382 LEU B N 1
ATOM 6086 C CA . LEU B 1 359 ? 43.361 68.968 -3.563 1.00 16.66 382 LEU B CA 1
ATOM 6087 C C . LEU B 1 359 ? 43.885 69.868 -4.678 1.00 18.17 382 LEU B C 1
ATOM 6088 O O . LEU B 1 359 ? 45.103 70.030 -4.737 1.00 18.53 382 LEU B O 1
ATOM 6093 N N . ASN B 1 360 ? 43.001 70.457 -5.489 1.00 19.11 383 ASN B N 1
ATOM 6094 C CA . ASN B 1 360 ? 43.388 71.336 -6.627 1.00 20.72 383 ASN B CA 1
ATOM 6095 C C . ASN B 1 360 ? 43.960 72.656 -6.114 1.00 21.65 383 ASN B C 1
ATOM 6096 O O . ASN B 1 360 ? 44.897 73.181 -6.749 1.00 22.74 383 ASN B O 1
ATOM 6101 N N . VAL B 1 361 ? 43.396 73.193 -5.038 1.00 21.36 384 VAL B N 1
ATOM 6102 C CA . VAL B 1 361 ? 43.896 74.451 -4.415 1.00 22.27 384 VAL B CA 1
ATOM 6103 C C . VAL B 1 361 ? 45.329 74.196 -3.921 1.00 21.96 384 VAL B C 1
ATOM 6104 O O . VAL B 1 361 ? 46.173 75.083 -4.063 1.00 23.13 384 VAL B O 1
ATOM 6108 N N . PHE B 1 362 ? 45.598 73.009 -3.383 1.00 20.52 385 PHE B N 1
ATOM 6109 C CA . PHE B 1 362 ? 46.901 72.669 -2.756 1.00 20.12 385 PHE B CA 1
ATOM 6110 C C . PHE B 1 362 ? 47.679 71.688 -3.639 1.00 19.91 385 PHE B C 1
ATOM 6111 O O . PHE B 1 362 ? 48.335 70.782 -3.082 1.00 18.94 385 PHE B O 1
ATOM 6119 N N . SER B 1 363 ? 47.646 71.881 -4.963 1.00 20.90 386 SER B N 1
ATOM 6120 C CA . SER B 1 363 ? 48.257 70.946 -5.945 1.00 20.86 386 SER B CA 1
ATOM 6121 C C . SER B 1 363 ? 49.721 71.332 -6.196 1.00 21.82 386 SER B C 1
ATOM 6122 O O . SER B 1 363 ? 49.939 72.329 -6.910 1.00 23.32 386 SER B O 1
ATOM 6125 N N . GLY B 1 371 ? 48.536 67.550 -10.302 1.00 21.40 394 GLY B N 1
ATOM 6126 C CA . GLY B 1 371 ? 47.412 68.502 -10.189 1.00 21.77 394 GLY B CA 1
ATOM 6127 C C . GLY B 1 371 ? 46.162 67.975 -10.878 1.00 21.68 394 GLY B C 1
ATOM 6128 O O . GLY B 1 371 ? 45.989 66.730 -10.908 1.00 20.72 394 GLY B O 1
ATOM 6129 N N . SER B 1 372 ? 45.315 68.889 -11.376 1.00 22.70 395 SER B N 1
ATOM 6130 C CA . SER B 1 372 ? 44.024 68.645 -12.089 1.00 22.96 395 SER B CA 1
ATOM 6131 C C . SER B 1 372 ? 43.276 67.419 -11.531 1.00 21.42 395 SER B C 1
ATOM 6132 O O . SER B 1 372 ? 42.892 66.532 -12.300 1.00 21.44 395 SER B O 1
ATOM 6135 N N . TRP B 1 373 ? 43.048 67.406 -10.221 1.00 20.24 396 TRP B N 1
ATOM 6136 C CA . TRP B 1 373 ? 42.224 66.411 -9.492 1.00 18.84 396 TRP B CA 1
ATOM 6137 C C . TRP B 1 373 ? 40.777 66.493 -9.979 1.00 19.26 396 TRP B C 1
ATOM 6138 O O . TRP B 1 373 ? 40.257 67.609 -10.139 1.00 20.22 396 TRP B O 1
ATOM 6149 N N . GLN B 1 374 ? 40.133 65.349 -10.168 1.00 18.62 397 GLN B N 1
ATOM 6150 C CA . GLN B 1 374 ? 38.700 65.267 -10.546 1.00 18.96 397 GLN B CA 1
ATOM 6151 C C . GLN B 1 374 ? 38.007 64.157 -9.765 1.00 17.61 397 GLN B C 1
ATOM 6152 O O . GLN B 1 374 ? 38.613 63.096 -9.605 1.00 16.77 397 GLN B O 1
ATOM 6158 N N . VAL B 1 375 ? 36.759 64.406 -9.373 1.00 17.58 398 VAL B N 1
ATOM 6159 C CA . VAL B 1 375 ? 35.845 63.420 -8.734 1.00 16.58 398 VAL B CA 1
ATOM 6160 C C . VAL B 1 375 ? 35.881 62.130 -9.562 1.00 16.51 398 VAL B C 1
ATOM 6161 O O . VAL B 1 375 ? 35.742 62.217 -10.801 1.00 17.67 398 VAL B O 1
ATOM 6165 N N . GLY B 1 376 ? 36.127 60.998 -8.897 1.00 15.30 399 GLY B N 1
ATOM 6166 C CA . GLY B 1 376 ? 36.087 59.636 -9.469 1.00 15.12 399 GLY B CA 1
ATOM 6167 C C . GLY B 1 376 ? 37.267 59.312 -10.380 1.00 15.58 399 GLY B C 1
ATOM 6168 O O . GLY B 1 376 ? 37.272 58.204 -10.935 1.00 15.58 399 GLY B O 1
ATOM 6169 N N . ILE B 1 377 ? 38.231 60.221 -10.554 1.00 16.06 400 ILE B N 1
ATOM 6170 C CA . ILE B 1 377 ? 39.456 59.950 -11.362 1.00 16.55 400 ILE B CA 1
ATOM 6171 C C . ILE B 1 377 ? 40.620 59.626 -10.426 1.00 15.51 400 ILE B C 1
ATOM 6172 O O . ILE B 1 377 ? 41.012 60.506 -9.644 1.00 15.27 400 ILE B O 1
ATOM 6177 N N . GLN B 1 378 ? 41.161 58.410 -10.533 1.00 15.04 401 GLN B N 1
ATOM 6178 C CA . GLN B 1 378 ? 42.320 57.943 -9.737 1.00 14.16 401 GLN B CA 1
ATOM 6179 C C . GLN B 1 378 ? 43.586 58.628 -10.251 1.00 14.98 401 GLN B C 1
ATOM 6180 O O . GLN B 1 378 ? 43.765 58.705 -11.471 1.00 16.11 401 GLN B O 1
ATOM 6186 N N . GLN B 1 379 ? 44.429 59.112 -9.346 1.00 14.52 402 GLN B N 1
ATOM 6187 C CA . GLN B 1 379 ? 45.770 59.650 -9.670 1.00 15.23 402 GLN B CA 1
ATOM 6188 C C . GLN B 1 379 ? 46.828 58.915 -8.834 1.00 14.37 402 GLN B C 1
ATOM 6189 O O . GLN B 1 379 ? 46.685 58.809 -7.614 1.00 13.33 402 GLN B O 1
ATOM 6195 N N . ASP B 1 380 ? 47.901 58.526 -9.497 1.00 14.94 403 ASP B N 1
ATOM 6196 C CA . ASP B 1 380 ? 49.049 57.917 -8.806 1.00 14.38 403 ASP B CA 1
ATOM 6197 C C . ASP B 1 380 ? 49.846 59.071 -8.205 1.00 14.68 403 ASP B C 1
ATOM 6198 O O . ASP B 1 380 ? 50.156 60.014 -8.937 1.00 15.83 403 ASP B O 1
ATOM 6203 N N . VAL B 1 381 ? 50.140 58.994 -6.909 1.00 13.76 404 VAL B N 1
ATOM 6204 C CA . VAL B 1 381 ? 50.978 60.029 -6.242 1.00 14.08 404 VAL B CA 1
ATOM 6205 C C . VAL B 1 381 ? 52.415 59.530 -6.122 1.00 14.26 404 VAL B C 1
ATOM 6206 O O . VAL B 1 381 ? 53.290 60.402 -6.126 1.00 15.08 404 VAL B O 1
ATOM 6210 N N . THR B 1 382 ? 52.662 58.212 -6.114 1.00 13.69 405 THR B N 1
ATOM 6211 C CA . THR B 1 382 ? 54.012 57.609 -5.858 1.00 13.80 405 THR B CA 1
ATOM 6212 C C . THR B 1 382 ? 55.115 58.309 -6.645 1.00 15.17 405 THR B C 1
ATOM 6213 O O . THR B 1 382 ? 56.240 58.283 -6.161 1.00 15.38 405 THR B O 1
ATOM 6217 N N . HIS B 1 383 ? 54.796 58.869 -7.804 1.00 16.14 406 HIS B N 1
ATOM 6218 C CA . HIS B 1 383 ? 55.769 59.607 -8.645 1.00 17.63 406 HIS B CA 1
ATOM 6219 C C . HIS B 1 383 ? 56.198 60.905 -7.956 1.00 18.03 406 HIS B C 1
ATOM 6220 O O . HIS B 1 383 ? 55.767 61.969 -8.413 1.00 18.79 406 HIS B O 1
ATOM 6227 N N . VAL B 1 388 ? 57.089 62.653 -5.249 1.00 17.69 411 VAL B N 1
ATOM 6228 C CA . VAL B 1 388 ? 55.774 62.360 -4.599 1.00 16.39 411 VAL B CA 1
ATOM 6229 C C . VAL B 1 388 ? 55.011 63.667 -4.327 1.00 16.69 411 VAL B C 1
ATOM 6230 O O . VAL B 1 388 ? 55.646 64.639 -3.889 1.00 17.42 411 VAL B O 1
ATOM 6234 N N . ALA B 1 389 ? 53.697 63.668 -4.554 1.00 16.22 412 ALA B N 1
ATOM 6235 C CA . ALA B 1 389 ? 52.815 64.843 -4.355 1.00 16.52 412 ALA B CA 1
ATOM 6236 C C . ALA B 1 389 ? 52.368 64.943 -2.886 1.00 15.54 412 ALA B C 1
ATOM 6237 O O . ALA B 1 389 ? 52.614 63.982 -2.130 1.00 14.56 412 ALA B O 1
ATOM 6239 N N . LEU B 1 390 ? 51.756 66.080 -2.513 1.00 15.91 413 LEU B N 1
ATOM 6240 C CA . LEU B 1 390 ? 50.973 66.310 -1.253 1.00 15.13 413 LEU B CA 1
ATOM 6241 C C . LEU B 1 390 ? 51.874 66.182 -0.014 1.00 14.78 413 LEU B C 1
ATOM 6242 O O . LEU B 1 390 ? 51.333 65.978 1.092 1.00 13.93 413 LEU B O 1
ATOM 6247 N N . GLY B 1 391 ? 53.198 66.288 -0.188 1.00 15.50 414 GLY B N 1
ATOM 6248 C CA . GLY B 1 391 ? 54.204 66.033 0.864 1.00 15.31 414 GLY B CA 1
ATOM 6249 C C . GLY B 1 391 ? 54.139 64.617 1.436 1.00 14.01 414 GLY B C 1
ATOM 6250 O O . GLY B 1 391 ? 54.719 64.414 2.507 1.00 13.74 414 GLY B O 1
ATOM 6251 N N . ILE B 1 392 ? 53.448 63.676 0.773 1.00 13.31 415 ILE B N 1
ATOM 6252 C CA . ILE B 1 392 ? 53.396 62.234 1.167 1.00 12.19 415 ILE B CA 1
ATOM 6253 C C . ILE B 1 392 ? 54.805 61.655 1.031 1.00 12.55 415 ILE B C 1
ATOM 6254 O O . ILE B 1 392 ? 55.440 61.889 -0.022 1.00 13.47 415 ILE B O 1
ATOM 6259 N N . LYS B 1 393 ? 55.259 60.890 2.029 1.00 11.92 416 LYS B N 1
ATOM 6260 C CA . LYS B 1 393 ? 56.551 60.157 1.956 1.00 12.20 416 LYS B CA 1
ATOM 6261 C C . LYS B 1 393 ? 56.288 58.729 1.467 1.00 11.49 416 LYS B C 1
ATOM 6262 O O . LYS B 1 393 ? 55.475 58.029 2.089 1.00 10.47 416 LYS B O 1
ATOM 6268 N N . LEU B 1 394 ? 56.955 58.357 0.373 1.00 12.12 417 LEU B N 1
ATOM 6269 C CA . LEU B 1 394 ? 56.882 57.003 -0.226 1.00 11.70 417 LEU B CA 1
ATOM 6270 C C . LEU B 1 394 ? 58.272 56.738 -0.817 1.00 12.65 417 LEU B C 1
ATOM 6271 O O . LEU B 1 394 ? 58.745 57.675 -1.505 1.00 13.71 417 LEU B O 1
ATOM 6276 N N . PRO B 1 395 ? 58.948 55.576 -0.592 1.00 12.45 418 PRO B N 1
ATOM 6277 C CA . PRO B 1 395 ? 58.366 54.479 0.184 1.00 11.32 418 PRO B CA 1
ATOM 6278 C C . PRO B 1 395 ? 58.229 54.780 1.687 1.00 10.72 418 PRO B C 1
ATOM 6279 O O . PRO B 1 395 ? 58.902 55.700 2.175 1.00 11.30 418 PRO B O 1
ATOM 6283 N N . HIS B 1 396 ? 57.374 54.027 2.391 1.00 9.68 419 HIS B N 1
ATOM 6284 C CA A HIS B 1 396 ? 57.090 54.208 3.840 0.50 9.09 419 HIS B CA 1
ATOM 6285 C CA B HIS B 1 396 ? 57.225 54.197 3.860 0.50 9.16 419 HIS B CA 1
ATOM 6286 C C . HIS B 1 396 ? 57.015 52.833 4.525 1.00 8.37 419 HIS B C 1
ATOM 6287 O O . HIS B 1 396 ? 56.284 51.973 3.999 1.00 7.89 419 HIS B O 1
ATOM 6300 N N . THR B 1 397 ? 57.722 52.650 5.641 1.00 8.41 420 THR B N 1
ATOM 6301 C CA . THR B 1 397 ? 57.815 51.383 6.395 1.00 7.91 420 THR B CA 1
ATOM 6302 C C . THR B 1 397 ? 57.033 51.516 7.697 1.00 7.25 420 THR B C 1
ATOM 6303 O O . THR B 1 397 ? 57.171 52.547 8.370 1.00 7.52 420 THR B O 1
ATOM 6307 N N . GLU B 1 398 ? 56.239 50.500 8.022 1.00 6.51 421 GLU B N 1
ATOM 6308 C CA . GLU B 1 398 ? 55.446 50.423 9.271 1.00 5.90 421 GLU B CA 1
ATOM 6309 C C . GLU B 1 398 ? 55.755 49.115 10.001 1.00 5.70 421 GLU B C 1
ATOM 6310 O O . GLU B 1 398 ? 55.997 48.077 9.326 1.00 5.72 421 GLU B O 1
ATOM 6316 N N . TYR B 1 399 ? 55.821 49.211 11.332 1.00 5.66 422 TYR B N 1
ATOM 6317 C CA . TYR B 1 399 ? 56.076 48.104 12.283 1.00 5.56 422 TYR B CA 1
ATOM 6318 C C . TYR B 1 399 ? 54.699 47.728 12.827 1.00 4.82 422 TYR B C 1
ATOM 6319 O O . TYR B 1 399 ? 54.030 48.584 13.486 1.00 4.65 422 TYR B O 1
ATOM 6328 N N . GLU B 1 400 ? 54.235 46.544 12.426 1.00 4.46 423 GLU B N 1
ATOM 6329 C CA . GLU B 1 400 ? 52.825 46.116 12.600 1.00 3.81 423 GLU B CA 1
ATOM 6330 C C . GLU B 1 400 ? 52.737 45.012 13.646 1.00 3.71 423 GLU B C 1
ATOM 6331 O O . GLU B 1 400 ? 53.727 44.287 13.876 1.00 4.11 423 GLU B O 1
ATOM 6337 N N . ILE B 1 401 ? 51.542 44.862 14.199 1.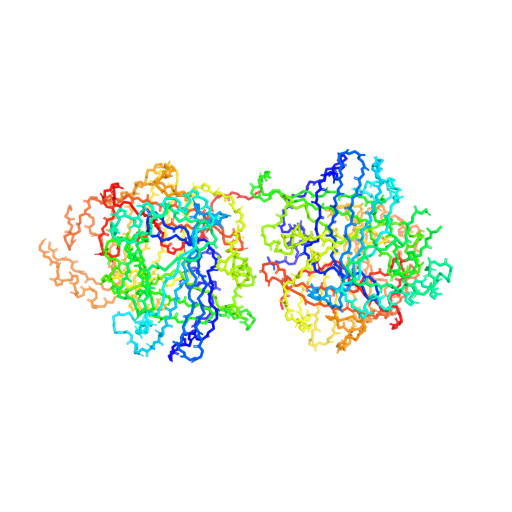00 3.27 424 ILE B N 1
ATOM 6338 C CA . ILE B 1 401 ? 51.145 43.756 15.109 1.00 3.16 424 ILE B CA 1
ATOM 6339 C C . ILE B 1 401 ? 49.790 43.250 14.612 1.00 2.70 424 ILE B C 1
ATOM 6340 O O . ILE B 1 401 ? 48.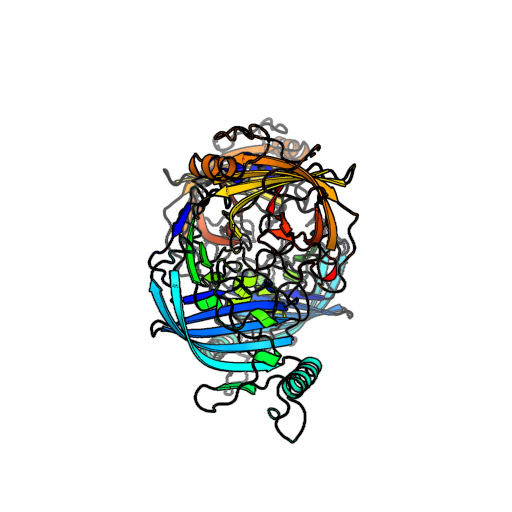851 44.075 14.442 1.00 2.42 424 ILE B O 1
ATOM 6345 N N . PHE B 1 402 ? 49.706 41.943 14.370 1.00 2.72 425 PHE B N 1
ATOM 6346 C CA . PHE B 1 402 ? 48.497 41.281 13.844 1.00 2.43 425 PHE B CA 1
ATOM 6347 C C . PHE B 1 402 ? 48.087 40.183 14.817 1.00 2.49 425 PHE B C 1
ATOM 6348 O O . PHE B 1 402 ? 48.953 39.583 15.472 1.00 2.83 425 PHE B O 1
ATOM 6356 N N . LYS B 1 403 ? 46.784 39.955 14.900 1.00 2.25 426 LYS B N 1
ATOM 6357 C CA . LYS B 1 403 ? 46.202 38.709 15.444 1.00 2.39 426 LYS B CA 1
ATOM 6358 C C . LYS B 1 403 ? 45.016 38.317 14.565 1.00 2.24 426 LYS B C 1
ATOM 6359 O O . LYS B 1 403 ? 44.465 39.160 13.831 1.00 2.00 426 LYS B O 1
ATOM 6365 N N . MET B 1 404 ? 44.673 37.041 14.629 1.00 2.50 427 MET B N 1
ATOM 6366 C CA . MET B 1 404 ? 43.531 36.438 13.916 1.00 2.54 427 MET B CA 1
ATOM 6367 C C . MET B 1 404 ? 42.689 35.751 14.978 1.00 2.71 427 MET B C 1
ATOM 6368 O O . MET B 1 404 ? 43.280 35.059 15.837 1.00 3.01 427 MET B O 1
ATOM 6373 N N . GLU B 1 405 ? 41.385 35.984 14.923 1.00 2.62 428 GLU B N 1
ATOM 6374 C CA . GLU B 1 405 ? 40.371 35.309 15.760 1.00 2.89 428 GLU B CA 1
ATOM 6375 C C . GLU B 1 405 ? 39.232 34.837 14.862 1.00 3.07 428 GLU B C 1
ATOM 6376 O O . GLU B 1 405 ? 39.312 34.997 13.643 1.00 3.00 428 GLU B O 1
ATOM 6382 N N . GLN B 1 406 ? 38.227 34.234 15.477 1.00 3.40 429 GLN B N 1
ATOM 6383 C CA . GLN B 1 406 ? 36.943 33.871 14.833 1.00 3.69 429 GLN B CA 1
ATOM 6384 C C . GLN B 1 406 ? 35.828 34.625 15.546 1.00 3.63 429 GLN B C 1
ATOM 6385 O O . GLN B 1 406 ? 35.963 34.841 16.745 1.00 3.61 429 GLN B O 1
ATOM 6391 N N . ASP B 1 407 ? 34.825 35.106 14.815 1.00 3.65 430 ASP B N 1
ATOM 6392 C CA . ASP B 1 407 ? 33.621 35.729 15.429 1.00 3.76 430 ASP B CA 1
ATOM 6393 C C . ASP B 1 407 ? 32.708 34.600 15.914 1.00 4.43 430 ASP B C 1
ATOM 6394 O O . ASP B 1 407 ? 33.106 33.412 15.785 1.00 4.76 430 ASP B O 1
ATOM 6399 N N . THR B 1 408 ? 31.534 34.954 16.435 1.00 4.70 431 THR B N 1
ATOM 6400 C CA . THR B 1 408 ? 30.552 34.027 17.060 1.00 5.44 431 THR B CA 1
ATOM 6401 C C . THR B 1 408 ? 30.033 33.036 16.019 1.00 5.97 431 THR B C 1
ATOM 6402 O O . THR B 1 408 ? 29.585 31.956 16.434 1.00 6.65 431 THR B O 1
ATOM 6406 N N . ARG B 1 409 ? 30.129 33.392 14.734 1.00 5.75 432 ARG B N 1
ATOM 6407 C CA . ARG B 1 409 ? 29.674 32.591 13.570 1.00 6.31 432 ARG B CA 1
ATOM 6408 C C . ARG B 1 409 ? 30.821 31.757 12.976 1.00 6.27 432 ARG B C 1
ATOM 6409 O O . ARG B 1 409 ? 30.592 31.121 11.950 1.00 6.75 432 ARG B O 1
ATOM 6417 N N . GLY B 1 410 ? 32.024 31.782 13.554 1.00 5.80 433 GLY B N 1
ATOM 6418 C CA . GLY B 1 410 ? 33.185 31.036 13.020 1.00 5.82 433 GLY B CA 1
ATOM 6419 C C . GLY B 1 410 ? 33.827 31.710 11.812 1.00 5.41 433 GLY B C 1
ATOM 6420 O O . GLY B 1 410 ? 34.663 31.084 11.170 1.00 5.56 433 GLY B O 1
ATOM 6421 N N . ARG B 1 411 ? 33.477 32.952 11.487 1.00 4.99 434 ARG B N 1
ATOM 6422 C CA . ARG B 1 411 ? 34.186 33.702 10.412 1.00 4.63 434 ARG B CA 1
ATOM 6423 C C . ARG B 1 411 ? 35.520 34.216 10.964 1.00 4.03 434 ARG B C 1
ATOM 6424 O O . ARG B 1 411 ? 35.584 34.546 12.157 1.00 3.77 434 ARG B O 1
ATOM 6432 N N . TYR B 1 412 ? 36.555 34.241 10.129 1.00 3.94 435 TYR B N 1
ATOM 6433 C CA . TYR B 1 412 ? 37.915 34.707 10.505 1.00 3.50 435 TYR B CA 1
ATOM 6434 C C . TYR B 1 412 ? 37.977 36.244 10.526 1.00 2.98 435 TYR B C 1
ATOM 6435 O O . TYR B 1 412 ? 37.493 36.927 9.578 1.00 2.99 435 TYR B O 1
ATOM 6444 N N . LEU B 1 413 ? 38.549 36.764 11.619 1.00 2.64 436 LEU B N 1
ATOM 6445 C CA . LEU B 1 413 ? 38.751 38.205 11.894 1.00 2.23 436 LEU B CA 1
ATOM 6446 C C . LEU B 1 413 ? 40.253 38.529 11.860 1.00 2.06 436 LEU B C 1
ATOM 6447 O O . LEU B 1 413 ? 41.039 37.772 12.461 1.00 2.17 436 LEU B O 1
ATOM 6452 N N . LEU B 1 414 ? 40.632 39.615 11.193 1.00 1.89 437 LEU B N 1
ATOM 6453 C CA . LEU B 1 414 ? 42.037 40.099 11.139 1.00 1.81 437 LEU B CA 1
ATOM 6454 C C . LEU B 1 414 ? 42.143 41.444 11.857 1.00 1.58 437 LEU B C 1
ATOM 6455 O O . LEU B 1 414 ? 41.419 42.394 11.491 1.00 1.50 437 LEU B O 1
ATOM 6460 N N . PHE B 1 415 ? 42.988 41.492 12.878 1.00 1.56 438 PHE B N 1
ATOM 6461 C CA . PHE B 1 415 ? 43.254 42.695 13.690 1.00 1.47 438 PHE B CA 1
ATOM 6462 C C . PHE B 1 415 ? 44.662 43.171 13.349 1.00 1.59 438 PHE B C 1
ATOM 6463 O O . PHE B 1 415 ? 45.607 42.357 13.426 1.00 1.76 438 PHE B O 1
ATOM 6471 N N . ASN B 1 416 ? 44.819 44.425 12.958 1.00 1.59 439 ASN B N 1
ATOM 6472 C CA . ASN B 1 416 ? 46.159 45.057 12.862 1.00 1.81 439 ASN B CA 1
ATOM 6473 C C . ASN B 1 416 ? 46.307 46.162 13.912 1.00 1.89 439 ASN B C 1
ATOM 6474 O O . ASN B 1 416 ? 45.389 46.387 14.714 1.00 1.78 439 ASN B O 1
ATOM 6479 N N . GLY B 1 417 ? 47.478 46.798 13.947 1.00 2.19 440 GLY B N 1
ATOM 6480 C CA . GLY B 1 417 ? 47.875 47.613 15.105 1.00 2.43 440 GLY B CA 1
ATOM 6481 C C . GLY B 1 417 ? 46.994 48.839 15.188 1.00 2.41 440 GLY B C 1
ATOM 6482 O O . GLY B 1 417 ? 46.681 49.413 14.116 1.00 2.38 440 GLY B O 1
ATOM 6483 N N . GLN B 1 418 ? 46.618 49.226 16.395 1.00 2.51 441 GLN B N 1
ATOM 6484 C CA . GLN B 1 418 ? 45.922 50.507 16.640 1.00 2.65 441 GLN B CA 1
ATOM 6485 C C . GLN B 1 418 ? 46.788 51.631 16.057 1.00 3.03 441 GLN B C 1
ATOM 6486 O O . GLN B 1 418 ? 48.035 51.589 16.209 1.00 3.35 441 GLN B O 1
ATOM 6492 N N . ARG B 1 419 ? 46.157 52.580 15.371 1.00 3.09 442 ARG B N 1
ATOM 6493 C CA . ARG B 1 419 ? 46.869 53.746 14.790 1.00 3.56 442 ARG B CA 1
ATOM 6494 C C . ARG B 1 419 ? 47.256 54.668 15.935 1.00 4.08 442 ARG B C 1
ATOM 6495 O O . ARG B 1 419 ? 46.445 54.909 16.822 1.00 4.09 442 ARG B O 1
ATOM 6503 N N . PRO B 1 420 ? 48.515 55.148 15.991 1.00 4.61 443 PRO B N 1
ATOM 6504 C CA . PRO B 1 420 ? 48.919 56.082 17.043 1.00 5.25 443 PRO B CA 1
ATOM 6505 C C . PRO B 1 420 ? 47.916 57.240 17.178 1.00 5.48 443 PRO B C 1
ATOM 6506 O O . PRO B 1 420 ? 47.510 57.788 16.187 1.00 5.48 443 PRO B O 1
ATOM 6510 N N . SER B 1 421 ? 47.506 57.528 18.409 1.00 5.73 444 SER B N 1
ATOM 6511 C CA . SER B 1 421 ? 46.425 58.480 18.760 1.00 5.99 444 SER B CA 1
ATOM 6512 C C . SER B 1 421 ? 46.756 59.901 18.287 1.00 6.71 444 SER B C 1
ATOM 6513 O O . SER B 1 421 ? 45.818 60.667 18.043 1.00 6.87 444 SER B O 1
ATOM 6516 N N . ASP B 1 422 ? 48.040 60.218 18.123 1.00 7.21 445 ASP B N 1
ATOM 6517 C CA . ASP B 1 422 ? 48.512 61.570 17.722 1.00 8.06 445 ASP B CA 1
ATOM 6518 C C . ASP B 1 422 ? 48.607 61.708 16.205 1.00 7.93 445 ASP B C 1
ATOM 6519 O O . ASP B 1 422 ? 49.093 62.746 15.754 1.00 8.69 445 ASP B O 1
ATOM 6524 N N . GLY B 1 423 ? 48.199 60.687 15.465 1.00 7.12 446 GLY B N 1
ATOM 6525 C CA . GLY B 1 423 ? 48.201 60.759 13.997 1.00 7.05 446 GLY B CA 1
ATOM 6526 C C . GLY B 1 423 ? 49.522 60.359 13.370 1.00 7.21 446 GLY B C 1
ATOM 6527 O O . GLY B 1 423 ? 49.603 60.353 12.140 1.00 7.23 446 GLY B O 1
ATOM 6528 N N . SER B 1 424 ? 50.502 60.010 14.189 1.00 7.40 447 SER B N 1
ATOM 6529 C CA . SER B 1 424 ? 51.837 59.582 13.678 1.00 7.66 447 SER B CA 1
ATOM 6530 C C . SER B 1 424 ? 51.764 58.152 13.121 1.00 6.87 447 SER B C 1
ATOM 6531 O O . SER B 1 424 ? 50.771 57.434 13.349 1.00 6.14 447 SER B O 1
ATOM 6534 N N . SER B 1 425 ? 52.819 57.762 12.417 1.00 7.11 448 SER B N 1
ATOM 6535 C CA . SER B 1 425 ? 52.986 56.449 11.765 1.00 6.59 448 SER B CA 1
ATOM 6536 C C . SER B 1 425 ? 53.825 55.556 12.676 1.00 6.58 448 SER B C 1
ATOM 6537 O O . SER B 1 425 ? 54.769 56.039 13.289 1.00 7.25 448 SER B O 1
ATOM 6540 N N . PRO B 1 426 ? 53.500 54.245 12.814 1.00 5.92 449 PRO B N 1
ATOM 6541 C CA . PRO B 1 426 ? 54.351 53.316 13.557 1.00 6.01 449 PRO B CA 1
ATOM 6542 C C . PRO B 1 426 ? 55.623 53.004 12.763 1.00 6.52 449 PRO B C 1
ATOM 6543 O O . PRO B 1 426 ? 55.732 51.932 12.261 1.00 6.25 449 PRO B O 1
ATOM 6547 N N . ASP B 1 427 ? 56.540 53.969 12.650 1.00 7.35 450 ASP B N 1
ATOM 6548 C CA . ASP B 1 427 ? 57.618 53.927 11.629 1.00 7.95 450 ASP B CA 1
ATOM 6549 C C . ASP B 1 427 ? 58.947 53.504 12.251 1.00 8.60 450 ASP B C 1
ATOM 6550 O O . ASP B 1 427 ? 59.952 53.498 11.520 1.00 9.26 450 ASP B O 1
ATOM 6555 N N . ARG B 1 428 ? 58.971 53.160 13.534 1.00 8.53 451 ARG B N 1
ATOM 6556 C CA . ARG B 1 428 ? 60.149 52.483 14.143 1.00 9.10 451 ARG B CA 1
ATOM 6557 C C . ARG B 1 428 ? 59.659 51.350 15.037 1.00 8.51 451 ARG B C 1
ATOM 6558 O O . ARG B 1 428 ? 58.521 51.371 15.493 1.00 7.84 451 ARG B O 1
ATOM 6566 N N . PRO B 1 429 ? 60.487 50.317 15.290 1.00 8.81 452 PRO B N 1
ATOM 6567 C CA . PRO B 1 429 ? 60.074 49.190 16.120 1.00 8.37 452 PRO B CA 1
ATOM 6568 C C . PRO B 1 429 ? 59.498 49.623 17.474 1.00 8.31 452 PRO B C 1
ATOM 6569 O O . PRO B 1 429 ? 58.599 48.956 17.950 1.00 7.69 452 PRO B O 1
ATOM 6573 N N . GLU B 1 430 ? 60.021 50.723 18.041 1.00 9.05 453 GLU B N 1
ATOM 6574 C CA . GLU B 1 430 ? 59.588 51.278 19.355 1.00 9.23 453 GLU B CA 1
ATOM 6575 C C . GLU B 1 430 ? 58.167 51.831 19.247 1.00 8.45 453 GLU B C 1
ATOM 6576 O O . GLU B 1 430 ? 57.561 52.024 20.295 1.00 8.43 453 GLU B O 1
ATOM 6582 N N . LYS B 1 431 ? 57.708 52.152 18.035 1.00 7.99 454 LYS B N 1
ATOM 6583 C CA . LYS B 1 431 ? 56.369 52.747 17.823 1.00 7.37 454 LYS B CA 1
ATOM 6584 C C . LYS B 1 431 ? 55.379 51.679 17.348 1.00 6.42 454 LYS B C 1
ATOM 6585 O O . LYS B 1 431 ? 54.241 52.055 17.087 1.00 5.92 454 LYS B O 1
ATOM 6591 N N . ARG B 1 432 ? 55.792 50.409 17.236 1.00 6.28 455 ARG B N 1
ATOM 6592 C CA . ARG B 1 432 ? 54.847 49.281 16.998 1.00 5.50 455 ARG B CA 1
ATOM 6593 C C . ARG B 1 432 ? 53.724 49.328 18.038 1.00 5.17 455 ARG B C 1
ATOM 6594 O O . ARG B 1 432 ? 54.020 49.515 19.236 1.00 5.60 455 ARG B O 1
ATOM 6602 N N . ALA B 1 433 ? 52.472 49.204 17.587 1.00 4.51 456 ALA B N 1
ATOM 6603 C CA . ALA B 1 433 ? 51.280 49.227 18.469 1.00 4.22 456 ALA B CA 1
ATOM 6604 C C . ALA B 1 433 ? 51.388 48.124 19.526 1.00 4.30 456 ALA B C 1
ATOM 6605 O O . ALA B 1 433 ? 52.067 47.107 19.267 1.00 4.36 456 ALA B O 1
ATOM 6607 N N . THR B 1 434 ? 50.731 48.305 20.675 1.00 4.40 457 THR B N 1
ATOM 6608 C CA . THR B 1 434 ? 50.552 47.239 21.704 1.00 4.49 457 THR B CA 1
ATOM 6609 C C . THR B 1 434 ? 49.053 46.967 21.886 1.00 4.03 457 THR B C 1
ATOM 6610 O O . THR B 1 434 ? 48.650 46.547 22.985 1.00 4.25 457 THR B O 1
ATOM 6614 N N . SER B 1 435 ? 48.262 47.264 20.856 1.00 3.52 458 SER B N 1
ATOM 6615 C CA . SER B 1 435 ? 46.782 47.157 20.833 1.00 3.13 458 SER B CA 1
ATOM 6616 C C . SER B 1 435 ? 46.330 47.230 19.374 1.00 2.67 458 SER B C 1
ATOM 6617 O O . SER B 1 435 ? 47.190 47.470 18.500 1.00 2.71 458 SER B O 1
ATOM 6620 N N . TYR B 1 436 ? 45.041 47.036 19.120 1.00 2.36 459 TYR B N 1
ATOM 6621 C CA . TYR B 1 436 ? 44.542 46.686 17.771 1.00 2.00 459 TYR B CA 1
ATOM 6622 C C . TYR B 1 436 ? 43.445 47.654 17.341 1.00 1.90 459 TYR B C 1
ATOM 6623 O O . TYR B 1 436 ? 42.733 48.165 18.179 1.00 2.03 459 TYR B O 1
ATOM 6632 N N . GLN B 1 437 ? 43.276 47.783 16.033 1.00 1.74 460 GLN B N 1
ATOM 6633 C CA . GLN B 1 437 ? 42.062 48.378 15.427 1.00 1.67 460 GLN B CA 1
ATOM 6634 C C . GLN B 1 437 ? 40.885 47.412 15.530 1.00 1.52 460 GLN B C 1
ATOM 6635 O O . GLN B 1 437 ? 41.090 46.209 15.825 1.00 1.46 460 GLN B O 1
ATOM 6641 N N . MET B 1 438 ? 39.695 47.897 15.191 1.00 1.56 461 MET B N 1
ATOM 6642 C CA . MET B 1 438 ? 38.526 47.008 14.986 1.00 1.52 461 MET B CA 1
ATOM 6643 C C . MET B 1 438 ? 38.854 46.010 13.883 1.00 1.41 461 MET B C 1
ATOM 6644 O O . MET B 1 438 ? 39.618 46.318 12.970 1.00 1.40 461 MET B O 1
ATOM 6649 N N . PRO B 1 439 ? 38.324 44.773 13.968 1.00 1.43 462 PRO B N 1
ATOM 6650 C CA . PRO B 1 439 ? 38.728 43.697 13.069 1.00 1.43 462 PRO B CA 1
ATOM 6651 C C . PRO B 1 439 ? 38.105 43.777 11.666 1.00 1.56 462 PRO B C 1
ATOM 6652 O O . PRO B 1 439 ? 36.951 44.198 11.518 1.00 1.69 462 PRO B O 1
ATOM 6656 N N . LEU B 1 440 ? 38.866 43.332 10.676 1.00 1.61 463 LEU B N 1
ATOM 6657 C CA . LEU B 1 440 ? 38.359 43.011 9.320 1.00 1.87 463 LEU B CA 1
ATOM 6658 C C . LEU B 1 440 ? 37.813 41.582 9.346 1.00 2.06 463 LEU B C 1
ATOM 6659 O O . LEU B 1 440 ? 38.275 40.767 10.185 1.00 1.98 463 LEU B O 1
ATOM 6664 N N . VAL B 1 441 ? 36.847 41.294 8.487 1.00 2.39 464 VAL B N 1
ATOM 6665 C CA . VAL B 1 441 ? 36.250 39.940 8.369 1.00 2.73 464 VAL B CA 1
ATOM 6666 C C . VAL B 1 441 ? 36.669 39.408 7.008 1.00 3.08 464 VAL B C 1
ATOM 6667 O O . VAL B 1 441 ? 36.692 40.192 6.060 1.00 3.20 464 VAL B O 1
ATOM 6671 N N . GLN B 1 442 ? 37.021 38.129 6.936 1.00 3.33 465 GLN B N 1
ATOM 6672 C CA . GLN B 1 442 ? 37.436 37.501 5.665 1.00 3.79 465 GLN B CA 1
ATOM 6673 C C . GLN B 1 442 ? 36.233 37.439 4.715 1.00 4.34 465 GLN B C 1
ATOM 6674 O O . GLN B 1 442 ? 35.126 37.138 5.179 1.00 4.50 465 GLN B O 1
ATOM 6680 N N . CYS B 1 443 ? 36.450 37.771 3.449 1.00 4.68 466 CYS B N 1
ATOM 6681 C CA . CYS B 1 443 ? 35.428 37.740 2.375 1.00 5.35 466 CYS B CA 1
ATOM 6682 C C . CYS B 1 443 ? 35.954 36.941 1.174 1.00 6.02 466 CYS B C 1
ATOM 6683 O O . CYS B 1 443 ? 35.163 36.710 0.242 1.00 6.74 466 CYS B O 1
ATOM 6686 N N . ALA B 1 444 ? 37.222 36.519 1.183 1.00 5.89 467 ALA B N 1
ATOM 6687 C CA . ALA B 1 444 ? 37.782 35.540 0.214 1.00 6.60 467 ALA B CA 1
ATOM 6688 C C . ALA B 1 444 ? 39.040 34.860 0.781 1.00 6.38 467 ALA B C 1
ATOM 6689 O O . ALA B 1 444 ? 39.802 35.524 1.494 1.00 5.73 467 ALA B O 1
ATOM 6691 N N . SER B 1 445 ? 39.269 33.587 0.425 1.00 7.01 468 SER B N 1
ATOM 6692 C CA . SER B 1 445 ? 40.326 32.701 0.989 1.00 7.00 468 SER B CA 1
ATOM 6693 C C . SER B 1 445 ? 41.506 32.546 0.015 1.00 7.48 468 SER B C 1
ATOM 6694 O O . SER B 1 445 ? 41.348 32.582 -1.208 1.00 8.14 468 SER B O 1
#

Secondary structure (DSSP, 8-state):
--HHHHHHSTGGG-EEEE-SS----EEEE-SS-EEETTTEEEEEEEEE-TTSEEEEEEEEESSTT--SEEEEEEEEEEEEEEEE-SSSTT-EEEEEEEEEEEEEESSHHHHHHHHHHHHHHSTT-S-SSSS--TT--EEEEETTT--B-GGGGT---GGGGEEEEEEEE-TT-SS--EEEEEEBPPPSSGGGTTT---SSBPSPEEETTB--TT-HHHHHHHT-BTTB------PPPPPP---EEEEESS-EEETTTEEEEEEEEEETTTTEEEEEEEEESSTTS-SEEEEEEEEEEEPPPEE-SSSTT-EEEEEEEEEEEEEE-SHHHHHHHHHT---------TT--EE-----STT--SSEEEEEEEEEEE-TTS-EEEE-BPPPTTS----SGGG--SSBPPPEEEEE------/--HHHHHHSTGGGPPEEE-SS----EEEE-SS-EEETTTEEEEEEEEE-TTSEEEEEEEEESSTT--SEEEEEEEEEEEEEEEE-SSSTT-EEEEEEEEEEEEEESSHHHHHHHHHHHHHHSTTSS-TTS---TT--EEEE---B-GGGGT---GGGGEEEEEEE-GGG-GGG-EEEEEEBPPPSSGGGTTT---SSBPSPEEETTB--TT-HHHHHHHT-BTTB---PPP-PPPPP---EEEEESS-EEETTTEEEEEEEEEETTTTEEEEEEEEESSTTS-SEEEEEEEEEEEPPPEE-SSSTT-EEEEEEEEEEEEEE-SHHHHHHHHHT-----TT--EE-----TT--SSEEEEEEEEEEE-TTS-EEEE-BPPPTTS----SGGG--SSBPSPEEEEE-

Nearest PDB structures (foldseek):
  8e0r-assembly2_B  TM=1.002E+00  e=6.337E-84  Mus musculus
  8e0r-assembly1_A  TM=9.915E-01  e=5.230E-77  Mus musculus
  8e0p-assembly1_A  TM=9.908E-01  e=4.132E-73  Escherichia coli
  8e0w-assembly1_A  TM=9.863E-01  e=2.728E-73  Mus musculus
  8e0p-assembly2_B  TM=9.842E-01  e=1.143E-71  Escherichia coli

Radius of gyration: 31.44 Å; Cα contacts (8 Å, |Δi|>4): 2098; chains: 2; bounding box: 71×84×72 Å

Sequence (823 aa):
SQCHHMLKHLHNGARITVQMPPTIEGHWVSTGCEVRSGPEFMTRSYRFYNNNTFKAYQFYYGSNRCTNPTYTLIIRGKIRLRQASWIIRGGTEADYQLHGVQVICHTEAVAEQLSRLVNRTCPGFLAPGGPWVQDVAYDLWQEESNHECTKAVNFAMHELQLIRVEKQYPHHSLDHHLVEELFLGDIHTDATQRVFYRPSSYQPPLQNAKNHNHACIACRIIFRSDEHHPPILPPKADLTIGLHGEWVSQRCEVRPEVLFLTRHFIFHDNNNTWEGHYYHYSDPVCKHPTFTIYARGRYSRGVLSSKVMGGTEFVFKVNHHMKVTPMDAATASLLNVFSGNAEGSWQVGIQQDVTGCVALGIKLPHTEYEIFKMMEQDTRGRYLLFNGQRPSDGSSPDRPEKRATSYQMPLVQCASSSPRASQCHHMLKHLHNGARITVQMPPTIEGHWVSTGCEVRSGPEFMTRSYRFYNNNTFKAYQFYYGSNRCTNPTYTLIIRGKIRLRQASWIIRGGTEADYQLHGVQVICHTEAVAEQLSRLVNRTCPGFLAPGGPWVQDVAYDLWQEHECTKAVNFAMHELQLIRVEKQYPHHSLDHLVEELFLGDIHTDATQRVFYRPSSYQPPLQNAKNHNHACIACRIIFRSDEHHPPILPPKADLTIGLHGEWVSQRCEVRPEVLFLTRHFIFHDNNNTWEGHYYHYSDPVCKHPTFTIYARGRYSRGVLSSKVMGGTEFVFKVNHHHMKVTPMDAATASLLNVFSGSWQVGIQQDVTHVALGIKLPHHTEYEIFKMEQDTRGRYLLFNGQRPSDGSSPDRPEKRATSYQMPLVQCAS

GO terms:
  GO:0042487 regulation of odontogenesis of dentin-containing tooth (P, IMP)
  GO:0043615 astrocyte cell migration (P, IDA)

Organism: Mus musculus (NCBI:txid10090)

B-factor: mean 11.8, std 8.96, range [1.4, 68.1]